Protein AF-A0A7V2V0T3-F1 (afdb_monomer_lite)

Secondary structure (DSSP, 8-state):
--HHHHHHHHHHHHTT---HHHHHHHHHHHHT-HHHHHHHHHHHHHHHHHTT----HHHHHHHHHHHTTTSTTHHHHHHHHHHHHHHHTTSTT----PPP------------SSSSHHHHHHHHHHHHHTTS------------------------------------------------------------------------------------------PSPPP---EEEEEEEEES-EEEESSS-EEE--TTPEEETTPEEEE-TT-EEEEEETTS-EEEE-TT-EEEEEE--SSS-TTS--PEEEEEEEEEEEEEPPPPTT-PPEEEEESSEEEEESS-EEEEEE-SSEEEEEEEESEEEEEETTT--EEEEETTEEEEEETTPPPEEEESSTTSPPPPPPPPP------TTS--EEHHHHH----EEEEE-HHHHHHHHHTT-SSS---EEE-SEEEEESS-EE-B-TTS-B-S--EEEES-TTTEEEEEPTT-TT-S-TTS-EEEEE--BTTBSSSS--TTEEEES-EEE--SS-TTEEEEE---BSBEEEES-EEE-SSS--SEEEEE-SSS--S-EEEEEEEESSSEEEEE--SSS-EEEEEEEEES-SSEEEEEESSEEEEES-EEE-SS-SEEEESSS-EEEEES-EEES--TTSEEEEE-SSEEEEEEEEEESSSEEEEETTEEEPSS-EEEEEES-SS---TT---PPP-PPPPPPP--GGGPEE--SSBHHHHHHHHHT--SEEE--SSEEEESS-EEE-TT--EEEEEEEEEEE-GGGTTS-SEEE---SSEEEEEEEEESSEEEE--SSEEEEEEEES-EEEE-TT---EEEES-----EEE-S--EEEEEEEEEE-SSEEEEEESSEEEEEEEEEESS-EEEEEETT-EEEEEEEEEE-SSPPPTT-EEEEEESSEEEEEEEE--SSTT-S-SEEEEEEETTEEEEEEPP-PPP--------PPS-----PPPHHHHHHHHHHHHHHHHHHHHTT---EEEETTTTEEEEEEEE-TT--EEEEETTEEEEE-STTS-HHHHHHHHHHT--TT-HHHHHHHHHHHHHTT-HHHHHHHHHHHTTHHHHHHHTT-

Radius of gyration: 40.36 Å; chains: 1; bounding box: 108×117×148 Å

Structure (mmCIF, N/CA/C/O backbone):
data_AF-A0A7V2V0T3-F1
#
_entry.id   AF-A0A7V2V0T3-F1
#
loop_
_atom_site.group_PDB
_atom_site.id
_atom_site.type_symbol
_atom_site.label_atom_id
_atom_site.label_alt_id
_atom_site.label_comp_id
_atom_site.label_asym_id
_atom_site.label_entity_id
_atom_site.label_seq_id
_atom_site.pdbx_PDB_ins_code
_atom_site.Cartn_x
_atom_site.Cartn_y
_atom_site.Cartn_z
_atom_site.occupancy
_atom_site.B_iso_or_equiv
_atom_site.auth_seq_id
_atom_site.auth_comp_id
_atom_site.auth_asym_id
_atom_site.auth_atom_id
_atom_site.pdbx_PDB_model_num
ATOM 1 N N . MET A 1 1 ? 9.264 53.198 -11.396 1.00 73.56 1 MET A N 1
ATOM 2 C CA . MET A 1 1 ? 9.552 52.252 -12.493 1.00 73.56 1 MET A CA 1
ATOM 3 C C . MET A 1 1 ? 8.267 51.827 -13.187 1.00 73.56 1 MET A C 1
ATOM 5 O O . MET A 1 1 ? 7.401 51.203 -12.565 1.00 73.56 1 MET A O 1
ATOM 9 N N . THR A 1 2 ? 8.119 52.188 -14.457 1.00 82.31 2 THR A N 1
ATOM 10 C CA . THR A 1 2 ? 6.993 51.795 -15.311 1.00 82.31 2 THR A CA 1
ATOM 11 C C . THR A 1 2 ? 7.088 50.314 -15.704 1.00 82.31 2 THR A C 1
ATOM 13 O O . THR A 1 2 ? 8.134 49.681 -15.583 1.00 82.31 2 THR A O 1
ATOM 16 N N . ASN A 1 3 ? 5.992 49.715 -16.183 1.00 73.75 3 ASN A N 1
ATOM 17 C CA . ASN A 1 3 ? 6.016 48.312 -16.627 1.00 73.75 3 ASN A CA 1
ATOM 18 C C . ASN A 1 3 ? 6.838 48.094 -17.907 1.00 73.75 3 ASN A C 1
ATOM 20 O O . ASN A 1 3 ? 7.121 46.943 -18.232 1.00 73.75 3 ASN A O 1
ATOM 24 N N . ALA A 1 4 ? 7.128 49.150 -18.671 1.00 73.06 4 ALA A N 1
ATOM 25 C CA . ALA A 1 4 ? 8.005 49.079 -19.836 1.00 73.06 4 ALA A CA 1
ATOM 26 C C . ALA A 1 4 ? 9.470 49.055 -19.383 1.00 73.06 4 ALA A C 1
ATOM 28 O O . ALA A 1 4 ? 10.172 48.103 -19.705 1.00 73.06 4 ALA A O 1
ATOM 29 N N . GLU A 1 5 ? 9.858 50.000 -18.519 1.00 79.25 5 GLU A N 1
ATOM 30 C CA . GLU A 1 5 ? 11.187 50.048 -17.889 1.00 79.25 5 GLU A CA 1
ATOM 31 C C . GLU A 1 5 ? 11.526 48.736 -17.184 1.00 79.25 5 GLU A C 1
ATOM 33 O O . GLU A 1 5 ? 12.577 48.165 -17.435 1.00 79.25 5 GLU A O 1
ATOM 38 N N . PHE A 1 6 ? 10.601 48.201 -16.378 1.00 82.81 6 PHE A N 1
ATOM 39 C CA . PHE A 1 6 ? 10.793 46.927 -15.683 1.00 82.81 6 PHE A CA 1
ATOM 40 C C . PHE A 1 6 ? 11.118 45.773 -16.640 1.00 82.81 6 PHE A C 1
ATOM 42 O O . PHE A 1 6 ? 11.951 44.930 -16.336 1.00 82.81 6 PHE A O 1
ATOM 49 N N . ARG A 1 7 ? 10.477 45.721 -17.811 1.00 76.12 7 ARG A N 1
ATOM 50 C CA . ARG A 1 7 ? 10.681 44.630 -18.773 1.00 76.12 7 ARG A CA 1
ATOM 51 C C . ARG A 1 7 ? 11.961 44.777 -19.576 1.00 76.12 7 ARG A C 1
ATOM 53 O O . ARG A 1 7 ? 12.595 43.762 -19.841 1.00 76.12 7 ARG A O 1
ATOM 60 N N . ASP A 1 8 ? 12.336 46.001 -19.929 1.00 80.44 8 ASP A N 1
ATOM 61 C CA . ASP A 1 8 ? 13.618 46.265 -20.584 1.00 80.44 8 ASP A CA 1
ATOM 62 C C . ASP A 1 8 ? 14.787 45.985 -19.618 1.00 80.44 8 ASP A C 1
ATOM 64 O O . ASP A 1 8 ? 15.797 45.418 -20.024 1.00 80.44 8 ASP A O 1
ATOM 68 N N . LEU A 1 9 ? 14.615 46.268 -18.322 1.00 81.50 9 LEU A N 1
ATOM 69 C CA . LEU A 1 9 ? 15.551 45.873 -17.266 1.00 81.50 9 LEU A CA 1
ATOM 70 C C . LEU A 1 9 ? 15.653 44.347 -17.110 1.00 81.50 9 LEU A C 1
ATOM 72 O O . LEU A 1 9 ? 16.754 43.813 -17.101 1.00 81.50 9 LEU A O 1
ATOM 76 N N . VAL A 1 10 ? 14.525 43.627 -17.069 1.00 81.12 10 VAL A N 1
ATOM 77 C CA . VAL A 1 10 ? 14.527 42.150 -17.058 1.00 81.12 10 VAL A CA 1
ATOM 78 C C . VAL A 1 10 ? 15.237 41.582 -18.290 1.00 81.12 10 VAL A C 1
ATOM 80 O O . VAL A 1 10 ? 15.966 40.603 -18.177 1.00 81.12 10 VAL A O 1
ATOM 83 N N . GLU A 1 11 ? 15.052 42.190 -19.462 1.00 75.50 11 GLU A N 1
ATOM 84 C CA . GLU A 1 11 ? 15.729 41.788 -20.699 1.00 75.50 11 GLU A CA 1
ATOM 85 C C . GLU A 1 11 ? 17.251 41.973 -20.587 1.00 75.50 11 GLU A C 1
ATOM 87 O O . GLU A 1 11 ? 17.985 41.019 -20.848 1.00 75.50 11 GLU A O 1
ATOM 92 N N . LYS A 1 12 ? 17.718 43.124 -20.080 1.00 76.38 12 LYS A N 1
ATOM 93 C CA . LYS A 1 12 ? 19.141 43.351 -19.771 1.00 76.38 12 LYS A CA 1
ATOM 94 C C . LYS A 1 12 ? 19.703 42.331 -18.776 1.00 76.38 12 LYS A C 1
ATOM 96 O O . LYS A 1 12 ? 20.812 41.841 -18.982 1.00 76.38 12 LYS A O 1
ATOM 101 N N . CYS A 1 13 ? 18.952 41.996 -17.722 1.00 73.31 13 CYS A N 1
ATOM 102 C CA . CYS A 1 13 ? 19.370 41.000 -16.728 1.00 73.31 13 CYS A CA 1
ATOM 103 C C . CYS A 1 13 ? 19.555 39.630 -17.377 1.00 73.31 13 CYS A C 1
ATOM 105 O O . CYS A 1 13 ? 20.575 38.978 -17.179 1.00 73.31 13 CYS A O 1
ATOM 107 N N . LEU A 1 14 ? 18.603 39.209 -18.212 1.00 66.62 14 LEU A N 1
ATOM 108 C CA . LEU A 1 14 ? 18.731 37.946 -18.927 1.00 66.62 14 LEU A CA 1
ATOM 109 C C . LEU A 1 14 ? 19.917 37.988 -19.899 1.00 66.62 14 LEU A C 1
ATOM 111 O O . LEU A 1 14 ? 20.557 36.965 -20.095 1.00 66.62 14 LEU A O 1
ATOM 115 N N . GLU A 1 15 ? 20.177 39.122 -20.559 1.00 68.94 15 GLU A N 1
ATOM 116 C CA . GLU A 1 15 ? 21.306 39.310 -21.488 1.00 68.94 15 GLU A CA 1
ATOM 117 C C . GLU A 1 15 ? 22.666 39.387 -20.773 1.00 68.94 15 GLU A C 1
ATOM 119 O O . GLU A 1 15 ? 23.700 39.453 -21.436 1.00 68.94 15 GLU A O 1
ATOM 124 N N . GLY A 1 16 ? 22.675 39.378 -19.435 1.00 67.38 16 GLY A N 1
ATOM 125 C CA . GLY A 1 16 ? 23.881 39.518 -18.621 1.00 67.38 16 GLY A CA 1
ATOM 126 C C . GLY A 1 16 ? 24.535 40.897 -18.740 1.00 67.38 16 GLY A C 1
ATOM 127 O O . GLY A 1 16 ? 25.724 41.029 -18.466 1.00 67.38 16 GLY A O 1
ATOM 128 N N . SER A 1 17 ? 23.785 41.909 -19.194 1.00 76.44 17 SER A N 1
ATOM 129 C CA . SER A 1 17 ? 24.271 43.278 -19.418 1.00 76.44 17 SER A CA 1
ATOM 130 C C . SER A 1 17 ? 23.739 44.294 -18.400 1.00 76.44 17 SER A C 1
ATOM 132 O O . SER A 1 17 ? 24.101 45.469 -18.473 1.00 76.44 17 SER A O 1
ATOM 134 N N . ALA A 1 18 ? 22.889 43.862 -17.462 1.00 82.44 18 ALA A N 1
ATOM 135 C CA . ALA A 1 18 ? 22.404 44.700 -16.368 1.00 82.44 18 ALA A CA 1
ATOM 136 C C . ALA A 1 18 ? 23.490 44.930 -15.308 1.00 82.44 18 ALA A C 1
ATOM 138 O O . ALA A 1 18 ? 24.287 44.038 -15.015 1.00 82.44 18 ALA A O 1
ATOM 139 N N . THR A 1 19 ? 23.506 46.117 -14.699 1.00 86.81 19 THR A N 1
ATOM 140 C CA . THR A 1 19 ? 24.337 46.356 -13.509 1.00 86.81 19 THR A CA 1
ATOM 141 C C . THR A 1 19 ? 23.714 45.704 -12.263 1.00 86.81 19 THR A C 1
ATOM 143 O O . THR A 1 19 ? 22.505 45.470 -12.227 1.00 86.81 19 THR A O 1
ATOM 146 N N . PRO A 1 20 ? 24.485 45.457 -11.187 1.00 79.06 20 PRO A N 1
ATOM 147 C CA . PRO A 1 20 ? 23.932 44.919 -9.941 1.00 79.06 20 PRO A CA 1
ATOM 148 C C . PRO A 1 20 ? 22.819 45.786 -9.327 1.00 79.06 20 PRO A C 1
ATOM 150 O O . PRO A 1 20 ? 21.907 45.263 -8.690 1.00 79.06 20 PRO A O 1
ATOM 153 N N . GLU A 1 21 ? 22.862 47.109 -9.523 1.00 80.62 21 GLU A N 1
ATOM 154 C CA . GLU A 1 21 ? 21.798 48.023 -9.077 1.00 80.62 21 GLU A CA 1
ATOM 155 C C . GLU A 1 21 ? 20.527 47.877 -9.926 1.00 80.62 21 GLU A C 1
ATOM 157 O O . GLU A 1 21 ? 19.417 47.926 -9.397 1.00 80.62 21 GLU A O 1
ATOM 162 N N . GLU A 1 22 ? 20.681 47.652 -11.231 1.00 78.38 22 GLU A N 1
ATOM 163 C CA . GLU A 1 22 ? 19.586 47.360 -12.158 1.00 78.38 22 GLU A CA 1
ATOM 164 C C . GLU A 1 22 ? 18.934 45.995 -11.844 1.00 78.38 22 GLU A C 1
ATOM 166 O O . GLU A 1 22 ? 17.706 45.895 -11.792 1.00 78.38 22 GLU A O 1
ATOM 171 N N . GLU A 1 23 ? 19.726 44.963 -11.533 1.00 70.88 23 GLU A N 1
ATOM 172 C CA . GLU A 1 23 ? 19.229 43.654 -11.076 1.00 70.88 23 GLU A CA 1
ATOM 173 C C . GLU A 1 23 ? 18.472 43.758 -9.747 1.00 70.88 23 GLU A C 1
ATOM 175 O O . GLU A 1 23 ? 17.373 43.212 -9.606 1.00 70.88 23 GLU A O 1
ATOM 180 N N . ARG A 1 24 ? 19.017 44.517 -8.786 1.00 76.12 24 ARG A N 1
ATOM 181 C CA . ARG A 1 24 ? 18.350 44.796 -7.507 1.00 76.12 24 ARG A CA 1
ATOM 182 C C . ARG A 1 24 ? 17.015 45.500 -7.732 1.00 76.12 24 ARG A C 1
ATOM 184 O O . ARG A 1 24 ? 16.004 45.079 -7.180 1.00 76.12 24 ARG A O 1
ATOM 191 N N . ALA A 1 25 ? 16.981 46.500 -8.614 1.00 81.31 25 ALA A N 1
ATOM 192 C CA . ALA A 1 25 ? 15.760 47.224 -8.942 1.00 81.31 25 ALA A CA 1
ATOM 193 C C . ALA A 1 25 ? 14.683 46.304 -9.546 1.00 81.31 25 ALA A C 1
ATOM 195 O O . ALA A 1 25 ? 13.499 46.482 -9.257 1.00 81.31 25 ALA A O 1
ATOM 196 N N . VAL A 1 26 ? 15.063 45.303 -10.348 1.00 79.50 26 VAL A N 1
ATOM 197 C CA . VAL A 1 26 ? 14.134 44.281 -10.859 1.00 79.50 26 VAL A CA 1
ATOM 198 C C . VAL A 1 26 ? 13.575 43.419 -9.728 1.00 79.50 26 VAL A C 1
ATOM 200 O O . VAL A 1 26 ? 12.367 43.185 -9.681 1.00 79.50 26 VAL A O 1
ATOM 203 N N . VAL A 1 27 ? 14.414 42.959 -8.802 1.00 74.94 27 VAL A N 1
ATOM 204 C CA . VAL A 1 27 ? 13.953 42.153 -7.661 1.00 74.94 27 VAL A CA 1
ATOM 205 C C . VAL A 1 27 ? 13.015 42.970 -6.772 1.00 74.94 27 VAL A C 1
ATOM 207 O O . VAL A 1 27 ? 11.881 42.550 -6.541 1.00 74.94 27 VAL A O 1
ATOM 210 N N . ASP A 1 28 ? 13.408 44.185 -6.396 1.00 80.12 28 ASP A N 1
ATOM 211 C CA . ASP A 1 28 ? 12.614 45.066 -5.536 1.00 80.12 28 ASP A CA 1
ATOM 212 C C . ASP A 1 28 ? 11.269 45.430 -6.197 1.00 80.12 28 ASP A C 1
ATOM 214 O O . ASP A 1 28 ? 10.205 45.420 -5.570 1.00 80.12 28 ASP A O 1
ATOM 218 N N . ALA A 1 29 ? 11.272 45.694 -7.508 1.00 79.31 29 ALA A N 1
ATOM 219 C CA . ALA A 1 29 ? 10.051 45.968 -8.261 1.00 79.31 29 ALA A CA 1
ATOM 220 C C . ALA A 1 29 ? 9.149 44.737 -8.432 1.00 79.31 29 ALA A C 1
ATOM 222 O O . ALA A 1 29 ? 7.935 44.900 -8.608 1.00 79.31 29 ALA A O 1
ATOM 223 N N . ALA A 1 30 ? 9.717 43.530 -8.414 1.00 74.00 30 ALA A N 1
ATOM 224 C CA . ALA A 1 30 ? 8.974 42.279 -8.431 1.00 74.00 30 ALA A CA 1
ATOM 225 C C . ALA A 1 30 ? 8.350 41.986 -7.060 1.00 74.00 30 ALA A C 1
ATOM 227 O O . ALA A 1 30 ? 7.172 41.641 -7.002 1.00 74.00 30 ALA A O 1
ATOM 228 N N . GLU A 1 31 ? 9.081 42.188 -5.966 1.00 69.94 31 GLU A N 1
ATOM 229 C CA . GLU A 1 31 ? 8.572 42.013 -4.600 1.00 69.94 31 GLU A CA 1
ATOM 230 C C . GLU A 1 31 ? 7.449 43.002 -4.276 1.00 69.94 31 GLU A C 1
ATOM 232 O O . GLU A 1 31 ? 6.412 42.616 -3.735 1.00 69.94 31 GLU A O 1
ATOM 237 N N . ALA A 1 32 ? 7.588 44.254 -4.716 1.00 75.12 32 ALA A N 1
ATOM 238 C CA . ALA A 1 32 ? 6.568 45.284 -4.538 1.00 75.12 32 ALA A CA 1
ATOM 239 C C . ALA A 1 32 ? 5.305 45.074 -5.401 1.00 75.12 32 ALA A C 1
ATOM 241 O O . ALA A 1 32 ? 4.325 45.809 -5.258 1.00 75.12 32 ALA A O 1
ATOM 242 N N . SER A 1 33 ? 5.294 44.107 -6.329 1.00 77.12 33 SER A N 1
ATOM 243 C CA . SER A 1 33 ? 4.139 43.846 -7.188 1.00 77.12 33 SER A CA 1
ATOM 244 C C . SER A 1 33 ? 3.970 42.355 -7.499 1.00 77.12 33 SER A C 1
ATOM 246 O O . SER A 1 33 ? 4.678 41.819 -8.356 1.00 77.12 33 SER A O 1
ATOM 248 N N . PRO A 1 34 ? 2.934 41.691 -6.945 1.00 60.94 34 PRO A N 1
ATOM 249 C CA . PRO A 1 34 ? 2.652 40.274 -7.209 1.00 60.94 34 PRO A CA 1
ATOM 250 C C . PRO A 1 34 ? 2.544 39.939 -8.704 1.00 60.94 34 PRO A C 1
ATOM 252 O O . PRO A 1 34 ? 2.887 38.845 -9.153 1.00 60.94 34 PRO A O 1
ATOM 255 N N . ARG A 1 35 ? 2.096 40.918 -9.496 1.00 66.69 35 ARG A N 1
ATOM 256 C CA . ARG A 1 35 ? 1.989 40.836 -10.951 1.00 66.69 35 ARG A CA 1
ATOM 257 C C . ARG A 1 35 ? 3.365 40.768 -11.628 1.00 66.69 35 ARG A C 1
ATOM 259 O O . ARG A 1 35 ? 3.572 39.923 -12.496 1.00 66.69 35 ARG A O 1
ATOM 266 N N . ARG A 1 36 ? 4.323 41.588 -11.184 1.00 76.12 36 ARG A N 1
ATOM 267 C CA . ARG A 1 36 ? 5.714 41.588 -11.668 1.00 76.12 36 ARG A CA 1
ATOM 268 C C . ARG A 1 36 ? 6.504 40.376 -11.168 1.00 76.12 36 ARG A C 1
ATOM 270 O O . ARG A 1 36 ? 7.221 39.779 -11.963 1.00 76.12 36 ARG A O 1
ATOM 277 N N . ALA A 1 37 ? 6.293 39.931 -9.927 1.00 67.88 37 ALA A N 1
ATOM 278 C CA . ALA A 1 37 ? 6.856 38.672 -9.422 1.00 67.88 37 ALA A CA 1
ATOM 279 C C . ALA A 1 37 ? 6.399 37.454 -10.234 1.00 67.88 37 ALA A C 1
ATOM 281 O O . ALA A 1 37 ? 7.195 36.566 -10.542 1.00 67.88 37 ALA A O 1
ATOM 282 N N . ARG A 1 38 ? 5.116 37.407 -10.611 1.00 63.66 38 ARG A N 1
ATOM 283 C CA . ARG A 1 38 ? 4.587 36.343 -11.473 1.00 63.66 38 ARG A CA 1
ATOM 284 C C . ARG A 1 38 ? 5.174 36.407 -12.884 1.00 63.66 38 ARG A C 1
ATOM 286 O O . ARG A 1 38 ? 5.483 35.361 -13.451 1.00 63.66 38 ARG A O 1
ATOM 293 N N . PHE A 1 39 ? 5.339 37.610 -13.436 1.00 71.19 39 PHE A N 1
ATOM 294 C CA . PHE A 1 39 ? 6.006 37.819 -14.723 1.00 71.19 39 PHE A CA 1
ATOM 295 C C . PHE A 1 39 ? 7.453 37.306 -14.695 1.00 71.19 39 PHE A C 1
ATOM 297 O O . PHE A 1 39 ? 7.826 36.522 -15.563 1.00 71.19 39 PHE A O 1
ATOM 304 N N . LEU A 1 40 ? 8.231 37.672 -13.670 1.00 71.06 40 LEU A N 1
ATOM 305 C CA . LEU A 1 40 ? 9.632 37.270 -13.532 1.00 71.06 40 LEU A CA 1
ATOM 306 C C . LEU A 1 40 ? 9.787 35.742 -13.453 1.00 71.06 40 LEU A C 1
ATOM 308 O O . LEU A 1 40 ? 10.597 35.168 -14.174 1.00 71.06 40 LEU A O 1
ATOM 312 N N . ARG A 1 41 ? 8.948 35.071 -12.647 1.00 64.62 41 ARG A N 1
ATOM 313 C CA . ARG A 1 41 ? 8.951 33.600 -12.527 1.00 64.62 41 ARG A CA 1
ATOM 314 C C . ARG A 1 41 ? 8.666 32.905 -13.851 1.00 64.62 41 ARG A C 1
ATOM 316 O O . ARG A 1 41 ? 9.387 31.987 -14.219 1.00 64.62 41 ARG A O 1
ATOM 323 N N . LEU A 1 42 ? 7.654 33.369 -14.588 1.00 60.97 42 LEU A N 1
ATOM 324 C CA . LEU A 1 42 ? 7.329 32.808 -15.901 1.00 60.97 42 LEU A CA 1
ATOM 325 C C . LEU A 1 42 ? 8.497 32.955 -16.881 1.00 60.97 42 LEU A C 1
ATOM 327 O O . LEU A 1 42 ? 8.776 32.032 -17.637 1.00 60.97 42 LEU A O 1
ATOM 331 N N . VAL A 1 43 ? 9.170 34.106 -16.880 1.00 65.25 43 VAL A N 1
ATOM 332 C CA . VAL A 1 43 ? 10.306 34.365 -17.771 1.00 65.25 43 VAL A CA 1
ATOM 333 C C . VAL A 1 43 ? 11.499 33.462 -17.434 1.00 65.25 43 VAL A C 1
ATOM 335 O O . VAL A 1 43 ? 12.054 32.863 -18.350 1.00 65.25 43 VAL A O 1
ATOM 338 N N . VAL A 1 44 ? 11.821 33.270 -16.150 1.00 64.56 44 VAL A N 1
ATOM 339 C CA . VAL A 1 44 ? 12.884 32.351 -15.693 1.00 64.56 44 VAL A CA 1
ATOM 340 C C . VAL A 1 44 ? 12.553 30.885 -16.002 1.00 64.56 44 VAL A C 1
ATOM 342 O O . VAL A 1 44 ? 13.404 30.149 -16.493 1.00 64.56 44 VAL A O 1
ATOM 345 N N . GLU A 1 45 ? 11.307 30.452 -15.782 1.00 57.78 45 GLU A N 1
ATOM 346 C CA . GLU A 1 45 ? 10.852 29.098 -16.141 1.00 57.78 45 GLU A CA 1
ATOM 347 C C . GLU A 1 45 ? 10.995 28.826 -17.645 1.00 57.78 45 GLU A C 1
ATOM 349 O O . GLU A 1 45 ? 11.393 27.733 -18.062 1.00 57.78 45 GLU A O 1
ATOM 354 N N . PHE A 1 46 ? 10.665 29.815 -18.477 1.00 60.31 46 PHE A N 1
ATOM 355 C CA . PHE A 1 46 ? 10.776 29.696 -19.925 1.00 60.31 46 PHE A CA 1
ATOM 356 C C . PHE A 1 46 ? 12.229 29.721 -20.412 1.00 60.31 46 PHE A C 1
ATOM 358 O O . PHE A 1 46 ? 12.543 28.965 -21.330 1.00 60.31 46 PHE A O 1
ATOM 365 N N . ASP A 1 47 ? 13.099 30.515 -19.790 1.00 58.31 47 ASP A N 1
ATOM 366 C CA . ASP A 1 47 ? 14.539 30.547 -20.070 1.00 58.31 47 ASP A CA 1
ATOM 367 C C . ASP A 1 47 ? 15.210 29.197 -19.750 1.00 58.31 47 ASP A C 1
ATOM 369 O O . ASP A 1 47 ? 15.828 28.574 -20.612 1.00 58.31 47 ASP A O 1
ATOM 373 N N . ALA A 1 48 ? 14.929 28.631 -18.572 1.00 54.78 48 ALA A N 1
ATOM 374 C CA . ALA A 1 48 ? 15.399 27.298 -18.187 1.00 54.78 48 ALA A CA 1
ATOM 375 C C . ALA A 1 48 ? 14.884 26.178 -19.120 1.00 54.78 48 ALA A C 1
ATOM 377 O O . ALA A 1 48 ? 15.574 25.186 -19.377 1.00 54.78 48 ALA A O 1
ATOM 378 N N . SER A 1 49 ? 13.677 26.341 -19.674 1.00 50.62 49 SER A N 1
ATOM 379 C CA . SER A 1 49 ? 13.079 25.388 -20.621 1.00 50.62 49 SER A CA 1
ATOM 380 C C . SER A 1 49 ? 13.751 25.399 -22.002 1.00 50.62 49 SER A C 1
ATOM 382 O O . SER A 1 49 ? 13.699 24.397 -22.719 1.00 50.62 49 SER A O 1
ATOM 384 N N . LEU A 1 50 ? 14.388 26.505 -22.404 1.00 52.84 50 LEU A N 1
ATOM 385 C CA . LEU A 1 50 ? 15.076 26.601 -23.699 1.00 52.84 50 LEU A CA 1
ATOM 386 C C . LEU A 1 50 ? 16.305 25.690 -23.772 1.00 52.84 50 LEU A C 1
ATOM 388 O O . LEU A 1 50 ? 16.638 25.201 -24.850 1.00 52.84 50 LEU A O 1
ATOM 392 N N . HIS A 1 51 ? 16.923 25.378 -22.633 1.00 47.78 51 HIS A N 1
ATOM 393 C CA . HIS A 1 51 ? 18.073 24.476 -22.561 1.00 47.78 51 HIS A CA 1
ATOM 394 C C . HIS A 1 51 ? 17.711 22.979 -22.624 1.00 47.78 51 HIS A C 1
ATOM 396 O O . HIS A 1 51 ? 18.612 22.143 -22.676 1.00 47.78 51 HIS A O 1
ATOM 402 N N . THR A 1 52 ? 16.419 22.616 -22.640 1.00 43.59 52 THR A N 1
ATOM 403 C CA . THR A 1 52 ? 15.962 21.219 -22.471 1.00 43.59 52 THR A CA 1
ATOM 404 C C . THR A 1 52 ? 15.053 20.670 -23.588 1.00 43.59 52 THR A C 1
ATOM 406 O O . THR A 1 52 ? 14.677 19.499 -23.533 1.00 43.59 52 THR A O 1
ATOM 409 N N . LEU A 1 53 ? 14.722 21.432 -24.645 1.00 43.91 53 LEU A N 1
ATOM 410 C CA . LEU A 1 53 ? 13.735 21.027 -25.672 1.00 43.91 53 LEU A CA 1
ATOM 411 C C . LEU A 1 53 ? 14.299 20.873 -27.106 1.00 43.91 53 LEU A C 1
ATOM 413 O O . LEU A 1 53 ? 15.111 21.670 -27.567 1.00 43.91 53 LEU A O 1
ATOM 417 N N . ARG A 1 54 ? 13.785 19.886 -27.869 1.00 51.53 54 ARG A N 1
ATOM 418 C CA . ARG A 1 54 ? 13.879 19.828 -29.352 1.00 51.53 54 ARG A CA 1
ATOM 419 C C . ARG A 1 54 ? 12.904 20.870 -29.956 1.00 51.53 54 ARG A C 1
ATOM 421 O O . ARG A 1 54 ? 11.759 20.941 -29.521 1.00 51.53 54 ARG A O 1
ATOM 428 N N . TRP A 1 55 ? 13.352 21.696 -30.911 1.00 51.09 55 TRP A N 1
ATOM 429 C CA . TRP A 1 55 ? 12.955 23.122 -31.023 1.00 51.09 55 TRP A CA 1
ATOM 430 C C . TRP A 1 55 ? 11.932 23.509 -32.135 1.00 51.09 55 TRP A C 1
ATOM 432 O O . TRP A 1 55 ? 12.109 23.120 -33.287 1.00 51.09 55 TRP A O 1
ATOM 442 N N . ASP A 1 56 ? 10.923 24.344 -31.789 1.00 58.84 56 ASP A N 1
ATOM 443 C CA . ASP A 1 56 ? 10.088 25.203 -32.680 1.00 58.84 56 ASP A CA 1
ATOM 444 C C . ASP A 1 56 ? 9.924 26.628 -32.062 1.00 58.84 56 ASP A C 1
ATOM 446 O O . ASP A 1 56 ? 9.169 26.803 -31.092 1.00 58.84 56 ASP A O 1
ATOM 450 N N . PRO A 1 57 ? 10.611 27.661 -32.594 1.00 55.69 57 PRO A N 1
ATOM 451 C CA . PRO A 1 57 ? 10.612 29.020 -32.040 1.00 55.69 57 PRO A CA 1
ATOM 452 C C . PRO A 1 57 ? 9.263 29.751 -32.145 1.00 55.69 57 PRO A C 1
ATOM 454 O O . PRO A 1 57 ? 8.936 30.586 -31.295 1.00 55.69 57 PRO A O 1
ATOM 457 N N . ASP A 1 58 ? 8.455 29.438 -33.159 1.00 55.41 58 ASP A N 1
ATOM 458 C CA . ASP A 1 58 ? 7.185 30.121 -33.402 1.00 55.41 58 ASP A CA 1
ATOM 459 C C . ASP A 1 58 ? 6.104 29.645 -32.421 1.00 55.41 58 ASP A C 1
ATOM 461 O O . ASP A 1 58 ? 5.291 30.439 -31.931 1.00 55.41 58 ASP A O 1
ATOM 465 N N . ALA A 1 59 ? 6.107 28.353 -32.082 1.00 60.00 59 ALA A N 1
ATOM 466 C CA . ALA A 1 59 ? 5.221 27.794 -31.063 1.00 60.00 59 ALA A CA 1
ATOM 467 C C . ALA A 1 59 ? 5.538 28.323 -29.655 1.00 60.00 59 ALA A C 1
ATOM 469 O O . ALA A 1 59 ? 4.617 28.593 -28.877 1.00 60.00 59 ALA A O 1
ATOM 470 N N . PHE A 1 60 ? 6.821 28.519 -29.340 1.00 58.91 60 PHE A N 1
ATOM 471 C CA . PHE A 1 60 ? 7.266 29.084 -28.067 1.00 58.91 60 PHE A CA 1
ATOM 472 C C . PHE A 1 60 ? 6.838 30.550 -27.913 1.00 58.91 60 PHE A C 1
ATOM 474 O O . PHE A 1 60 ? 6.163 30.894 -26.940 1.00 58.91 60 PHE A O 1
ATOM 481 N N . ALA A 1 61 ? 7.107 31.394 -28.917 1.00 59.69 61 ALA A N 1
ATOM 482 C CA . ALA A 1 61 ? 6.723 32.807 -28.893 1.00 59.69 61 ALA A CA 1
ATOM 483 C C . ALA A 1 61 ? 5.200 32.998 -28.743 1.00 59.69 61 ALA A C 1
ATOM 485 O O . ALA A 1 61 ? 4.751 33.859 -27.981 1.00 59.69 61 ALA A O 1
ATOM 486 N N . ARG A 1 62 ? 4.387 32.152 -29.398 1.00 64.62 62 ARG A N 1
ATOM 487 C CA . ARG A 1 62 ? 2.921 32.144 -29.231 1.00 64.62 62 ARG A CA 1
ATOM 488 C C . ARG A 1 62 ? 2.482 31.730 -27.824 1.00 64.62 62 ARG A C 1
ATOM 490 O O . ARG A 1 62 ? 1.516 32.289 -27.309 1.00 64.62 62 ARG A O 1
ATOM 497 N N . ARG A 1 63 ? 3.173 30.778 -27.189 1.00 62.75 63 ARG A N 1
ATOM 498 C CA . ARG A 1 63 ? 2.857 30.287 -25.834 1.00 62.75 63 ARG A CA 1
ATOM 499 C C . ARG A 1 63 ? 3.174 31.335 -24.766 1.00 62.75 63 ARG A C 1
ATOM 501 O O . ARG A 1 63 ? 2.341 31.578 -23.892 1.00 62.75 63 ARG A O 1
ATOM 508 N N . VAL A 1 64 ? 4.323 32.001 -24.894 1.00 58.72 64 VAL A N 1
ATOM 509 C CA . VAL A 1 64 ? 4.737 33.115 -24.027 1.00 58.72 64 VAL A CA 1
ATOM 510 C C . VAL A 1 64 ? 3.779 34.298 -24.189 1.00 58.72 64 VAL A C 1
ATOM 512 O O . VAL A 1 64 ? 3.181 34.742 -23.211 1.00 58.72 64 VAL A O 1
ATOM 515 N N . ALA A 1 65 ? 3.514 34.745 -25.422 1.00 63.47 65 ALA A N 1
ATOM 516 C CA . ALA A 1 65 ? 2.550 35.819 -25.681 1.00 63.47 65 ALA A CA 1
ATOM 517 C C . ALA A 1 65 ? 1.125 35.460 -25.213 1.00 63.47 65 ALA A C 1
ATOM 519 O O . ALA A 1 65 ? 0.397 36.312 -24.705 1.00 63.47 65 ALA A O 1
ATOM 520 N N . GLY A 1 66 ? 0.737 34.188 -25.346 1.00 64.31 66 GLY A N 1
ATOM 521 C CA . GLY A 1 66 ? -0.569 33.677 -24.949 1.00 64.31 66 GLY A CA 1
ATOM 522 C C . GLY A 1 66 ? -0.811 33.697 -23.441 1.00 64.31 66 GLY A C 1
ATOM 523 O O . GLY A 1 66 ? -1.923 34.030 -23.036 1.00 64.31 66 GLY A O 1
ATOM 524 N N . ARG A 1 67 ? 0.207 33.385 -22.625 1.00 59.34 67 ARG A N 1
ATOM 525 C CA . ARG A 1 67 ? 0.133 33.456 -21.152 1.00 59.34 67 ARG A CA 1
ATOM 526 C C . ARG A 1 67 ? 0.214 34.883 -20.609 1.00 59.34 67 ARG A C 1
ATOM 528 O O . ARG A 1 67 ? -0.248 35.137 -19.504 1.00 59.34 67 ARG A O 1
ATOM 535 N N . LEU A 1 68 ? 0.756 35.811 -21.393 1.00 56.34 68 LEU A N 1
ATOM 536 C CA . LEU A 1 68 ? 0.942 37.214 -21.016 1.00 56.34 68 LEU A CA 1
ATOM 537 C C . LEU A 1 68 ? -0.190 38.143 -21.513 1.00 56.34 68 LEU A C 1
ATOM 539 O O . LEU A 1 68 ? -0.063 39.366 -21.461 1.00 56.34 68 LEU A O 1
ATOM 543 N N . ARG A 1 69 ? -1.314 37.580 -21.984 1.00 55.09 69 ARG A N 1
ATOM 544 C CA . ARG A 1 69 ? -2.394 38.286 -22.708 1.00 55.09 69 ARG A CA 1
ATOM 545 C C . ARG A 1 69 ? -3.109 39.421 -21.956 1.00 55.09 69 ARG A C 1
ATOM 547 O O . ARG A 1 69 ? -3.873 40.146 -22.581 1.00 55.09 69 ARG A O 1
ATOM 554 N N . HIS A 1 70 ? -2.846 39.620 -20.666 1.00 52.88 70 HIS A N 1
ATOM 555 C CA . HIS A 1 70 ? -3.480 40.669 -19.857 1.00 52.88 70 HIS A CA 1
ATOM 556 C C . HIS A 1 70 ? -2.603 41.903 -19.589 1.00 52.88 70 HIS A C 1
ATOM 558 O O . HIS A 1 70 ? -3.047 42.819 -18.896 1.00 52.88 70 HIS A O 1
ATOM 564 N N . GLU A 1 71 ? -1.379 41.983 -20.122 1.00 51.84 71 GLU A N 1
ATOM 565 C CA . GLU A 1 71 ? -0.487 43.132 -19.900 1.00 51.84 71 GLU A CA 1
ATOM 566 C C . GLU A 1 71 ? -0.074 43.730 -21.243 1.00 51.84 71 GLU A C 1
ATOM 568 O O . GLU A 1 71 ? 0.637 43.100 -22.024 1.00 51.84 71 GLU A O 1
ATOM 573 N N . GLY A 1 72 ? -0.558 44.940 -21.531 1.00 49.06 72 GLY A N 1
ATOM 574 C CA . GLY A 1 72 ? -0.728 45.508 -22.873 1.00 49.06 72 GLY A CA 1
ATOM 575 C C . GLY A 1 72 ? 0.488 45.634 -23.799 1.00 49.06 72 GLY A C 1
ATOM 576 O O . GLY A 1 72 ? 0.345 46.248 -24.846 1.00 49.06 72 GLY A O 1
ATOM 577 N N . HIS A 1 73 ? 1.665 45.088 -23.487 1.00 52.66 73 HIS A N 1
ATOM 578 C CA . HIS A 1 73 ? 2.870 45.112 -24.334 1.00 52.66 73 HIS A CA 1
ATOM 579 C C . HIS A 1 73 ? 3.593 43.737 -24.408 1.00 52.66 73 HIS A C 1
ATOM 581 O O . HIS A 1 73 ? 4.743 43.663 -24.843 1.00 52.66 73 HIS A O 1
ATOM 587 N N . ALA A 1 74 ? 2.950 42.635 -23.999 1.00 58.50 74 ALA A N 1
ATOM 588 C CA . ALA A 1 74 ? 3.529 41.282 -23.983 1.00 58.50 74 ALA A CA 1
ATOM 589 C C . ALA A 1 74 ? 4.042 40.775 -25.346 1.00 58.50 74 ALA A C 1
ATOM 591 O O . ALA A 1 74 ? 5.041 40.060 -25.424 1.00 58.50 74 ALA A O 1
ATOM 592 N N . GLY A 1 75 ? 3.379 41.175 -26.435 1.00 57.59 75 GLY A N 1
ATOM 593 C CA . GLY A 1 75 ? 3.759 40.770 -27.788 1.00 57.59 75 GLY A CA 1
ATOM 594 C C . GLY A 1 75 ? 5.092 41.360 -28.256 1.00 57.59 75 GLY A C 1
ATOM 595 O O . GLY A 1 75 ? 5.780 40.729 -29.052 1.00 57.59 75 GLY A O 1
ATOM 596 N N . ALA A 1 76 ? 5.481 42.543 -27.771 1.00 63.84 76 ALA A N 1
ATOM 597 C CA . ALA A 1 76 ? 6.764 43.151 -28.126 1.00 63.84 76 ALA A CA 1
ATOM 598 C C . ALA A 1 76 ? 7.929 42.416 -27.448 1.00 63.84 76 ALA A C 1
ATOM 600 O O . ALA A 1 76 ? 8.858 42.000 -28.134 1.00 63.84 76 ALA A O 1
ATOM 601 N N . PHE A 1 77 ? 7.816 42.163 -26.143 1.00 65.25 77 PHE A N 1
ATOM 602 C CA . PHE A 1 77 ? 8.803 41.412 -25.364 1.00 65.25 77 PHE A CA 1
ATOM 603 C C . PHE A 1 77 ? 8.980 39.975 -25.885 1.00 65.25 77 PHE A C 1
ATOM 605 O O . PHE A 1 77 ? 10.095 39.560 -26.181 1.00 65.25 77 PHE A O 1
ATOM 612 N N . ALA A 1 78 ? 7.884 39.246 -26.137 1.00 63.28 78 ALA A N 1
ATOM 613 C CA . ALA A 1 78 ? 7.954 37.888 -26.692 1.00 63.28 78 ALA A CA 1
ATOM 614 C C . ALA A 1 78 ? 8.635 37.840 -28.077 1.00 63.28 78 ALA A C 1
ATOM 616 O O . ALA A 1 78 ? 9.333 36.878 -28.399 1.00 63.28 78 ALA A O 1
ATOM 617 N N . ARG A 1 79 ? 8.466 38.889 -28.900 1.00 65.50 79 ARG A N 1
ATOM 618 C CA . ARG A 1 79 ? 9.154 39.014 -30.196 1.00 65.50 79 ARG A CA 1
ATOM 619 C C . ARG A 1 79 ? 10.642 39.332 -30.055 1.00 65.50 79 ARG A C 1
ATOM 621 O O . ARG A 1 79 ? 11.403 38.895 -30.914 1.00 65.50 79 ARG A O 1
ATOM 628 N N . ARG A 1 80 ? 11.063 40.088 -29.037 1.00 68.00 80 ARG A N 1
ATOM 629 C CA . ARG A 1 80 ? 12.487 40.382 -28.803 1.00 68.00 80 ARG A CA 1
ATOM 630 C C . ARG A 1 80 ? 13.222 39.190 -28.189 1.00 68.00 80 ARG A C 1
ATOM 632 O O . ARG A 1 80 ? 14.241 38.788 -28.742 1.00 68.00 80 ARG A O 1
ATOM 639 N N . LEU A 1 81 ? 12.609 38.517 -27.212 1.00 63.72 81 LEU A N 1
ATOM 640 C CA . LEU A 1 81 ? 13.110 37.263 -26.638 1.00 63.72 81 LEU A CA 1
ATOM 641 C C . LEU A 1 81 ? 13.319 36.188 -27.719 1.00 63.72 81 LEU A C 1
ATOM 643 O O . LEU A 1 81 ? 14.370 35.563 -27.780 1.00 63.72 81 LEU A O 1
ATOM 647 N N . ARG A 1 82 ? 12.377 36.049 -28.665 1.00 65.69 82 ARG A N 1
ATOM 648 C CA . ARG A 1 82 ? 12.555 35.192 -29.851 1.00 65.69 82 ARG A CA 1
ATOM 649 C C . ARG A 1 82 ? 13.822 35.537 -30.648 1.00 65.69 82 ARG A C 1
ATOM 651 O O . ARG A 1 82 ? 14.584 34.636 -30.978 1.00 65.69 82 ARG A O 1
ATOM 658 N N . ARG A 1 83 ? 14.044 36.817 -30.977 1.00 65.94 83 ARG A N 1
ATOM 659 C CA . ARG A 1 83 ? 15.210 37.247 -31.778 1.00 65.94 83 ARG A CA 1
ATOM 660 C C . ARG A 1 83 ? 16.528 36.983 -31.063 1.00 65.94 83 ARG A C 1
ATOM 662 O O . ARG A 1 83 ? 17.535 36.756 -31.723 1.00 65.94 83 ARG A O 1
ATOM 669 N N . ARG A 1 84 ? 16.533 37.047 -29.734 1.00 65.31 84 ARG A N 1
ATOM 670 C CA . ARG A 1 84 ? 17.699 36.709 -28.925 1.00 65.31 84 ARG A CA 1
ATOM 671 C C . ARG A 1 84 ? 18.015 35.214 -28.993 1.00 65.31 84 ARG A C 1
ATOM 673 O O . ARG A 1 84 ? 19.144 34.851 -29.302 1.00 65.31 84 ARG A O 1
ATOM 680 N N . ILE A 1 85 ? 17.000 34.368 -28.839 1.00 58.91 85 ILE A N 1
ATOM 681 C CA . ILE A 1 85 ? 17.129 32.907 -28.960 1.00 58.91 85 ILE A CA 1
ATOM 682 C C . ILE A 1 85 ? 17.629 32.514 -30.363 1.00 58.91 85 ILE A C 1
ATOM 684 O O . ILE A 1 85 ? 18.485 31.644 -30.501 1.00 58.91 85 ILE A O 1
ATOM 688 N N . GLU A 1 86 ? 17.148 33.190 -31.413 1.00 59.38 86 GLU A N 1
ATOM 689 C CA . GLU A 1 86 ? 17.627 33.000 -32.792 1.00 59.38 86 GLU A CA 1
ATOM 690 C C . GLU A 1 86 ? 19.105 33.404 -32.981 1.00 59.38 86 GLU A C 1
ATOM 692 O O . GLU A 1 86 ? 19.789 32.799 -33.804 1.00 59.38 86 GLU A O 1
ATOM 697 N N . ARG A 1 87 ? 19.626 34.383 -32.221 1.00 59.94 87 ARG A N 1
ATOM 698 C CA . ARG A 1 87 ? 21.050 34.778 -32.253 1.00 59.94 87 ARG A CA 1
ATOM 699 C C . ARG A 1 87 ? 21.943 33.820 -31.463 1.00 59.94 87 ARG A C 1
ATOM 701 O O . ARG A 1 87 ? 23.014 33.469 -31.948 1.00 59.94 87 ARG A O 1
ATOM 708 N N . GLU A 1 88 ? 21.514 33.384 -30.281 1.00 55.19 88 GLU A N 1
ATOM 709 C CA . GLU A 1 88 ? 22.293 32.490 -29.409 1.00 55.19 88 GLU A CA 1
ATOM 710 C C . GLU A 1 88 ? 22.313 31.038 -29.928 1.00 55.19 88 GLU A C 1
ATOM 712 O O . GLU A 1 88 ? 23.345 30.371 -29.872 1.00 55.19 88 GLU A O 1
ATOM 717 N N . GLY A 1 89 ? 21.222 30.568 -30.546 1.00 50.78 89 GLY A N 1
ATOM 718 C CA . GLY A 1 89 ? 21.156 29.258 -31.211 1.00 50.78 89 GLY A CA 1
ATOM 719 C C . GLY A 1 89 ? 21.938 29.160 -32.532 1.00 50.78 89 GLY A C 1
ATOM 720 O O . GLY A 1 89 ? 22.101 28.061 -33.063 1.00 50.78 89 GLY A O 1
ATOM 721 N N . ALA A 1 90 ? 22.432 30.283 -33.068 1.00 43.03 90 ALA A N 1
ATOM 722 C CA . ALA A 1 90 ? 23.189 30.359 -34.322 1.00 43.03 90 ALA A CA 1
ATOM 723 C C . ALA A 1 90 ? 24.723 30.390 -34.133 1.00 43.03 90 ALA A C 1
ATOM 725 O O . ALA A 1 90 ? 25.458 30.553 -35.110 1.00 43.03 90 ALA A O 1
ATOM 726 N N . GLY A 1 91 ? 25.223 30.227 -32.900 1.00 35.16 91 GLY A N 1
ATOM 727 C CA . GLY A 1 91 ? 26.658 30.227 -32.594 1.00 35.16 91 GLY A CA 1
ATOM 728 C C . GLY A 1 91 ? 27.452 29.108 -33.300 1.00 35.16 91 GLY A C 1
ATOM 729 O O . GLY A 1 91 ? 26.904 28.039 -33.602 1.00 35.16 91 GLY A O 1
ATOM 730 N N . PRO A 1 92 ? 28.755 29.317 -33.583 1.00 40.34 92 PRO A N 1
ATOM 731 C CA . PRO A 1 92 ? 29.565 28.409 -34.391 1.00 40.34 92 PRO A CA 1
ATOM 732 C C . PRO A 1 92 ? 29.812 27.087 -33.649 1.00 40.34 92 PRO A C 1
ATOM 734 O O . PRO A 1 92 ? 30.716 26.959 -32.831 1.00 40.34 92 PRO A O 1
ATOM 737 N N . GLY A 1 93 ? 28.977 26.093 -33.947 1.00 40.44 93 GLY A N 1
ATOM 738 C CA . GLY A 1 93 ? 29.029 24.750 -33.363 1.00 40.44 93 GLY A CA 1
ATOM 739 C C . GLY A 1 93 ? 27.792 23.901 -33.665 1.00 40.44 93 GLY A C 1
ATOM 740 O O . GLY A 1 93 ? 27.867 22.673 -33.667 1.00 40.44 93 GLY A O 1
ATOM 741 N N . PHE A 1 94 ? 26.665 24.525 -34.019 1.00 33.53 94 PHE A N 1
ATOM 742 C CA . PHE A 1 94 ? 25.468 23.800 -34.437 1.00 33.53 94 PHE A CA 1
ATOM 743 C C . PHE A 1 94 ? 25.549 23.398 -35.923 1.00 33.53 94 PHE A C 1
ATOM 745 O O . PHE A 1 94 ? 25.350 24.217 -36.820 1.00 33.53 94 PHE A O 1
ATOM 752 N N . ARG A 1 95 ? 25.837 22.120 -36.216 1.00 31.14 95 ARG A N 1
ATOM 753 C CA . ARG A 1 95 ? 25.660 21.533 -37.560 1.00 31.14 95 ARG A CA 1
ATOM 754 C C . ARG A 1 95 ? 24.554 20.472 -37.547 1.00 31.14 95 ARG A C 1
ATOM 756 O O . ARG A 1 95 ? 24.743 19.425 -36.927 1.00 31.14 95 ARG A O 1
ATOM 763 N N . PRO A 1 96 ? 23.450 20.647 -38.297 1.00 34.47 96 PRO A N 1
ATOM 764 C CA . PRO A 1 96 ? 22.553 19.539 -38.587 1.00 34.47 96 PRO A CA 1
ATOM 765 C C . PRO A 1 96 ? 23.265 18.566 -39.538 1.00 34.47 96 PRO A C 1
ATOM 767 O O . PRO A 1 96 ? 23.775 18.959 -40.591 1.00 34.47 96 PRO A O 1
ATOM 770 N N . ARG A 1 97 ? 23.325 17.281 -39.169 1.00 26.55 97 ARG A N 1
ATOM 771 C CA . ARG A 1 97 ? 23.864 16.209 -40.020 1.00 26.55 97 ARG A CA 1
ATOM 772 C C . ARG A 1 97 ? 23.064 16.141 -41.331 1.00 26.55 97 ARG A C 1
ATOM 774 O O . ARG A 1 97 ? 21.953 15.621 -41.360 1.00 26.55 97 ARG A O 1
ATOM 781 N N . ARG A 1 98 ? 23.640 16.651 -42.426 1.00 29.09 98 ARG A N 1
ATOM 782 C CA . ARG A 1 98 ? 23.179 16.396 -43.800 1.00 29.09 98 ARG A CA 1
ATOM 783 C C . ARG A 1 98 ? 23.547 14.963 -44.187 1.00 29.09 98 ARG A C 1
ATOM 785 O O . ARG A 1 98 ? 24.727 14.629 -44.255 1.00 29.09 98 ARG A O 1
ATOM 792 N N . ALA A 1 99 ? 22.543 14.133 -44.462 1.00 28.98 99 ALA A N 1
ATOM 793 C CA . ALA A 1 99 ? 22.732 12.866 -45.156 1.00 28.98 99 ALA A CA 1
ATOM 794 C C . ALA A 1 99 ? 23.214 13.146 -46.589 1.00 28.98 99 ALA A C 1
ATOM 796 O O . ALA A 1 99 ? 22.587 13.907 -47.328 1.00 28.98 99 ALA A O 1
ATOM 797 N N . ALA A 1 100 ? 24.351 12.563 -46.966 1.00 29.59 100 ALA A N 1
ATOM 798 C CA . ALA A 1 100 ? 24.890 12.676 -48.311 1.00 29.59 100 ALA A CA 1
ATOM 799 C C . ALA A 1 100 ? 24.011 11.898 -49.301 1.00 29.59 100 ALA A C 1
ATOM 801 O O . ALA A 1 100 ? 23.793 10.694 -49.172 1.00 29.59 100 ALA A O 1
ATOM 802 N N . SER A 1 101 ? 23.517 12.606 -50.310 1.00 27.84 101 SER A N 1
ATOM 803 C CA . SER A 1 101 ? 22.763 12.069 -51.433 1.00 27.84 101 SER A CA 1
ATOM 804 C C . SER A 1 101 ? 23.658 11.215 -52.340 1.00 27.84 101 SER A C 1
ATOM 806 O O . SER A 1 101 ? 24.460 11.756 -53.105 1.00 27.84 101 SER A O 1
ATOM 808 N N . ARG A 1 102 ? 23.474 9.890 -52.332 1.00 27.77 102 ARG A N 1
ATOM 809 C CA . ARG A 1 102 ? 23.784 9.052 -53.501 1.00 27.77 102 ARG A CA 1
ATOM 810 C C . ARG A 1 102 ? 22.527 8.971 -54.365 1.00 27.77 102 ARG A C 1
ATOM 812 O O . ARG A 1 102 ? 21.465 8.568 -53.903 1.00 27.77 102 ARG A O 1
ATOM 819 N N . ARG A 1 103 ? 22.657 9.427 -55.612 1.00 28.17 103 ARG A N 1
ATOM 820 C CA . ARG A 1 103 ? 21.599 9.450 -56.628 1.00 28.17 103 ARG A CA 1
ATOM 821 C C . ARG A 1 103 ? 21.156 8.023 -56.957 1.00 28.17 103 ARG A C 1
ATOM 823 O O . ARG A 1 103 ? 21.949 7.266 -57.505 1.00 28.17 103 ARG A O 1
ATOM 830 N N . LEU A 1 104 ? 19.885 7.710 -56.729 1.00 26.02 104 LEU A N 1
ATOM 831 C CA . LEU A 1 104 ? 19.164 6.655 -57.442 1.00 26.02 104 LEU A CA 1
ATOM 832 C C . LEU A 1 104 ? 17.828 7.238 -57.921 1.00 26.02 104 LEU A C 1
ATOM 834 O O . LEU A 1 104 ? 17.104 7.883 -57.166 1.00 26.02 104 LEU A O 1
ATOM 838 N N . ARG A 1 105 ? 17.575 7.090 -59.225 1.00 25.59 105 ARG A N 1
ATOM 839 C CA . ARG A 1 105 ? 16.381 7.564 -59.940 1.00 25.59 105 ARG A CA 1
ATOM 840 C C . ARG A 1 105 ? 15.115 6.801 -59.500 1.00 25.59 105 ARG A C 1
ATOM 842 O O . ARG A 1 105 ? 15.228 5.675 -59.021 1.00 25.59 105 ARG A O 1
ATOM 849 N N . PRO A 1 106 ? 13.920 7.393 -59.687 1.00 26.58 106 PRO A N 1
ATOM 850 C CA . PRO A 1 106 ? 12.679 6.931 -59.075 1.00 26.58 106 PRO A CA 1
ATOM 851 C C . PRO A 1 106 ? 11.991 5.825 -59.891 1.00 26.58 106 PRO A C 1
ATOM 853 O O . PRO A 1 106 ? 11.999 5.851 -61.123 1.00 26.58 106 PRO A O 1
ATOM 856 N N . ARG A 1 107 ? 11.306 4.910 -59.196 1.00 24.11 107 ARG A N 1
ATOM 857 C CA . ARG A 1 107 ? 10.170 4.148 -59.737 1.00 24.11 107 ARG A CA 1
ATOM 858 C C . ARG A 1 107 ? 8.923 4.435 -58.897 1.00 24.11 107 ARG A C 1
ATOM 860 O O . ARG A 1 107 ? 9.013 4.709 -57.706 1.00 24.11 107 ARG A O 1
ATOM 867 N N . ALA A 1 108 ? 7.805 4.499 -59.606 1.00 26.06 108 ALA A N 1
ATOM 868 C CA . ALA A 1 108 ? 6.616 5.291 -59.330 1.00 26.06 108 ALA A CA 1
ATOM 869 C C . ALA A 1 108 ? 5.575 4.647 -58.392 1.00 26.06 108 ALA A C 1
ATOM 871 O O . ALA A 1 108 ? 5.491 3.427 -58.299 1.00 26.06 108 ALA A O 1
ATOM 872 N N . GLY A 1 109 ? 4.717 5.513 -57.828 1.00 26.77 109 GLY A N 1
ATOM 873 C CA . GLY A 1 109 ? 3.396 5.213 -57.245 1.00 26.77 109 GLY A CA 1
ATOM 874 C C . GLY A 1 109 ? 3.324 5.505 -55.740 1.00 26.77 109 GLY A C 1
ATOM 875 O O . GLY A 1 109 ? 4.085 4.939 -54.977 1.00 26.77 109 GLY A O 1
ATOM 876 N N . GLY A 1 110 ? 2.470 6.369 -55.190 1.00 27.06 110 GLY A N 1
ATOM 877 C CA . GLY A 1 110 ? 1.455 7.276 -55.716 1.00 27.06 110 GLY A CA 1
ATOM 878 C C . GLY A 1 110 ? 0.855 8.033 -54.517 1.00 27.06 110 GLY A C 1
ATOM 879 O O . GLY A 1 110 ? 0.316 7.418 -53.604 1.00 27.06 110 GLY A O 1
ATOM 880 N N . LEU A 1 111 ? 0.992 9.364 -54.497 1.00 26.08 111 LEU A N 1
ATOM 881 C CA . LEU A 1 111 ? 0.372 10.273 -53.526 1.00 26.08 111 LEU A CA 1
ATOM 882 C C . LEU A 1 111 ? -1.092 10.524 -53.904 1.00 26.08 111 LEU A C 1
ATOM 884 O O . LEU A 1 111 ? -1.327 11.139 -54.942 1.00 26.08 111 LEU A O 1
ATOM 888 N N . ARG A 1 112 ? -2.047 10.209 -53.019 1.00 31.08 112 ARG A N 1
ATOM 889 C CA . ARG A 1 112 ? -3.338 10.921 -52.908 1.00 31.08 112 ARG A CA 1
ATOM 890 C C . ARG A 1 112 ? -3.932 10.791 -51.496 1.00 31.08 112 ARG A C 1
ATOM 892 O O . ARG A 1 112 ? -4.789 9.944 -51.300 1.00 31.08 112 ARG A O 1
ATOM 899 N N . SER A 1 113 ? -3.526 11.649 -50.546 1.00 30.59 113 SER A N 1
ATOM 900 C CA . SER A 1 113 ? -4.329 11.965 -49.330 1.00 30.59 113 SER A CA 1
ATOM 901 C C . SER A 1 113 ? -3.709 13.014 -48.375 1.00 30.59 113 SER A C 1
ATOM 903 O O . SER A 1 113 ? -3.883 12.928 -47.167 1.00 30.59 113 SER A O 1
ATOM 905 N N . ALA A 1 114 ? -3.034 14.062 -48.873 1.00 32.22 114 ALA A N 1
ATOM 906 C CA . ALA A 1 114 ? -2.494 15.138 -48.011 1.00 32.22 114 ALA A CA 1
ATOM 907 C C . ALA A 1 114 ? -3.109 16.536 -48.247 1.00 32.22 114 ALA A C 1
ATOM 909 O O . ALA A 1 114 ? -2.600 17.527 -47.734 1.00 32.22 114 ALA A O 1
ATOM 910 N N . ARG A 1 115 ? -4.209 16.649 -49.010 1.00 30.53 115 ARG A N 1
ATOM 911 C CA . ARG A 1 115 ? -4.851 17.951 -49.309 1.00 30.53 115 ARG A CA 1
ATOM 912 C C . ARG A 1 115 ? -6.111 18.265 -48.486 1.00 30.53 115 ARG A C 1
ATOM 914 O O . ARG A 1 115 ? -6.558 19.402 -48.528 1.00 30.53 115 ARG A O 1
ATOM 921 N N . TRP A 1 116 ? -6.627 17.334 -47.678 1.00 34.12 116 TRP A N 1
ATOM 922 C CA . TRP A 1 116 ? -7.808 17.578 -46.825 1.00 34.12 116 TRP A CA 1
ATOM 923 C C . TRP A 1 116 ? -7.469 18.111 -45.424 1.00 34.12 116 TRP A C 1
ATOM 925 O O . TRP A 1 116 ? -8.246 18.867 -44.847 1.00 34.12 116 TRP A O 1
ATOM 935 N N . VAL A 1 117 ? -6.272 17.814 -44.908 1.00 35.94 117 VAL A N 1
ATOM 936 C CA . VAL A 1 117 ? -5.849 18.247 -43.561 1.00 35.94 117 VAL A CA 1
ATOM 937 C C . VAL A 1 117 ? -5.556 19.754 -43.506 1.00 35.94 117 VAL A C 1
ATOM 939 O O . VAL A 1 117 ? -5.823 20.397 -42.495 1.00 35.94 117 VAL A O 1
ATOM 942 N N . LEU A 1 118 ? -5.096 20.356 -44.610 1.00 30.66 118 LEU A N 1
ATOM 943 C CA . LEU A 1 118 ? -4.835 21.801 -44.662 1.00 30.66 118 LEU A CA 1
ATOM 944 C C . LEU A 1 118 ? -6.106 22.655 -44.825 1.00 30.66 118 LEU A C 1
ATOM 946 O O . LEU A 1 118 ? -6.126 23.796 -44.374 1.00 30.66 118 LEU A O 1
ATOM 950 N N . ALA A 1 119 ? -7.173 22.116 -45.425 1.00 28.52 119 ALA A N 1
ATOM 951 C CA . ALA A 1 119 ? -8.431 22.846 -45.605 1.00 28.52 119 ALA A CA 1
ATOM 952 C C . ALA A 1 119 ? -9.265 22.909 -44.307 1.00 28.52 119 ALA A C 1
ATOM 954 O O . ALA A 1 119 ? -9.912 23.920 -44.038 1.00 28.52 119 ALA A O 1
ATOM 955 N N . ALA A 1 120 ? -9.187 21.879 -43.454 1.00 32.59 120 ALA A N 1
ATOM 956 C CA . ALA A 1 120 ? -9.886 21.846 -42.165 1.00 32.59 120 ALA A CA 1
ATOM 957 C C . ALA A 1 120 ? -9.250 22.776 -41.113 1.00 32.59 120 ALA A C 1
ATOM 959 O O . ALA A 1 120 ? -9.958 23.404 -40.327 1.00 32.59 120 ALA A O 1
ATOM 960 N N . ALA A 1 121 ? -7.921 22.931 -41.133 1.00 33.31 121 ALA A N 1
ATOM 961 C CA . ALA A 1 121 ? -7.214 23.821 -40.209 1.00 33.31 121 ALA A CA 1
ATOM 962 C C . ALA A 1 121 ? -7.483 25.316 -40.488 1.00 33.31 121 ALA A C 1
ATOM 964 O O . ALA A 1 121 ? -7.478 26.126 -39.560 1.00 33.31 121 ALA A O 1
ATOM 965 N N . LEU A 1 122 ? -7.764 25.683 -41.746 1.00 29.23 122 LEU A N 1
ATOM 966 C CA . LEU A 1 122 ? -8.015 27.073 -42.140 1.00 29.23 122 LEU A CA 1
ATOM 967 C C . LEU A 1 122 ? -9.444 27.545 -41.793 1.00 29.23 122 LEU A C 1
ATOM 969 O O . LEU A 1 122 ? -9.633 28.712 -41.465 1.00 29.23 122 LEU A O 1
ATOM 973 N N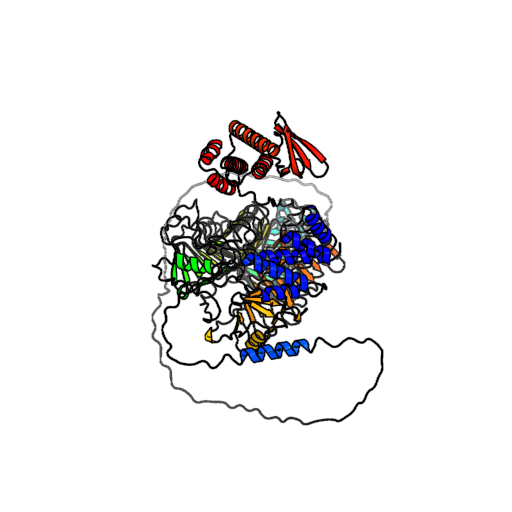 . LEU A 1 123 ? -10.439 26.648 -41.788 1.00 31.33 123 LEU A N 1
ATOM 974 C CA . LEU A 1 123 ? -11.834 26.979 -41.445 1.00 31.33 123 LEU A CA 1
ATOM 975 C C . LEU A 1 123 ? -12.061 27.172 -39.933 1.00 31.33 123 LEU A C 1
ATOM 977 O O . LEU A 1 123 ? -12.842 28.034 -39.534 1.00 31.33 123 LEU A O 1
ATOM 981 N N . VAL A 1 124 ? -11.326 26.448 -39.081 1.00 35.00 124 VAL A N 1
ATOM 982 C CA . VAL A 1 124 ? -11.403 26.606 -37.612 1.00 35.00 124 VAL A CA 1
ATOM 983 C C . VAL A 1 124 ? -10.760 27.922 -37.151 1.00 35.00 124 VAL A C 1
ATOM 985 O O . VAL A 1 124 ? -11.245 28.561 -36.216 1.00 35.00 124 VAL A O 1
ATOM 988 N N . ALA A 1 125 ? -9.714 28.381 -37.847 1.00 33.03 125 ALA A N 1
ATOM 989 C CA . ALA A 1 125 ? -9.039 29.641 -37.538 1.00 33.03 125 ALA A CA 1
ATOM 990 C C . ALA A 1 125 ? -9.891 30.883 -37.874 1.00 33.03 125 ALA A C 1
ATOM 992 O O . ALA A 1 125 ? -9.806 31.887 -37.168 1.00 33.03 125 ALA A O 1
ATOM 993 N N . VAL A 1 126 ? -10.746 30.810 -38.903 1.00 34.72 126 VAL A N 1
ATOM 994 C CA . VAL A 1 126 ? -11.646 31.911 -39.301 1.00 34.72 126 VAL A CA 1
ATOM 995 C C . VAL A 1 126 ? -12.915 31.953 -38.432 1.00 34.72 126 VAL A C 1
ATOM 997 O O . VAL A 1 126 ? -13.384 33.037 -38.093 1.00 34.72 126 VAL A O 1
ATOM 1000 N N . GLY A 1 127 ? -13.420 30.801 -37.969 1.00 36.94 127 GLY A N 1
ATOM 1001 C CA . GLY A 1 127 ? -14.589 30.735 -37.077 1.00 36.94 127 GLY A CA 1
ATOM 1002 C C . GLY A 1 127 ? -14.339 31.270 -35.660 1.00 36.94 127 GLY A C 1
ATOM 1003 O O . GLY A 1 127 ? -15.211 31.909 -35.075 1.00 36.94 127 GLY A O 1
ATOM 1004 N N . ALA A 1 128 ? -13.131 31.082 -35.118 1.00 35.44 128 ALA A N 1
ATOM 1005 C CA . ALA A 1 128 ? -12.787 31.558 -33.775 1.00 35.44 128 ALA A CA 1
ATOM 1006 C C . ALA A 1 128 ? -12.543 33.081 -33.703 1.00 35.44 128 ALA A C 1
ATOM 1008 O O . ALA A 1 128 ? -12.655 33.673 -32.630 1.00 35.44 128 ALA A O 1
ATOM 1009 N N . ALA A 1 129 ? -12.240 33.730 -34.834 1.00 32.22 129 ALA A N 1
ATOM 1010 C CA . ALA A 1 129 ? -12.007 35.174 -34.902 1.00 32.22 129 ALA A CA 1
ATOM 1011 C C . ALA A 1 129 ? -13.307 35.996 -35.022 1.00 32.22 129 ALA A C 1
ATOM 1013 O O . ALA A 1 129 ? -13.338 37.148 -34.596 1.00 32.22 129 ALA A O 1
ATOM 1014 N N . ALA A 1 130 ? -14.395 35.408 -35.533 1.00 34.72 130 ALA A N 1
ATOM 1015 C CA . ALA A 1 130 ? -15.676 36.097 -35.726 1.00 34.72 130 ALA A CA 1
ATOM 1016 C C . ALA A 1 130 ? -16.550 36.188 -34.455 1.00 34.72 130 ALA A C 1
ATOM 1018 O O . ALA A 1 130 ? -17.501 36.962 -34.423 1.00 34.72 130 ALA A O 1
ATOM 1019 N N . LEU A 1 131 ? -16.226 35.441 -33.392 1.00 37.09 131 LEU A N 1
ATOM 1020 C CA . LEU A 1 131 ? -17.014 35.396 -32.147 1.00 37.09 131 LEU A CA 1
ATOM 1021 C C . LEU A 1 131 ? -16.458 36.264 -31.006 1.00 37.09 131 LEU A C 1
ATOM 1023 O O . LEU A 1 131 ? -17.074 36.349 -29.949 1.00 37.09 131 LEU A O 1
ATOM 1027 N N . LEU A 1 132 ? -15.323 36.942 -31.214 1.00 38.25 132 LEU A N 1
ATOM 1028 C CA . LEU A 1 132 ? -14.694 37.821 -30.213 1.00 38.25 132 LEU A CA 1
ATOM 1029 C C . LEU A 1 132 ? -14.872 39.322 -30.496 1.00 38.25 132 LEU A C 1
ATOM 1031 O O . LEU A 1 132 ? -14.271 40.151 -29.819 1.00 38.25 132 LEU A O 1
ATOM 1035 N N . LEU A 1 133 ? -15.731 39.682 -31.452 1.00 35.19 133 LEU A N 1
ATOM 1036 C CA . LEU A 1 133 ? -16.137 41.063 -31.709 1.00 35.19 133 LEU A CA 1
ATOM 1037 C C . LEU A 1 133 ? -17.665 41.180 -31.673 1.00 35.19 133 LEU A C 1
ATOM 1039 O O . LEU A 1 133 ? -18.305 41.267 -32.718 1.00 35.19 133 LEU A O 1
ATOM 1043 N N . ARG A 1 134 ? -18.254 41.215 -30.471 1.00 30.95 134 ARG A N 1
ATOM 1044 C CA . ARG A 1 134 ? -19.377 42.124 -30.185 1.00 30.95 134 ARG A CA 1
ATOM 1045 C C . ARG A 1 134 ? -19.627 42.300 -28.690 1.00 30.95 134 ARG A C 1
ATOM 1047 O O . ARG A 1 134 ? -19.505 41.377 -27.893 1.00 30.95 134 ARG A O 1
ATOM 1054 N N . ASP A 1 135 ? -19.900 43.555 -28.381 1.00 32.12 135 ASP A N 1
ATOM 1055 C CA . ASP A 1 135 ? -19.715 44.259 -27.122 1.00 32.12 135 ASP A CA 1
ATOM 1056 C C . ASP A 1 135 ? -20.908 44.119 -26.159 1.00 32.12 135 ASP A C 1
ATOM 1058 O O . ASP A 1 135 ? -22.018 43.774 -26.572 1.00 32.12 135 ASP A O 1
ATOM 1062 N N . ARG A 1 136 ? -20.681 44.410 -24.872 1.00 40.84 136 ARG A N 1
ATOM 1063 C CA . ARG A 1 136 ? -21.716 44.463 -23.825 1.00 40.84 136 ARG A CA 1
ATOM 1064 C C . ARG A 1 136 ? -22.427 45.820 -23.833 1.00 40.84 136 ARG A C 1
ATOM 1066 O O . ARG A 1 136 ? -21.774 46.855 -23.837 1.00 40.84 136 ARG A O 1
ATOM 1073 N N . GLY A 1 137 ? -23.753 45.808 -23.689 1.00 27.97 137 GLY A N 1
ATOM 1074 C CA . GLY A 1 137 ? -24.556 46.959 -23.258 1.00 27.97 137 GLY A CA 1
ATOM 1075 C C . GLY A 1 137 ? -25.324 46.641 -21.961 1.00 27.97 137 GLY A C 1
ATOM 1076 O O . GLY A 1 137 ? -25.722 45.486 -21.792 1.00 27.97 137 GLY A O 1
ATOM 1077 N N . PRO A 1 138 ? -25.517 47.602 -21.033 1.00 43.31 138 PRO A N 1
ATOM 1078 C CA . PRO A 1 138 ? -26.149 47.369 -19.732 1.00 43.31 138 PRO A CA 1
ATOM 1079 C C . PRO A 1 138 ? -27.631 47.801 -19.677 1.00 43.31 138 PRO A C 1
ATOM 1081 O O . PRO A 1 138 ? -28.025 48.756 -20.338 1.00 43.31 138 PRO A O 1
ATOM 1084 N N . GLY A 1 139 ? -28.406 47.184 -18.774 1.00 28.28 139 GLY A N 1
ATOM 1085 C CA . GLY A 1 139 ? -29.491 47.863 -18.047 1.00 28.28 139 GLY A CA 1
ATOM 1086 C C . GLY A 1 139 ? -30.949 47.428 -18.281 1.00 28.28 139 GLY A C 1
ATOM 1087 O O . GLY A 1 139 ? -31.404 47.251 -19.406 1.00 28.28 139 GLY A O 1
ATOM 1088 N N . SER A 1 140 ? -31.688 47.456 -17.162 1.00 26.38 140 SER A N 1
ATOM 1089 C CA . SER A 1 140 ? -33.138 47.688 -16.992 1.00 26.38 140 SER A CA 1
ATOM 1090 C C . SER A 1 140 ? -34.111 46.498 -16.873 1.00 26.38 140 SER A C 1
ATOM 1092 O O . SER A 1 140 ? -33.807 45.343 -17.140 1.00 26.38 140 SER A O 1
ATOM 1094 N N . SER A 1 141 ? -35.267 46.844 -16.313 1.00 27.94 141 SER A N 1
ATOM 1095 C CA . SER A 1 141 ? -36.122 46.154 -15.348 1.00 27.94 141 SER A CA 1
ATOM 1096 C C . SER A 1 141 ? -37.546 45.899 -15.873 1.00 27.94 141 SER A C 1
ATOM 1098 O O . SER A 1 141 ? -38.160 46.860 -16.318 1.00 27.94 141 SER A O 1
ATOM 1100 N N . GLY A 1 142 ? -38.084 44.677 -15.681 1.00 24.56 142 GLY A N 1
ATOM 1101 C CA . GLY A 1 142 ? -39.521 44.265 -15.671 1.00 24.56 142 GLY A CA 1
ATOM 1102 C C . GLY A 1 142 ? -40.429 44.650 -16.868 1.00 24.56 142 GLY A C 1
ATOM 1103 O O . GLY A 1 142 ? -39.975 45.340 -17.771 1.00 24.56 142 GLY A O 1
ATOM 1104 N N . PRO A 1 143 ? -41.744 44.310 -16.892 1.00 40.31 143 PRO A N 1
ATOM 1105 C CA . PRO A 1 143 ? -42.506 43.192 -16.306 1.00 40.31 143 PRO A CA 1
ATOM 1106 C C . PRO A 1 143 ? -43.333 42.385 -17.366 1.00 40.31 143 PRO A C 1
ATOM 1108 O O . PRO A 1 143 ? -43.354 42.723 -18.541 1.00 40.31 143 PRO A O 1
ATOM 1111 N N . HIS A 1 144 ? -44.022 41.319 -16.921 1.00 28.97 144 HIS A N 1
ATOM 1112 C CA . HIS A 1 144 ? -45.205 40.625 -17.498 1.00 28.97 144 HIS A CA 1
ATOM 1113 C C . HIS A 1 144 ? -45.520 40.656 -19.018 1.00 28.97 144 HIS A C 1
ATOM 1115 O O . HIS A 1 144 ? -45.897 41.695 -19.549 1.00 28.97 144 HIS A O 1
ATOM 1121 N N . ARG A 1 145 ? -45.722 39.468 -19.624 1.00 24.98 145 ARG A N 1
ATOM 1122 C CA . ARG A 1 145 ? -47.055 39.038 -20.121 1.00 24.98 145 ARG A CA 1
ATOM 1123 C C . ARG A 1 145 ? -47.107 37.567 -20.552 1.00 24.98 145 ARG A C 1
ATOM 1125 O O . ARG A 1 145 ? -46.223 37.054 -21.224 1.00 24.98 145 ARG A O 1
ATOM 1132 N N . SER A 1 146 ? -48.197 36.946 -20.129 1.00 30.11 146 SER A N 1
ATOM 1133 C CA . SER A 1 146 ? -48.759 35.653 -20.501 1.00 30.11 146 SER A CA 1
ATOM 1134 C C . SER A 1 146 ? -49.309 35.628 -21.932 1.00 30.11 146 SER A C 1
ATOM 1136 O O . SER A 1 146 ? -49.791 36.652 -22.412 1.00 30.11 146 SER A O 1
ATOM 1138 N N . GLN A 1 147 ? -49.310 34.438 -22.550 1.00 28.25 147 GLN A N 1
ATOM 1139 C CA . GLN A 1 147 ? -50.388 33.908 -23.409 1.00 28.25 147 GLN A CA 1
ATOM 1140 C C . GLN A 1 147 ? -50.158 32.406 -23.697 1.00 28.25 147 GLN A C 1
ATOM 1142 O O . GLN A 1 147 ? -49.459 32.021 -24.623 1.00 28.25 147 GLN A O 1
ATOM 1147 N N . ASP A 1 148 ? -50.513 31.577 -22.721 1.00 30.03 148 ASP A N 1
ATOM 1148 C CA . ASP A 1 148 ? -51.702 30.714 -22.672 1.00 30.03 148 ASP A CA 1
ATOM 1149 C C . ASP A 1 148 ? -52.318 30.020 -23.918 1.00 30.03 148 ASP A C 1
ATOM 1151 O O . ASP A 1 148 ? -52.531 30.630 -24.963 1.00 30.03 148 ASP A O 1
ATOM 1155 N N . VAL A 1 149 ? -52.779 28.786 -23.614 1.00 31.03 149 VAL A N 1
ATOM 1156 C CA . VAL A 1 149 ? -53.811 27.897 -24.221 1.00 31.03 149 VAL A CA 1
ATOM 1157 C C . VAL A 1 149 ? -53.475 27.247 -25.587 1.00 31.03 149 VAL A C 1
ATOM 1159 O O . VAL A 1 149 ? -52.931 27.890 -26.469 1.00 31.03 149 VAL A O 1
ATOM 1162 N N . ALA A 1 150 ? -53.773 25.970 -25.888 1.00 27.97 150 ALA A N 1
ATOM 1163 C CA . ALA A 1 150 ? -54.803 25.058 -25.379 1.00 27.97 150 ALA A CA 1
ATOM 1164 C C . ALA A 1 150 ? -54.611 23.591 -25.846 1.00 27.97 150 ALA A C 1
ATOM 1166 O O . ALA A 1 150 ? -54.066 23.387 -26.926 1.00 27.97 150 ALA A O 1
ATOM 1167 N N . GLY A 1 151 ? -55.218 22.599 -25.159 1.00 27.55 151 GLY A N 1
ATOM 1168 C CA . GLY A 1 151 ? -55.926 21.537 -25.909 1.00 27.55 151 GLY A CA 1
ATOM 1169 C C . GLY A 1 151 ? -55.746 20.040 -25.591 1.00 27.55 151 GLY A C 1
ATOM 1170 O O . GLY A 1 151 ? -55.493 19.280 -26.510 1.00 27.55 151 GLY A O 1
ATOM 1171 N N . VAL A 1 152 ? -55.966 19.619 -24.339 1.00 27.66 152 VAL A N 1
ATOM 1172 C CA . VAL A 1 152 ? -56.998 18.613 -23.952 1.00 27.66 152 VAL A CA 1
ATOM 1173 C C . VAL A 1 152 ? -56.945 17.157 -24.514 1.00 27.66 152 VAL A C 1
ATOM 1175 O O . VAL A 1 152 ? -57.433 16.871 -25.597 1.00 27.66 152 VAL A O 1
ATOM 1178 N N . ALA A 1 153 ? -56.515 16.248 -23.616 1.00 28.95 153 ALA A N 1
ATOM 1179 C CA . ALA A 1 153 ? -57.216 15.059 -23.056 1.00 28.95 153 ALA A CA 1
ATOM 1180 C C . ALA A 1 153 ? -57.237 13.640 -23.729 1.00 28.95 153 ALA A C 1
ATOM 1182 O O . ALA A 1 153 ? -57.105 13.521 -24.941 1.00 28.95 153 ALA A O 1
ATOM 1183 N N . PRO A 1 154 ? -57.382 12.562 -22.898 1.00 54.88 154 PRO A N 1
ATOM 1184 C CA . PRO A 1 154 ? -57.164 11.115 -23.171 1.00 54.88 154 PRO A CA 1
ATOM 1185 C C . PRO A 1 154 ? -58.537 10.375 -23.342 1.00 54.88 154 PRO A C 1
ATOM 1187 O O . PRO A 1 154 ? -59.478 11.108 -23.652 1.00 54.88 154 PRO A O 1
ATOM 1190 N N . PRO A 1 155 ? -58.789 9.039 -23.143 1.00 48.59 155 PRO A N 1
ATOM 1191 C CA . PRO A 1 155 ? -58.024 7.900 -22.565 1.00 48.59 155 PRO A CA 1
ATOM 1192 C C . PRO A 1 155 ? -58.168 6.540 -23.318 1.00 48.59 155 PRO A C 1
ATOM 1194 O O . PRO A 1 155 ? -58.761 6.484 -24.390 1.00 48.59 155 PRO A O 1
ATOM 1197 N N . GLY A 1 156 ? -57.657 5.424 -22.759 1.00 27.80 156 GLY A N 1
ATOM 1198 C CA . GLY A 1 156 ? -58.077 4.078 -23.200 1.00 27.80 156 GLY A CA 1
ATOM 1199 C C . GLY A 1 156 ? -57.237 2.874 -22.745 1.00 27.80 156 GLY A C 1
ATOM 1200 O O . GLY A 1 156 ? -56.217 2.567 -23.344 1.00 27.80 156 GLY A O 1
ATOM 1201 N N . GLU A 1 157 ? -57.734 2.235 -21.686 1.00 29.50 157 GLU A N 1
ATOM 1202 C CA . GLU A 1 157 ? -57.631 0.860 -21.149 1.00 29.50 157 GLU A CA 1
ATOM 1203 C C . GLU A 1 157 ? -56.953 -0.321 -21.893 1.00 29.50 157 GLU A C 1
ATOM 1205 O O . GLU A 1 157 ? -56.837 -0.398 -23.111 1.00 29.50 157 GLU A O 1
ATOM 1210 N N . ALA A 1 158 ? -56.582 -1.301 -21.052 1.00 33.62 158 ALA A N 1
ATOM 1211 C CA . ALA A 1 158 ? -56.048 -2.641 -21.321 1.00 33.62 158 ALA A CA 1
ATOM 1212 C C . ALA A 1 158 ? -57.000 -3.585 -22.095 1.00 33.62 158 ALA A C 1
ATOM 1214 O O . ALA A 1 158 ? -58.178 -3.282 -22.277 1.00 33.62 158 ALA A O 1
ATOM 1215 N N . PRO A 1 159 ? -56.533 -4.806 -22.433 1.00 43.41 159 PRO A N 1
ATOM 1216 C CA . PRO A 1 159 ? -57.154 -5.955 -21.764 1.00 43.41 159 PRO A CA 1
ATOM 1217 C C . PRO A 1 159 ? -56.209 -7.109 -21.371 1.00 43.41 159 PRO A C 1
ATOM 1219 O O . PRO A 1 159 ? -55.044 -7.197 -21.751 1.00 43.41 159 PRO A O 1
ATOM 1222 N N . GLN A 1 160 ? -56.798 -7.979 -20.550 1.00 33.00 160 GLN A N 1
ATOM 1223 C CA . GLN A 1 160 ? -56.298 -9.171 -19.867 1.00 33.00 160 GLN A CA 1
ATOM 1224 C C . GLN A 1 160 ? -56.217 -10.432 -20.756 1.00 33.00 160 GLN A C 1
ATOM 1226 O O . GLN A 1 160 ? -56.890 -10.529 -21.779 1.00 33.00 160 GLN A O 1
ATOM 1231 N N . GLY A 1 161 ? -55.514 -11.455 -20.249 1.00 27.88 161 GLY A N 1
ATOM 1232 C CA . GLY A 1 161 ? -55.680 -12.884 -20.578 1.00 27.88 161 GLY A CA 1
ATOM 1233 C C . GLY A 1 161 ? -54.341 -13.630 -20.490 1.00 27.88 161 GLY A C 1
ATOM 1234 O O . GLY A 1 161 ? -53.356 -13.155 -21.033 1.00 27.88 161 GLY A O 1
ATOM 1235 N N . GLY A 1 162 ? -54.153 -14.769 -19.825 1.00 26.89 162 GLY A N 1
ATOM 1236 C CA . GLY A 1 162 ? -55.012 -15.686 -19.083 1.00 26.89 162 GLY A CA 1
ATOM 1237 C C . GLY A 1 162 ? -54.127 -16.829 -18.542 1.00 26.89 162 GLY A C 1
ATOM 1238 O O . GLY A 1 162 ? -53.035 -17.079 -19.050 1.00 26.89 162 GLY A O 1
ATOM 1239 N N . VAL A 1 163 ? -54.579 -17.485 -17.477 1.00 31.38 163 VAL A N 1
ATOM 1240 C CA . VAL A 1 163 ? -53.921 -18.606 -16.780 1.00 31.38 163 VAL A CA 1
ATOM 1241 C C . VAL A 1 163 ? -54.371 -19.939 -17.398 1.00 31.38 163 VAL A C 1
ATOM 1243 O O . VAL A 1 163 ? -55.563 -20.079 -17.638 1.00 31.38 163 VAL A O 1
ATOM 1246 N N . SER A 1 164 ? -53.483 -20.932 -17.571 1.00 27.03 164 SER A N 1
ATOM 1247 C CA . SER A 1 164 ? -53.761 -22.345 -17.212 1.00 27.03 164 SER A CA 1
ATOM 1248 C C . SER A 1 164 ? -52.535 -23.259 -17.351 1.00 27.03 164 SER A C 1
ATOM 1250 O O . SER A 1 164 ? -51.777 -23.183 -18.313 1.00 27.03 164 SER A O 1
ATOM 1252 N N . ALA A 1 165 ? -52.401 -24.159 -16.378 1.00 34.44 165 ALA A N 1
ATOM 1253 C CA . ALA A 1 165 ? -51.453 -25.264 -16.293 1.00 34.44 165 ALA A CA 1
ATOM 1254 C C . ALA A 1 165 ? -51.986 -26.542 -16.975 1.00 34.44 165 ALA A C 1
ATOM 1256 O O . ALA A 1 165 ? -53.200 -26.709 -17.079 1.00 34.44 165 ALA A O 1
ATOM 1257 N N . SER A 1 166 ? -51.101 -27.493 -17.313 1.00 28.61 166 SER A N 1
ATOM 1258 C CA . SER A 1 166 ? -51.412 -28.936 -17.264 1.00 28.61 166 SER A CA 1
ATOM 1259 C C . SER A 1 166 ? -50.160 -29.826 -17.308 1.00 28.61 166 SER A C 1
ATOM 1261 O O . SER A 1 166 ? -49.201 -29.558 -18.027 1.00 28.61 166 SER A O 1
ATOM 1263 N N . ASN A 1 167 ? -50.235 -30.900 -16.523 1.00 28.75 167 ASN A N 1
ATOM 1264 C CA . ASN A 1 167 ? -49.240 -31.924 -16.206 1.00 28.75 167 ASN A CA 1
ATOM 1265 C C . ASN A 1 167 ? -48.975 -32.963 -17.324 1.00 28.75 167 ASN A C 1
ATOM 1267 O O . ASN A 1 167 ? -49.896 -33.333 -18.038 1.00 28.75 167 ASN A O 1
ATOM 1271 N N . GLY A 1 168 ? -47.774 -33.569 -17.304 1.00 25.77 168 GLY A N 1
ATOM 1272 C CA . GLY A 1 168 ? -47.619 -35.032 -17.136 1.00 25.77 168 GLY A CA 1
ATOM 1273 C C . GLY A 1 168 ? -47.366 -35.967 -18.344 1.00 25.77 168 GLY A C 1
ATOM 1274 O O . GLY A 1 168 ? -48.323 -36.448 -18.926 1.00 25.77 168 GLY A O 1
ATOM 1275 N N . LEU A 1 169 ? -46.083 -36.355 -18.528 1.00 33.28 169 LEU A N 1
ATOM 1276 C CA . LEU A 1 169 ? -45.497 -37.732 -18.646 1.00 33.28 169 LEU A CA 1
ATOM 1277 C C . LEU A 1 169 ? -45.915 -38.704 -19.795 1.00 33.28 169 LEU A C 1
ATOM 1279 O O . LEU A 1 169 ? -47.085 -38.755 -20.151 1.00 33.28 169 LEU A O 1
ATOM 1283 N N . PRO A 1 170 ? -44.983 -39.550 -20.333 1.00 35.97 170 PRO A N 1
ATOM 1284 C CA . PRO A 1 170 ? -44.542 -40.783 -19.639 1.00 35.97 170 PRO A CA 1
ATOM 1285 C C . PRO A 1 170 ? -43.065 -41.263 -19.795 1.00 35.97 170 PRO A C 1
ATOM 1287 O O . PRO A 1 170 ? -42.481 -41.269 -20.869 1.00 35.97 170 PRO A O 1
ATOM 1290 N N . ARG A 1 171 ? -42.524 -41.717 -18.647 1.00 30.03 171 ARG A N 1
ATOM 1291 C CA . ARG A 1 171 ? -41.766 -42.954 -18.287 1.00 30.03 171 ARG A CA 1
ATOM 1292 C C . ARG A 1 171 ? -40.736 -43.644 -19.230 1.00 30.03 171 ARG A C 1
ATOM 1294 O O . ARG A 1 171 ? -41.107 -44.289 -20.197 1.00 30.03 171 ARG A O 1
ATOM 1301 N N . THR A 1 172 ? -39.471 -43.604 -18.769 1.00 33.22 172 THR A N 1
ATOM 1302 C CA . THR A 1 172 ? -38.468 -44.671 -18.432 1.00 33.22 172 THR A CA 1
ATOM 1303 C C . THR A 1 172 ? -38.331 -45.993 -19.222 1.00 33.22 172 THR A C 1
ATOM 1305 O O . THR A 1 172 ? -39.325 -46.624 -19.563 1.00 33.22 172 THR A O 1
ATOM 1308 N N . PRO A 1 173 ? -37.084 -46.521 -19.325 1.00 39.00 173 PRO A N 1
ATOM 1309 C CA . PRO A 1 173 ? -36.667 -47.654 -18.464 1.00 39.00 173 PRO A CA 1
ATOM 1310 C C . PRO A 1 173 ? -35.235 -47.500 -17.875 1.00 39.00 173 PRO A C 1
ATOM 1312 O O . PRO A 1 173 ? -34.355 -46.942 -18.514 1.00 39.00 173 PRO A O 1
ATOM 1315 N N . VAL A 1 174 ? -35.043 -47.722 -16.567 1.00 27.67 174 VAL A N 1
ATOM 1316 C CA . VAL A 1 174 ? -34.528 -48.928 -15.859 1.00 27.67 174 VAL A CA 1
ATOM 1317 C C . VAL A 1 174 ? -33.028 -48.851 -15.523 1.00 27.67 174 VAL A C 1
ATOM 1319 O O . VAL A 1 174 ? -32.182 -48.487 -16.328 1.00 27.67 174 VAL A O 1
ATOM 1322 N N . LEU A 1 175 ? -32.769 -49.187 -14.260 1.00 32.31 175 LEU A N 1
ATOM 1323 C CA . LEU A 1 175 ? -31.554 -49.118 -13.458 1.00 32.31 175 LEU A CA 1
ATOM 1324 C C . LEU A 1 175 ? -31.007 -50.546 -13.275 1.00 32.31 175 LEU A C 1
ATOM 1326 O O . LEU A 1 175 ? -31.807 -51.416 -12.938 1.00 32.31 175 LEU A O 1
ATOM 1330 N N . VAL A 1 176 ? -29.692 -50.779 -13.398 1.00 30.58 176 VAL A N 1
ATOM 1331 C CA . VAL A 1 176 ? -29.006 -51.950 -12.802 1.00 30.58 176 VAL A CA 1
ATOM 1332 C C . VAL A 1 176 ? -27.593 -51.570 -12.318 1.00 30.58 176 VAL A C 1
ATOM 1334 O O . VAL A 1 176 ? -26.704 -51.282 -13.107 1.00 30.58 176 VAL A O 1
ATOM 1337 N N . GLU A 1 177 ? -27.486 -51.547 -10.989 1.00 29.69 177 GLU A N 1
ATOM 1338 C CA . GLU A 1 177 ? -26.439 -51.993 -10.048 1.00 29.69 177 GLU A CA 1
ATOM 1339 C C . GLU A 1 177 ? -24.923 -51.691 -10.121 1.00 29.69 177 GLU A C 1
ATOM 1341 O O . GLU A 1 177 ? -24.289 -51.421 -11.132 1.00 29.69 177 GLU A O 1
ATOM 1346 N N . ARG A 1 178 ? -24.388 -51.739 -8.889 1.00 32.31 178 ARG A N 1
ATOM 1347 C CA . ARG A 1 178 ? -23.103 -51.309 -8.326 1.00 32.31 178 ARG A CA 1
ATOM 1348 C C . ARG A 1 178 ? -22.043 -52.420 -8.344 1.00 32.31 178 ARG A C 1
ATOM 1350 O O . ARG A 1 178 ? -22.369 -53.585 -8.157 1.00 32.31 178 ARG A O 1
ATOM 1357 N N . GLY A 1 179 ? -20.769 -52.017 -8.319 1.00 27.89 179 GLY A N 1
ATOM 1358 C CA . GLY A 1 179 ? -19.628 -52.834 -7.881 1.00 27.89 179 GLY A CA 1
ATOM 1359 C C . GLY A 1 179 ? -18.679 -52.031 -6.980 1.00 27.89 179 GLY A C 1
ATOM 1360 O O . GLY A 1 179 ? -18.252 -50.942 -7.345 1.00 27.89 179 GLY A O 1
ATOM 1361 N N . ARG A 1 180 ? -18.422 -52.554 -5.773 1.00 30.75 180 ARG A N 1
ATOM 1362 C CA . ARG A 1 180 ? -17.658 -51.991 -4.634 1.00 30.75 180 ARG A CA 1
ATOM 1363 C C . ARG A 1 180 ? -16.158 -52.318 -4.689 1.00 30.75 180 ARG A C 1
ATOM 1365 O O . ARG A 1 180 ? -15.786 -53.301 -5.317 1.00 30.75 180 ARG A O 1
ATOM 1372 N N . SER A 1 181 ? -15.357 -51.625 -3.863 1.00 28.14 181 SER A N 1
ATOM 1373 C CA . SER A 1 181 ? -14.204 -52.158 -3.088 1.00 28.14 181 SER A CA 1
ATOM 1374 C C . SER A 1 181 ? -13.755 -51.127 -2.007 1.00 28.14 181 SER A C 1
ATOM 1376 O O . SER A 1 181 ? -14.194 -49.983 -2.096 1.00 28.14 181 SER A O 1
ATOM 1378 N N . PRO A 1 182 ? -12.986 -51.477 -0.947 1.00 40.53 182 PRO A N 1
ATOM 1379 C CA . PRO A 1 182 ? -13.469 -52.122 0.286 1.00 40.53 182 PRO A CA 1
ATOM 1380 C C . PRO A 1 182 ? -13.047 -51.396 1.598 1.00 40.53 182 PRO A C 1
ATOM 1382 O O . PRO A 1 182 ? -12.213 -50.496 1.602 1.00 40.53 182 PRO A O 1
ATOM 1385 N N . ARG A 1 183 ? -13.634 -51.819 2.731 1.00 32.06 183 ARG A N 1
ATOM 1386 C CA . ARG A 1 183 ? -13.297 -51.426 4.123 1.00 32.06 183 ARG A CA 1
ATOM 1387 C C . ARG A 1 183 ? -12.250 -52.368 4.751 1.00 32.06 183 ARG A C 1
ATOM 1389 O O . ARG A 1 183 ? -12.199 -53.525 4.336 1.00 32.06 183 ARG A O 1
ATOM 1396 N N . PRO A 1 184 ? -11.601 -51.968 5.863 1.00 33.81 184 PRO A N 1
ATOM 1397 C CA . PRO A 1 184 ? -11.227 -52.866 6.959 1.00 33.81 184 PRO A CA 1
ATOM 1398 C C . PRO A 1 184 ? -12.100 -52.651 8.227 1.00 33.81 184 PRO A C 1
ATOM 1400 O O . PRO A 1 184 ? -12.859 -51.679 8.281 1.00 33.81 184 PRO A O 1
ATOM 1403 N N . PRO A 1 185 ? -12.063 -53.584 9.204 1.00 42.12 185 PRO A N 1
ATOM 1404 C CA . PRO A 1 185 ? -13.236 -54.011 9.977 1.00 42.12 185 PRO A CA 1
ATOM 1405 C C . PRO A 1 185 ? -13.280 -53.524 11.438 1.00 42.12 185 PRO A C 1
ATOM 1407 O O . PRO A 1 185 ? -12.283 -53.057 11.983 1.00 42.12 185 PRO A O 1
ATOM 1410 N N . THR A 1 186 ? -14.438 -53.728 12.073 1.00 33.88 186 THR A N 1
ATOM 1411 C CA . THR A 1 186 ? -14.653 -53.690 13.528 1.00 33.88 186 THR A CA 1
ATOM 1412 C C . THR A 1 186 ? -15.278 -54.998 14.035 1.00 33.88 186 THR A C 1
ATOM 1414 O O . THR A 1 186 ? -16.047 -55.634 13.315 1.00 33.88 186 THR A O 1
ATOM 1417 N N . ASP A 1 187 ? -14.951 -55.280 15.303 1.00 35.09 187 ASP A N 1
ATOM 1418 C CA . ASP A 1 187 ? -15.630 -56.085 16.337 1.00 35.09 187 ASP A CA 1
ATOM 1419 C C . ASP A 1 187 ? -15.410 -57.608 16.409 1.00 35.09 187 ASP A C 1
ATOM 1421 O O . ASP A 1 187 ? -15.762 -58.345 15.493 1.00 35.09 187 ASP A O 1
ATOM 1425 N N . ALA A 1 188 ? -14.891 -58.073 17.564 1.00 29.98 188 ALA A N 1
ATOM 1426 C CA . ALA A 1 188 ? -15.611 -58.942 18.520 1.00 29.98 188 ALA A CA 1
ATOM 1427 C C . ALA A 1 188 ? -14.690 -59.524 19.633 1.00 29.98 188 ALA A C 1
ATOM 1429 O O . ALA A 1 188 ? -13.775 -60.289 19.356 1.00 29.98 188 ALA A O 1
ATOM 1430 N N . ASP A 1 189 ? -14.989 -59.144 20.882 1.00 29.73 189 ASP A N 1
ATOM 1431 C CA . ASP A 1 189 ? -15.321 -59.990 22.048 1.00 29.73 189 ASP A CA 1
ATOM 1432 C C . ASP A 1 189 ? -14.393 -61.072 22.684 1.00 29.73 189 ASP A C 1
ATOM 1434 O O . ASP A 1 189 ? -13.860 -61.960 22.029 1.00 29.73 189 ASP A O 1
ATOM 1438 N N . GLN A 1 190 ? -14.436 -61.055 24.037 1.00 29.16 190 GLN A N 1
ATOM 1439 C CA . GLN A 1 190 ? -14.262 -62.128 25.053 1.00 29.16 190 GLN A CA 1
ATOM 1440 C C . GLN A 1 190 ? -12.939 -62.323 25.852 1.00 29.16 190 GLN A C 1
ATOM 1442 O O . GLN A 1 190 ? -12.037 -63.051 25.467 1.00 29.16 190 GLN A O 1
ATOM 1447 N N . ALA A 1 191 ? -12.961 -61.762 27.076 1.00 29.84 191 ALA A N 1
ATOM 1448 C CA . ALA A 1 191 ? -13.041 -62.447 28.387 1.00 29.84 191 ALA A CA 1
ATOM 1449 C C . ALA A 1 191 ? -11.849 -63.216 29.041 1.00 29.84 191 ALA A C 1
ATOM 1451 O O . ALA A 1 191 ? -11.329 -64.183 28.500 1.00 29.84 191 ALA A O 1
ATOM 1452 N N . ARG A 1 192 ? -11.679 -62.884 30.344 1.00 29.11 192 ARG A N 1
ATOM 1453 C CA . ARG A 1 192 ? -11.241 -63.665 31.539 1.00 29.11 192 ARG A CA 1
ATOM 1454 C C . ARG A 1 192 ? -9.788 -63.572 32.064 1.00 29.11 192 ARG A C 1
ATOM 1456 O O . ARG A 1 192 ? -8.854 -64.115 31.492 1.00 29.11 192 ARG A O 1
ATOM 1463 N N . ASP A 1 193 ? -9.713 -62.967 33.257 1.00 35.91 193 ASP A N 1
ATOM 1464 C CA . ASP A 1 193 ? -8.907 -63.278 34.464 1.00 35.91 193 ASP A CA 1
ATOM 1465 C C . ASP A 1 193 ? -8.581 -64.781 34.677 1.00 35.91 193 ASP A C 1
ATOM 1467 O O . ASP A 1 193 ? -9.371 -65.611 34.206 1.00 35.91 193 ASP A O 1
ATOM 1471 N N . PRO A 1 194 ? -7.517 -65.174 35.438 1.00 47.34 194 PRO A N 1
ATOM 1472 C CA . PRO A 1 194 ? -7.461 -64.904 36.893 1.00 47.34 194 PRO A CA 1
ATOM 1473 C C . PRO A 1 194 ? -6.089 -64.767 37.618 1.00 47.34 194 PRO A C 1
ATOM 1475 O O . PRO A 1 194 ? -5.081 -65.347 37.233 1.00 47.34 194 PRO A O 1
ATOM 1478 N N . ALA A 1 195 ? -6.171 -64.068 38.762 1.00 33.19 195 ALA A N 1
ATOM 1479 C CA . ALA A 1 195 ? -5.618 -64.320 40.112 1.00 33.19 195 ALA A CA 1
ATOM 1480 C C . ALA A 1 195 ? -4.109 -64.549 40.380 1.00 33.19 195 ALA A C 1
ATOM 1482 O O . ALA A 1 195 ? -3.479 -65.458 39.850 1.00 33.19 195 ALA A O 1
ATOM 1483 N N . GLY A 1 196 ? -3.611 -63.835 41.405 1.00 26.47 196 GLY A N 1
ATOM 1484 C CA . GLY A 1 196 ? -2.405 -64.188 42.166 1.00 26.47 196 GLY A CA 1
ATOM 1485 C C . GLY A 1 196 ? -1.906 -63.099 43.129 1.00 26.47 196 GLY A C 1
ATOM 1486 O O . GLY A 1 196 ? -0.975 -62.377 42.796 1.00 26.47 196 GLY A O 1
ATOM 1487 N N . ASP A 1 197 ? -2.507 -63.012 44.320 1.00 34.09 197 ASP A N 1
ATOM 1488 C CA . ASP A 1 197 ? -1.906 -62.441 45.551 1.00 34.09 197 ASP A CA 1
ATOM 1489 C C . ASP A 1 197 ? -0.706 -63.317 46.018 1.00 34.09 197 ASP A C 1
ATOM 1491 O O . ASP A 1 197 ? -0.661 -64.477 45.589 1.00 34.09 197 ASP A O 1
ATOM 1495 N N . PRO A 1 198 ? 0.242 -62.878 46.898 1.00 44.09 198 PRO A N 1
ATOM 1496 C CA . PRO A 1 198 ? -0.043 -62.176 48.164 1.00 44.09 198 PRO A CA 1
ATOM 1497 C C . PRO A 1 198 ? 0.963 -61.099 48.662 1.00 44.09 198 PRO A C 1
ATOM 1499 O O . PRO A 1 198 ? 2.153 -61.093 48.356 1.00 44.09 198 PRO A O 1
ATOM 1502 N N . MET A 1 199 ? 0.459 -60.227 49.544 1.00 37.12 199 MET A N 1
ATOM 1503 C CA . MET A 1 199 ? 1.190 -59.340 50.479 1.00 37.12 199 MET A CA 1
ATOM 1504 C C . MET A 1 199 ? 1.703 -60.116 51.720 1.00 37.12 199 MET A C 1
ATOM 1506 O O . MET A 1 199 ? 1.191 -61.207 51.980 1.00 37.12 199 MET A O 1
ATOM 1510 N N . PRO A 1 200 ? 2.652 -59.594 52.541 1.00 46.84 200 PRO A N 1
ATOM 1511 C CA . PRO A 1 200 ? 2.241 -58.852 53.760 1.00 46.84 200 PRO A CA 1
ATOM 1512 C C . PRO A 1 200 ? 3.236 -57.765 54.274 1.00 46.84 200 PRO A C 1
ATOM 1514 O O . PRO A 1 200 ? 4.444 -57.923 54.177 1.00 46.84 200 PRO A O 1
ATOM 1517 N N . SER A 1 201 ? 2.715 -56.644 54.816 1.00 31.75 201 SER A N 1
ATOM 1518 C CA . SER A 1 201 ? 2.794 -56.213 56.248 1.00 31.75 201 SER A CA 1
ATOM 1519 C C . SER A 1 201 ? 4.129 -55.534 56.656 1.00 31.75 201 SER A C 1
ATOM 1521 O O . SER A 1 201 ? 5.166 -55.853 56.104 1.00 31.75 201 SER A O 1
ATOM 1523 N N . SER A 1 202 ? 4.249 -54.557 57.568 1.00 31.91 202 SER A N 1
ATOM 1524 C CA . SER A 1 202 ? 3.484 -54.190 58.775 1.00 31.91 202 SER A CA 1
ATOM 1525 C C . SER A 1 202 ? 3.899 -52.765 59.238 1.00 31.91 202 SER A C 1
ATOM 1527 O O . SER A 1 202 ? 5.068 -52.428 59.076 1.00 31.91 202 SER A O 1
ATOM 1529 N N . ALA A 1 203 ? 2.988 -51.901 59.724 1.00 30.69 203 ALA A N 1
ATOM 1530 C CA . ALA A 1 203 ? 2.726 -51.590 61.158 1.00 30.69 203 ALA A CA 1
ATOM 1531 C C . ALA A 1 203 ? 3.662 -50.523 61.796 1.00 30.69 203 ALA A C 1
ATOM 1533 O O . ALA A 1 203 ? 4.829 -50.460 61.448 1.00 30.69 203 ALA A O 1
ATOM 1534 N N . SER A 1 204 ? 3.299 -49.699 62.793 1.00 31.27 204 SER A N 1
ATOM 1535 C CA . SER A 1 204 ? 2.042 -49.279 63.453 1.00 31.27 204 SER A CA 1
ATOM 1536 C C . SER A 1 204 ? 2.400 -48.371 64.662 1.00 31.27 204 SER A C 1
ATOM 1538 O O . SER A 1 204 ? 3.468 -48.559 65.239 1.00 31.27 204 SER A O 1
ATOM 1540 N N . ALA A 1 205 ? 1.442 -47.526 65.095 1.00 33.25 205 ALA A N 1
ATOM 1541 C CA . ALA A 1 205 ? 1.127 -47.120 66.491 1.00 33.25 205 ALA A CA 1
ATOM 1542 C C . ALA A 1 205 ? 2.082 -46.178 67.275 1.00 33.25 205 ALA A C 1
ATOM 1544 O O . ALA A 1 205 ? 3.289 -46.225 67.107 1.00 33.25 205 ALA A O 1
ATOM 1545 N N . ALA A 1 206 ? 1.662 -45.338 68.240 1.00 30.41 206 ALA A N 1
ATOM 1546 C CA . ALA A 1 206 ? 0.382 -44.941 68.877 1.00 30.41 206 ALA A CA 1
ATOM 1547 C C . ALA A 1 206 ? 0.685 -43.713 69.804 1.00 30.41 206 ALA A C 1
ATOM 1549 O O . ALA A 1 206 ? 1.854 -43.472 70.094 1.00 30.41 206 ALA A O 1
ATOM 1550 N N . LYS A 1 207 ? -0.249 -42.874 70.296 1.00 27.22 207 LYS A N 1
ATOM 1551 C CA . LYS A 1 207 ? -1.157 -43.090 71.456 1.00 27.22 207 LYS A CA 1
ATOM 1552 C C . LYS A 1 207 ? -2.048 -41.846 71.732 1.00 27.22 207 LYS A C 1
ATOM 1554 O O . LYS A 1 207 ? -1.591 -40.719 71.584 1.00 27.22 207 LYS A O 1
ATOM 1559 N N . THR A 1 208 ? -3.273 -42.086 72.215 1.00 32.41 208 THR A N 1
ATOM 1560 C CA . THR A 1 208 ? -4.263 -41.179 72.879 1.00 32.41 208 THR A CA 1
ATOM 1561 C C . THR A 1 208 ? -3.998 -41.105 74.412 1.00 32.41 208 THR A C 1
ATOM 1563 O O . THR A 1 208 ? -3.209 -41.950 74.852 1.00 32.41 208 THR A O 1
ATOM 1566 N N . PRO A 1 209 ? -4.600 -40.216 75.269 1.00 40.84 209 PRO A N 1
ATOM 1567 C CA . PRO A 1 209 ? -5.990 -40.413 75.787 1.00 40.84 209 PRO A CA 1
ATOM 1568 C C . PRO A 1 209 ? -6.785 -39.198 76.410 1.00 40.84 209 PRO A C 1
ATOM 1570 O O . PRO A 1 209 ? -6.209 -38.221 76.869 1.00 40.84 209 PRO A O 1
ATOM 1573 N N . ALA A 1 210 ? -8.118 -39.388 76.525 1.00 26.53 210 ALA A N 1
ATOM 1574 C CA . ALA A 1 210 ? -9.069 -39.076 77.635 1.00 26.53 210 ALA A CA 1
ATOM 1575 C C . ALA A 1 210 ? -9.492 -37.639 78.097 1.00 26.53 210 ALA A C 1
ATOM 1577 O O . ALA A 1 210 ? -8.710 -36.700 78.148 1.00 26.53 210 ALA A O 1
ATOM 1578 N N . ALA A 1 211 ? -10.771 -37.544 78.528 1.00 35.56 211 ALA A N 1
ATOM 1579 C CA . ALA A 1 211 ? -11.488 -36.430 79.204 1.00 35.56 211 ALA A CA 1
ATOM 1580 C C . ALA A 1 211 ? -11.559 -36.610 80.751 1.00 35.56 211 ALA A C 1
ATOM 1582 O O . ALA A 1 211 ? -11.312 -37.737 81.191 1.00 35.56 211 ALA A O 1
ATOM 1583 N N . PRO A 1 212 ? -11.903 -35.580 81.586 1.00 37.72 212 PRO A N 1
ATOM 1584 C CA . PRO A 1 212 ? -13.211 -35.597 82.310 1.00 37.72 212 PRO A CA 1
ATOM 1585 C C . PRO A 1 212 ? -13.834 -34.246 82.844 1.00 37.72 212 PRO A C 1
ATOM 1587 O O . PRO A 1 212 ? -13.130 -33.288 83.143 1.00 37.72 212 PRO A O 1
ATOM 1590 N N . SER A 1 213 ? -15.164 -34.281 83.108 1.00 26.88 213 SER A N 1
ATOM 1591 C CA . SER A 1 213 ? -15.997 -33.697 84.224 1.00 26.88 213 SER A CA 1
ATOM 1592 C C . SER A 1 213 ? -16.422 -32.196 84.385 1.00 26.88 213 SER A C 1
ATOM 1594 O O . SER A 1 213 ? -15.667 -31.271 84.127 1.00 26.88 213 SER A O 1
ATOM 1596 N N . ILE A 1 214 ? -17.672 -32.019 84.885 1.00 36.06 214 ILE A N 1
ATOM 1597 C CA . ILE A 1 214 ? -18.608 -30.849 85.043 1.00 36.06 214 ILE A CA 1
ATOM 1598 C C . ILE A 1 214 ? -18.538 -30.228 86.484 1.00 36.06 214 ILE A C 1
ATOM 1600 O O . ILE A 1 214 ? -18.126 -30.991 87.361 1.00 36.06 214 ILE A O 1
ATOM 1604 N N . PRO A 1 215 ? -18.943 -28.955 86.820 1.00 32.50 215 PRO A N 1
ATOM 1605 C CA . PRO A 1 215 ? -20.346 -28.624 87.220 1.00 32.50 215 PRO A CA 1
ATOM 1606 C C . PRO A 1 215 ? -20.889 -27.162 87.012 1.00 32.50 215 PRO A C 1
ATOM 1608 O O . PRO A 1 215 ? -20.174 -26.169 87.047 1.00 32.50 215 PRO A O 1
ATOM 1611 N N . GLN A 1 216 ? -22.221 -27.108 86.856 1.00 30.53 216 GLN A N 1
ATOM 1612 C CA . GLN A 1 216 ? -23.274 -26.060 86.947 1.00 30.53 216 GLN A CA 1
ATOM 1613 C C . GLN A 1 216 ? -23.029 -24.641 87.536 1.00 30.53 216 GLN A C 1
ATOM 1615 O O . GLN A 1 216 ? -22.492 -24.509 88.630 1.00 30.53 216 GLN A O 1
ATOM 1620 N N . ALA A 1 217 ? -23.684 -23.627 86.923 1.00 25.86 217 ALA A N 1
ATOM 1621 C CA . ALA A 1 217 ? -24.529 -22.605 87.591 1.00 25.86 217 ALA A CA 1
ATOM 1622 C C . ALA A 1 217 ? -25.451 -21.839 86.590 1.00 25.86 217 ALA A C 1
ATOM 1624 O O . ALA A 1 217 ? -24.981 -21.298 85.593 1.00 25.86 217 ALA A O 1
ATOM 1625 N N . MET A 1 218 ? -26.766 -21.794 86.859 1.00 30.55 218 MET A N 1
ATOM 1626 C CA . MET A 1 218 ? -27.775 -20.862 86.286 1.00 30.55 218 MET A CA 1
ATOM 1627 C C . MET A 1 218 ? -27.755 -19.504 87.042 1.00 30.55 218 MET A C 1
ATOM 1629 O O . MET A 1 218 ? -27.089 -19.470 88.078 1.00 30.55 218 MET A O 1
ATOM 1633 N N . PRO A 1 219 ? -28.524 -18.430 86.698 1.00 40.25 219 PRO A N 1
ATOM 1634 C CA . PRO A 1 219 ? -29.441 -18.165 85.565 1.00 40.25 219 PRO A CA 1
ATOM 1635 C C . PRO A 1 219 ? -29.202 -16.800 84.852 1.00 40.25 219 PRO A C 1
ATOM 1637 O O . PRO A 1 219 ? -28.667 -15.865 85.441 1.00 40.25 219 PRO A O 1
ATOM 1640 N N . GLY A 1 220 ? -29.707 -16.611 83.623 1.00 29.17 220 GLY A N 1
ATOM 1641 C CA . GLY A 1 220 ? -29.795 -15.261 83.039 1.00 29.17 220 GLY A CA 1
ATOM 1642 C C . GLY A 1 220 ? -30.318 -15.174 81.604 1.00 29.17 220 GLY A C 1
ATOM 1643 O O . GLY A 1 220 ? -29.550 -15.299 80.662 1.00 29.17 220 GLY A O 1
ATOM 1644 N N . THR A 1 221 ? -31.621 -14.896 81.472 1.00 29.95 221 THR A N 1
ATOM 1645 C CA . THR A 1 221 ? -32.305 -14.260 80.320 1.00 29.95 221 THR A CA 1
ATOM 1646 C C . THR A 1 221 ? -32.141 -14.895 78.930 1.00 29.95 221 THR A C 1
ATOM 1648 O O . THR A 1 221 ? -31.198 -14.609 78.196 1.00 29.95 221 THR A O 1
ATOM 1651 N N . ALA A 1 222 ? -33.141 -15.684 78.518 1.00 29.19 222 ALA A N 1
ATOM 1652 C CA . ALA A 1 222 ? -33.293 -16.134 77.137 1.00 29.19 222 ALA A CA 1
ATOM 1653 C C . ALA A 1 222 ? -33.639 -14.951 76.212 1.00 29.19 222 ALA A C 1
ATOM 1655 O O . ALA A 1 222 ? -34.727 -14.380 76.285 1.00 29.19 222 ALA A O 1
ATOM 1656 N N . SER A 1 223 ? -32.677 -14.609 75.355 1.00 30.50 223 SER A N 1
ATOM 1657 C CA . SER A 1 223 ? -32.838 -13.801 74.146 1.00 30.50 223 SER A CA 1
ATOM 1658 C C . SER A 1 223 ? -33.291 -14.688 72.973 1.00 30.50 223 SER A C 1
ATOM 1660 O O . SER A 1 223 ? -33.091 -15.902 72.987 1.00 30.50 223 SER A O 1
ATOM 1662 N N . ALA A 1 224 ? -33.921 -14.058 71.983 1.00 32.28 224 ALA A N 1
ATOM 1663 C CA . ALA A 1 224 ? -34.498 -14.609 70.754 1.00 32.28 224 ALA A CA 1
ATOM 1664 C C . ALA A 1 224 ? -33.552 -15.548 69.951 1.00 32.28 224 ALA A C 1
ATOM 1666 O O . ALA A 1 224 ? -32.332 -15.462 70.101 1.00 32.28 224 ALA A O 1
ATOM 1667 N N . PRO A 1 225 ? -34.082 -16.447 69.090 1.00 32.38 225 PRO A N 1
ATOM 1668 C CA . PRO A 1 225 ? -33.298 -17.508 68.451 1.00 32.38 225 PRO A CA 1
ATOM 1669 C C . PRO A 1 225 ? -32.167 -16.971 67.559 1.00 32.38 225 PRO A C 1
ATOM 1671 O O . PRO A 1 225 ? -32.370 -16.086 66.731 1.00 32.38 225 PRO A O 1
ATOM 1674 N N . ALA A 1 226 ? -30.971 -17.548 67.715 1.00 28.44 226 ALA A N 1
ATOM 1675 C CA . ALA A 1 226 ? -29.796 -17.243 66.907 1.00 28.44 226 ALA A CA 1
ATOM 1676 C C . ALA A 1 226 ? -29.955 -17.787 65.476 1.00 28.44 226 ALA A C 1
ATOM 1678 O O . ALA A 1 226 ? -30.107 -18.991 65.269 1.00 28.44 226 ALA A O 1
ATOM 1679 N N . HIS A 1 227 ? -29.884 -16.897 64.485 1.00 34.28 227 HIS A N 1
ATOM 1680 C CA . HIS A 1 227 ? -29.777 -17.264 63.076 1.00 34.28 227 HIS A CA 1
ATOM 1681 C C . HIS A 1 227 ? -28.443 -17.980 62.821 1.00 34.28 227 HIS A C 1
ATOM 1683 O O . HIS A 1 227 ? -27.374 -17.458 63.132 1.00 34.28 227 HIS A O 1
ATOM 1689 N N . THR A 1 228 ? -28.496 -19.183 62.254 1.00 33.97 228 THR A N 1
ATOM 1690 C CA . THR A 1 228 ? -27.311 -19.941 61.842 1.00 33.97 228 THR A CA 1
ATOM 1691 C C . THR A 1 228 ? -26.697 -19.271 60.609 1.00 33.97 228 THR A C 1
ATOM 1693 O O . THR A 1 228 ? -27.260 -19.306 59.518 1.00 33.97 228 THR A O 1
ATOM 1696 N N . THR A 1 229 ? -25.559 -18.601 60.778 1.00 50.00 229 THR A N 1
ATOM 1697 C CA . THR A 1 229 ? -24.877 -17.867 59.704 1.00 50.00 229 THR A CA 1
ATOM 1698 C C . THR A 1 229 ? -24.043 -18.824 58.846 1.00 50.00 229 THR A C 1
ATOM 1700 O O . THR A 1 229 ? -22.903 -19.138 59.182 1.00 50.00 229 THR A O 1
ATOM 1703 N N . THR A 1 230 ? -24.591 -19.310 57.732 1.00 61.12 230 THR A N 1
ATOM 1704 C CA . THR A 1 230 ? -23.868 -20.212 56.818 1.00 61.12 230 THR A CA 1
ATOM 1705 C C . THR A 1 230 ? -22.797 -19.453 56.024 1.00 61.12 230 THR A C 1
ATOM 1707 O O . THR A 1 230 ? -23.108 -18.600 55.186 1.00 61.12 230 THR A O 1
ATOM 1710 N N . VAL A 1 231 ? -21.523 -19.768 56.279 1.00 73.06 231 VAL A N 1
ATOM 1711 C CA . VAL A 1 231 ? -20.377 -19.321 55.467 1.00 73.06 231 VAL A CA 1
ATOM 1712 C C . VAL A 1 231 ? -20.370 -20.096 54.151 1.00 73.06 231 VAL A C 1
ATOM 1714 O O . VAL A 1 231 ? -20.520 -21.312 54.159 1.00 73.06 231 VAL A O 1
ATOM 1717 N N . ILE A 1 232 ? -20.177 -19.408 53.026 1.00 75.69 232 ILE A N 1
ATOM 1718 C CA . ILE A 1 232 ? -20.294 -19.999 51.680 1.00 75.69 232 ILE A CA 1
ATOM 1719 C C . ILE A 1 232 ? -19.040 -19.833 50.810 1.00 75.69 232 ILE A C 1
ATOM 1721 O O . ILE A 1 232 ? -18.820 -20.612 49.883 1.00 75.69 232 ILE A O 1
ATOM 1725 N N . ALA A 1 233 ? -18.197 -18.843 51.107 1.00 83.19 233 ALA A N 1
ATOM 1726 C CA . ALA A 1 233 ? -16.958 -18.585 50.384 1.00 83.19 233 ALA A CA 1
ATOM 1727 C C . ALA A 1 233 ? -15.944 -17.870 51.280 1.00 83.19 233 ALA A C 1
ATOM 1729 O O . ALA A 1 233 ? -16.299 -17.286 52.303 1.00 83.19 233 ALA A O 1
ATOM 1730 N N . ARG A 1 234 ? -14.674 -17.901 50.888 1.00 87.94 234 ARG A N 1
ATOM 1731 C CA . ARG A 1 234 ? -13.605 -17.095 51.477 1.00 87.94 234 ARG A CA 1
ATOM 1732 C C . ARG A 1 234 ? -12.951 -16.250 50.402 1.00 87.94 234 ARG A C 1
ATOM 1734 O O . ARG A 1 234 ? -12.776 -16.703 49.272 1.00 87.94 234 ARG A O 1
ATOM 1741 N N . VAL A 1 235 ? -12.574 -15.034 50.762 1.00 88.94 235 VAL A N 1
ATOM 1742 C CA . VAL A 1 235 ? -11.796 -14.160 49.886 1.00 88.94 235 VAL A CA 1
ATOM 1743 C C . VAL A 1 235 ? -10.362 -14.682 49.840 1.00 88.94 235 VAL A C 1
ATOM 1745 O O . VAL A 1 235 ? -9.701 -14.776 50.868 1.00 88.94 235 VAL A O 1
ATOM 1748 N N . GLU A 1 236 ? -9.886 -15.061 48.660 1.00 89.19 236 GLU A N 1
ATOM 1749 C CA . GLU A 1 236 ? -8.534 -15.588 48.448 1.00 89.19 236 GLU A CA 1
ATOM 1750 C C . GLU A 1 236 ? -7.529 -14.457 48.215 1.00 89.19 236 GLU A C 1
ATOM 1752 O O . GLU A 1 236 ? -6.440 -14.469 48.780 1.00 89.19 236 GLU A O 1
ATOM 1757 N N . SER A 1 237 ? -7.902 -13.454 47.417 1.00 89.19 237 SER A N 1
ATOM 1758 C CA . SER A 1 237 ? -7.055 -12.289 47.158 1.00 89.19 237 SER A CA 1
ATOM 1759 C C . SER A 1 237 ? -7.873 -11.071 46.747 1.00 89.19 237 SER A C 1
ATOM 1761 O O . SER A 1 237 ? -8.892 -11.205 46.062 1.00 89.19 237 SER A O 1
ATOM 1763 N N . VAL A 1 238 ? -7.366 -9.889 47.088 1.00 87.44 238 VAL A N 1
ATOM 1764 C CA . VAL A 1 238 ? -7.934 -8.584 46.738 1.00 87.44 238 VAL A CA 1
ATOM 1765 C C . VAL A 1 238 ? -6.847 -7.730 46.093 1.00 87.44 238 VAL A C 1
ATOM 1767 O O . VAL A 1 238 ? -5.698 -7.751 46.525 1.00 87.44 238 VAL A O 1
ATOM 1770 N N . SER A 1 239 ? -7.203 -7.002 45.039 1.00 85.00 239 SER A N 1
ATOM 1771 C CA . SER A 1 239 ? -6.355 -5.998 44.399 1.00 85.00 239 SER A CA 1
ATOM 1772 C C . SER A 1 239 ? -7.211 -4.780 44.060 1.00 85.00 239 SER A C 1
ATOM 1774 O O . SER A 1 239 ? -8.243 -4.927 43.406 1.00 85.00 239 SER A O 1
ATOM 1776 N N . GLY A 1 240 ? -6.802 -3.594 44.511 1.00 85.31 240 GLY A N 1
ATOM 1777 C CA . GLY A 1 240 ? -7.600 -2.371 44.394 1.00 85.31 240 GLY A CA 1
ATOM 1778 C C . GLY A 1 240 ? -8.759 -2.305 45.394 1.00 85.31 240 GLY A C 1
ATOM 1779 O O . GLY A 1 240 ? -8.782 -3.030 46.389 1.00 85.31 240 GLY A O 1
ATOM 1780 N N . ASP A 1 241 ? -9.730 -1.439 45.115 1.00 86.50 241 ASP A N 1
ATOM 1781 C CA . ASP A 1 241 ? -10.846 -1.155 46.012 1.00 86.50 241 ASP A CA 1
ATOM 1782 C C . ASP A 1 241 ? -11.957 -2.200 45.851 1.00 86.50 241 ASP A C 1
ATOM 1784 O O . ASP A 1 241 ? -12.685 -2.253 44.848 1.00 86.50 241 ASP A O 1
ATOM 1788 N N . VAL A 1 242 ? -12.109 -3.039 46.876 1.00 89.19 242 VAL A N 1
ATOM 1789 C CA . VAL A 1 242 ? -13.154 -4.061 46.961 1.00 89.19 242 VAL A CA 1
ATOM 1790 C C . VAL A 1 242 ? -13.950 -3.853 48.239 1.00 89.19 242 VAL A C 1
ATOM 1792 O O . VAL A 1 242 ? -13.389 -3.713 49.322 1.00 89.19 242 VAL A O 1
ATOM 1795 N N . SER A 1 243 ? -15.274 -3.828 48.101 1.00 89.38 243 SER A N 1
ATOM 1796 C CA . SER A 1 243 ? -16.200 -3.566 49.202 1.00 89.38 243 SER A CA 1
ATOM 1797 C C . SER A 1 243 ? -17.302 -4.620 49.296 1.00 89.38 243 SER A C 1
ATOM 1799 O O . SER A 1 243 ? -17.747 -5.144 48.275 1.00 89.38 243 SER A O 1
ATOM 1801 N N . LEU A 1 244 ? -17.744 -4.924 50.514 1.00 89.69 244 LEU A N 1
ATOM 1802 C CA . LEU A 1 244 ? -18.819 -5.856 50.844 1.00 89.69 244 LEU A CA 1
ATOM 1803 C C . LEU A 1 244 ? -20.002 -5.091 51.438 1.00 89.69 244 LEU A C 1
ATOM 1805 O O . LEU A 1 244 ? -19.816 -4.236 52.297 1.00 89.69 244 LEU A O 1
ATOM 1809 N N . ASP A 1 245 ? -21.215 -5.421 51.011 1.00 83.06 245 ASP A N 1
ATOM 1810 C CA . ASP A 1 245 ? -22.446 -4.862 51.568 1.00 83.06 245 ASP A CA 1
ATOM 1811 C C . ASP A 1 245 ? -22.834 -5.546 52.894 1.00 83.06 245 ASP A C 1
ATOM 1813 O O . ASP A 1 245 ? -23.318 -6.687 52.932 1.00 83.06 245 ASP A O 1
ATOM 1817 N N . VAL A 1 246 ? -22.673 -4.811 53.992 1.00 78.94 246 VAL A N 1
ATOM 1818 C CA . VAL A 1 246 ? -23.083 -5.178 55.345 1.00 78.94 246 VAL A CA 1
ATOM 1819 C C . VAL A 1 246 ? -24.350 -4.405 55.743 1.00 78.94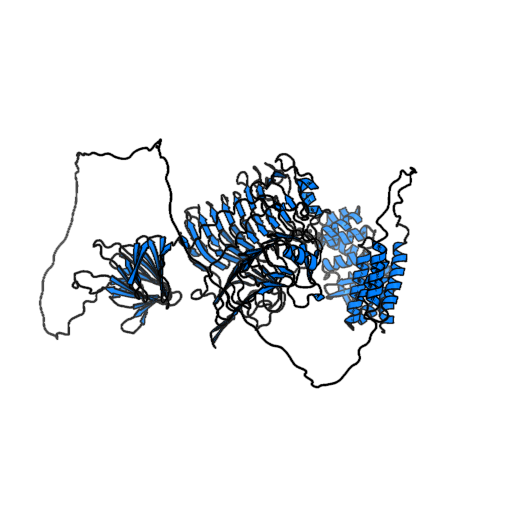 246 VAL A C 1
ATOM 1821 O O . VAL A 1 246 ? -24.343 -3.548 56.616 1.00 78.94 246 VAL A O 1
ATOM 1824 N N . GLY A 1 247 ? -25.483 -4.716 55.103 1.00 67.56 247 GLY A N 1
ATOM 1825 C CA . GLY A 1 247 ? -26.792 -4.179 55.511 1.00 67.56 247 GLY A CA 1
ATOM 1826 C C . GLY A 1 247 ? -27.045 -2.751 55.023 1.00 67.56 247 GLY A C 1
ATOM 1827 O O . GLY A 1 247 ? -27.624 -1.945 55.745 1.00 67.56 247 GLY A O 1
ATOM 1828 N N . GLY A 1 248 ? -26.597 -2.440 53.807 1.00 69.75 248 GLY A N 1
ATOM 1829 C CA . GLY A 1 248 ? -26.660 -1.120 53.181 1.00 69.75 248 GLY A CA 1
ATOM 1830 C C . GLY A 1 248 ? -25.383 -0.293 53.352 1.00 69.75 248 GLY A C 1
ATOM 1831 O O . GLY A 1 248 ? -25.266 0.771 52.744 1.00 69.75 248 GLY A O 1
ATOM 1832 N N . VAL A 1 249 ? -24.417 -0.775 54.142 1.00 73.56 249 VAL A N 1
ATOM 1833 C CA . VAL A 1 249 ? -23.118 -0.127 54.372 1.00 73.56 249 VAL A CA 1
ATOM 1834 C C . VAL A 1 249 ? -22.024 -0.924 53.670 1.00 73.56 249 VAL A C 1
ATOM 1836 O O . VAL A 1 249 ? -21.934 -2.136 53.835 1.00 73.56 249 VAL A O 1
ATOM 1839 N N . PHE A 1 250 ? -21.195 -0.250 52.874 1.00 81.12 250 PHE A N 1
ATOM 1840 C CA . PHE A 1 250 ? -20.087 -0.883 52.160 1.00 81.12 250 PHE A CA 1
ATOM 1841 C C . PHE A 1 250 ? -18.812 -0.846 53.005 1.00 81.12 250 PHE A C 1
ATOM 1843 O O . PHE A 1 250 ? -18.262 0.228 53.239 1.00 81.12 250 PHE A O 1
ATOM 1850 N N . GLU A 1 251 ? -18.328 -2.014 53.413 1.00 86.50 251 GLU A N 1
ATOM 1851 C CA . GLU A 1 251 ? -17.082 -2.183 54.168 1.00 86.50 251 GLU A CA 1
ATOM 1852 C C . GLU A 1 251 ? -15.962 -2.701 53.259 1.00 86.50 251 GLU A C 1
ATOM 1854 O O . GLU A 1 251 ? -16.232 -3.436 52.310 1.00 86.50 251 GLU A O 1
ATOM 1859 N N . ALA A 1 252 ? -14.707 -2.323 53.517 1.00 87.00 252 ALA A N 1
ATOM 1860 C CA . ALA A 1 252 ? -13.559 -2.808 52.748 1.00 87.00 252 ALA A CA 1
ATOM 1861 C C . ALA A 1 252 ? -13.328 -4.313 52.967 1.00 87.00 252 ALA A C 1
ATOM 1863 O O . ALA A 1 252 ? -13.547 -4.838 54.059 1.00 87.00 252 ALA A O 1
ATOM 1864 N N . VAL A 1 253 ? -12.887 -5.010 51.921 1.00 87.88 253 VAL A N 1
ATOM 1865 C CA . VAL A 1 253 ? -12.669 -6.461 51.944 1.00 87.88 253 VAL A CA 1
ATOM 1866 C C . VAL A 1 253 ? -11.183 -6.779 51.995 1.00 87.88 253 VAL A C 1
ATOM 1868 O O . VAL A 1 253 ? -10.435 -6.375 51.112 1.00 87.88 253 VAL A O 1
ATOM 1871 N N . GLU A 1 254 ? -10.789 -7.595 52.970 1.00 83.06 254 GLU A N 1
ATOM 1872 C CA . GLU A 1 254 ? -9.427 -8.116 53.110 1.00 83.06 254 GLU A CA 1
ATOM 1873 C C . GLU A 1 254 ? -9.345 -9.606 52.720 1.00 83.06 254 GLU A C 1
ATOM 1875 O O . GLU A 1 254 ? -10.327 -10.350 52.872 1.00 83.06 254 GLU A O 1
ATOM 1880 N N . PRO A 1 255 ? -8.182 -10.092 52.242 1.00 87.94 255 PRO A N 1
ATOM 1881 C CA . PRO A 1 255 ? -7.943 -11.520 52.050 1.00 87.94 255 PRO A CA 1
ATOM 1882 C C . PRO A 1 255 ? -8.203 -12.330 53.331 1.00 87.94 255 PRO A C 1
ATOM 1884 O O . PRO A 1 255 ? -7.870 -11.918 54.438 1.00 87.94 255 PRO A O 1
ATOM 1887 N N . GLY A 1 256 ? -8.797 -13.513 53.184 1.00 81.06 256 GLY A N 1
ATOM 1888 C CA . GLY A 1 256 ? -9.162 -14.406 54.287 1.00 81.06 256 GLY A CA 1
ATOM 1889 C C . GLY A 1 256 ? -10.567 -14.190 54.860 1.00 81.06 256 GLY A C 1
ATOM 1890 O O . GLY A 1 256 ? -11.060 -15.076 55.570 1.00 81.06 256 GLY A O 1
ATOM 1891 N N . LEU A 1 257 ? -11.242 -13.083 54.517 1.00 85.56 257 LEU A N 1
ATOM 1892 C CA . LEU A 1 257 ? -12.607 -12.792 54.964 1.00 85.56 257 LEU A CA 1
ATOM 1893 C C . LEU A 1 257 ? -13.575 -13.923 54.580 1.00 85.56 257 LEU A C 1
ATOM 1895 O O . LEU A 1 257 ? -13.633 -14.354 53.425 1.00 85.56 257 LEU A O 1
ATOM 1899 N N . ALA A 1 258 ? -14.349 -14.396 55.558 1.00 81.31 258 ALA A N 1
ATOM 1900 C CA . ALA A 1 258 ? -15.410 -15.375 55.352 1.00 81.31 258 ALA A CA 1
ATOM 1901 C C . ALA A 1 258 ? -16.699 -14.673 54.906 1.00 81.31 258 ALA A C 1
ATOM 1903 O O . ALA A 1 258 ? -17.183 -13.758 55.568 1.00 81.31 258 ALA A O 1
ATOM 1904 N N . LEU A 1 259 ? -17.263 -15.119 53.788 1.00 78.62 259 LEU A N 1
ATOM 1905 C CA . LEU A 1 259 ? -18.465 -14.551 53.192 1.00 78.62 259 LEU A CA 1
ATOM 1906 C C . LEU A 1 259 ? -19.692 -15.371 53.573 1.00 78.62 259 LEU A C 1
ATOM 1908 O O . LEU A 1 259 ? -19.714 -16.597 53.434 1.00 78.62 259 LEU A O 1
ATOM 1912 N N . VAL A 1 260 ? -20.721 -14.662 54.025 1.00 78.06 260 VAL A N 1
ATOM 1913 C CA . VAL A 1 260 ? -22.034 -15.204 54.384 1.00 78.06 260 VAL A CA 1
ATOM 1914 C C . VAL A 1 260 ? -22.968 -15.139 53.174 1.00 78.06 260 VAL A C 1
ATOM 1916 O O . VAL A 1 260 ? -22.870 -14.215 52.365 1.00 78.06 260 VAL A O 1
ATOM 1919 N N . SER A 1 261 ? -23.880 -16.110 53.065 1.00 76.50 261 SER A N 1
ATOM 1920 C CA . SER A 1 261 ? -24.892 -16.182 51.999 1.00 76.50 261 SER A CA 1
ATOM 1921 C C . SER A 1 261 ? -25.643 -14.858 51.789 1.00 76.50 261 SER A C 1
ATOM 1923 O O . SER A 1 261 ? -26.083 -14.224 52.747 1.00 76.50 261 SER A O 1
ATOM 1925 N N . GLY A 1 262 ? -25.793 -14.445 50.527 1.00 69.50 262 GLY A N 1
ATOM 1926 C CA . GLY A 1 262 ? -26.600 -13.300 50.092 1.00 69.50 262 GLY A CA 1
ATOM 1927 C C . GLY A 1 262 ? -25.894 -11.940 50.086 1.00 69.50 262 GLY A C 1
ATOM 1928 O O . GLY A 1 262 ? -26.477 -10.965 49.617 1.00 69.50 262 GLY A O 1
ATOM 1929 N N . ARG A 1 263 ? -24.647 -11.843 50.564 1.00 81.69 263 ARG A N 1
ATOM 1930 C CA . ARG A 1 263 ? -23.901 -10.573 50.615 1.00 81.69 263 ARG A CA 1
ATOM 1931 C C . ARG A 1 263 ? -23.382 -10.159 49.233 1.00 81.69 263 ARG A C 1
ATOM 1933 O O . ARG A 1 263 ? -22.916 -11.002 48.468 1.00 81.69 263 ARG A O 1
ATOM 1940 N N . VAL A 1 264 ? -23.444 -8.860 48.926 1.00 83.88 264 VAL A N 1
ATOM 1941 C CA . VAL A 1 264 ? -22.987 -8.293 47.644 1.00 83.88 264 VAL A CA 1
ATOM 1942 C C . VAL A 1 264 ? -21.548 -7.802 47.768 1.00 83.88 264 VAL A C 1
ATOM 1944 O O . VAL A 1 264 ? -21.240 -6.987 48.631 1.00 83.88 264 VAL A O 1
ATOM 1947 N N . ILE A 1 265 ? -20.683 -8.251 46.865 1.00 88.44 265 ILE A N 1
ATOM 1948 C CA . ILE A 1 265 ? -19.319 -7.758 46.679 1.00 88.44 265 ILE A CA 1
ATOM 1949 C C . ILE A 1 265 ? -19.295 -6.809 45.492 1.00 88.44 265 ILE A C 1
ATOM 1951 O O . ILE A 1 265 ? -19.844 -7.109 44.428 1.00 88.44 265 ILE A O 1
ATOM 1955 N N . ARG A 1 266 ? -18.622 -5.675 45.674 1.00 89.81 266 ARG A N 1
ATOM 1956 C CA . ARG A 1 266 ? -18.398 -4.657 44.657 1.00 89.81 266 ARG A CA 1
ATOM 1957 C C . ARG A 1 266 ? -16.908 -4.399 44.478 1.00 89.81 266 ARG A C 1
ATOM 1959 O O . ARG A 1 266 ? -16.241 -3.999 45.429 1.00 89.81 266 ARG A O 1
ATOM 1966 N N . THR A 1 267 ? -16.419 -4.550 43.255 1.00 87.62 267 THR A N 1
ATOM 1967 C CA . THR A 1 267 ? -15.077 -4.115 42.842 1.00 87.62 267 THR A CA 1
ATOM 1968 C C . THR A 1 267 ? -15.171 -2.763 42.124 1.00 87.62 267 THR A C 1
ATOM 1970 O O . THR A 1 267 ? -16.106 -2.527 41.352 1.00 87.62 267 THR A O 1
ATOM 1973 N N . ALA A 1 268 ? -14.235 -1.849 42.388 1.00 79.50 268 ALA A N 1
ATOM 1974 C CA . ALA A 1 268 ? -14.134 -0.573 41.676 1.00 79.50 268 ALA A CA 1
ATOM 1975 C C . ALA A 1 268 ? -13.488 -0.732 40.282 1.00 79.50 268 ALA A C 1
ATOM 1977 O O . ALA A 1 268 ? -13.212 -1.845 39.813 1.00 79.50 268 ALA A O 1
ATOM 1978 N N . GLU A 1 269 ? -13.257 0.385 39.589 1.00 72.31 269 GLU A N 1
ATOM 1979 C CA . GLU A 1 269 ? -12.448 0.397 38.365 1.00 72.31 269 GLU A CA 1
ATOM 1980 C C . GLU A 1 269 ? -11.014 -0.074 38.675 1.00 72.31 269 GLU A C 1
ATOM 1982 O O . GLU A 1 269 ? -10.497 0.154 39.766 1.00 72.31 269 GLU A O 1
ATOM 1987 N N . ALA A 1 270 ? -10.398 -0.819 37.749 1.00 72.81 270 ALA A N 1
ATOM 1988 C CA . ALA A 1 270 ? -9.072 -1.438 37.912 1.00 72.81 270 ALA A CA 1
ATOM 1989 C C . ALA A 1 270 ? -8.887 -2.353 39.151 1.00 72.81 270 ALA A C 1
ATOM 1991 O O . ALA A 1 270 ? -7.757 -2.662 39.519 1.00 72.81 270 ALA A O 1
ATOM 1992 N N . SER A 1 271 ? -9.976 -2.822 39.770 1.00 75.56 271 SER A N 1
ATOM 1993 C CA . SER A 1 271 ? -9.938 -3.677 40.966 1.00 75.56 271 SER A CA 1
ATOM 1994 C C . SER A 1 271 ? -10.331 -5.127 40.654 1.00 75.56 271 SER A C 1
ATOM 1996 O O . SER A 1 271 ? -11.067 -5.395 39.701 1.00 75.56 271 SER A O 1
ATOM 1998 N N . ARG A 1 272 ? -9.848 -6.080 41.456 1.00 86.19 272 ARG A N 1
ATOM 1999 C CA . ARG A 1 272 ? -10.051 -7.526 41.284 1.00 86.19 272 ARG A CA 1
ATOM 2000 C C . ARG A 1 272 ? -10.252 -8.206 42.635 1.00 86.19 272 ARG A C 1
ATOM 2002 O O . ARG A 1 272 ? -9.541 -7.917 43.594 1.00 86.19 272 ARG A O 1
ATOM 2009 N N . CYS A 1 273 ? -11.176 -9.159 42.696 1.00 89.06 273 CYS A N 1
ATOM 2010 C CA . CYS A 1 273 ? -11.401 -9.990 43.877 1.00 89.06 273 CYS A CA 1
ATOM 2011 C C . CYS A 1 273 ? -11.501 -11.462 43.478 1.00 89.06 273 CYS A C 1
ATOM 2013 O O . CYS A 1 273 ? -12.244 -11.808 42.560 1.00 89.06 273 CYS A O 1
ATOM 2015 N N . VAL A 1 274 ? -10.766 -12.328 44.170 1.00 89.44 274 VAL A N 1
ATOM 2016 C CA . VAL A 1 274 ? -10.830 -13.782 43.988 1.00 89.44 274 VAL A CA 1
ATOM 2017 C C . VAL A 1 274 ? -11.523 -14.393 45.192 1.00 89.44 274 VAL A C 1
ATOM 2019 O O . VAL A 1 274 ? -11.125 -14.157 46.331 1.00 89.44 274 VAL A O 1
ATOM 2022 N N . LEU A 1 275 ? -12.533 -15.211 44.931 1.00 88.31 275 LEU A N 1
ATOM 2023 C CA . LEU A 1 275 ? -13.303 -15.951 45.916 1.00 88.31 275 LEU A CA 1
ATOM 2024 C C . LEU A 1 275 ? -13.064 -17.443 45.731 1.00 88.31 275 LEU A C 1
ATOM 2026 O O . LEU A 1 275 ? -13.151 -17.969 44.619 1.00 88.31 275 LEU A O 1
ATOM 2030 N N . ARG A 1 276 ? -12.840 -18.133 46.843 1.00 87.88 276 ARG A N 1
ATOM 2031 C CA . ARG A 1 276 ? -12.778 -19.587 46.906 1.00 87.88 276 ARG A CA 1
ATOM 2032 C C . ARG A 1 276 ? -13.971 -20.111 47.685 1.00 87.88 276 ARG A C 1
ATOM 2034 O O . ARG A 1 276 ? -14.153 -19.768 48.853 1.00 87.88 276 ARG A O 1
ATOM 2041 N N . LEU A 1 277 ? -14.799 -20.914 47.032 1.00 82.44 277 LEU A N 1
ATOM 2042 C CA . LEU A 1 277 ? -15.979 -21.512 47.648 1.00 82.44 277 LEU A CA 1
ATOM 2043 C C . LEU A 1 277 ? -15.610 -22.792 48.392 1.00 82.44 277 LEU A C 1
ATOM 2045 O O . LEU A 1 277 ? -14.550 -23.380 48.168 1.00 82.44 277 LEU A O 1
ATOM 2049 N N . LEU A 1 278 ? -16.484 -23.210 49.308 1.00 78.50 278 LEU A N 1
ATOM 2050 C CA . LEU A 1 278 ? -16.244 -24.385 50.151 1.00 78.50 278 LEU A CA 1
ATOM 2051 C C . LEU A 1 278 ? -16.156 -25.697 49.357 1.00 78.50 278 LEU A C 1
ATOM 2053 O O . LEU A 1 278 ? -15.520 -26.638 49.819 1.00 78.50 278 LEU A O 1
ATOM 2057 N N . ASP A 1 279 ? -16.745 -25.753 48.161 1.00 74.31 279 ASP A N 1
ATOM 2058 C CA . ASP A 1 279 ? -16.665 -26.909 47.261 1.00 74.31 279 ASP A CA 1
ATOM 2059 C C . ASP A 1 279 ? -15.396 -26.919 46.383 1.00 74.31 279 ASP A C 1
ATOM 2061 O O . ASP A 1 279 ? -15.239 -27.784 45.524 1.00 74.31 279 ASP A O 1
ATOM 2065 N N . GLY A 1 280 ? -14.490 -25.956 46.588 1.00 78.38 280 GLY A N 1
ATOM 2066 C CA . GLY A 1 280 ? -13.256 -25.803 45.821 1.00 78.38 280 GLY A CA 1
ATOM 2067 C C . GLY A 1 280 ? -13.401 -24.986 44.535 1.00 78.38 280 GLY A C 1
ATOM 2068 O O . GLY A 1 280 ? -12.382 -24.710 43.899 1.00 78.38 280 GLY A O 1
ATOM 2069 N N . SER A 1 281 ? -14.614 -24.555 44.165 1.00 85.38 281 SER A N 1
ATOM 2070 C CA . SER A 1 281 ? -14.824 -23.655 43.028 1.00 85.38 281 SER A CA 1
ATOM 2071 C C . SER A 1 281 ? -14.121 -22.313 43.253 1.00 85.38 281 SER A C 1
ATOM 2073 O O . SER A 1 281 ? -14.079 -21.790 44.371 1.00 85.38 281 SER A O 1
ATOM 2075 N N . ARG A 1 282 ? -13.582 -21.728 42.179 1.00 90.00 282 ARG A N 1
ATOM 2076 C CA . ARG A 1 282 ? -12.905 -20.425 42.202 1.00 90.00 282 ARG A CA 1
ATOM 2077 C C . ARG A 1 282 ? -13.674 -19.432 41.340 1.00 90.00 282 ARG A C 1
ATOM 2079 O O . ARG A 1 282 ? -13.871 -19.671 40.151 1.00 90.00 282 ARG A O 1
ATOM 2086 N N . LEU A 1 283 ? -14.075 -18.308 41.925 1.00 88.94 283 LEU A N 1
ATOM 2087 C CA . LEU A 1 283 ? -14.702 -17.193 41.216 1.00 88.94 283 LEU A CA 1
ATOM 2088 C C . LEU A 1 283 ? -13.791 -15.983 41.267 1.00 88.94 283 LEU A C 1
ATOM 2090 O O . LEU A 1 283 ? -13.197 -15.679 42.295 1.00 88.94 283 LEU A O 1
ATOM 2094 N N . GLU A 1 284 ? -13.722 -15.258 40.172 1.00 90.44 284 GLU A N 1
ATOM 2095 C CA . GLU A 1 284 ? -12.910 -14.068 40.072 1.00 90.44 284 GLU A CA 1
ATOM 2096 C C . GLU A 1 284 ? -13.732 -12.921 39.505 1.00 90.44 284 GLU A C 1
ATOM 2098 O O . GLU A 1 284 ? -14.143 -12.950 38.348 1.00 90.44 284 GLU A O 1
ATOM 2103 N N . ALA A 1 285 ? -13.965 -11.913 40.336 1.00 87.94 285 ALA A N 1
ATOM 2104 C CA . ALA A 1 285 ? -14.627 -10.677 39.964 1.00 87.94 285 ALA A CA 1
ATOM 2105 C C . ALA A 1 285 ? -13.590 -9.681 39.424 1.00 87.94 285 ALA A C 1
ATOM 2107 O O . ALA A 1 285 ? -12.656 -9.302 40.136 1.00 87.94 285 ALA A O 1
ATOM 2108 N N . GLY A 1 286 ? -13.759 -9.268 38.167 1.00 78.56 286 GLY A N 1
ATOM 2109 C CA . GLY A 1 286 ? -12.949 -8.234 37.518 1.00 78.56 286 GLY A CA 1
ATOM 2110 C C . GLY A 1 286 ? -13.420 -6.821 37.867 1.00 78.56 286 GLY A C 1
ATOM 2111 O O . GLY A 1 286 ? -14.230 -6.638 38.774 1.00 78.56 286 GLY A O 1
ATOM 2112 N N . ALA A 1 287 ? -12.957 -5.815 37.127 1.00 79.44 287 ALA A N 1
ATOM 2113 C CA . ALA A 1 287 ? -13.298 -4.413 37.380 1.00 79.44 287 ALA A CA 1
ATOM 2114 C C . ALA A 1 287 ? -14.812 -4.133 37.297 1.00 79.44 287 ALA A C 1
ATOM 2116 O O . ALA A 1 287 ? -15.523 -4.758 36.507 1.00 79.44 287 ALA A O 1
ATOM 2117 N N . ALA A 1 288 ? -15.285 -3.167 38.094 1.00 81.75 288 ALA A N 1
ATOM 2118 C CA . ALA A 1 288 ? -16.673 -2.689 38.112 1.00 81.75 288 ALA A CA 1
ATOM 2119 C C . ALA A 1 288 ? -17.733 -3.801 38.285 1.00 81.75 288 ALA A C 1
ATOM 2121 O O . ALA A 1 288 ? -18.838 -3.720 37.743 1.00 81.75 288 ALA A O 1
ATOM 2122 N N . THR A 1 289 ? -17.402 -4.848 39.042 1.00 86.06 289 THR A N 1
ATOM 2123 C CA . THR A 1 289 ? -18.243 -6.034 39.210 1.00 86.06 289 THR A CA 1
ATOM 2124 C C . THR A 1 289 ? -19.089 -5.938 40.466 1.00 86.06 289 THR A C 1
ATOM 2126 O O . THR A 1 289 ? -18.589 -5.580 41.529 1.00 86.06 289 THR A O 1
ATOM 2129 N N . ARG A 1 290 ? -20.377 -6.283 40.353 1.00 88.75 290 ARG A N 1
ATOM 2130 C CA . ARG A 1 290 ? -21.303 -6.454 41.482 1.00 88.75 290 ARG A CA 1
ATOM 2131 C C . ARG A 1 290 ? -21.855 -7.869 41.485 1.00 88.75 290 ARG A C 1
ATOM 2133 O O . ARG A 1 290 ? -22.629 -8.222 40.593 1.00 88.75 290 ARG A O 1
ATOM 2140 N N . VAL A 1 291 ? -21.473 -8.649 42.489 1.00 88.81 291 VAL A N 1
ATOM 2141 C CA . VAL A 1 291 ? -21.845 -10.060 42.601 1.00 88.81 291 VAL A CA 1
ATOM 2142 C C . VAL A 1 291 ? -22.294 -10.414 44.005 1.00 88.81 291 VAL A C 1
ATOM 2144 O O . VAL A 1 291 ? -21.661 -10.007 44.971 1.00 88.81 291 VAL A O 1
ATOM 2147 N N . SER A 1 292 ? -23.346 -11.214 44.124 1.00 86.19 292 SER A N 1
ATOM 2148 C CA . SER A 1 292 ? -23.662 -11.934 45.355 1.00 86.19 292 SER A CA 1
ATOM 2149 C C . SER A 1 292 ? -23.663 -13.436 45.113 1.00 86.19 292 SER A C 1
ATOM 2151 O O . SER A 1 292 ? -23.910 -13.919 44.007 1.00 86.19 292 SER A O 1
ATOM 2153 N N . VAL A 1 293 ? -23.369 -14.185 46.169 1.00 79.12 293 VAL A N 1
ATOM 2154 C CA . VAL A 1 293 ? -23.486 -15.640 46.176 1.00 79.12 293 VAL A CA 1
ATOM 2155 C C . VAL A 1 293 ? -24.490 -15.999 47.258 1.00 79.12 293 VAL A C 1
ATOM 2157 O O . VAL A 1 293 ? -24.354 -15.556 48.396 1.00 79.12 293 VAL A O 1
ATOM 2160 N N . ALA A 1 294 ? -25.512 -16.770 46.913 1.00 76.31 294 ALA A N 1
ATOM 2161 C CA . ALA A 1 294 ? -26.554 -17.196 47.831 1.00 76.31 294 ALA A CA 1
ATOM 2162 C C . ALA A 1 294 ? -26.822 -18.697 47.684 1.00 76.31 294 ALA A C 1
ATOM 2164 O O . ALA A 1 294 ? -26.833 -19.240 46.579 1.00 76.31 294 ALA A O 1
ATOM 2165 N N . ALA A 1 295 ? -27.076 -19.370 48.802 1.00 62.81 295 ALA A N 1
ATOM 2166 C CA . ALA A 1 295 ? -27.745 -20.665 48.788 1.00 62.81 295 ALA A CA 1
ATOM 2167 C C . ALA A 1 295 ? -29.255 -20.428 48.614 1.00 62.81 295 ALA A C 1
ATOM 2169 O O . ALA A 1 295 ? -29.831 -19.604 49.322 1.00 62.81 295 ALA A O 1
ATOM 2170 N N . SER A 1 296 ? -29.887 -21.090 47.644 1.00 53.03 296 SER A N 1
ATOM 2171 C CA . SER A 1 296 ? -31.335 -21.007 47.436 1.00 53.03 296 SER A CA 1
ATOM 2172 C C . SER A 1 296 ? -32.062 -22.103 48.223 1.00 53.03 296 SER A C 1
ATOM 2174 O O . SER A 1 296 ? -31.781 -23.282 48.018 1.00 53.03 296 SER A O 1
ATOM 2176 N N . ASP A 1 297 ? -33.062 -21.711 49.022 1.00 47.31 297 ASP A N 1
ATOM 2177 C CA . ASP A 1 297 ? -33.994 -22.587 49.767 1.00 47.31 297 ASP A CA 1
ATOM 2178 C C . ASP A 1 297 ? -35.054 -23.266 48.868 1.00 47.31 297 ASP A C 1
ATOM 2180 O O . ASP A 1 297 ? -36.196 -23.505 49.268 1.00 47.31 297 ASP A O 1
ATOM 2184 N N . ALA A 1 298 ? -34.725 -23.549 47.605 1.00 39.16 298 ALA A N 1
ATOM 2185 C CA . ALA A 1 298 ? -35.661 -24.189 46.690 1.00 39.16 298 ALA A CA 1
ATOM 2186 C C . ALA A 1 298 ? -35.804 -25.688 47.025 1.00 39.16 298 ALA A C 1
ATOM 2188 O O . ALA A 1 298 ? -35.063 -26.520 46.512 1.00 39.16 298 ALA A O 1
ATOM 2189 N N . ALA A 1 299 ? -36.798 -25.987 47.869 1.00 35.88 299 ALA A N 1
ATOM 2190 C CA . ALA A 1 299 ? -37.374 -27.303 48.162 1.00 35.88 299 ALA A CA 1
ATOM 2191 C C . ALA A 1 299 ? -36.388 -28.377 48.673 1.00 35.88 299 ALA A C 1
ATOM 2193 O O . ALA A 1 299 ? -36.108 -29.365 48.001 1.00 35.88 299 ALA A O 1
ATOM 2194 N N . GLY A 1 300 ? -35.920 -28.193 49.905 1.00 33.88 300 GLY A N 1
ATOM 2195 C CA . GLY A 1 300 ? -35.167 -29.166 50.706 1.00 33.88 300 GLY A CA 1
ATOM 2196 C C . GLY A 1 300 ? -34.583 -28.437 51.913 1.00 33.88 300 GLY A C 1
ATOM 2197 O O . GLY A 1 300 ? -34.126 -27.309 51.758 1.00 33.88 300 GLY A O 1
ATOM 2198 N N . GLY A 1 301 ? -34.693 -28.994 53.120 1.00 31.92 301 GLY A N 1
ATOM 2199 C CA . GLY A 1 301 ? -34.340 -28.294 54.363 1.00 31.92 301 GLY A CA 1
ATOM 2200 C C . GLY A 1 301 ? -32.853 -27.905 54.478 1.00 31.92 301 GLY A C 1
ATOM 2201 O O . GLY A 1 301 ? -32.047 -28.259 53.618 1.00 31.92 301 GLY A O 1
ATOM 2202 N N . PRO A 1 302 ? -32.452 -27.216 55.566 1.00 34.59 302 PRO A N 1
ATOM 2203 C CA . PRO A 1 302 ? -31.090 -26.692 55.762 1.00 34.59 302 PRO A CA 1
ATOM 2204 C C . PRO A 1 302 ? -29.967 -27.748 55.751 1.00 34.59 302 PRO A C 1
ATOM 2206 O O . PRO A 1 302 ? -28.794 -27.390 55.671 1.00 34.59 302 PRO A O 1
ATOM 2209 N N . GLU A 1 303 ? -30.308 -29.037 55.803 1.00 41.84 303 GLU A N 1
ATOM 2210 C CA . GLU A 1 303 ? -29.366 -30.161 55.752 1.00 41.84 303 GLU A CA 1
ATOM 2211 C C . GLU A 1 303 ? -29.132 -30.706 54.326 1.00 41.84 303 GLU A C 1
ATOM 2213 O O . GLU A 1 303 ? -28.219 -31.500 54.116 1.00 41.84 303 GLU A O 1
ATOM 2218 N N . ASP A 1 304 ? -29.873 -30.222 53.319 1.00 41.00 304 ASP A N 1
ATOM 2219 C CA . ASP A 1 304 ? -29.848 -30.762 51.951 1.00 41.00 304 ASP A CA 1
ATOM 2220 C C . ASP A 1 304 ? -29.002 -29.963 50.946 1.00 41.00 304 ASP A C 1
ATOM 2222 O O . ASP A 1 304 ? -28.992 -30.302 49.768 1.00 41.00 304 ASP A O 1
ATOM 2226 N N . GLY A 1 305 ? -28.231 -28.945 51.350 1.00 48.34 305 GLY A N 1
ATOM 2227 C CA . GLY A 1 305 ? -27.192 -28.323 50.502 1.00 48.34 305 GLY A CA 1
ATOM 2228 C C . GLY A 1 305 ? -27.673 -27.832 49.121 1.00 48.34 305 GLY A C 1
ATOM 2229 O O . GLY A 1 305 ? -27.145 -28.276 48.090 1.00 48.34 305 GLY A O 1
ATOM 2230 N N . GLY A 1 306 ? -28.679 -26.950 49.118 1.00 52.03 306 GLY A N 1
ATOM 2231 C CA . GLY A 1 306 ? -29.421 -26.455 47.949 1.00 52.03 306 GLY A CA 1
ATOM 2232 C C . GLY A 1 306 ? -28.602 -25.892 46.774 1.00 52.03 306 GLY A C 1
ATOM 2233 O O . GLY A 1 306 ? -27.370 -25.825 46.779 1.00 52.03 306 GLY A O 1
ATOM 2234 N N . VAL A 1 307 ? -29.313 -25.502 45.710 1.00 59.28 307 VAL A N 1
ATOM 2235 C CA . VAL A 1 307 ? -28.719 -24.898 44.505 1.00 59.28 307 VAL A CA 1
ATOM 2236 C C . VAL A 1 307 ? -27.993 -23.608 44.893 1.00 59.28 307 VAL A C 1
ATOM 2238 O O . VAL A 1 307 ? -28.598 -22.681 45.432 1.00 59.28 307 VAL A O 1
ATOM 2241 N N . LEU A 1 308 ? -26.693 -23.539 44.601 1.00 70.75 308 LEU A N 1
ATOM 2242 C CA . LEU A 1 308 ? -25.911 -22.319 44.779 1.00 70.75 308 LEU A CA 1
ATOM 2243 C C . LEU A 1 308 ? -26.171 -21.378 43.599 1.00 70.75 308 LEU A C 1
ATOM 2245 O O . LEU A 1 308 ? -25.921 -21.715 42.435 1.00 70.75 308 LEU A O 1
ATOM 2249 N N . ARG A 1 309 ? -26.708 -20.202 43.924 1.00 81.75 309 ARG A N 1
ATOM 2250 C CA . ARG A 1 309 ? -27.024 -19.130 42.986 1.00 81.75 309 ARG A CA 1
ATOM 2251 C C . ARG A 1 309 ? -25.974 -18.031 43.098 1.00 81.75 309 ARG A C 1
ATOM 2253 O O . ARG A 1 309 ? -25.662 -17.569 44.192 1.00 81.75 309 ARG A O 1
ATOM 2260 N N . ILE A 1 310 ? -25.438 -17.612 41.960 1.00 86.25 310 ILE A N 1
ATOM 2261 C CA . ILE A 1 310 ? -24.520 -16.478 41.850 1.00 86.25 310 ILE A CA 1
ATOM 2262 C C . ILE A 1 310 ? -25.245 -15.403 41.053 1.00 86.25 310 ILE A C 1
ATOM 2264 O O . ILE A 1 310 ? -25.491 -15.590 39.864 1.00 86.25 310 ILE A O 1
ATOM 2268 N N . ASP A 1 311 ? -25.602 -14.293 41.686 1.00 88.31 311 ASP A N 1
ATOM 2269 C CA . ASP A 1 311 ? -26.266 -13.184 41.008 1.00 88.31 311 ASP A CA 1
ATOM 2270 C C . ASP A 1 311 ? -25.228 -12.129 40.602 1.00 88.31 311 ASP A C 1
ATOM 2272 O O . ASP A 1 311 ? -24.543 -11.549 41.443 1.00 88.31 311 ASP A O 1
ATOM 2276 N N . LEU A 1 312 ? -25.102 -11.888 39.294 1.00 88.94 312 LEU A N 1
ATOM 2277 C CA . LEU A 1 312 ? -24.197 -10.910 38.692 1.00 88.94 312 LEU A CA 1
ATOM 2278 C C . LEU A 1 312 ? -25.014 -9.743 38.126 1.00 88.94 312 LEU A C 1
ATOM 2280 O O . LEU A 1 312 ? -25.670 -9.862 37.087 1.00 88.94 312 LEU A O 1
ATOM 2284 N N . ALA A 1 313 ? -24.969 -8.605 38.818 1.00 85.12 313 ALA A N 1
ATOM 2285 C CA . ALA A 1 313 ? -25.736 -7.413 38.457 1.00 85.12 313 ALA A CA 1
ATOM 2286 C C . ALA A 1 313 ? -25.029 -6.530 37.411 1.00 85.12 313 ALA A C 1
ATOM 2288 O O . ALA A 1 313 ? -25.685 -5.762 36.712 1.00 85.12 313 ALA A O 1
ATOM 2289 N N . GLY A 1 314 ? -23.704 -6.631 37.299 1.00 81.38 314 GLY A N 1
ATOM 2290 C CA . GLY A 1 314 ? -22.883 -5.873 36.354 1.00 81.38 314 GLY A CA 1
ATOM 2291 C C . GLY A 1 314 ? -21.403 -6.224 36.500 1.00 81.38 314 GLY A C 1
ATOM 2292 O O . GLY A 1 314 ? -21.000 -6.705 37.560 1.00 81.38 314 GLY A O 1
ATOM 2293 N N . GLY A 1 315 ? -20.616 -5.996 35.448 1.00 84.81 315 GLY A N 1
ATOM 2294 C CA . GLY A 1 315 ? -19.185 -6.310 35.384 1.00 84.81 315 GLY A CA 1
ATOM 2295 C C . GLY A 1 315 ? -18.902 -7.717 34.856 1.00 84.81 315 GLY A C 1
ATOM 2296 O O . GLY A 1 315 ? -19.723 -8.295 34.140 1.00 84.81 315 GLY A O 1
ATOM 2297 N N . ARG A 1 316 ? -17.726 -8.271 35.174 1.00 88.50 316 ARG A N 1
ATOM 2298 C CA . ARG A 1 316 ? -17.251 -9.551 34.625 1.00 88.50 316 ARG A CA 1
ATOM 2299 C C . ARG A 1 316 ? -16.806 -10.508 35.722 1.00 88.50 316 ARG A C 1
ATOM 2301 O O . ARG A 1 316 ? -16.025 -10.137 36.594 1.00 88.50 316 ARG A O 1
ATOM 2308 N N . ILE A 1 317 ? -17.240 -11.761 35.609 1.00 89.81 317 ILE A N 1
ATOM 2309 C CA . ILE A 1 317 ? -16.766 -12.878 36.425 1.00 89.81 317 ILE A CA 1
ATOM 2310 C C . ILE A 1 317 ? -16.127 -13.944 35.554 1.00 89.81 317 ILE A C 1
ATOM 2312 O O . ILE A 1 317 ? -16.723 -14.392 34.577 1.00 89.81 317 ILE A O 1
ATOM 2316 N N . GLU A 1 318 ? -14.948 -14.403 35.958 1.00 87.88 318 GLU A N 1
ATOM 2317 C CA . GLU A 1 318 ? -14.396 -15.680 35.514 1.00 87.88 318 GLU A CA 1
ATOM 2318 C C . GLU A 1 318 ? -14.635 -16.735 36.591 1.00 87.88 318 GLU A C 1
ATOM 2320 O O . GLU A 1 318 ? -14.388 -16.503 37.772 1.00 87.88 318 GLU A O 1
ATOM 2325 N N . ALA A 1 319 ? -15.150 -17.891 36.190 1.00 87.19 319 ALA A N 1
ATOM 2326 C CA . ALA A 1 319 ? -15.513 -18.960 37.101 1.00 87.19 319 ALA A CA 1
ATOM 2327 C C . ALA A 1 319 ? -14.868 -20.272 36.668 1.00 87.19 319 ALA A C 1
ATOM 2329 O O . ALA A 1 319 ? -15.018 -20.705 35.523 1.00 87.19 319 ALA A O 1
ATOM 2330 N N . ASP A 1 320 ? -14.186 -20.914 37.609 1.00 86.50 320 ASP A N 1
ATOM 2331 C CA . ASP A 1 320 ? -13.764 -22.305 37.527 1.00 86.50 320 ASP A CA 1
ATOM 2332 C C . ASP A 1 320 ? -14.608 -23.111 38.515 1.00 86.50 320 ASP A C 1
ATOM 2334 O O . ASP A 1 320 ? -14.367 -23.101 39.725 1.00 86.50 320 ASP A O 1
ATOM 2338 N N . VAL A 1 321 ? -15.682 -23.710 38.000 1.00 86.62 321 VAL A N 1
ATOM 2339 C CA . VAL A 1 321 ? -16.704 -24.374 38.812 1.00 86.62 321 VAL A CA 1
ATOM 2340 C C . VAL A 1 321 ? -16.358 -25.849 38.947 1.00 86.62 321 VAL A C 1
ATOM 2342 O O . VAL A 1 321 ? -16.320 -26.573 37.946 1.00 86.62 321 VAL A O 1
ATOM 2345 N N . ALA A 1 322 ? -16.152 -26.303 40.182 1.00 80.94 322 ALA A N 1
ATOM 2346 C CA . ALA A 1 322 ? -15.911 -27.703 40.486 1.00 80.94 322 ALA A CA 1
ATOM 2347 C C . ALA A 1 322 ? -17.155 -28.547 40.161 1.00 80.94 322 ALA A C 1
ATOM 2349 O O . ALA A 1 322 ? -18.300 -28.138 40.370 1.00 80.94 322 ALA A O 1
ATOM 2350 N N . ARG A 1 323 ? -16.938 -29.754 39.632 1.00 77.31 323 ARG A N 1
ATOM 2351 C CA . ARG A 1 323 ? -18.029 -30.706 39.404 1.00 77.31 323 ARG A CA 1
ATOM 2352 C C . ARG A 1 323 ? -18.473 -31.274 40.746 1.00 77.31 323 ARG A C 1
ATOM 2354 O O . ARG A 1 323 ? -17.673 -31.902 41.435 1.00 77.31 323 ARG A O 1
ATOM 2361 N N . ARG A 1 324 ? -19.745 -31.095 41.101 1.00 69.56 324 ARG A N 1
ATOM 2362 C CA . ARG A 1 324 ? -20.275 -31.637 42.356 1.00 69.56 324 ARG A CA 1
ATOM 2363 C C . ARG A 1 324 ? -20.527 -33.153 42.251 1.00 69.56 324 ARG A C 1
ATOM 2365 O O . ARG A 1 324 ? -21.103 -33.591 41.250 1.00 69.56 324 ARG A O 1
ATOM 2372 N N . PRO A 1 325 ? -20.145 -33.957 43.266 1.00 57.00 325 PRO A N 1
ATOM 2373 C CA . PRO A 1 325 ? -20.353 -35.412 43.270 1.00 57.00 325 PRO A CA 1
ATOM 2374 C C . PRO A 1 325 ? -21.826 -35.844 43.212 1.00 57.00 325 PRO A C 1
ATOM 2376 O O . PRO A 1 325 ? -22.133 -36.931 42.738 1.00 57.00 325 PRO A O 1
ATOM 2379 N N . ASP A 1 326 ? -22.736 -34.985 43.673 1.00 60.59 326 ASP A N 1
ATOM 2380 C CA . ASP A 1 326 ? -24.183 -35.224 43.762 1.00 60.59 326 ASP A CA 1
ATOM 2381 C C . ASP A 1 326 ? -24.964 -34.871 42.479 1.00 60.59 326 ASP A C 1
ATOM 2383 O O . ASP A 1 326 ? -26.189 -34.972 42.455 1.00 60.59 326 ASP A O 1
ATOM 2387 N N . GLY A 1 327 ? -24.281 -34.431 41.414 1.00 57.47 327 GLY A N 1
ATOM 2388 C CA . GLY A 1 327 ? -24.906 -34.062 40.139 1.00 57.47 327 GLY A CA 1
ATOM 2389 C C . GLY A 1 327 ? -25.700 -32.748 40.155 1.00 57.47 327 GLY A C 1
ATOM 2390 O O . GLY A 1 327 ? -26.369 -32.438 39.168 1.00 57.47 327 GLY A O 1
ATOM 2391 N N . ARG A 1 328 ? -25.637 -31.956 41.235 1.00 66.44 328 ARG A N 1
ATOM 2392 C CA . ARG A 1 328 ? -26.366 -30.680 41.350 1.00 66.44 328 ARG A CA 1
ATOM 2393 C C . ARG A 1 328 ? -25.690 -29.570 40.537 1.00 66.44 328 ARG A C 1
ATOM 2395 O O . ARG A 1 328 ? -24.466 -29.510 40.436 1.00 66.44 328 ARG A O 1
ATOM 2402 N N . SER A 1 329 ? -26.499 -28.681 39.952 1.00 70.50 329 SER A N 1
ATOM 2403 C CA . SER A 1 329 ? -26.025 -27.575 39.103 1.00 70.50 329 SER A CA 1
ATOM 2404 C C . SER A 1 329 ? -25.858 -26.266 39.875 1.00 70.50 329 SER A C 1
ATOM 2406 O O . SER A 1 329 ? -26.654 -25.950 40.754 1.00 70.50 329 SER A O 1
ATOM 2408 N N . TRP A 1 330 ? -24.872 -25.471 39.477 1.00 79.38 330 TRP A N 1
ATOM 2409 C CA . TRP A 1 330 ? -24.747 -24.051 39.791 1.00 79.38 330 TRP A CA 1
ATOM 2410 C C . TRP A 1 330 ? -25.637 -23.221 38.871 1.00 79.38 330 TRP A C 1
ATOM 2412 O O . TRP A 1 330 ? -25.796 -23.563 37.697 1.00 79.38 330 TRP A O 1
ATOM 2422 N N . VAL A 1 331 ? -26.181 -22.113 39.376 1.00 86.75 331 VAL A N 1
ATOM 2423 C CA . VAL A 1 331 ? -26.930 -21.152 38.555 1.00 86.75 331 VAL A CA 1
ATOM 2424 C C . VAL A 1 331 ? -26.301 -19.773 38.679 1.00 86.75 331 VAL A C 1
ATOM 2426 O O . VAL A 1 331 ? -26.377 -19.144 39.730 1.00 86.75 331 VAL A O 1
ATOM 2429 N N . PHE A 1 332 ? -25.724 -19.277 37.590 1.00 89.56 332 PHE A N 1
ATOM 2430 C CA . PHE A 1 332 ? -25.344 -17.875 37.465 1.00 89.56 332 PHE A CA 1
ATOM 2431 C C . PHE A 1 332 ? -26.520 -17.100 36.883 1.00 89.56 332 PHE A C 1
ATOM 2433 O O . PHE A 1 332 ? -27.011 -17.433 35.811 1.00 89.56 332 PHE A O 1
ATOM 2440 N N . SER A 1 333 ? -26.981 -16.070 37.567 1.00 91.25 333 SER A N 1
ATOM 2441 C CA . SER A 1 333 ? -28.160 -15.299 37.196 1.00 91.25 333 SER A CA 1
ATOM 2442 C C . SER A 1 333 ? -27.780 -13.849 36.952 1.00 91.25 333 SER A C 1
ATOM 2444 O O . SER A 1 333 ? -27.052 -13.241 37.730 1.00 91.25 333 SER A O 1
ATOM 2446 N N . THR A 1 334 ? -28.279 -13.285 35.858 1.00 91.62 334 THR A N 1
ATOM 2447 C CA . THR A 1 334 ? -28.050 -11.888 35.472 1.00 91.62 334 THR A CA 1
ATOM 2448 C C . THR A 1 334 ? -29.378 -11.182 35.213 1.00 91.62 334 THR A C 1
ATOM 2450 O O . THR A 1 334 ? -30.445 -11.798 35.272 1.00 91.62 334 THR A O 1
ATOM 2453 N N . ALA A 1 335 ? -29.352 -9.892 34.876 1.00 86.25 335 ALA A N 1
ATOM 2454 C CA . ALA A 1 335 ? -30.561 -9.177 34.457 1.00 86.25 335 ALA A CA 1
ATOM 2455 C C . ALA A 1 335 ? -31.225 -9.790 33.203 1.00 86.25 335 ALA A C 1
ATOM 2457 O O . ALA A 1 335 ? -32.434 -9.663 33.022 1.00 86.25 335 ALA A O 1
ATOM 2458 N N . HIS A 1 336 ? -30.460 -10.482 32.349 1.00 86.69 336 HIS A N 1
ATOM 2459 C CA . HIS A 1 336 ? -30.933 -10.918 31.033 1.00 86.69 336 HIS A CA 1
ATOM 2460 C C . HIS A 1 336 ? -31.071 -12.442 30.877 1.00 86.69 336 HIS A C 1
ATOM 2462 O O . HIS A 1 336 ? -31.873 -12.888 30.049 1.00 86.69 336 HIS A O 1
ATOM 2468 N N . ALA A 1 337 ? -30.331 -13.252 31.642 1.00 89.56 337 ALA A N 1
ATOM 2469 C CA . ALA A 1 337 ? -30.321 -14.708 31.487 1.00 89.56 337 ALA A CA 1
ATOM 2470 C C . ALA A 1 337 ? -29.909 -15.465 32.767 1.00 89.56 337 ALA A C 1
ATOM 2472 O O . ALA A 1 337 ? -29.320 -14.888 33.678 1.00 89.56 337 ALA A O 1
ATOM 2473 N N . ASP A 1 338 ? -30.207 -16.765 32.807 1.00 91.88 338 ASP A N 1
ATOM 2474 C CA . ASP A 1 338 ? -29.707 -17.732 33.787 1.00 91.88 338 ASP A CA 1
ATOM 2475 C C . ASP A 1 338 ? -28.774 -18.741 33.083 1.00 91.88 338 ASP A C 1
ATOM 2477 O O . ASP A 1 338 ? -29.143 -19.344 32.078 1.00 91.88 338 ASP A O 1
ATOM 2481 N N . ALA A 1 339 ? -27.564 -18.947 33.597 1.00 90.06 339 ALA A N 1
ATOM 2482 C CA . ALA A 1 339 ? -26.581 -19.922 33.131 1.00 90.06 339 ALA A CA 1
ATOM 2483 C C . ALA A 1 339 ? -26.461 -21.072 34.144 1.00 90.06 339 ALA A C 1
ATOM 2485 O O . ALA A 1 339 ? -25.969 -20.885 35.255 1.00 90.06 339 ALA A O 1
ATOM 2486 N N . VAL A 1 340 ? -26.906 -22.267 33.753 1.00 89.06 340 VAL A N 1
ATOM 2487 C CA . VAL A 1 340 ? -26.893 -23.489 34.569 1.00 89.06 340 VAL A CA 1
ATOM 2488 C C . VAL A 1 340 ? -25.660 -24.332 34.237 1.00 89.06 340 VAL A C 1
ATOM 2490 O O . VAL A 1 340 ? -25.429 -24.670 33.073 1.00 89.06 340 VAL A O 1
ATOM 2493 N N . VAL A 1 341 ? -24.872 -24.669 35.258 1.00 87.19 341 VAL A N 1
ATOM 2494 C CA . VAL A 1 341 ? -23.494 -25.163 35.128 1.00 87.19 341 VAL A CA 1
ATOM 2495 C C . VAL A 1 341 ? -23.267 -26.389 36.018 1.00 87.19 341 VAL A C 1
ATOM 2497 O O . VAL A 1 341 ? -23.632 -26.374 37.185 1.00 87.19 341 VAL A O 1
ATOM 2500 N N . LEU A 1 342 ? -22.638 -27.447 35.499 1.00 70.25 342 LEU A N 1
ATOM 2501 C CA . LEU A 1 342 ? -22.417 -28.716 36.227 1.00 70.25 342 LEU A CA 1
ATOM 2502 C C . LEU A 1 342 ? -20.939 -29.004 36.563 1.00 70.25 342 LEU A C 1
ATOM 2504 O O . LEU A 1 342 ? -20.638 -30.017 37.185 1.00 70.25 342 LEU A O 1
ATOM 2508 N N . GLY A 1 343 ? -20.019 -28.134 36.141 1.00 67.19 343 GLY A N 1
ATOM 2509 C CA . GLY A 1 343 ? -18.569 -28.298 36.285 1.00 67.19 343 GLY A CA 1
ATOM 2510 C C . GLY A 1 343 ? -17.873 -27.767 35.037 1.00 67.19 343 GLY A C 1
ATOM 2511 O O . GLY A 1 343 ? -17.768 -28.462 34.026 1.00 67.19 343 GLY A O 1
ATOM 2512 N N . THR A 1 344 ? -17.557 -26.477 35.017 1.00 82.25 344 THR A N 1
ATOM 2513 C CA . THR A 1 344 ? -17.233 -25.751 33.781 1.00 82.25 344 THR A CA 1
ATOM 2514 C C . THR A 1 344 ? -16.344 -24.565 34.099 1.00 82.25 344 THR A C 1
ATOM 2516 O O . THR A 1 344 ? -16.564 -23.871 35.090 1.00 82.25 344 THR A O 1
ATOM 2519 N N . ARG A 1 345 ? -15.387 -24.302 33.208 1.00 82.94 345 ARG A N 1
ATOM 2520 C CA . ARG A 1 345 ? -14.655 -23.040 33.188 1.00 82.94 345 ARG A CA 1
ATOM 2521 C C . ARG A 1 345 ? -15.332 -22.085 32.214 1.00 82.94 345 ARG A C 1
ATOM 2523 O O . ARG A 1 345 ? -15.433 -22.389 31.021 1.00 82.94 345 ARG A O 1
ATOM 2530 N N . LEU A 1 346 ? -15.799 -20.951 32.715 1.00 85.38 346 LEU A N 1
ATOM 2531 C CA . LEU A 1 346 ? -16.582 -19.979 31.956 1.00 85.38 346 LEU A CA 1
ATOM 2532 C C . LEU A 1 346 ? -16.229 -18.542 32.341 1.00 85.38 346 LEU A C 1
ATOM 2534 O O . LEU A 1 346 ? -15.656 -18.297 33.401 1.00 85.38 346 LEU A O 1
ATOM 2538 N N . ALA A 1 347 ? -16.611 -17.596 31.490 1.00 83.44 347 ALA A N 1
ATOM 2539 C CA . ALA A 1 347 ? -16.657 -16.182 31.827 1.00 83.44 347 ALA A CA 1
ATOM 2540 C C . ALA A 1 347 ? -18.055 -15.623 31.543 1.00 83.44 347 ALA A C 1
ATOM 2542 O O . ALA A 1 347 ? -18.667 -15.943 30.523 1.00 83.44 347 ALA A O 1
ATOM 2543 N N . LEU A 1 348 ? -18.555 -14.790 32.449 1.00 87.06 348 LEU A N 1
ATOM 2544 C CA . LEU A 1 348 ? -19.825 -14.084 32.334 1.00 87.06 348 LEU A CA 1
ATOM 2545 C C . LEU A 1 348 ? -19.573 -12.588 32.430 1.00 87.06 348 LEU A C 1
ATOM 2547 O O . LEU A 1 348 ? -18.929 -12.123 33.365 1.00 87.06 348 LEU A O 1
ATOM 2551 N N . GLU A 1 349 ? -20.101 -11.841 31.472 1.00 86.94 349 GLU A N 1
ATOM 2552 C CA . GLU A 1 349 ? -19.998 -10.387 31.417 1.00 86.94 349 GLU A CA 1
ATOM 2553 C C . GLU A 1 349 ? -21.395 -9.783 31.300 1.00 86.94 349 GLU A C 1
ATOM 2555 O O . GLU A 1 349 ? -22.214 -10.226 30.488 1.00 86.94 349 GLU A O 1
ATOM 2560 N N . VAL A 1 350 ? -21.678 -8.787 32.134 1.00 85.31 350 VAL A N 1
ATOM 2561 C CA . VAL A 1 350 ? -22.966 -8.100 32.199 1.00 85.31 350 VAL A CA 1
ATOM 2562 C C . VAL A 1 350 ? -22.734 -6.601 32.097 1.00 85.31 350 VAL A C 1
ATOM 2564 O O . VAL A 1 350 ? -22.059 -6.005 32.936 1.00 85.31 350 VAL A O 1
ATOM 2567 N N . ASP A 1 351 ? -23.352 -5.992 31.090 1.00 79.62 351 ASP A N 1
ATOM 2568 C CA . ASP A 1 351 ? -23.535 -4.546 31.009 1.00 79.62 351 ASP A CA 1
ATOM 2569 C C . ASP A 1 351 ? -25.032 -4.203 31.113 1.00 79.62 351 ASP A C 1
ATOM 2571 O O . ASP A 1 351 ? -25.881 -5.091 31.185 1.00 79.62 351 ASP A O 1
ATOM 2575 N N . GLY A 1 352 ? -25.380 -2.912 31.134 1.00 73.31 352 GLY A N 1
ATOM 2576 C CA . GLY A 1 352 ? -26.772 -2.464 31.297 1.00 73.31 352 GLY A CA 1
ATOM 2577 C C . GLY A 1 352 ? -27.736 -2.860 30.165 1.00 73.31 352 GLY A C 1
ATOM 2578 O O . GLY A 1 352 ? -28.923 -2.557 30.250 1.00 73.31 352 GLY A O 1
ATOM 2579 N N . SER A 1 353 ? -27.253 -3.495 29.096 1.00 75.81 353 SER A N 1
ATOM 2580 C CA . SER A 1 353 ? -28.034 -3.846 27.906 1.00 75.81 353 SER A CA 1
ATOM 2581 C C . SER A 1 353 ? -27.978 -5.329 27.518 1.00 75.81 353 SER A C 1
ATOM 2583 O O . SER A 1 353 ? -28.867 -5.796 26.791 1.00 75.81 353 SER A O 1
ATOM 2585 N N . ARG A 1 354 ? -26.957 -6.074 27.970 1.00 83.06 354 ARG A N 1
ATOM 2586 C CA . ARG A 1 354 ? -26.727 -7.477 27.595 1.00 83.06 354 ARG A CA 1
ATOM 2587 C C . ARG A 1 354 ? -25.956 -8.278 28.650 1.00 83.06 354 ARG A C 1
ATOM 2589 O O . ARG A 1 354 ? -25.203 -7.759 29.466 1.00 83.06 354 ARG A O 1
ATOM 2596 N N . THR A 1 355 ? -26.105 -9.594 28.561 1.00 84.88 355 THR A N 1
ATOM 2597 C CA . THR A 1 355 ? -25.278 -10.614 29.205 1.00 84.88 355 THR A CA 1
ATOM 2598 C C . THR A 1 355 ? -24.590 -11.449 28.141 1.00 84.88 355 THR A C 1
ATOM 2600 O O . THR A 1 355 ? -25.236 -11.940 27.211 1.00 84.88 355 THR A O 1
ATOM 2603 N N . ARG A 1 356 ? -23.287 -11.650 28.304 1.00 86.19 356 ARG A N 1
ATOM 2604 C CA . ARG A 1 356 ? -22.470 -12.539 27.488 1.00 86.19 356 ARG A CA 1
ATOM 2605 C C . ARG A 1 356 ? -21.921 -13.678 28.342 1.00 86.19 356 ARG A C 1
ATOM 2607 O O . ARG A 1 356 ? -21.426 -13.438 29.436 1.00 86.19 356 ARG A O 1
ATOM 2614 N N . LEU A 1 357 ? -21.991 -14.893 27.811 1.00 86.94 357 LEU A N 1
ATOM 2615 C CA . LEU A 1 357 ? -21.445 -16.109 28.407 1.00 86.94 357 LEU A CA 1
ATOM 2616 C C . LEU A 1 357 ? -20.417 -16.718 27.452 1.00 86.94 357 LEU A C 1
ATOM 2618 O O . LEU A 1 357 ? -20.795 -17.119 26.356 1.00 86.94 357 LEU A O 1
ATOM 2622 N N . ASP A 1 358 ? -19.167 -16.848 27.889 1.00 79.94 358 ASP A N 1
ATOM 2623 C CA . ASP A 1 358 ? -18.087 -17.546 27.184 1.00 79.94 358 ASP A CA 1
ATOM 2624 C C . ASP A 1 358 ? -17.782 -18.873 27.903 1.00 79.94 358 ASP A C 1
ATOM 2626 O O . ASP A 1 358 ? -17.461 -18.873 29.092 1.00 79.94 358 ASP A O 1
ATOM 2630 N N . VAL A 1 359 ? -17.829 -20.014 27.208 1.00 81.62 359 VAL A N 1
ATOM 2631 C CA . VAL A 1 359 ? -17.571 -21.341 27.799 1.00 81.62 359 VAL A CA 1
ATOM 2632 C C . VAL A 1 359 ? -16.225 -21.873 27.317 1.00 81.62 359 VAL A C 1
ATOM 2634 O O . VAL A 1 359 ? -16.056 -22.266 26.164 1.00 81.62 359 VAL A O 1
ATOM 2637 N N . ARG A 1 360 ? -15.236 -21.905 28.215 1.00 73.50 360 ARG A N 1
ATOM 2638 C CA . ARG A 1 360 ? -13.876 -22.373 27.908 1.00 73.50 360 ARG A CA 1
ATOM 2639 C C . ARG A 1 360 ? -13.777 -23.892 27.980 1.00 73.50 360 ARG A C 1
ATOM 2641 O O . ARG A 1 360 ? -13.214 -24.503 27.081 1.00 73.50 360 ARG A O 1
ATOM 2648 N N . HIS A 1 361 ? -14.370 -24.514 28.995 1.00 74.38 361 HIS A N 1
ATOM 2649 C CA . HIS A 1 361 ? -14.362 -25.969 29.166 1.00 74.38 361 HIS A CA 1
ATOM 2650 C C . HIS A 1 361 ? -15.660 -26.437 29.821 1.00 74.38 361 HIS A C 1
ATOM 2652 O O . HIS A 1 361 ? -16.031 -25.883 30.847 1.00 74.38 361 HIS A O 1
ATOM 2658 N N . GLY A 1 362 ? -16.322 -27.462 29.277 1.00 83.19 362 GLY A N 1
ATOM 2659 C CA . GLY A 1 362 ? -17.617 -27.961 29.760 1.00 83.19 362 GLY A CA 1
ATOM 2660 C C . GLY A 1 362 ? -18.792 -27.579 28.854 1.00 83.19 362 GLY A C 1
ATOM 2661 O O . GLY A 1 362 ? -18.612 -27.346 27.659 1.00 83.19 362 GLY A O 1
ATOM 2662 N N . ARG A 1 363 ? -20.010 -27.569 29.404 1.00 82.69 363 ARG A N 1
ATOM 2663 C CA . ARG A 1 363 ? -21.233 -27.126 28.716 1.00 82.69 363 ARG A CA 1
ATOM 2664 C C . ARG A 1 363 ? -22.112 -26.377 29.706 1.00 82.69 363 ARG A C 1
ATOM 2666 O O . ARG A 1 363 ? -22.259 -26.816 30.844 1.00 82.69 363 ARG A O 1
ATOM 2673 N N . VAL A 1 364 ? -22.712 -25.286 29.254 1.00 88.12 364 VAL A N 1
ATOM 2674 C CA . VAL A 1 364 ? -23.584 -24.433 30.061 1.00 88.12 364 VAL A CA 1
ATOM 2675 C C . VAL A 1 364 ? -24.931 -24.320 29.381 1.00 88.12 364 VAL A C 1
ATOM 2677 O O . VAL A 1 364 ? -25.009 -24.026 28.189 1.00 88.12 364 VAL A O 1
ATOM 2680 N N . ARG A 1 365 ? -26.004 -24.535 30.137 1.00 90.50 365 ARG A N 1
ATOM 2681 C CA . ARG A 1 365 ? -27.361 -24.275 29.656 1.00 90.50 365 ARG A CA 1
ATOM 2682 C C . ARG A 1 365 ? -27.716 -22.825 29.961 1.00 90.50 365 ARG A C 1
ATOM 2684 O O . ARG A 1 365 ? -27.811 -22.456 31.126 1.00 90.50 365 ARG A O 1
ATOM 2691 N N . PHE A 1 366 ? -27.881 -22.011 28.928 1.00 91.31 366 PHE A N 1
ATOM 2692 C CA . PHE A 1 366 ? -28.088 -20.571 29.013 1.00 91.31 366 PHE A CA 1
ATOM 2693 C C . PHE A 1 366 ? -29.525 -20.212 28.632 1.00 91.31 366 PHE A C 1
ATOM 2695 O O . PHE A 1 366 ? -29.953 -20.453 27.508 1.00 91.31 366 PHE A O 1
ATOM 2702 N N . VAL A 1 367 ? -30.282 -19.664 29.578 1.00 90.25 367 VAL A N 1
ATOM 2703 C CA . VAL A 1 367 ? -31.731 -19.458 29.482 1.00 90.25 367 VAL A CA 1
ATOM 2704 C C . VAL A 1 367 ? -32.040 -17.971 29.553 1.00 90.25 367 VAL A C 1
ATOM 2706 O O . VAL A 1 367 ? -31.768 -17.325 30.561 1.00 90.25 367 VAL A O 1
ATOM 2709 N N . ARG A 1 368 ? -32.632 -17.398 28.508 1.00 86.31 368 ARG A N 1
ATOM 2710 C CA . ARG A 1 368 ? -33.016 -15.979 28.493 1.00 86.31 368 ARG A CA 1
ATOM 2711 C C . ARG A 1 368 ? -34.246 -15.738 29.357 1.00 86.31 368 ARG A C 1
ATOM 2713 O O . ARG A 1 368 ? -35.223 -16.477 29.294 1.00 86.31 368 ARG A O 1
ATOM 2720 N N . LYS A 1 369 ? -34.235 -14.654 30.137 1.00 89.19 369 LYS A N 1
ATOM 2721 C CA . LYS A 1 369 ? -35.331 -14.350 31.072 1.00 89.19 369 LYS A CA 1
ATOM 2722 C C . LYS A 1 369 ? -36.604 -13.841 30.393 1.00 89.19 369 LYS A C 1
ATOM 2724 O O . LYS A 1 369 ? -37.684 -14.105 30.903 1.00 89.19 369 LYS A O 1
ATOM 2729 N N . THR A 1 370 ? -36.497 -13.149 29.257 1.00 84.19 370 THR A N 1
ATOM 2730 C CA . THR A 1 370 ? -37.647 -12.489 28.610 1.00 84.19 370 THR A CA 1
ATOM 2731 C C . THR A 1 370 ? -38.612 -13.444 27.912 1.00 84.19 370 THR A C 1
ATOM 2733 O O . THR A 1 370 ? -39.811 -13.201 27.940 1.00 84.19 370 THR A O 1
ATOM 2736 N N . ASP A 1 371 ? -38.109 -14.502 27.278 1.00 83.69 371 ASP A N 1
ATOM 2737 C CA . ASP A 1 371 ? -38.909 -15.450 26.481 1.00 83.69 371 ASP A CA 1
ATOM 2738 C C . ASP A 1 371 ? -38.670 -16.920 26.869 1.00 83.69 371 ASP A C 1
ATOM 2740 O O . ASP A 1 371 ? -39.258 -17.815 26.269 1.00 83.69 371 ASP A O 1
ATOM 2744 N N . ARG A 1 372 ? -37.813 -17.172 27.873 1.00 87.81 372 ARG A N 1
ATOM 2745 C CA . ARG A 1 372 ? -37.425 -18.513 28.342 1.00 87.81 372 ARG A CA 1
ATOM 2746 C C . ARG A 1 372 ? -36.773 -19.389 27.269 1.00 87.81 372 ARG A C 1
ATOM 2748 O O . ARG A 1 372 ? -36.664 -20.594 27.470 1.00 87.81 372 ARG A O 1
ATOM 2755 N N . SER A 1 373 ? -36.293 -18.803 26.170 1.00 81.00 373 SER A N 1
ATOM 2756 C CA . SER A 1 373 ? -35.488 -19.528 25.187 1.00 81.00 373 SER A CA 1
ATOM 2757 C C . SER A 1 373 ? -34.221 -20.081 25.840 1.00 81.00 373 SER A C 1
ATOM 2759 O O . SER A 1 373 ? -33.595 -19.422 26.675 1.00 81.00 373 SER A O 1
ATOM 2761 N N . GLU A 1 374 ? -33.867 -21.313 25.481 1.00 86.81 374 GLU A N 1
ATOM 2762 C CA . GLU A 1 374 ? -32.709 -22.018 26.025 1.00 86.81 374 GLU A CA 1
ATOM 2763 C C . GLU A 1 374 ? -31.666 -22.257 24.932 1.00 86.81 374 GLU A C 1
ATOM 2765 O O . GLU A 1 374 ? -31.998 -22.592 23.793 1.00 86.81 374 GLU A O 1
ATOM 2770 N N . LEU A 1 375 ? -30.394 -22.133 25.302 1.00 84.38 375 LEU A N 1
ATOM 2771 C CA . LEU A 1 375 ? -29.255 -22.422 24.448 1.00 84.38 375 LEU A CA 1
ATOM 2772 C C . LEU A 1 375 ? -28.214 -23.230 25.208 1.00 84.38 375 LEU A C 1
ATOM 2774 O O . LEU A 1 375 ? -27.779 -22.843 26.291 1.00 84.38 375 LEU A O 1
ATOM 2778 N N . LEU A 1 376 ? -27.776 -24.344 24.630 1.00 88.31 376 LEU A N 1
ATOM 2779 C CA . LEU A 1 376 ? -26.647 -25.092 25.164 1.00 88.31 376 LEU A CA 1
ATOM 2780 C C . LEU A 1 376 ? -25.349 -24.527 24.578 1.00 88.31 376 LEU A C 1
ATOM 2782 O O . LEU A 1 376 ? -25.107 -24.652 23.382 1.00 88.31 376 LEU A O 1
ATOM 2786 N N . VAL A 1 377 ? -24.520 -23.920 25.425 1.00 81.75 377 VAL A N 1
ATOM 2787 C CA . VAL A 1 377 ? -23.227 -23.334 25.053 1.00 81.75 377 VAL A CA 1
ATOM 2788 C C . VAL A 1 377 ? -22.120 -24.306 25.452 1.00 81.75 377 VAL A C 1
ATOM 2790 O O . VAL A 1 377 ? -21.907 -24.559 26.639 1.00 81.75 377 VAL A O 1
ATOM 2793 N N . ALA A 1 378 ? -21.450 -24.912 24.476 1.00 83.69 378 ALA A N 1
ATOM 2794 C CA . ALA A 1 378 ? -20.380 -25.879 24.709 1.00 83.69 378 ALA A CA 1
ATOM 2795 C C . ALA A 1 378 ? -18.999 -25.211 24.820 1.00 83.69 378 ALA A C 1
ATOM 2797 O O . ALA A 1 378 ? -18.828 -24.033 24.521 1.00 83.69 378 ALA A O 1
ATOM 2798 N N . SER A 1 379 ? -17.999 -25.980 25.255 1.00 76.88 379 SER A N 1
ATOM 2799 C CA . SER A 1 379 ? -16.589 -25.580 25.232 1.00 76.88 379 SER A CA 1
ATOM 2800 C C . SER A 1 379 ? -16.198 -25.047 23.857 1.00 76.88 379 SER A C 1
ATOM 2802 O O . SER A 1 379 ? -16.545 -25.637 22.835 1.00 76.88 379 SER A O 1
ATOM 2804 N N . GLY A 1 380 ? -15.498 -23.914 23.847 1.00 56.81 380 GLY A N 1
ATOM 2805 C CA . GLY A 1 380 ? -15.153 -23.246 22.602 1.00 56.81 380 GLY A CA 1
ATOM 2806 C C . GLY A 1 380 ? -16.319 -22.457 22.007 1.00 56.81 380 GLY A C 1
ATOM 2807 O O . GLY A 1 380 ? -16.247 -22.126 20.837 1.00 56.81 380 GLY A O 1
ATOM 2808 N N . GLN A 1 381 ? -17.381 -22.139 22.755 1.00 71.81 381 GLN A N 1
ATOM 2809 C CA . GLN A 1 381 ? -18.512 -21.332 22.278 1.00 71.81 381 GLN A CA 1
ATOM 2810 C C . GLN A 1 381 ? -18.849 -20.192 23.242 1.00 71.81 381 GLN A C 1
ATOM 2812 O O . GLN A 1 381 ? -18.479 -20.205 24.417 1.00 71.81 381 GLN A O 1
ATOM 2817 N N . TYR A 1 382 ? -19.567 -19.194 22.736 1.00 78.69 382 TYR A N 1
ATOM 2818 C CA . TYR A 1 382 ? -20.178 -18.143 23.526 1.00 78.69 382 TYR A CA 1
ATOM 2819 C C . TYR A 1 382 ? -21.598 -17.826 23.060 1.00 78.69 382 TYR A C 1
ATOM 2821 O O . TYR A 1 382 ? -22.014 -18.167 21.952 1.00 78.69 382 TYR A O 1
ATOM 2829 N N . ALA A 1 383 ? -22.347 -17.150 23.924 1.00 79.00 383 ALA A N 1
ATOM 2830 C CA . ALA A 1 383 ? -23.689 -16.674 23.638 1.00 79.00 383 ALA A CA 1
ATOM 2831 C C . ALA A 1 383 ? -23.907 -15.273 24.207 1.00 79.00 383 ALA A C 1
ATOM 2833 O O . ALA A 1 383 ? -23.342 -14.913 25.241 1.00 79.00 383 ALA A O 1
ATOM 2834 N N . VAL A 1 384 ? -24.745 -14.481 23.536 1.00 80.31 384 VAL A N 1
ATOM 2835 C CA . VAL A 1 384 ? -25.118 -13.127 23.972 1.00 80.31 384 VAL A CA 1
ATOM 2836 C C . VAL A 1 384 ? -26.636 -13.008 24.044 1.00 80.31 384 VAL A C 1
ATOM 2838 O O . VAL A 1 384 ? -27.358 -13.431 23.140 1.00 80.31 384 VAL A O 1
ATOM 2841 N N . VAL A 1 385 ? -27.129 -12.415 25.127 1.00 80.50 385 VAL A N 1
ATOM 2842 C CA . VAL A 1 385 ? -28.550 -12.178 25.387 1.00 80.50 385 VAL A CA 1
ATOM 2843 C C . VAL A 1 385 ? -28.735 -10.740 25.861 1.00 80.50 385 VAL A C 1
ATOM 2845 O O . VAL A 1 385 ? -28.033 -10.302 26.757 1.00 80.50 385 VAL A O 1
ATOM 2848 N N . GLY A 1 386 ? -29.679 -9.997 25.288 1.00 77.69 386 GLY A N 1
ATOM 2849 C CA . GLY A 1 386 ? -29.986 -8.620 25.687 1.00 77.69 386 GLY A CA 1
ATOM 2850 C C . GLY A 1 386 ? -31.350 -8.182 25.162 1.00 77.69 386 GLY A C 1
ATOM 2851 O O . GLY A 1 386 ? -31.967 -8.898 24.365 1.00 77.69 386 GLY A O 1
ATOM 2852 N N . HIS A 1 387 ? -31.837 -7.016 25.591 1.00 61.75 387 HIS A N 1
ATOM 2853 C CA . HIS A 1 387 ? -33.125 -6.496 25.121 1.00 61.75 387 HIS A CA 1
ATOM 2854 C C . HIS A 1 387 ? -33.069 -6.244 23.601 1.00 61.75 387 HIS A C 1
ATOM 2856 O O . HIS A 1 387 ? -32.305 -5.406 23.137 1.00 61.75 387 HIS A O 1
ATOM 2862 N N . ARG A 1 388 ? -33.896 -6.972 22.830 1.00 54.50 388 ARG A N 1
ATOM 2863 C CA . ARG A 1 388 ? -33.982 -6.965 21.348 1.00 54.50 388 ARG A CA 1
ATOM 2864 C C . ARG A 1 388 ? -32.841 -7.647 20.575 1.00 54.50 388 ARG A C 1
ATOM 2866 O O . ARG A 1 388 ? -32.829 -7.570 19.350 1.00 54.50 388 ARG A O 1
ATOM 2873 N N . LEU A 1 389 ? -31.925 -8.356 21.235 1.00 54.34 389 LEU A N 1
ATOM 2874 C CA . LEU A 1 389 ? -30.939 -9.189 20.532 1.00 54.34 389 LEU A CA 1
ATOM 2875 C C . LEU A 1 389 ? -31.531 -10.570 20.230 1.00 54.34 389 LEU A C 1
ATOM 2877 O O . LEU A 1 389 ? -32.157 -11.176 21.100 1.00 54.34 389 LEU A O 1
ATOM 2881 N N . ALA A 1 390 ? -31.315 -11.115 19.033 1.00 55.12 390 ALA A N 1
ATOM 2882 C CA . ALA A 1 390 ? -31.565 -12.537 18.788 1.00 55.12 390 ALA A CA 1
ATOM 2883 C C . ALA A 1 390 ? -30.600 -13.372 19.647 1.00 55.12 390 ALA A C 1
ATOM 2885 O O . ALA A 1 390 ? -29.440 -12.997 19.816 1.00 55.12 390 ALA A O 1
ATOM 2886 N N . MET A 1 391 ? -31.080 -14.464 20.246 1.00 58.59 391 MET A N 1
ATOM 2887 C CA . MET A 1 391 ? -30.198 -15.388 20.959 1.00 58.59 391 MET A CA 1
ATOM 2888 C C . MET A 1 391 ? -29.385 -16.151 19.916 1.00 58.59 391 MET A C 1
ATOM 2890 O O . MET A 1 391 ? -29.961 -16.826 19.068 1.00 58.59 391 MET A O 1
ATOM 2894 N N . GLY A 1 392 ? -28.062 -16.012 19.955 1.00 57.47 392 GLY A N 1
ATOM 2895 C CA . GLY A 1 392 ? -27.164 -16.657 19.001 1.00 57.47 392 GLY A CA 1
ATOM 2896 C C . GLY A 1 392 ? -26.076 -17.441 19.717 1.00 57.47 392 GLY A C 1
ATOM 2897 O O . GLY A 1 392 ? -25.440 -16.911 20.628 1.00 57.47 392 GLY A O 1
ATOM 2898 N N . LEU A 1 393 ? -25.869 -18.685 19.283 1.00 64.44 393 LEU A N 1
ATOM 2899 C CA . LEU A 1 393 ? -24.677 -19.463 19.597 1.00 64.44 393 LEU A CA 1
ATOM 2900 C C . LEU A 1 393 ? -23.582 -19.071 18.616 1.00 64.44 393 LEU A C 1
ATOM 2902 O O . LEU A 1 393 ? -23.813 -19.045 17.409 1.00 64.44 393 LEU A O 1
ATOM 2906 N N . MET A 1 394 ? -22.407 -18.760 19.134 1.00 55.72 394 MET A N 1
ATOM 2907 C CA . MET A 1 394 ? -21.248 -18.383 18.337 1.00 55.72 394 MET A CA 1
ATOM 2908 C C . MET A 1 394 ? -20.078 -19.232 18.812 1.00 55.72 394 MET A C 1
ATOM 2910 O O . MET A 1 394 ? -19.924 -19.435 20.015 1.00 55.72 394 MET A O 1
ATOM 2914 N N . SER A 1 395 ? -19.243 -19.753 17.919 1.00 50.34 395 SER A N 1
ATOM 2915 C CA . SER A 1 395 ? -17.993 -20.357 18.372 1.00 50.34 395 SER A CA 1
ATOM 2916 C C . SER A 1 395 ? -17.060 -19.266 18.922 1.00 50.34 395 SER A C 1
ATOM 2918 O O . SER A 1 395 ? -16.969 -18.165 18.377 1.00 50.34 395 SER A O 1
ATOM 2920 N N . LEU A 1 396 ? -16.326 -19.560 19.996 1.00 49.56 396 LEU A N 1
ATOM 2921 C CA . LEU A 1 396 ? -15.127 -18.811 20.383 1.00 49.56 396 LEU A CA 1
ATOM 2922 C C . LEU A 1 396 ? -14.098 -18.836 19.240 1.00 49.56 396 LEU A C 1
ATOM 2924 O O . LEU A 1 396 ? -13.333 -17.882 19.113 1.00 49.56 396 LEU A O 1
ATOM 2928 N N . ASP A 1 397 ? -14.151 -19.855 18.373 1.00 41.72 397 ASP A N 1
ATOM 2929 C CA . ASP A 1 397 ? -13.384 -19.914 17.127 1.00 41.72 397 ASP A CA 1
ATOM 2930 C C . ASP A 1 397 ? -14.008 -19.086 15.981 1.00 41.72 397 ASP A C 1
ATOM 2932 O O . ASP A 1 397 ? -13.277 -18.674 15.085 1.00 41.72 397 ASP A O 1
ATOM 2936 N N . ASP A 1 398 ? -15.310 -18.756 16.013 1.00 37.12 398 ASP A N 1
ATOM 2937 C CA . ASP A 1 398 ? -16.030 -18.047 14.925 1.00 37.12 398 ASP A CA 1
ATOM 2938 C C . ASP A 1 398 ? -15.763 -16.533 14.909 1.00 37.12 398 ASP A C 1
ATOM 2940 O O . ASP A 1 398 ? -16.137 -15.838 13.961 1.00 37.12 398 ASP A O 1
ATOM 2944 N N . ARG A 1 399 ? -15.076 -15.993 15.927 1.00 41.19 399 ARG A N 1
ATOM 2945 C CA . ARG A 1 399 ? -14.471 -14.651 15.823 1.00 41.19 399 ARG A CA 1
ATOM 2946 C C . ARG A 1 399 ? -13.237 -14.633 14.932 1.00 41.19 399 ARG A C 1
ATOM 2948 O O . ARG A 1 399 ? -12.808 -13.559 14.528 1.00 41.19 399 ARG A O 1
ATOM 2955 N N . VAL A 1 400 ? -12.704 -15.799 14.581 1.00 42.72 400 VAL A N 1
ATOM 2956 C CA . VAL A 1 400 ? -11.780 -15.937 13.468 1.00 42.72 400 VAL A CA 1
ATOM 2957 C C . VAL A 1 400 ? -12.596 -16.430 12.294 1.00 42.72 400 VAL A C 1
ATOM 2959 O O . VAL A 1 400 ? -12.836 -17.627 12.143 1.00 42.72 400 VAL A O 1
ATOM 2962 N N . ARG A 1 401 ? -12.999 -15.498 11.420 1.00 42.19 401 ARG A N 1
ATOM 2963 C CA . ARG A 1 401 ? -13.344 -15.896 10.051 1.00 42.19 401 ARG A CA 1
ATOM 2964 C C . ARG A 1 401 ? -12.215 -16.813 9.569 1.00 42.19 401 ARG A C 1
ATOM 2966 O O . ARG A 1 401 ? -11.054 -16.462 9.812 1.00 42.19 401 ARG A O 1
ATOM 2973 N N . PRO A 1 402 ? -12.502 -17.980 8.957 1.00 37.59 402 PRO A N 1
ATOM 2974 C CA . PRO A 1 402 ? -11.443 -18.780 8.359 1.00 37.59 402 PRO A CA 1
ATOM 2975 C C . PRO A 1 402 ? -10.588 -17.827 7.534 1.00 37.59 402 PRO A C 1
ATOM 2977 O O . PRO A 1 402 ? -11.144 -17.031 6.773 1.00 37.59 402 PRO A O 1
ATOM 2980 N N . VAL A 1 403 ? -9.270 -17.838 7.771 1.00 44.84 403 VAL A N 1
ATOM 2981 C CA . VAL A 1 403 ? -8.345 -17.023 6.979 1.00 44.84 403 VAL A CA 1
ATOM 2982 C C . VAL A 1 403 ? -8.708 -17.346 5.539 1.00 44.84 403 VAL A C 1
ATOM 2984 O O . VAL A 1 403 ? -8.677 -18.536 5.195 1.00 44.84 403 VAL A O 1
ATOM 2987 N N . PRO A 1 404 ? -9.138 -16.356 4.739 1.00 45.34 404 PRO A N 1
ATOM 2988 C CA . PRO A 1 404 ? -9.478 -16.618 3.359 1.00 45.34 404 PRO A CA 1
ATOM 2989 C C . PRO A 1 404 ? -8.302 -17.365 2.748 1.00 45.34 404 PRO A C 1
ATOM 2991 O O . PRO A 1 404 ? -7.150 -16.957 2.927 1.00 45.34 404 PRO A O 1
ATOM 2994 N N . ALA A 1 405 ? -8.573 -18.502 2.103 1.00 47.19 405 ALA A N 1
ATOM 2995 C CA . ALA A 1 405 ? -7.538 -19.155 1.317 1.00 47.19 405 ALA A CA 1
ATOM 2996 C C . ALA A 1 405 ? -6.901 -18.082 0.418 1.00 47.19 405 ALA A C 1
ATOM 2998 O O . ALA A 1 405 ? -7.634 -17.190 -0.035 1.00 47.19 405 ALA A O 1
ATOM 2999 N N . PRO A 1 406 ? -5.570 -18.111 0.194 1.00 53.66 406 PRO A N 1
ATOM 3000 C CA . PRO A 1 406 ? -4.957 -17.171 -0.732 1.00 53.66 406 PRO A CA 1
ATOM 3001 C C . PRO A 1 406 ? -5.795 -17.168 -2.015 1.00 53.66 406 PRO A C 1
ATOM 3003 O O . PRO A 1 406 ? -6.218 -18.249 -2.446 1.00 53.66 406 PRO A O 1
ATOM 3006 N N . PRO A 1 407 ? -6.122 -15.982 -2.562 1.00 62.38 407 PRO A N 1
ATOM 3007 C CA . PRO A 1 407 ? -7.007 -15.905 -3.712 1.00 62.38 407 PRO A CA 1
ATOM 3008 C C . PRO A 1 407 ? -6.467 -16.830 -4.804 1.00 62.38 407 PRO A C 1
ATOM 3010 O O . PRO A 1 407 ? -5.242 -16.943 -4.942 1.00 62.38 407 PRO A O 1
ATOM 3013 N N . PRO A 1 408 ? -7.351 -17.525 -5.541 1.00 68.31 408 PRO A N 1
ATOM 3014 C CA . PRO A 1 408 ? -6.917 -18.465 -6.563 1.00 68.31 408 PRO A CA 1
ATOM 3015 C C . PRO A 1 408 ? -5.952 -17.765 -7.519 1.00 68.31 408 PRO A C 1
ATOM 3017 O O . PRO A 1 408 ? -6.177 -16.603 -7.864 1.00 68.31 408 PRO A O 1
ATOM 3020 N N . ASP A 1 409 ? -4.894 -18.463 -7.937 1.00 80.62 409 ASP A N 1
ATOM 3021 C CA . ASP A 1 409 ? -3.924 -17.914 -8.882 1.00 80.62 409 ASP A CA 1
ATOM 3022 C C . ASP A 1 409 ? -4.649 -17.459 -10.156 1.00 80.62 409 ASP A C 1
ATOM 3024 O O . ASP A 1 409 ? -5.322 -18.246 -10.832 1.00 80.62 409 ASP A O 1
ATOM 3028 N N . ARG A 1 410 ? -4.575 -16.158 -10.451 1.00 83.19 410 ARG A N 1
ATOM 3029 C CA . ARG A 1 410 ? -5.283 -15.534 -11.571 1.00 83.19 410 ARG A CA 1
ATOM 3030 C C . ARG A 1 410 ? -4.282 -15.024 -12.586 1.00 83.19 410 ARG A C 1
ATOM 3032 O O . ARG A 1 410 ? -3.393 -14.230 -12.280 1.00 83.19 410 ARG A O 1
ATOM 3039 N N . ALA A 1 411 ? -4.493 -15.445 -13.829 1.00 89.69 411 ALA A N 1
ATOM 3040 C CA . ALA A 1 411 ? -3.771 -14.892 -14.955 1.00 89.69 411 ALA A CA 1
ATOM 3041 C C . ALA A 1 411 ? -4.245 -13.451 -15.219 1.00 89.69 411 ALA A C 1
ATOM 3043 O O . ALA A 1 411 ? -5.366 -13.241 -15.683 1.00 89.69 411 ALA A O 1
ATOM 3044 N N . LEU A 1 412 ? -3.394 -12.465 -14.945 1.00 90.44 412 LEU A N 1
ATOM 3045 C CA . LEU A 1 412 ? -3.565 -11.091 -15.398 1.00 90.44 412 LEU A CA 1
ATOM 3046 C C . LEU A 1 412 ? -3.164 -11.019 -16.867 1.00 90.44 412 LEU A C 1
ATOM 3048 O O . LEU A 1 412 ? -1.990 -11.148 -17.219 1.00 90.44 412 LEU A O 1
ATOM 3052 N N . LEU A 1 413 ? -4.162 -10.840 -17.724 1.00 92.00 413 LEU A N 1
ATOM 3053 C CA . LEU A 1 413 ? -3.996 -10.660 -19.157 1.00 92.00 413 LEU A CA 1
ATOM 3054 C C . LEU A 1 413 ? -4.465 -9.255 -19.529 1.00 92.00 413 LEU A C 1
ATOM 3056 O O . LEU A 1 413 ? -5.463 -8.767 -19.000 1.00 92.00 413 LEU A O 1
ATOM 3060 N N . PHE A 1 414 ? -3.759 -8.625 -20.461 1.00 92.88 414 PHE A N 1
ATOM 3061 C CA . PHE A 1 414 ? -4.084 -7.293 -20.954 1.00 92.88 414 PHE A CA 1
ATOM 3062 C C . PHE A 1 414 ? -4.244 -7.318 -22.475 1.00 92.88 414 PHE A C 1
ATOM 3064 O O . PHE A 1 414 ? -3.559 -8.099 -23.143 1.00 92.88 414 PHE A O 1
ATOM 3071 N N . PRO A 1 415 ? -5.080 -6.435 -23.050 1.00 95.06 415 PRO A N 1
ATOM 3072 C CA . PRO A 1 415 ? -5.067 -6.198 -24.486 1.00 95.06 415 PRO A CA 1
ATOM 3073 C C . PRO A 1 415 ? -3.647 -5.821 -24.963 1.00 95.06 415 PRO A C 1
ATOM 3075 O O . PRO A 1 415 ? -2.965 -5.049 -24.274 1.00 95.06 415 PRO A O 1
ATOM 3078 N N . PRO A 1 416 ? -3.170 -6.314 -26.126 1.00 92.19 416 PRO A N 1
ATOM 3079 C CA . PRO A 1 416 ? -1.814 -6.028 -26.619 1.00 92.19 416 PRO A CA 1
ATOM 3080 C C . PRO A 1 416 ? -1.504 -4.534 -26.808 1.00 92.19 416 PRO A C 1
ATOM 3082 O O . PRO A 1 416 ? -0.346 -4.123 -26.813 1.00 92.19 416 PRO A O 1
ATOM 3085 N N . ASP A 1 417 ? -2.539 -3.710 -26.965 1.00 94.12 417 ASP A N 1
ATOM 3086 C CA . ASP A 1 417 ? -2.467 -2.263 -27.162 1.00 94.12 417 ASP A CA 1
ATOM 3087 C C . ASP A 1 417 ? -2.720 -1.445 -25.879 1.00 94.12 417 ASP A C 1
ATOM 3089 O O . ASP A 1 417 ? -2.779 -0.217 -25.937 1.00 94.12 417 ASP A O 1
ATOM 3093 N N . ALA A 1 418 ? -2.819 -2.091 -24.711 1.00 95.00 418 ALA A N 1
ATOM 3094 C CA . ALA A 1 418 ? -3.093 -1.428 -23.433 1.00 95.00 418 ALA A CA 1
ATOM 3095 C C . ALA A 1 418 ? -1.924 -0.567 -22.908 1.00 95.00 418 ALA A C 1
ATOM 3097 O O . ALA A 1 418 ? -2.102 0.246 -22.002 1.00 95.00 418 ALA A O 1
ATOM 3098 N N . GLY A 1 419 ? -0.724 -0.714 -23.479 1.00 94.31 419 GLY A N 1
ATOM 3099 C CA . GLY A 1 419 ? 0.433 0.142 -23.185 1.00 94.31 419 GLY A CA 1
ATOM 3100 C C . GLY A 1 419 ? 1.352 -0.332 -22.051 1.00 94.31 419 GLY A C 1
ATOM 3101 O O . GLY A 1 419 ? 2.289 0.397 -21.708 1.00 94.31 419 GLY A O 1
ATOM 3102 N N . HIS A 1 420 ? 1.125 -1.542 -21.523 1.00 95.38 420 HIS A N 1
ATOM 3103 C CA . HIS A 1 420 ? 2.069 -2.252 -20.652 1.00 95.38 420 HIS A CA 1
ATOM 3104 C C . HIS A 1 420 ? 3.336 -2.675 -21.420 1.00 95.38 420 HIS A C 1
ATOM 3106 O O . HIS A 1 420 ? 3.354 -2.723 -22.653 1.00 95.38 420 HIS A O 1
ATOM 3112 N N . VAL A 1 421 ? 4.405 -2.983 -20.686 1.00 96.81 421 VAL A N 1
ATOM 3113 C CA . VAL A 1 421 ? 5.719 -3.322 -21.243 1.00 96.81 421 VAL A CA 1
ATOM 3114 C C . VAL A 1 421 ? 6.014 -4.797 -21.008 1.00 96.81 421 VAL A C 1
ATOM 3116 O O . VAL A 1 421 ? 6.364 -5.185 -19.902 1.00 96.81 421 VAL A O 1
ATOM 3119 N N . ASP A 1 422 ? 5.900 -5.619 -22.046 1.00 97.75 422 ASP A N 1
ATOM 3120 C CA . ASP A 1 422 ? 6.222 -7.048 -21.973 1.00 97.75 422 ASP A CA 1
ATOM 3121 C C . ASP A 1 422 ? 7.739 -7.293 -22.087 1.00 97.75 422 ASP A C 1
ATOM 3123 O O . ASP A 1 422 ? 8.359 -6.982 -23.112 1.00 97.75 422 ASP A O 1
ATOM 3127 N N . VAL A 1 423 ? 8.343 -7.877 -21.046 1.00 98.50 423 VAL A N 1
ATOM 3128 C CA . VAL A 1 423 ? 9.796 -8.130 -20.982 1.00 98.50 423 VAL A CA 1
ATOM 3129 C C . VAL A 1 423 ? 10.294 -9.166 -21.997 1.00 98.50 423 VAL A C 1
ATOM 3131 O O . VAL A 1 423 ? 11.436 -9.071 -22.456 1.00 98.50 423 VAL A O 1
ATOM 3134 N N . LYS A 1 424 ? 9.463 -10.137 -22.399 1.00 98.31 424 LYS A N 1
ATOM 3135 C CA . LYS A 1 424 ? 9.833 -11.138 -23.409 1.00 98.31 424 LYS A CA 1
ATOM 3136 C C . LYS A 1 424 ? 9.804 -10.512 -24.796 1.00 98.31 424 LYS A C 1
ATOM 3138 O O . LYS A 1 424 ? 10.786 -10.593 -25.533 1.00 98.31 424 LYS A O 1
ATOM 3143 N N . LEU A 1 425 ? 8.704 -9.836 -25.127 1.00 96.88 425 LEU A N 1
ATOM 3144 C CA . LEU A 1 425 ? 8.487 -9.264 -26.458 1.00 96.88 425 LEU A CA 1
ATOM 3145 C C . LEU A 1 425 ? 9.399 -8.065 -26.749 1.00 96.88 425 LEU A C 1
ATOM 3147 O O . LEU A 1 425 ? 9.849 -7.906 -27.882 1.00 96.88 425 LEU A O 1
ATOM 3151 N N . ARG A 1 426 ? 9.659 -7.205 -25.755 1.00 96.75 426 ARG A N 1
ATOM 3152 C CA . ARG A 1 426 ? 10.408 -5.948 -25.949 1.00 96.75 426 ARG A CA 1
ATOM 3153 C C . ARG A 1 426 ? 11.892 -6.064 -25.614 1.00 96.75 426 ARG A C 1
ATOM 3155 O O . ARG A 1 426 ? 12.701 -5.416 -26.270 1.00 96.75 426 ARG A O 1
ATOM 3162 N N . TYR A 1 427 ? 12.244 -6.869 -24.610 1.00 98.06 427 TYR A N 1
ATOM 3163 C CA . TYR A 1 427 ? 13.599 -6.903 -24.042 1.00 98.06 427 TYR A CA 1
ATOM 3164 C C . TYR A 1 427 ? 14.324 -8.236 -24.229 1.00 98.06 427 TYR A C 1
ATOM 3166 O O . TYR A 1 427 ? 15.517 -8.322 -23.921 1.00 98.06 427 TYR A O 1
ATOM 3174 N N . GLY A 1 428 ? 13.637 -9.245 -24.773 1.00 98.06 428 GLY A N 1
ATOM 3175 C CA . GLY A 1 428 ? 14.213 -10.544 -25.102 1.00 98.06 428 GLY A CA 1
ATOM 3176 C C . GLY A 1 428 ? 14.441 -11.459 -23.901 1.00 98.06 428 GLY A C 1
ATOM 3177 O O . GLY A 1 428 ? 15.177 -12.438 -24.052 1.00 98.06 428 GLY A O 1
ATOM 3178 N N . ALA A 1 429 ? 13.825 -11.163 -22.748 1.00 98.62 429 ALA A N 1
ATOM 3179 C CA . ALA A 1 429 ? 13.833 -12.069 -21.603 1.00 98.62 429 ALA A CA 1
ATOM 3180 C C . ALA A 1 429 ? 13.286 -13.443 -22.026 1.00 98.62 429 ALA A C 1
ATOM 3182 O O . ALA A 1 429 ? 12.313 -13.530 -22.782 1.00 98.62 429 ALA A O 1
ATOM 3183 N N . LYS A 1 430 ? 13.919 -14.523 -21.575 1.00 98.62 430 LYS A N 1
ATOM 3184 C CA . LYS A 1 430 ? 13.562 -15.893 -21.954 1.00 98.62 430 LYS A CA 1
ATOM 3185 C C . LYS A 1 430 ? 12.517 -16.468 -21.015 1.00 98.62 430 LYS A C 1
ATOM 3187 O O . LYS A 1 430 ? 11.523 -17.031 -21.479 1.00 98.62 430 LYS A O 1
ATOM 3192 N N . GLY A 1 431 ? 12.693 -16.282 -19.709 1.00 98.38 431 GLY A N 1
ATOM 3193 C CA . GLY A 1 431 ? 11.828 -16.865 -18.691 1.00 98.38 431 GLY A CA 1
ATOM 3194 C C . GLY A 1 431 ? 11.810 -18.398 -18.741 1.00 98.38 431 GLY A C 1
ATOM 3195 O O . GLY A 1 431 ? 10.759 -18.992 -18.499 1.00 98.38 431 GLY A O 1
ATOM 3196 N N . ASP A 1 432 ? 12.924 -19.027 -19.123 1.00 98.50 432 ASP A N 1
ATOM 3197 C CA . ASP A 1 432 ? 13.084 -20.482 -19.287 1.00 98.50 432 ASP A CA 1
ATOM 3198 C C . ASP A 1 432 ? 13.745 -21.170 -18.074 1.00 98.50 432 ASP A C 1
ATOM 3200 O O . ASP A 1 432 ? 13.872 -22.391 -18.038 1.00 98.50 432 ASP A O 1
ATOM 3204 N N . GLY A 1 433 ? 14.148 -20.394 -17.065 1.00 97.75 433 GLY A N 1
ATOM 3205 C CA . GLY A 1 433 ? 14.839 -20.842 -15.857 1.00 97.75 433 GLY A CA 1
ATOM 3206 C C . GLY A 1 433 ? 16.335 -21.096 -16.039 1.00 97.75 433 GLY A C 1
ATOM 3207 O O . GLY A 1 433 ? 17.008 -21.407 -15.055 1.00 97.75 433 GLY A O 1
ATOM 3208 N N . LEU A 1 434 ? 16.858 -20.953 -17.259 1.00 97.94 434 LEU A N 1
ATOM 3209 C CA . LEU A 1 434 ? 18.242 -21.251 -17.619 1.00 97.94 434 LEU A CA 1
ATOM 3210 C C . LEU A 1 434 ? 19.000 -19.980 -17.996 1.00 97.94 434 LEU A C 1
ATOM 3212 O O . LEU A 1 434 ? 20.073 -19.725 -17.446 1.00 97.94 434 LEU A O 1
ATOM 3216 N N . ALA A 1 435 ? 18.455 -19.175 -18.907 1.00 98.31 435 ALA A N 1
ATOM 3217 C CA . ALA A 1 435 ? 19.068 -17.927 -19.337 1.00 98.31 435 ALA A CA 1
ATOM 3218 C C . ALA A 1 435 ? 19.133 -16.917 -18.184 1.00 98.31 435 ALA A C 1
ATOM 3220 O O . ALA A 1 435 ? 18.247 -16.862 -17.334 1.00 98.31 435 ALA A O 1
ATOM 3221 N N . ASP A 1 436 ? 20.198 -16.115 -18.153 1.00 98.69 436 ASP A N 1
ATOM 3222 C CA . ASP A 1 436 ? 20.263 -14.976 -17.239 1.00 98.69 436 ASP A CA 1
ATOM 3223 C C . ASP A 1 436 ? 19.420 -13.828 -17.810 1.00 98.69 436 ASP A C 1
ATOM 3225 O O . ASP A 1 436 ? 19.805 -13.176 -18.782 1.00 98.69 436 ASP A O 1
ATOM 3229 N N . ASP A 1 437 ? 18.255 -13.598 -17.211 1.00 98.88 437 ASP A N 1
ATOM 3230 C CA . ASP A 1 437 ? 17.299 -12.573 -17.627 1.00 98.88 437 ASP A CA 1
ATOM 3231 C C . ASP A 1 437 ? 17.535 -11.220 -16.939 1.00 98.88 437 ASP A C 1
ATOM 3233 O O . ASP A 1 437 ? 16.780 -10.268 -17.167 1.00 98.88 437 ASP A O 1
ATOM 3237 N N . THR A 1 438 ? 18.585 -11.095 -16.118 1.00 98.81 438 THR A N 1
ATOM 3238 C CA . THR A 1 438 ? 18.790 -9.911 -15.276 1.00 98.81 438 THR A CA 1
ATOM 3239 C C . THR A 1 438 ? 18.888 -8.625 -16.087 1.00 98.81 438 THR A C 1
ATOM 3241 O O . THR A 1 438 ? 18.223 -7.640 -15.774 1.00 98.81 438 THR A O 1
ATOM 3244 N N . ASP A 1 439 ? 19.685 -8.619 -17.157 1.00 98.62 439 ASP A N 1
ATOM 3245 C CA . ASP A 1 439 ? 19.867 -7.427 -17.989 1.00 98.62 439 ASP A CA 1
ATOM 3246 C C . ASP A 1 439 ? 18.603 -7.073 -18.776 1.00 98.62 439 ASP A C 1
ATOM 3248 O O . ASP A 1 439 ? 18.297 -5.895 -18.951 1.00 98.62 439 ASP A O 1
ATOM 3252 N N . ALA A 1 440 ? 17.847 -8.071 -19.241 1.00 98.75 440 ALA A N 1
ATOM 3253 C CA . ALA A 1 440 ? 16.608 -7.834 -19.972 1.00 98.75 440 ALA A CA 1
ATOM 3254 C C . ALA A 1 440 ? 15.558 -7.167 -19.074 1.00 98.75 440 ALA A C 1
ATOM 3256 O O . ALA A 1 440 ? 14.974 -6.153 -19.460 1.00 98.75 440 ALA A O 1
ATOM 3257 N N . ILE A 1 441 ? 15.373 -7.686 -17.858 1.00 98.75 441 ILE A N 1
ATOM 3258 C CA . ILE A 1 441 ? 14.411 -7.136 -16.897 1.00 98.75 441 ILE A CA 1
ATOM 3259 C C . ILE A 1 441 ? 14.894 -5.784 -16.362 1.00 98.75 441 ILE A C 1
ATOM 3261 O O . ILE A 1 441 ? 14.107 -4.843 -16.296 1.00 98.75 441 ILE A O 1
ATOM 3265 N N . GLN A 1 442 ? 16.186 -5.641 -16.044 1.00 98.44 442 GLN A N 1
ATOM 3266 C CA . GLN A 1 442 ? 16.737 -4.365 -15.583 1.00 98.44 442 GLN A CA 1
ATOM 3267 C C . GLN A 1 442 ? 16.560 -3.261 -16.628 1.00 98.44 442 GLN A C 1
ATOM 3269 O O . GLN A 1 442 ? 16.178 -2.155 -16.261 1.00 98.44 442 GLN A O 1
ATOM 3274 N N . ARG A 1 443 ? 16.785 -3.542 -17.919 1.00 97.88 443 ARG A N 1
ATOM 3275 C CA . ARG A 1 443 ? 16.525 -2.563 -18.987 1.00 97.88 443 ARG A CA 1
ATOM 3276 C C . ARG A 1 443 ? 15.045 -2.198 -19.082 1.00 97.88 443 ARG A C 1
ATOM 3278 O O . ARG A 1 443 ? 14.738 -1.021 -19.219 1.00 97.88 443 ARG A O 1
ATOM 3285 N N . ALA A 1 444 ? 14.142 -3.173 -18.954 1.00 97.81 444 ALA A N 1
ATOM 3286 C CA . ALA A 1 444 ? 12.702 -2.909 -18.942 1.00 97.81 444 ALA A CA 1
ATOM 3287 C C . ALA A 1 444 ? 12.286 -1.991 -17.786 1.00 97.81 444 ALA A C 1
ATOM 3289 O O . ALA A 1 444 ? 11.442 -1.118 -17.972 1.00 97.81 444 ALA A O 1
ATOM 3290 N N . ILE A 1 445 ? 12.903 -2.159 -16.612 1.00 97.56 445 ILE A N 1
ATOM 3291 C CA . ILE A 1 445 ? 12.745 -1.233 -15.490 1.00 97.56 445 ILE A CA 1
ATOM 3292 C C . ILE A 1 445 ? 13.292 0.139 -15.870 1.00 97.56 445 ILE A C 1
ATOM 3294 O O . ILE A 1 445 ? 12.554 1.117 -15.836 1.00 97.56 445 ILE A O 1
ATOM 3298 N N . SER A 1 446 ? 14.560 0.211 -16.265 1.00 96.25 446 SER A N 1
ATOM 3299 C CA . SER A 1 446 ? 15.256 1.477 -16.473 1.00 96.25 446 SER A CA 1
ATOM 3300 C C . SER A 1 446 ? 14.627 2.351 -17.551 1.00 96.25 446 SER A C 1
ATOM 3302 O O . SER A 1 446 ? 14.443 3.541 -17.322 1.00 96.25 446 SER A O 1
ATOM 3304 N N . ASP A 1 447 ? 14.226 1.785 -18.685 1.00 95.38 447 ASP A N 1
ATOM 3305 C CA . ASP A 1 447 ? 13.637 2.543 -19.797 1.00 95.38 447 ASP A CA 1
ATOM 3306 C C . ASP A 1 447 ? 12.243 3.118 -19.485 1.00 95.38 447 ASP A C 1
ATOM 3308 O O . ASP A 1 447 ? 11.761 4.001 -20.200 1.00 95.38 447 ASP A O 1
ATOM 3312 N N . HIS A 1 448 ? 11.578 2.610 -18.442 1.00 92.88 448 HIS A N 1
ATOM 3313 C CA . HIS A 1 448 ? 10.193 2.944 -18.102 1.00 92.88 448 HIS A CA 1
ATOM 3314 C C . HIS A 1 448 ? 10.005 3.474 -16.678 1.00 92.88 448 HIS A C 1
ATOM 3316 O O . HIS A 1 448 ? 8.873 3.688 -16.236 1.00 92.88 448 HIS A O 1
ATOM 3322 N N . LEU A 1 449 ? 11.111 3.732 -15.984 1.00 87.38 449 LEU A N 1
ATOM 3323 C CA . LEU A 1 449 ? 11.142 4.387 -14.687 1.00 87.38 449 LEU A CA 1
ATOM 3324 C C . LEU A 1 449 ? 11.140 5.910 -14.885 1.00 87.38 449 LEU A C 1
ATOM 3326 O O . LEU A 1 449 ? 12.169 6.576 -14.797 1.00 87.38 449 LEU A O 1
ATOM 3330 N N . ASP A 1 450 ? 9.970 6.443 -15.230 1.00 78.81 450 ASP A N 1
ATOM 3331 C CA . ASP A 1 450 ? 9.719 7.874 -15.418 1.00 78.81 450 ASP A CA 1
ATOM 3332 C C . ASP A 1 450 ? 8.710 8.406 -14.381 1.00 78.81 450 ASP A C 1
ATOM 3334 O O . ASP A 1 450 ? 8.498 7.796 -13.344 1.00 78.81 450 ASP A O 1
ATOM 3338 N N . THR A 1 451 ? 8.109 9.582 -14.592 1.00 72.12 451 THR A N 1
ATOM 3339 C CA . THR A 1 451 ? 7.084 10.120 -13.666 1.00 72.12 451 THR A CA 1
ATOM 3340 C C . THR A 1 451 ? 5.704 9.469 -13.858 1.00 72.12 451 THR A C 1
ATOM 3342 O O . THR A 1 451 ? 4.812 9.634 -13.024 1.00 72.12 451 THR A O 1
ATOM 3345 N N . PHE A 1 452 ? 5.486 8.733 -14.942 1.00 75.06 452 PHE A N 1
ATOM 3346 C CA . PHE A 1 452 ? 4.199 8.149 -15.310 1.00 75.06 452 PHE A CA 1
ATOM 3347 C C . PHE A 1 452 ? 4.089 6.660 -14.927 1.00 75.06 452 PHE A C 1
ATOM 3349 O O . PHE A 1 452 ? 2.972 6.187 -14.737 1.00 75.06 452 PHE A O 1
ATOM 3356 N N . ASN A 1 453 ? 5.211 5.963 -14.703 1.00 83.88 453 ASN A N 1
ATOM 3357 C CA . ASN A 1 453 ? 5.306 4.624 -14.095 1.00 83.88 453 ASN A CA 1
ATOM 3358 C C . ASN A 1 453 ? 4.514 3.538 -14.853 1.00 83.88 453 ASN A C 1
ATOM 3360 O O . ASN A 1 453 ? 3.494 3.036 -14.367 1.00 83.88 453 ASN A O 1
ATOM 3364 N N . ARG A 1 454 ? 4.963 3.157 -16.055 1.00 92.31 454 ARG A N 1
ATOM 3365 C CA . ARG A 1 454 ? 4.322 2.074 -16.830 1.00 92.31 454 ARG A CA 1
ATOM 3366 C C . ARG A 1 454 ? 4.402 0.730 -16.108 1.00 92.31 454 ARG A C 1
ATOM 3368 O O . ARG A 1 454 ? 5.410 0.416 -15.488 1.00 92.31 454 ARG A O 1
ATOM 3375 N N . LEU A 1 455 ? 3.375 -0.102 -16.290 1.00 95.81 455 LEU A N 1
ATOM 3376 C CA . LEU A 1 455 ? 3.386 -1.494 -15.833 1.00 95.81 455 LEU A CA 1
ATOM 3377 C C . LEU A 1 455 ? 4.413 -2.313 -16.633 1.00 95.81 455 LEU A C 1
ATOM 3379 O O . LEU A 1 455 ? 4.283 -2.450 -17.854 1.00 95.81 455 LEU A O 1
ATOM 3383 N N . ILE A 1 456 ? 5.405 -2.874 -15.943 1.00 97.88 456 ILE A N 1
ATOM 3384 C CA . ILE A 1 456 ? 6.404 -3.794 -16.492 1.00 97.88 456 ILE A CA 1
ATOM 3385 C C . ILE A 1 456 ? 5.871 -5.209 -16.290 1.00 97.88 456 ILE A C 1
ATOM 3387 O O . ILE A 1 456 ? 5.794 -5.710 -15.168 1.00 97.88 456 ILE A O 1
ATOM 3391 N N . TYR A 1 457 ? 5.456 -5.829 -17.386 1.00 98.31 457 TYR A N 1
ATOM 3392 C CA . TYR A 1 457 ? 4.743 -7.094 -17.415 1.00 98.31 457 TYR A CA 1
ATOM 3393 C C . TYR A 1 457 ? 5.690 -8.271 -17.654 1.00 98.31 457 TYR A C 1
ATOM 3395 O O . TYR A 1 457 ? 6.449 -8.291 -18.628 1.00 98.31 457 TYR A O 1
ATOM 3403 N N . LEU A 1 458 ? 5.609 -9.271 -16.778 1.00 98.69 458 LEU A N 1
ATOM 3404 C CA . LEU A 1 458 ? 6.360 -10.518 -16.850 1.00 98.69 458 LEU A CA 1
ATOM 3405 C C . LEU A 1 458 ? 5.401 -11.681 -17.148 1.00 98.69 458 LEU A C 1
ATOM 3407 O O . LEU A 1 458 ? 4.746 -12.184 -16.225 1.00 98.69 458 LEU A O 1
ATOM 3411 N N . PRO A 1 459 ? 5.336 -12.155 -18.409 1.00 98.31 459 PRO A N 1
ATOM 3412 C CA . PRO A 1 459 ? 4.603 -13.368 -18.757 1.00 98.31 459 PRO A CA 1
ATOM 3413 C C . PRO A 1 459 ? 5.019 -14.568 -17.900 1.00 98.31 459 PRO A C 1
ATOM 3415 O O . PRO A 1 459 ? 6.101 -14.577 -17.308 1.00 98.31 459 PRO A O 1
ATOM 3418 N N . ASN A 1 460 ? 4.209 -15.621 -17.876 1.00 98.56 460 ASN A N 1
ATOM 3419 C CA . ASN A 1 460 ? 4.565 -16.858 -17.183 1.00 98.56 460 ASN A CA 1
ATOM 3420 C C . ASN A 1 460 ? 5.933 -17.386 -17.664 1.00 98.56 460 ASN A C 1
ATOM 3422 O O . ASN A 1 460 ? 6.256 -17.364 -18.861 1.00 98.56 460 ASN A O 1
ATOM 3426 N N . GLY A 1 461 ? 6.746 -17.842 -16.716 1.00 98.62 461 GLY A N 1
ATOM 3427 C CA . GLY A 1 461 ? 8.131 -18.247 -16.919 1.00 98.62 461 GLY A CA 1
ATOM 3428 C C . GLY A 1 461 ? 8.952 -18.152 -15.635 1.00 98.62 461 GLY A C 1
ATOM 3429 O O . GLY A 1 461 ? 8.543 -17.515 -14.663 1.00 98.62 461 GLY A O 1
ATOM 3430 N N . ILE A 1 462 ? 10.128 -18.775 -15.650 1.00 98.81 462 ILE A N 1
ATOM 3431 C CA . ILE A 1 462 ? 11.123 -18.667 -14.580 1.00 98.81 462 ILE A CA 1
ATOM 3432 C C . ILE A 1 462 ? 12.253 -17.775 -15.089 1.00 98.81 462 ILE A C 1
ATOM 3434 O O . ILE A 1 462 ? 12.987 -18.148 -15.994 1.00 98.81 462 ILE A O 1
ATOM 3438 N N . TYR A 1 463 ? 12.394 -16.592 -14.517 1.00 98.88 463 TYR A N 1
ATOM 3439 C CA . TYR A 1 463 ? 13.401 -15.607 -14.882 1.00 98.88 463 TYR A CA 1
ATOM 3440 C C . TYR A 1 463 ? 14.572 -15.730 -13.917 1.00 98.88 463 TYR A C 1
ATOM 3442 O O . TYR A 1 463 ? 14.490 -15.263 -12.777 1.00 98.88 463 TYR A O 1
ATOM 3450 N N . ARG A 1 464 ? 15.643 -16.407 -14.343 1.00 98.81 464 ARG A N 1
ATOM 3451 C CA . ARG A 1 464 ? 16.852 -16.528 -13.525 1.00 98.81 464 ARG A CA 1
ATOM 3452 C C . ARG A 1 464 ? 17.581 -15.184 -13.513 1.00 98.81 464 ARG A C 1
ATOM 3454 O O . ARG A 1 464 ? 17.852 -14.623 -14.571 1.00 98.81 464 ARG A O 1
ATOM 3461 N N . VAL A 1 465 ? 17.916 -14.697 -12.321 1.00 98.88 465 VAL A N 1
ATOM 3462 C CA . VAL A 1 465 ? 18.680 -13.464 -12.112 1.00 98.88 465 VAL A CA 1
ATOM 3463 C C . VAL A 1 465 ? 19.944 -13.710 -11.292 1.00 98.88 465 VAL A C 1
ATOM 3465 O O . VAL A 1 465 ? 19.998 -14.623 -10.468 1.00 98.88 465 VAL A O 1
ATOM 3468 N N . THR A 1 466 ? 20.971 -12.895 -11.513 1.00 98.62 466 THR A N 1
ATOM 3469 C CA . THR A 1 466 ? 22.318 -13.050 -10.925 1.00 98.62 466 THR A CA 1
ATOM 3470 C C . THR A 1 466 ? 22.790 -11.818 -10.152 1.00 98.62 466 THR A C 1
ATOM 3472 O O . THR A 1 466 ? 23.887 -11.792 -9.596 1.00 98.62 466 THR A O 1
ATOM 3475 N N . ARG A 1 467 ? 21.962 -10.771 -10.102 1.00 98.25 467 ARG A N 1
ATOM 3476 C CA . ARG A 1 467 ? 22.197 -9.534 -9.347 1.00 98.25 467 ARG A CA 1
ATOM 3477 C C . ARG A 1 467 ? 20.858 -8.839 -9.047 1.00 98.25 467 ARG A C 1
ATOM 3479 O O . ARG A 1 467 ? 19.854 -9.197 -9.666 1.00 98.25 467 ARG A O 1
ATOM 3486 N N . PRO A 1 468 ? 20.829 -7.836 -8.148 1.00 98.19 468 PRO A N 1
ATOM 3487 C CA . PRO A 1 468 ? 19.608 -7.112 -7.831 1.00 98.19 468 PRO A CA 1
ATOM 3488 C C . PRO A 1 468 ? 18.980 -6.464 -9.069 1.00 98.19 468 PRO A C 1
ATOM 3490 O O . PRO A 1 468 ? 19.689 -5.908 -9.916 1.00 98.19 468 PRO A O 1
ATOM 3493 N N . LEU A 1 469 ? 17.650 -6.498 -9.116 1.00 98.69 469 LEU A N 1
ATOM 3494 C CA . LEU A 1 469 ? 16.821 -5.653 -9.966 1.00 98.69 469 LEU A CA 1
ATOM 3495 C C . LEU A 1 469 ? 16.481 -4.381 -9.194 1.00 98.69 469 LEU A C 1
ATOM 3497 O O . LEU A 1 469 ? 15.862 -4.434 -8.129 1.00 98.69 469 LEU A O 1
ATOM 3501 N N . GLU A 1 470 ? 16.901 -3.237 -9.720 1.00 97.31 470 GLU A N 1
ATOM 3502 C CA . GLU A 1 470 ? 16.878 -1.970 -8.992 1.00 97.31 470 GLU A CA 1
ATOM 3503 C C . GLU A 1 470 ? 16.032 -0.926 -9.710 1.00 97.31 470 GLU A C 1
ATOM 3505 O O . GLU A 1 470 ? 16.048 -0.840 -10.940 1.00 97.31 470 GLU A O 1
ATOM 3510 N N . GLY A 1 471 ? 15.349 -0.082 -8.933 1.00 95.69 471 GLY A N 1
ATOM 3511 C CA . GLY A 1 471 ? 14.694 1.133 -9.423 1.00 95.69 471 GLY A CA 1
ATOM 3512 C C . GLY A 1 471 ? 15.710 2.189 -9.869 1.00 95.69 471 GLY A C 1
ATOM 3513 O O . GLY A 1 471 ? 15.879 3.205 -9.199 1.00 95.69 471 GLY A O 1
ATOM 3514 N N . LYS A 1 472 ? 16.414 1.928 -10.975 1.00 93.56 472 LYS A N 1
ATOM 3515 C CA . LYS A 1 472 ? 17.384 2.838 -11.591 1.00 93.56 472 LYS A CA 1
ATOM 3516 C C . LYS A 1 472 ? 16.961 3.246 -12.991 1.00 93.56 472 LYS A C 1
ATOM 3518 O O . LYS A 1 472 ? 16.626 2.373 -13.787 1.00 93.56 472 LYS A O 1
ATOM 3523 N N . SER A 1 473 ? 17.045 4.533 -13.304 1.00 90.19 473 SER A N 1
ATOM 3524 C CA . SER A 1 473 ? 16.897 5.079 -14.657 1.00 90.19 473 SER A CA 1
ATOM 3525 C C . SER A 1 473 ? 18.082 4.687 -15.562 1.00 90.19 473 SER A C 1
ATOM 3527 O O . SER A 1 473 ? 19.084 4.153 -15.072 1.00 90.19 473 SER A O 1
ATOM 3529 N N . PRO A 1 474 ? 18.017 4.931 -16.889 1.00 89.31 474 PRO A N 1
ATOM 3530 C CA . PRO A 1 474 ? 19.054 4.486 -17.828 1.00 89.31 474 PRO A CA 1
ATOM 3531 C C . PRO A 1 474 ? 20.428 5.133 -17.599 1.00 89.31 474 PRO A C 1
ATOM 3533 O O . PRO A 1 474 ? 21.447 4.576 -17.995 1.00 89.31 474 PRO A O 1
ATOM 3536 N N . ASP A 1 475 ? 20.471 6.295 -16.944 1.00 89.00 475 ASP A N 1
ATOM 3537 C CA . ASP A 1 475 ? 21.695 6.990 -16.529 1.00 89.00 475 ASP A CA 1
ATOM 3538 C C . ASP A 1 475 ? 22.248 6.499 -15.174 1.00 89.00 475 ASP A C 1
ATOM 3540 O O . ASP A 1 475 ? 23.237 7.033 -14.674 1.00 89.00 475 ASP A O 1
ATOM 3544 N N . GLY A 1 476 ? 21.631 5.471 -14.582 1.00 89.75 476 GLY A N 1
ATOM 3545 C CA . GLY A 1 476 ? 22.073 4.819 -13.351 1.00 89.75 476 GLY A CA 1
ATOM 3546 C C . GLY A 1 476 ? 21.613 5.493 -12.057 1.00 89.75 476 GLY A C 1
ATOM 3547 O O . GLY A 1 476 ? 21.971 5.010 -10.978 1.00 89.75 476 GLY A O 1
ATOM 3548 N N . ARG A 1 477 ? 20.824 6.573 -12.135 1.00 91.56 477 ARG A N 1
ATOM 3549 C CA . ARG A 1 477 ? 20.261 7.253 -10.959 1.00 91.56 477 ARG A CA 1
ATOM 3550 C C . ARG A 1 477 ? 19.085 6.479 -10.386 1.00 91.56 477 ARG A C 1
ATOM 3552 O O . ARG A 1 477 ? 18.363 5.802 -11.107 1.00 91.56 477 ARG A O 1
ATOM 3559 N N . TYR A 1 478 ? 18.892 6.579 -9.079 1.00 94.00 478 TYR A N 1
ATOM 3560 C CA . TYR A 1 478 ? 17.737 5.984 -8.418 1.00 94.00 478 TYR A CA 1
ATOM 3561 C C . TYR A 1 478 ? 16.471 6.800 -8.670 1.00 94.00 478 TYR A C 1
ATOM 3563 O O . TYR A 1 478 ? 16.510 8.030 -8.675 1.00 94.00 478 TYR A O 1
ATOM 3571 N N . HIS A 1 479 ? 15.350 6.109 -8.863 1.00 92.56 479 HIS A N 1
ATOM 3572 C CA . HIS A 1 479 ? 14.057 6.752 -9.050 1.00 92.56 479 HIS A CA 1
ATOM 3573 C C . HIS A 1 479 ? 12.922 5.881 -8.490 1.00 92.56 479 HIS A C 1
ATOM 3575 O O . HIS A 1 479 ? 13.002 4.652 -8.452 1.00 92.56 479 HIS A O 1
ATOM 3581 N N . PHE A 1 480 ? 11.847 6.526 -8.046 1.00 92.25 480 PHE A N 1
ATOM 3582 C CA . PHE A 1 480 ? 10.634 5.850 -7.589 1.00 92.25 480 PHE A CA 1
ATOM 3583 C C . PHE A 1 480 ? 9.797 5.335 -8.767 1.00 92.25 480 PHE A C 1
ATOM 3585 O O . PHE A 1 480 ? 10.059 5.660 -9.925 1.00 92.25 480 PHE A O 1
ATOM 3592 N N . GLY A 1 481 ? 8.735 4.590 -8.470 1.00 93.38 481 GLY A N 1
ATOM 3593 C CA . GLY A 1 481 ? 7.723 4.236 -9.459 1.00 93.38 481 GLY A CA 1
ATOM 3594 C C . GLY A 1 481 ? 7.940 2.906 -10.166 1.00 93.38 481 GLY A C 1
ATOM 3595 O O . GLY A 1 481 ? 7.371 2.684 -11.231 1.00 93.38 481 GLY A O 1
ATOM 3596 N N . MET A 1 482 ? 8.753 2.018 -9.595 1.00 96.19 482 MET A N 1
ATOM 3597 C CA . MET A 1 482 ? 8.975 0.680 -10.136 1.00 96.19 482 MET A CA 1
ATOM 3598 C C . MET A 1 482 ? 7.668 -0.127 -10.082 1.00 96.19 482 MET A C 1
ATOM 3600 O O . MET A 1 482 ? 7.101 -0.281 -9.007 1.00 96.19 482 MET A O 1
ATOM 3604 N N . GLN A 1 483 ? 7.189 -0.642 -11.218 1.00 95.69 483 GLN A N 1
ATOM 3605 C CA . GLN A 1 483 ? 5.887 -1.320 -11.342 1.00 95.69 483 GLN A CA 1
ATOM 3606 C C . GLN A 1 483 ? 6.048 -2.723 -11.945 1.00 95.69 483 GLN A C 1
ATOM 3608 O O . GLN A 1 483 ? 5.841 -2.911 -13.142 1.00 95.69 483 GLN A O 1
ATOM 3613 N N . LEU A 1 484 ? 6.434 -3.712 -11.137 1.00 98.25 484 LEU A N 1
ATOM 3614 C CA . LEU A 1 484 ? 6.582 -5.097 -11.600 1.00 98.25 484 LEU A CA 1
ATOM 3615 C C . LEU A 1 484 ? 5.257 -5.857 -11.480 1.00 98.25 484 LEU A C 1
ATOM 3617 O O . LEU A 1 484 ? 4.696 -5.947 -10.389 1.00 98.25 484 LEU A O 1
ATOM 3621 N N . VAL A 1 485 ? 4.781 -6.439 -12.582 1.00 97.94 485 VAL A N 1
ATOM 3622 C CA . VAL A 1 485 ? 3.516 -7.186 -12.640 1.00 97.94 485 VAL A CA 1
ATOM 3623 C C . VAL A 1 485 ? 3.729 -8.524 -13.330 1.00 97.94 485 VAL A C 1
ATOM 3625 O O . VAL A 1 485 ? 4.080 -8.570 -14.507 1.00 97.94 485 VAL A O 1
ATOM 3628 N N . GLY A 1 486 ? 3.494 -9.625 -12.624 1.00 98.25 486 GLY A N 1
ATOM 3629 C CA . GLY A 1 486 ? 3.475 -10.944 -13.238 1.00 98.25 486 GLY A CA 1
ATOM 3630 C C . GLY A 1 486 ? 2.134 -11.288 -13.869 1.00 98.25 486 GLY A C 1
ATOM 3631 O O . GLY A 1 486 ? 1.070 -10.825 -13.452 1.00 98.25 486 GLY A O 1
ATOM 3632 N N . GLN A 1 487 ? 2.190 -12.146 -14.882 1.00 97.31 487 GLN A N 1
ATOM 3633 C CA . GLN A 1 487 ? 1.000 -12.756 -15.452 1.00 97.31 487 GLN A CA 1
ATOM 3634 C C . GLN A 1 487 ? 0.277 -13.618 -14.422 1.00 97.31 487 GLN A C 1
ATOM 3636 O O . GLN A 1 487 ? -0.941 -13.568 -14.380 1.00 97.31 487 GLN A O 1
ATOM 3641 N N . SER A 1 488 ? 0.980 -14.395 -13.602 1.00 95.44 488 SER A N 1
ATOM 3642 C CA . SER A 1 488 ? 0.366 -15.173 -12.523 1.00 95.44 488 SER A CA 1
ATOM 3643 C C . SER A 1 488 ? 1.306 -15.283 -11.336 1.00 95.44 488 SER A C 1
ATOM 3645 O O . SER A 1 488 ? 2.528 -15.354 -11.504 1.00 95.44 488 SER A O 1
ATOM 3647 N N . ARG A 1 489 ? 0.732 -15.344 -10.136 1.00 94.56 489 ARG A N 1
ATOM 3648 C CA . ARG A 1 489 ? 1.489 -15.443 -8.894 1.00 94.56 489 ARG A CA 1
ATOM 3649 C C . ARG A 1 489 ? 2.365 -16.686 -8.882 1.00 94.56 489 ARG A C 1
ATOM 3651 O O . ARG A 1 489 ? 3.529 -16.592 -8.499 1.00 94.56 489 ARG A O 1
ATOM 3658 N N . GLU A 1 490 ? 1.835 -17.837 -9.290 1.00 93.62 490 GLU A N 1
ATOM 3659 C CA . GLU A 1 490 ? 2.552 -19.112 -9.168 1.00 93.62 490 GLU A CA 1
ATOM 3660 C C . GLU A 1 490 ? 3.507 -19.394 -10.331 1.00 93.62 490 GLU A C 1
ATOM 3662 O O . GLU A 1 490 ? 4.534 -20.048 -10.130 1.00 93.62 490 GLU A O 1
ATOM 3667 N N . ARG A 1 491 ? 3.194 -18.927 -11.550 1.00 97.00 491 ARG A N 1
ATOM 3668 C CA . ARG A 1 491 ? 3.948 -19.303 -12.762 1.00 97.00 491 ARG A CA 1
ATOM 3669 C C . ARG A 1 491 ? 4.848 -18.202 -13.308 1.00 97.00 491 ARG A C 1
ATOM 3671 O O . ARG A 1 491 ? 5.659 -18.499 -14.182 1.00 97.00 491 ARG A O 1
ATOM 3678 N N . THR A 1 492 ? 4.749 -16.968 -12.818 1.00 98.69 492 THR A N 1
ATOM 3679 C CA . THR A 1 492 ? 5.767 -15.934 -13.043 1.00 98.69 492 THR A CA 1
ATOM 3680 C C . THR A 1 492 ? 6.728 -15.933 -11.858 1.00 98.69 492 THR A C 1
ATOM 3682 O O . THR A 1 492 ? 6.394 -15.437 -10.785 1.00 98.69 492 THR A O 1
ATOM 3685 N N . VAL A 1 493 ? 7.931 -16.480 -12.039 1.00 98.81 493 VAL A N 1
ATOM 3686 C CA . VAL A 1 493 ? 8.924 -16.631 -10.965 1.00 98.81 493 VAL A CA 1
ATOM 3687 C C . VAL A 1 493 ? 10.188 -15.856 -11.312 1.00 98.81 493 VAL A C 1
ATOM 3689 O O . VAL A 1 493 ? 10.870 -16.209 -12.265 1.00 98.81 493 VAL A O 1
ATOM 3692 N N . ILE A 1 494 ? 10.549 -14.845 -10.525 1.00 98.88 494 ILE A N 1
ATOM 3693 C CA . ILE A 1 494 ? 11.897 -14.262 -10.545 1.00 98.88 494 ILE A CA 1
ATOM 3694 C C . ILE A 1 494 ? 12.742 -15.072 -9.564 1.00 98.88 494 ILE A C 1
ATOM 3696 O O . ILE A 1 494 ? 12.467 -15.071 -8.363 1.00 98.88 494 ILE A O 1
ATOM 3700 N N . ARG A 1 495 ? 13.746 -15.793 -10.068 1.00 98.81 495 ARG A N 1
ATOM 3701 C CA . ARG A 1 495 ? 14.585 -16.691 -9.269 1.00 98.81 495 ARG A CA 1
ATOM 3702 C C . ARG A 1 495 ? 16.025 -16.200 -9.226 1.00 98.81 495 ARG A C 1
ATOM 3704 O O . ARG A 1 495 ? 16.682 -16.149 -10.260 1.00 98.81 495 ARG A O 1
ATOM 3711 N N . LEU A 1 496 ? 16.540 -15.919 -8.036 1.00 98.81 496 LEU A N 1
ATOM 3712 C CA . LEU A 1 496 ? 17.972 -15.725 -7.838 1.00 98.81 496 LEU A CA 1
ATOM 3713 C C . LEU A 1 496 ? 18.708 -17.043 -8.108 1.00 98.81 496 LEU A C 1
ATOM 3715 O O . LEU A 1 496 ? 18.263 -18.108 -7.684 1.00 98.81 496 LEU A O 1
ATOM 3719 N N . GLN A 1 497 ? 19.831 -16.970 -8.815 1.00 98.56 497 GLN A N 1
ATOM 3720 C CA . GLN A 1 497 ? 20.710 -18.113 -9.038 1.00 98.56 497 GLN A CA 1
ATOM 3721 C C . GLN A 1 497 ? 21.107 -18.793 -7.710 1.00 98.56 497 GLN A C 1
ATOM 3723 O O . GLN A 1 497 ? 21.380 -18.129 -6.713 1.00 98.56 497 GLN A O 1
ATOM 3728 N N . ASP A 1 498 ? 21.191 -20.123 -7.705 1.00 98.38 498 ASP A N 1
ATOM 3729 C CA . ASP A 1 498 ? 21.724 -20.868 -6.561 1.00 98.38 498 ASP A CA 1
ATOM 3730 C C . ASP A 1 498 ? 23.199 -20.513 -6.315 1.00 98.38 498 ASP A C 1
ATOM 3732 O O . ASP A 1 498 ? 23.979 -20.383 -7.263 1.00 98.38 498 ASP A O 1
ATOM 3736 N N . ALA A 1 499 ? 23.577 -20.352 -5.045 1.00 98.00 499 ALA A N 1
ATOM 3737 C CA . ALA A 1 499 ? 24.896 -19.892 -4.616 1.00 98.00 499 ALA A CA 1
ATOM 3738 C C . ALA A 1 499 ? 25.365 -18.650 -5.407 1.00 98.00 499 ALA A C 1
ATOM 3740 O O . ALA A 1 499 ? 26.506 -18.569 -5.866 1.00 98.00 499 ALA A O 1
ATOM 3741 N N . CYS A 1 500 ? 24.464 -17.683 -5.606 1.00 98.19 500 CYS A N 1
ATOM 3742 C CA . CYS A 1 500 ? 24.717 -16.480 -6.387 1.00 98.19 500 CYS A CA 1
ATOM 3743 C C . CYS A 1 500 ? 25.796 -15.624 -5.713 1.00 98.19 500 CYS A C 1
ATOM 3745 O O . CYS A 1 500 ? 25.594 -15.196 -4.573 1.00 98.19 500 CYS A O 1
ATOM 3747 N N . PRO A 1 501 ? 26.920 -15.314 -6.381 1.00 97.81 501 PRO A N 1
ATOM 3748 C CA . PRO A 1 501 ? 27.988 -14.520 -5.782 1.00 97.81 501 PRO A CA 1
ATOM 3749 C C . PRO A 1 501 ? 27.495 -13.200 -5.164 1.00 97.81 501 PRO A C 1
ATOM 3751 O O . PRO A 1 501 ? 26.768 -12.428 -5.795 1.00 97.81 501 PRO A O 1
ATOM 3754 N N . GLY A 1 502 ? 27.905 -12.937 -3.922 1.00 96.50 502 GLY A N 1
ATOM 3755 C CA . GLY A 1 502 ? 27.529 -11.743 -3.157 1.00 96.50 502 GLY A CA 1
ATOM 3756 C C . GLY A 1 502 ? 26.256 -11.885 -2.316 1.00 96.50 502 GLY A C 1
ATOM 3757 O O . GLY A 1 502 ? 25.781 -10.879 -1.800 1.00 96.50 502 GLY A O 1
ATOM 3758 N N . TYR A 1 503 ? 25.710 -13.100 -2.187 1.00 98.19 503 TYR A N 1
ATOM 3759 C CA . TYR A 1 503 ? 24.553 -13.427 -1.338 1.00 98.19 503 TYR A CA 1
ATOM 3760 C C . TYR A 1 503 ? 24.884 -14.483 -0.262 1.00 98.19 503 TYR A C 1
ATOM 3762 O O . TYR A 1 503 ? 23.986 -15.030 0.375 1.00 98.19 503 TYR A O 1
ATOM 3770 N N . GLN A 1 504 ? 26.167 -14.798 -0.060 1.00 97.12 504 GLN A N 1
ATOM 3771 C CA . GLN A 1 504 ? 26.632 -15.820 0.891 1.00 97.12 504 GLN A CA 1
ATOM 3772 C C . GLN A 1 504 ? 26.744 -15.314 2.331 1.00 97.12 504 GLN A C 1
ATOM 3774 O O . GLN A 1 504 ? 26.788 -16.130 3.244 1.00 97.12 504 GLN A O 1
ATOM 3779 N N . ASP A 1 505 ? 26.840 -14.001 2.539 1.00 96.12 505 ASP A N 1
ATOM 3780 C CA . ASP A 1 505 ? 27.100 -13.425 3.858 1.00 96.12 505 ASP A CA 1
ATOM 3781 C C . ASP A 1 505 ? 25.810 -12.857 4.482 1.00 96.12 505 ASP A C 1
ATOM 3783 O O . ASP A 1 505 ? 25.332 -11.811 4.033 1.00 96.12 505 ASP A O 1
ATOM 3787 N N . PRO A 1 506 ? 25.234 -13.498 5.516 1.00 92.94 506 PRO A N 1
ATOM 3788 C CA . PRO A 1 506 ? 24.060 -12.979 6.218 1.00 92.94 506 PRO A CA 1
ATOM 3789 C C . PRO A 1 506 ? 24.333 -11.683 6.994 1.00 92.94 506 PRO A C 1
ATOM 3791 O O . PRO A 1 506 ? 23.389 -10.948 7.281 1.00 92.94 506 PRO A O 1
ATOM 3794 N N . ALA A 1 507 ? 25.595 -11.355 7.299 1.00 93.50 507 ALA A N 1
ATOM 3795 C CA . ALA A 1 507 ? 25.958 -10.078 7.915 1.00 93.50 507 ALA A CA 1
ATOM 3796 C C . ALA A 1 507 ? 25.981 -8.914 6.905 1.00 93.50 507 ALA A C 1
ATOM 3798 O O . ALA A 1 507 ? 25.959 -7.748 7.306 1.00 93.50 507 ALA A O 1
ATOM 3799 N N . SER A 1 508 ? 25.980 -9.212 5.602 1.00 94.81 508 SER A N 1
ATOM 3800 C CA . SER A 1 508 ? 25.897 -8.232 4.516 1.00 94.81 508 SER A CA 1
ATOM 3801 C C . SER A 1 508 ? 24.727 -8.565 3.579 1.00 94.81 508 SER A C 1
ATOM 3803 O O . SER A 1 508 ? 24.930 -8.958 2.425 1.00 94.81 508 SER A O 1
ATOM 3805 N N . PRO A 1 509 ? 23.477 -8.451 4.069 1.00 96.12 509 PRO A N 1
ATOM 3806 C CA . PRO A 1 509 ? 22.315 -8.908 3.329 1.00 96.12 509 PRO A CA 1
ATOM 3807 C C . PRO A 1 509 ? 22.102 -8.101 2.045 1.00 96.12 509 PRO A C 1
ATOM 3809 O O . PRO A 1 509 ? 22.287 -6.881 2.003 1.00 96.12 509 PRO A O 1
ATOM 3812 N N . ARG A 1 510 ? 21.655 -8.780 0.987 1.00 97.69 510 ARG A N 1
ATOM 3813 C CA . ARG A 1 510 ? 21.451 -8.192 -0.339 1.00 97.69 510 ARG A CA 1
ATOM 3814 C C . ARG A 1 510 ? 20.111 -8.602 -0.925 1.00 97.69 510 ARG A C 1
ATOM 3816 O O . ARG A 1 510 ? 19.733 -9.767 -0.879 1.00 97.69 510 ARG A O 1
ATOM 3823 N N . ALA A 1 511 ? 19.405 -7.645 -1.519 1.00 98.25 511 ALA A N 1
ATOM 3824 C CA . ALA A 1 511 ? 18.077 -7.875 -2.075 1.00 98.25 511 ALA A CA 1
ATOM 3825 C C . ALA A 1 511 ? 18.092 -8.459 -3.496 1.00 98.25 511 ALA A C 1
ATOM 3827 O O . ALA A 1 511 ? 18.996 -8.164 -4.280 1.00 98.25 511 ALA A O 1
ATOM 3828 N N . VAL A 1 512 ? 17.075 -9.249 -3.854 1.00 98.81 512 VAL A N 1
ATOM 3829 C CA . VAL A 1 512 ? 16.800 -9.633 -5.253 1.00 98.81 512 VAL A CA 1
ATOM 3830 C C . VAL A 1 512 ? 16.089 -8.495 -5.982 1.00 98.81 512 VAL A C 1
ATOM 3832 O O . VAL A 1 512 ? 16.481 -8.133 -7.089 1.00 98.81 512 VAL A O 1
ATOM 3835 N N . ILE A 1 513 ? 15.087 -7.883 -5.348 1.00 98.75 513 ILE A N 1
ATOM 3836 C CA . ILE A 1 513 ? 14.417 -6.671 -5.837 1.00 98.75 513 ILE A CA 1
ATOM 3837 C C . ILE A 1 513 ? 14.669 -5.538 -4.849 1.00 98.75 513 ILE A C 1
ATOM 3839 O O . ILE A 1 513 ? 14.438 -5.708 -3.654 1.00 98.75 513 ILE A O 1
ATOM 3843 N N . ARG A 1 514 ? 15.098 -4.375 -5.346 1.00 97.88 514 ARG A N 1
ATOM 3844 C CA . ARG A 1 514 ? 15.295 -3.169 -4.536 1.00 97.88 514 ARG A CA 1
ATOM 3845 C C . ARG A 1 514 ? 14.587 -1.972 -5.159 1.00 97.88 514 ARG A C 1
ATOM 3847 O O . ARG A 1 514 ? 15.049 -1.415 -6.158 1.00 97.88 514 ARG A O 1
ATOM 3854 N N . THR A 1 515 ? 13.472 -1.561 -4.557 1.00 97.25 515 THR A N 1
ATOM 3855 C CA . THR A 1 515 ? 12.775 -0.334 -4.974 1.00 97.25 515 THR A CA 1
ATOM 3856 C C . THR A 1 515 ? 13.544 0.896 -4.497 1.00 97.25 515 THR A C 1
ATOM 3858 O O . THR A 1 515 ? 14.381 0.796 -3.601 1.00 97.25 515 THR A O 1
ATOM 3861 N N . ALA A 1 516 ? 13.285 2.064 -5.076 1.00 94.44 516 ALA A N 1
ATOM 3862 C CA . ALA A 1 516 ? 14.019 3.286 -4.757 1.00 94.44 516 ALA A CA 1
ATOM 3863 C C . ALA A 1 516 ? 13.086 4.490 -4.572 1.00 94.44 516 ALA A C 1
ATOM 3865 O O . ALA A 1 516 ? 11.876 4.393 -4.789 1.00 94.44 516 ALA A O 1
ATOM 3866 N N . VAL A 1 517 ? 13.650 5.612 -4.137 1.00 92.44 517 VAL A N 1
ATOM 3867 C CA . VAL A 1 517 ? 12.960 6.903 -4.031 1.00 92.44 517 VAL A CA 1
ATOM 3868 C C . VAL A 1 517 ? 13.460 7.839 -5.127 1.00 92.44 517 VAL A C 1
ATOM 3870 O O . VAL A 1 517 ? 14.363 7.481 -5.888 1.00 92.44 517 VAL A O 1
ATOM 3873 N N . ARG A 1 518 ? 12.889 9.042 -5.235 1.00 89.44 518 ARG A N 1
ATOM 3874 C CA . ARG A 1 518 ? 13.479 10.080 -6.088 1.00 89.44 518 ARG A CA 1
ATOM 3875 C C . ARG A 1 518 ? 14.933 10.334 -5.674 1.00 89.44 518 ARG A C 1
ATOM 3877 O O . ARG A 1 518 ? 15.197 10.607 -4.510 1.00 89.44 518 ARG A O 1
ATOM 3884 N N . ASP A 1 519 ? 15.846 10.235 -6.637 1.00 88.56 519 ASP A N 1
ATOM 3885 C CA . ASP A 1 519 ? 17.265 10.581 -6.507 1.00 88.56 519 ASP A CA 1
ATOM 3886 C C . ASP A 1 519 ? 18.031 9.832 -5.391 1.00 88.56 519 ASP A C 1
ATOM 3888 O O . ASP A 1 519 ? 19.140 10.221 -5.031 1.00 88.56 519 ASP A O 1
ATOM 3892 N N . GLY A 1 520 ? 17.503 8.712 -4.871 1.00 91.56 520 GLY A N 1
ATOM 3893 C CA . GLY A 1 520 ? 18.151 7.976 -3.782 1.00 91.56 520 GLY A CA 1
ATOM 3894 C C . GLY A 1 520 ? 17.530 6.623 -3.424 1.00 91.56 520 GLY A C 1
ATOM 3895 O O . GLY A 1 520 ? 16.559 6.162 -4.022 1.00 91.56 520 GLY A O 1
ATOM 3896 N N . LEU A 1 521 ? 18.110 5.966 -2.417 1.00 90.44 521 LEU A N 1
ATOM 3897 C CA . LEU A 1 521 ? 17.592 4.714 -1.843 1.00 90.44 521 LEU A CA 1
ATOM 3898 C C . LEU A 1 521 ? 16.782 4.922 -0.563 1.00 90.44 521 LEU A C 1
ATOM 3900 O O . LEU A 1 521 ? 16.049 4.021 -0.176 1.00 90.44 521 LEU A O 1
ATOM 3904 N N . GLU A 1 522 ? 16.906 6.068 0.089 1.00 89.25 522 GLU A N 1
ATOM 3905 C CA . GLU A 1 522 ? 16.175 6.404 1.307 1.00 89.25 522 GLU A CA 1
ATOM 3906 C C . GLU A 1 522 ? 15.578 7.793 1.145 1.00 89.25 522 GLU A C 1
ATOM 3908 O O . GLU A 1 522 ? 16.195 8.653 0.519 1.00 89.25 522 GLU A O 1
ATOM 3913 N N . GLY A 1 523 ? 14.382 8.011 1.681 1.00 86.44 523 GLY A N 1
ATOM 3914 C CA . GLY A 1 523 ? 13.706 9.293 1.555 1.00 86.44 523 GLY A CA 1
ATOM 3915 C C . GLY A 1 523 ? 12.193 9.161 1.562 1.00 86.44 523 GLY A C 1
ATOM 3916 O O . GLY A 1 523 ? 11.625 8.072 1.577 1.00 86.44 523 GLY A O 1
ATOM 3917 N N . ASN A 1 524 ? 11.524 10.306 1.548 1.00 84.00 524 ASN A N 1
ATOM 3918 C CA . ASN A 1 524 ? 10.074 10.407 1.642 1.00 84.00 524 ASN A CA 1
ATOM 3919 C C . ASN A 1 524 ? 9.406 10.525 0.261 1.00 84.00 524 ASN A C 1
ATOM 3921 O O . ASN A 1 524 ? 8.262 10.942 0.186 1.00 84.00 524 ASN A O 1
ATOM 3925 N N . GLU A 1 525 ? 10.101 10.176 -0.825 1.00 88.38 525 GLU A N 1
ATOM 3926 C CA . GLU A 1 525 ? 9.589 10.282 -2.199 1.00 88.38 525 GLU A CA 1
ATOM 3927 C C . GLU A 1 525 ? 9.577 8.930 -2.931 1.00 88.38 525 GLU A C 1
ATOM 3929 O O . GLU A 1 525 ? 9.888 8.831 -4.117 1.00 88.38 525 GLU A O 1
ATOM 3934 N N . GLY A 1 526 ? 9.235 7.859 -2.211 1.00 89.75 526 GLY A N 1
ATOM 3935 C CA . GLY A 1 526 ? 9.101 6.491 -2.727 1.00 89.75 526 GLY A CA 1
ATOM 3936 C C . GLY A 1 526 ? 7.738 6.190 -3.344 1.00 89.75 526 GLY A C 1
ATOM 3937 O O . GLY A 1 526 ? 7.143 5.163 -3.037 1.00 89.75 526 GLY A O 1
ATOM 3938 N N . TYR A 1 527 ? 7.187 7.086 -4.156 1.00 90.31 527 TYR A N 1
ATOM 3939 C CA . TYR A 1 527 ? 5.806 6.953 -4.625 1.00 90.31 527 TYR A CA 1
ATOM 3940 C C . TYR A 1 527 ? 5.616 5.770 -5.585 1.00 90.31 527 TYR A C 1
ATOM 3942 O O . TYR A 1 527 ? 6.456 5.515 -6.446 1.00 90.31 527 TYR A O 1
ATOM 3950 N N . ARG A 1 528 ? 4.465 5.094 -5.511 1.00 91.06 528 ARG A N 1
ATOM 3951 C CA . ARG A 1 528 ? 3.998 4.110 -6.503 1.00 91.06 528 ARG A CA 1
ATOM 3952 C C . ARG A 1 528 ? 5.031 3.020 -6.821 1.00 91.06 528 ARG A C 1
ATOM 3954 O O . ARG A 1 528 ? 5.124 2.584 -7.963 1.00 91.06 528 ARG A O 1
ATOM 3961 N N . ASN A 1 529 ? 5.828 2.578 -5.857 1.00 95.88 529 ASN A N 1
ATOM 3962 C CA . ASN A 1 529 ? 6.577 1.335 -6.026 1.00 95.88 529 ASN A CA 1
ATOM 3963 C C . ASN A 1 529 ? 5.617 0.158 -5.815 1.00 95.88 529 ASN A C 1
ATOM 3965 O O . ASN A 1 529 ? 4.902 0.126 -4.813 1.00 95.88 529 ASN A O 1
ATOM 3969 N N . ALA A 1 530 ? 5.575 -0.787 -6.753 1.00 96.62 530 ALA A N 1
ATOM 3970 C CA . ALA A 1 530 ? 4.691 -1.939 -6.682 1.00 96.62 530 ALA A CA 1
ATOM 3971 C C . ALA A 1 530 ? 5.311 -3.228 -7.236 1.00 96.62 530 ALA A C 1
ATOM 3973 O O . ALA A 1 530 ? 6.002 -3.224 -8.258 1.00 96.62 530 ALA A O 1
ATOM 3974 N N . VAL A 1 531 ? 5.003 -4.339 -6.564 1.00 98.56 531 VAL A N 1
ATOM 3975 C CA . VAL A 1 531 ? 5.319 -5.706 -6.999 1.00 98.56 531 VAL A CA 1
ATOM 3976 C C . VAL A 1 531 ? 4.044 -6.533 -6.895 1.00 98.56 531 VAL A C 1
ATOM 3978 O O . VAL A 1 531 ? 3.483 -6.673 -5.808 1.00 98.56 531 VAL A O 1
ATOM 3981 N N . MET A 1 532 ? 3.553 -7.041 -8.022 1.00 97.56 532 MET A N 1
ATOM 3982 C CA . MET A 1 532 ? 2.216 -7.624 -8.107 1.00 97.56 532 MET A CA 1
ATOM 3983 C C . MET A 1 532 ? 2.205 -8.961 -8.843 1.00 97.56 532 MET A C 1
ATOM 3985 O O . MET A 1 532 ? 2.852 -9.105 -9.880 1.00 97.56 532 MET A O 1
ATOM 3989 N N . ASN A 1 533 ? 1.409 -9.907 -8.339 1.00 97.00 533 ASN A N 1
ATOM 3990 C CA . ASN A 1 533 ? 1.019 -11.137 -9.031 1.00 97.00 533 ASN A CA 1
ATOM 3991 C C . ASN A 1 533 ? 2.196 -11.974 -9.573 1.00 97.00 533 ASN A C 1
ATOM 3993 O O . ASN A 1 533 ? 2.191 -12.393 -10.729 1.00 97.00 533 ASN A O 1
ATOM 3997 N N . LEU A 1 534 ? 3.236 -12.181 -8.758 1.00 98.44 534 LEU A N 1
ATOM 3998 C CA . LEU A 1 534 ? 4.420 -12.979 -9.109 1.00 98.44 534 LEU A CA 1
ATOM 3999 C C . LEU A 1 534 ? 5.062 -13.643 -7.881 1.00 98.44 534 LEU A C 1
ATOM 4001 O O . LEU A 1 534 ? 4.735 -13.324 -6.735 1.00 98.44 534 LEU A O 1
ATOM 4005 N N . THR A 1 535 ? 6.007 -14.549 -8.121 1.00 98.75 535 THR A N 1
ATOM 4006 C CA . THR A 1 535 ? 6.842 -15.178 -7.091 1.00 98.75 535 THR A CA 1
ATOM 4007 C C . THR A 1 535 ? 8.286 -14.682 -7.166 1.00 98.75 535 THR A C 1
ATOM 4009 O O . THR A 1 535 ? 8.869 -14.607 -8.247 1.00 98.75 535 THR A O 1
ATOM 4012 N N . ILE A 1 536 ? 8.886 -14.411 -6.007 1.00 98.81 536 ILE A N 1
ATOM 4013 C CA . ILE A 1 536 ? 10.318 -14.178 -5.820 1.00 98.81 536 ILE A CA 1
ATOM 4014 C C . ILE A 1 536 ? 10.884 -15.402 -5.103 1.00 98.81 536 ILE A C 1
ATOM 4016 O O . ILE A 1 536 ? 10.428 -15.764 -4.019 1.00 98.81 536 ILE A O 1
ATOM 4020 N N . ASP A 1 537 ? 11.872 -16.043 -5.714 1.00 98.75 537 ASP A N 1
ATOM 4021 C CA . ASP A 1 537 ? 12.539 -17.238 -5.206 1.00 98.75 537 ASP A CA 1
ATOM 4022 C C . ASP A 1 537 ? 14.028 -16.926 -5.031 1.00 98.75 537 ASP A C 1
ATOM 4024 O O . ASP A 1 537 ? 14.715 -16.636 -6.009 1.00 98.75 537 ASP A O 1
ATOM 4028 N N . THR A 1 538 ? 14.549 -16.943 -3.805 1.00 98.62 538 THR A N 1
ATOM 4029 C CA . THR A 1 538 ? 15.965 -16.609 -3.571 1.00 98.62 538 THR A CA 1
ATOM 4030 C C . THR A 1 538 ? 16.919 -17.765 -3.869 1.00 98.62 538 THR A C 1
ATOM 4032 O O . THR A 1 538 ? 18.105 -17.647 -3.567 1.00 98.62 538 THR A O 1
ATOM 4035 N N . GLY A 1 539 ? 16.437 -18.873 -4.441 1.00 97.56 539 GLY A N 1
ATOM 4036 C CA . GLY A 1 539 ? 17.264 -20.042 -4.730 1.00 97.56 539 GLY A CA 1
ATOM 4037 C C . GLY A 1 539 ? 17.808 -20.695 -3.457 1.00 97.56 539 GLY A C 1
ATOM 4038 O O . GLY A 1 539 ? 17.283 -20.486 -2.359 1.00 97.56 539 GLY A O 1
ATOM 4039 N N . ARG A 1 540 ? 18.853 -21.505 -3.615 1.00 98.38 540 ARG A N 1
ATOM 4040 C CA . ARG A 1 540 ? 19.553 -22.237 -2.548 1.00 98.38 540 ARG A CA 1
ATOM 4041 C C . ARG A 1 540 ? 20.975 -21.716 -2.357 1.00 98.38 540 ARG A C 1
ATOM 4043 O O . ARG A 1 540 ? 21.582 -21.219 -3.299 1.00 98.38 540 ARG A O 1
ATOM 4050 N N . GLY A 1 541 ? 21.538 -21.865 -1.162 1.00 98.00 541 GLY A N 1
ATOM 4051 C CA . GLY A 1 541 ? 22.907 -21.457 -0.839 1.00 98.00 541 GLY A CA 1
ATOM 4052 C C . GLY A 1 541 ? 23.105 -19.939 -0.778 1.00 98.00 541 GLY A C 1
ATOM 4053 O O . GLY A 1 541 ? 24.220 -19.465 -0.992 1.00 98.00 541 GLY A O 1
ATOM 4054 N N . ASN A 1 542 ? 22.033 -19.185 -0.511 1.00 98.50 542 ASN A N 1
ATOM 4055 C CA . ASN A 1 542 ? 22.028 -17.719 -0.475 1.00 98.50 542 ASN A CA 1
ATOM 4056 C C . ASN A 1 542 ? 21.552 -17.184 0.895 1.00 98.50 542 ASN A C 1
ATOM 4058 O O . ASN A 1 542 ? 20.514 -16.520 0.962 1.00 98.50 542 ASN A O 1
ATOM 4062 N N . PRO A 1 543 ? 22.260 -17.472 2.005 1.00 97.94 543 PRO A N 1
ATOM 4063 C CA . PRO A 1 543 ? 21.825 -17.068 3.345 1.00 97.94 543 PRO A CA 1
ATOM 4064 C C . PRO A 1 543 ? 21.792 -15.541 3.556 1.00 97.94 543 PRO A C 1
ATOM 4066 O O . PRO A 1 543 ? 21.013 -15.036 4.355 1.00 97.94 543 PRO A O 1
ATOM 4069 N N . GLY A 1 544 ? 22.567 -14.771 2.788 1.00 98.00 544 GLY A N 1
ATOM 4070 C CA . GLY A 1 544 ? 22.505 -13.306 2.764 1.00 98.00 544 GLY A CA 1
ATOM 4071 C C . GLY A 1 544 ? 21.381 -12.726 1.905 1.00 98.00 544 GLY A C 1
ATOM 4072 O O . GLY A 1 544 ? 21.294 -11.509 1.758 1.00 98.00 544 GLY A O 1
ATOM 4073 N N . ALA A 1 545 ? 20.517 -13.546 1.299 1.00 98.69 545 ALA A N 1
ATOM 4074 C CA . ALA A 1 545 ? 19.467 -13.030 0.431 1.00 98.69 545 ALA A CA 1
ATOM 4075 C C . ALA A 1 545 ? 18.311 -12.386 1.193 1.00 98.69 545 ALA A C 1
ATOM 4077 O O . ALA A 1 545 ? 17.723 -12.967 2.104 1.00 98.69 545 ALA A O 1
ATOM 4078 N N . VAL A 1 546 ? 17.940 -11.200 0.722 1.00 98.88 546 VAL A N 1
ATOM 4079 C CA . VAL A 1 546 ? 16.658 -10.560 0.983 1.00 98.88 546 VAL A CA 1
ATOM 4080 C C . VAL A 1 546 ? 15.795 -10.719 -0.265 1.00 98.88 546 VAL A C 1
ATOM 4082 O O . VAL A 1 546 ? 16.248 -10.428 -1.372 1.00 98.88 546 VAL A O 1
ATOM 4085 N N . GLY A 1 547 ? 14.556 -11.187 -0.128 1.00 98.81 547 GLY A N 1
ATOM 4086 C CA . GLY A 1 547 ? 13.661 -11.327 -1.281 1.00 98.81 547 GLY A CA 1
ATOM 4087 C C . GLY A 1 547 ? 13.368 -9.968 -1.922 1.00 98.81 547 GLY A C 1
ATOM 4088 O O . GLY A 1 547 ? 13.732 -9.711 -3.072 1.00 98.81 547 GLY A O 1
ATOM 4089 N N . ILE A 1 548 ? 12.758 -9.070 -1.150 1.00 98.88 548 ILE A N 1
ATOM 4090 C CA . ILE A 1 548 ? 12.443 -7.705 -1.578 1.00 98.88 548 ILE A CA 1
ATOM 4091 C C . ILE A 1 548 ? 12.923 -6.722 -0.513 1.00 98.88 548 ILE A C 1
ATOM 4093 O O . ILE A 1 548 ? 12.482 -6.783 0.629 1.00 98.88 548 ILE A O 1
ATOM 4097 N N . ASP A 1 549 ? 13.786 -5.787 -0.895 1.00 98.38 549 ASP A N 1
ATOM 4098 C CA . ASP A 1 549 ? 14.015 -4.557 -0.144 1.00 98.38 549 ASP A CA 1
ATOM 4099 C C . ASP A 1 549 ? 13.041 -3.496 -0.673 1.00 98.38 549 ASP A C 1
ATOM 4101 O O . ASP A 1 549 ? 13.222 -2.918 -1.753 1.00 98.38 549 ASP A O 1
ATOM 4105 N N . PHE A 1 550 ? 11.959 -3.304 0.076 1.00 97.94 550 PHE A N 1
ATOM 4106 C CA . PHE A 1 550 ? 10.806 -2.510 -0.304 1.00 97.94 550 PHE A CA 1
ATOM 4107 C C . PHE A 1 550 ? 10.777 -1.186 0.454 1.00 97.94 550 PHE A C 1
ATOM 4109 O O . PHE A 1 550 ? 10.796 -1.123 1.678 1.00 97.94 550 PHE A O 1
ATOM 4116 N N . LEU A 1 551 ? 10.669 -0.109 -0.305 1.00 95.06 551 LEU A N 1
ATOM 4117 C CA . LEU A 1 551 ? 10.361 1.221 0.185 1.00 95.06 551 LEU A CA 1
ATOM 4118 C C . LEU A 1 551 ? 9.303 1.804 -0.745 1.00 95.06 551 LEU A C 1
ATOM 4120 O O . LEU A 1 551 ? 9.526 1.936 -1.953 1.00 95.06 551 LEU A O 1
ATOM 4124 N N . ALA A 1 552 ? 8.148 2.122 -0.174 1.00 93.31 552 ALA A N 1
ATOM 4125 C CA . ALA A 1 552 ? 7.081 2.863 -0.822 1.00 93.31 552 ALA A CA 1
ATOM 4126 C C . ALA A 1 552 ? 6.523 3.902 0.150 1.00 93.31 552 ALA A C 1
ATOM 4128 O O . ALA A 1 552 ? 6.486 3.642 1.349 1.00 93.31 552 ALA A O 1
ATOM 4129 N N . GLN A 1 553 ? 6.096 5.056 -0.356 1.00 86.94 553 GLN A N 1
ATOM 4130 C CA . GLN A 1 553 ? 5.555 6.134 0.465 1.00 86.94 553 GLN A CA 1
ATOM 4131 C C . GLN A 1 553 ? 4.373 6.803 -0.224 1.00 86.94 553 GLN A C 1
ATOM 4133 O O . GLN A 1 553 ? 4.399 7.040 -1.431 1.00 86.94 553 GLN A O 1
ATOM 4138 N N . GLY A 1 554 ? 3.318 7.097 0.537 1.00 81.62 554 GLY A N 1
ATOM 4139 C CA . GLY A 1 554 ? 2.105 7.769 0.063 1.00 81.62 554 GLY A CA 1
ATOM 4140 C C . GLY A 1 554 ? 1.218 6.895 -0.832 1.00 81.62 554 GLY A C 1
ATOM 4141 O O . GLY A 1 554 ? 0.001 6.975 -0.734 1.00 81.62 554 GLY A O 1
ATOM 4142 N N . SER A 1 555 ? 1.833 6.070 -1.677 1.00 85.50 555 SER A N 1
ATOM 4143 C CA . SER A 1 555 ? 1.264 5.104 -2.616 1.00 85.50 555 SER A CA 1
ATOM 4144 C C . SER A 1 555 ? 2.269 3.979 -2.836 1.00 85.50 555 SER A C 1
ATOM 4146 O O . SER A 1 555 ? 3.468 4.241 -2.963 1.00 85.50 555 SER A O 1
ATOM 4148 N N . GLY A 1 556 ? 1.789 2.751 -2.973 1.00 93.62 556 GLY A N 1
ATOM 4149 C CA . GLY A 1 556 ? 2.614 1.608 -3.344 1.00 93.62 556 GLY A CA 1
ATOM 4150 C C . GLY A 1 556 ? 2.241 0.348 -2.583 1.00 93.62 556 GLY A C 1
ATOM 4151 O O . GLY A 1 556 ? 1.798 0.393 -1.431 1.00 93.62 556 GLY A O 1
ATOM 4152 N N . ALA A 1 557 ? 2.421 -0.791 -3.246 1.00 96.75 557 ALA A N 1
ATOM 4153 C CA . ALA A 1 557 ? 1.907 -2.048 -2.741 1.00 96.75 557 ALA A CA 1
ATOM 4154 C C . ALA A 1 557 ? 2.720 -3.274 -3.160 1.00 96.75 557 ALA A C 1
ATOM 4156 O O . ALA A 1 557 ? 3.235 -3.354 -4.274 1.00 96.75 557 ALA A O 1
ATOM 4157 N N . ILE A 1 558 ? 2.741 -4.282 -2.292 1.00 98.50 558 ILE A N 1
ATOM 4158 C CA . ILE A 1 558 ? 3.048 -5.659 -2.684 1.00 98.50 558 ILE A CA 1
ATOM 4159 C C . ILE A 1 558 ? 1.732 -6.426 -2.638 1.00 98.50 558 ILE A C 1
ATOM 4161 O O . ILE A 1 558 ? 1.109 -6.519 -1.579 1.00 98.50 558 ILE A O 1
ATOM 4165 N N . ARG A 1 559 ? 1.284 -6.951 -3.780 1.00 96.19 559 ARG A N 1
ATOM 4166 C CA . ARG A 1 559 ? -0.051 -7.549 -3.891 1.00 96.19 559 ARG A CA 1
ATOM 4167 C C . ARG A 1 559 ? -0.029 -8.886 -4.611 1.00 96.19 559 ARG A C 1
ATOM 4169 O O . ARG A 1 559 ? 0.476 -8.971 -5.723 1.00 96.19 559 ARG A O 1
ATOM 4176 N N . ASP A 1 560 ? -0.631 -9.907 -4.007 1.00 95.69 560 ASP A N 1
ATOM 4177 C CA . ASP A 1 560 ? -0.751 -11.240 -4.610 1.00 95.69 560 ASP A CA 1
ATOM 4178 C C . ASP A 1 560 ? 0.636 -11.835 -4.946 1.00 95.69 560 ASP A C 1
ATOM 4180 O O . ASP A 1 560 ? 0.889 -12.314 -6.048 1.00 95.69 560 ASP A O 1
ATOM 4184 N N . VAL A 1 561 ? 1.570 -11.767 -3.990 1.00 98.19 561 VAL A N 1
ATOM 4185 C CA . VAL A 1 561 ? 2.980 -12.154 -4.178 1.00 98.19 561 VAL A CA 1
ATOM 4186 C C . VAL A 1 561 ? 3.375 -13.296 -3.248 1.00 98.19 561 VAL A C 1
ATOM 4188 O O . VAL A 1 561 ? 2.970 -13.355 -2.087 1.00 98.19 561 VAL A O 1
ATOM 4191 N N . THR A 1 562 ? 4.222 -14.192 -3.748 1.00 98.25 562 THR A N 1
ATOM 4192 C CA . THR A 1 562 ? 4.952 -15.154 -2.913 1.00 98.25 562 THR A CA 1
ATOM 4193 C C . THR A 1 562 ? 6.428 -14.780 -2.867 1.00 98.25 562 THR A C 1
ATOM 4195 O O . THR A 1 562 ? 7.051 -14.591 -3.904 1.00 98.25 562 THR A O 1
ATOM 4198 N N . VAL A 1 563 ? 7.010 -14.722 -1.675 1.00 98.81 563 VAL A N 1
ATOM 4199 C CA . VAL A 1 563 ? 8.455 -14.627 -1.466 1.00 98.81 563 VAL A CA 1
ATOM 4200 C C . VAL A 1 563 ? 8.907 -15.903 -0.771 1.00 98.81 563 VAL A C 1
ATOM 4202 O O . VAL A 1 563 ? 8.402 -16.243 0.297 1.00 98.81 563 VAL A O 1
ATOM 4205 N N . ARG A 1 564 ? 9.842 -16.641 -1.363 1.00 98.00 564 ARG A N 1
ATOM 4206 C CA . ARG A 1 564 ? 10.338 -17.885 -0.769 1.00 98.00 564 ARG A CA 1
ATOM 4207 C C . ARG A 1 564 ? 11.849 -18.002 -0.851 1.00 98.00 564 ARG A C 1
ATOM 4209 O O . ARG A 1 564 ? 12.457 -17.588 -1.835 1.00 98.00 564 ARG A O 1
ATOM 4216 N N . SER A 1 565 ? 12.420 -18.633 0.165 1.00 97.31 565 SER A N 1
ATOM 4217 C CA . SER A 1 565 ? 13.789 -19.133 0.132 1.00 97.31 565 SER A CA 1
ATOM 4218 C C . SER A 1 565 ? 13.778 -20.610 -0.270 1.00 97.31 565 SER A C 1
ATOM 4220 O O . SER A 1 565 ? 12.977 -21.392 0.249 1.00 97.31 565 SER A O 1
ATOM 4222 N N . GLY A 1 566 ? 14.620 -20.993 -1.234 1.00 88.75 566 GLY A N 1
ATOM 4223 C CA . GLY A 1 566 ? 14.628 -22.340 -1.814 1.00 88.75 566 GLY A CA 1
ATOM 4224 C C . GLY A 1 566 ? 15.127 -23.432 -0.862 1.00 88.75 566 GLY A C 1
ATOM 4225 O O . GLY A 1 566 ? 14.811 -24.607 -1.066 1.00 88.75 566 GLY A O 1
ATOM 4226 N N . ASP A 1 567 ? 15.884 -23.052 0.168 1.00 94.62 567 ASP A N 1
ATOM 4227 C CA . ASP A 1 567 ? 16.382 -23.901 1.260 1.00 94.62 567 ASP A CA 1
ATOM 4228 C C . ASP A 1 567 ? 15.996 -23.392 2.662 1.00 94.62 567 ASP A C 1
ATOM 4230 O O . ASP A 1 567 ? 16.180 -24.109 3.642 1.00 94.62 567 ASP A O 1
ATOM 4234 N N . GLY A 1 568 ? 15.417 -22.192 2.758 1.00 93.50 568 GLY A N 1
ATOM 4235 C CA . GLY A 1 568 ? 14.979 -21.578 4.007 1.00 93.50 568 GLY A CA 1
ATOM 4236 C C . GLY A 1 568 ? 16.007 -20.655 4.667 1.00 93.50 568 GLY A C 1
ATOM 4237 O O . GLY A 1 568 ? 15.645 -20.019 5.648 1.00 93.50 568 GLY A O 1
ATOM 4238 N N . LEU A 1 569 ? 17.231 -20.530 4.139 1.00 93.31 569 LEU A N 1
ATOM 4239 C CA . LEU A 1 569 ? 18.358 -19.883 4.832 1.00 93.31 569 LEU A CA 1
ATOM 4240 C C . LEU A 1 569 ? 18.444 -18.353 4.688 1.00 93.31 569 LEU A C 1
ATOM 4242 O O . LEU A 1 569 ? 19.321 -17.751 5.296 1.00 93.31 569 LEU A O 1
ATOM 4246 N N . GLY A 1 570 ? 17.620 -17.722 3.844 1.00 96.50 570 GLY A N 1
ATOM 4247 C CA . GLY A 1 570 ? 17.759 -16.289 3.537 1.00 96.50 570 GLY A CA 1
ATOM 4248 C C . GLY A 1 570 ? 17.590 -15.366 4.757 1.00 96.50 570 GLY A C 1
ATOM 4249 O O . GLY A 1 570 ? 16.918 -15.705 5.721 1.00 96.50 570 GLY A O 1
ATOM 4250 N N . SER A 1 571 ? 18.120 -14.146 4.696 1.00 97.94 571 SER A N 1
ATOM 4251 C CA . SER A 1 571 ? 18.077 -13.197 5.818 1.00 97.94 571 SER A CA 1
ATOM 4252 C C . SER A 1 571 ? 16.667 -12.649 6.084 1.00 97.94 571 SER A C 1
ATOM 4254 O O . SER A 1 571 ? 16.162 -12.723 7.205 1.00 97.94 571 SER A O 1
ATOM 4256 N N . ALA A 1 572 ? 15.996 -12.122 5.053 1.00 98.62 572 ALA A N 1
ATOM 4257 C CA . ALA A 1 572 ? 14.631 -11.619 5.190 1.00 98.62 572 ALA A CA 1
ATOM 4258 C C . ALA A 1 572 ? 13.794 -11.824 3.925 1.00 98.62 572 ALA A C 1
ATOM 4260 O O . ALA A 1 572 ? 14.275 -11.618 2.812 1.00 98.62 572 ALA A O 1
ATOM 4261 N N . GLY A 1 573 ? 12.516 -12.167 4.069 1.00 98.75 573 GLY A N 1
ATOM 4262 C CA . GLY A 1 573 ? 11.614 -12.224 2.919 1.00 98.75 573 GLY A CA 1
ATOM 4263 C C . GLY A 1 573 ? 11.374 -10.832 2.337 1.00 98.75 573 GLY A C 1
ATOM 4264 O O . GLY A 1 573 ? 11.721 -10.554 1.187 1.00 98.75 573 GLY A O 1
ATOM 4265 N N . ILE A 1 574 ? 10.814 -9.940 3.153 1.00 98.88 574 ILE A N 1
ATOM 4266 C CA . ILE A 1 574 ? 10.577 -8.538 2.795 1.00 98.88 574 ILE A CA 1
ATOM 4267 C C . ILE A 1 574 ? 11.222 -7.641 3.847 1.00 98.88 574 ILE A C 1
ATOM 4269 O O . ILE A 1 574 ? 10.855 -7.683 5.020 1.00 98.88 574 ILE A O 1
ATOM 4273 N N . SER A 1 575 ? 12.161 -6.805 3.419 1.00 98.44 575 SER A N 1
ATOM 4274 C CA . SER A 1 575 ? 12.789 -5.786 4.252 1.00 98.44 575 SER A CA 1
ATOM 4275 C C . SER A 1 575 ? 12.223 -4.410 3.917 1.00 98.44 575 SER A C 1
ATOM 4277 O O . SER A 1 575 ? 12.196 -4.007 2.761 1.00 98.44 575 SER A O 1
ATOM 4279 N N . MET A 1 576 ? 11.791 -3.690 4.942 1.00 97.62 576 MET A N 1
ATOM 4280 C CA . MET A 1 576 ? 11.379 -2.287 4.942 1.00 97.62 576 MET A CA 1
ATOM 4281 C C . MET A 1 576 ? 12.176 -1.556 6.031 1.00 97.62 576 MET A C 1
ATOM 4283 O O . MET A 1 576 ? 11.627 -0.833 6.858 1.00 97.62 576 MET A O 1
ATOM 4287 N N . ARG A 1 577 ? 13.486 -1.825 6.092 1.00 94.75 577 ARG A N 1
ATOM 4288 C CA . ARG A 1 577 ? 14.385 -1.252 7.105 1.00 94.75 577 ARG A CA 1
ATOM 4289 C C . ARG A 1 577 ? 15.038 0.062 6.692 1.00 94.75 577 ARG A C 1
ATOM 4291 O O . ARG A 1 577 ? 15.653 0.694 7.536 1.00 94.75 577 ARG A O 1
ATOM 4298 N N . ARG A 1 578 ? 14.981 0.434 5.412 1.00 93.31 578 ARG A N 1
ATOM 4299 C CA . ARG A 1 578 ? 15.500 1.722 4.933 1.00 93.31 578 ARG A CA 1
ATOM 4300 C C . ARG A 1 578 ? 14.654 2.867 5.466 1.00 93.31 578 ARG A C 1
ATOM 4302 O O . ARG A 1 578 ? 13.461 2.680 5.707 1.00 93.31 578 ARG A O 1
ATOM 4309 N N . ARG A 1 579 ? 15.252 4.051 5.622 1.00 91.00 579 ARG A N 1
ATOM 4310 C CA . ARG A 1 579 ? 14.560 5.194 6.232 1.00 91.00 579 ARG A CA 1
ATOM 4311 C C . ARG A 1 579 ? 13.247 5.550 5.538 1.00 91.00 579 ARG A C 1
ATOM 4313 O O . ARG A 1 579 ? 13.202 5.800 4.334 1.00 91.00 579 ARG A O 1
ATOM 4320 N N . TRP A 1 580 ? 12.231 5.638 6.399 1.00 88.38 580 TRP A N 1
ATOM 4321 C CA . TRP A 1 580 ? 10.873 6.130 6.168 1.00 88.38 580 TRP A CA 1
ATOM 4322 C C . TRP A 1 580 ? 9.989 5.267 5.259 1.00 88.38 580 TRP A C 1
ATOM 4324 O O . TRP A 1 580 ? 9.419 5.774 4.288 1.00 88.38 580 TRP A O 1
ATOM 4334 N N . PRO A 1 581 ? 9.831 3.970 5.578 1.00 90.88 581 PRO A N 1
ATOM 4335 C CA . PRO A 1 581 ? 8.922 3.114 4.843 1.00 90.88 581 PRO A CA 1
ATOM 4336 C C . PRO A 1 581 ? 7.466 3.494 5.141 1.00 90.88 581 PRO A C 1
ATOM 4338 O O . PRO A 1 581 ? 7.088 3.782 6.275 1.00 90.88 581 PRO A O 1
ATOM 4341 N N . GLY A 1 582 ? 6.629 3.421 4.114 1.00 88.12 582 GLY A N 1
ATOM 4342 C CA . GLY A 1 582 ? 5.192 3.620 4.213 1.00 88.12 582 GLY A CA 1
ATOM 4343 C C . GLY A 1 582 ? 4.739 5.084 4.106 1.00 88.12 582 GLY A C 1
ATOM 4344 O O . GLY A 1 582 ? 5.575 5.971 3.969 1.00 88.12 582 GLY A O 1
ATOM 4345 N N . PRO A 1 583 ? 3.420 5.370 4.123 1.00 90.44 583 PRO A N 1
ATOM 4346 C CA . PRO A 1 583 ? 2.351 4.378 4.102 1.00 90.44 583 PRO A CA 1
ATOM 4347 C C . PRO A 1 583 ? 2.388 3.574 2.803 1.00 90.44 583 PRO A C 1
ATOM 4349 O O . PRO A 1 583 ? 2.608 4.121 1.721 1.00 90.44 583 PRO A O 1
ATOM 4352 N N . CYS A 1 584 ? 2.228 2.262 2.939 1.00 94.62 584 CYS A N 1
ATOM 4353 C CA . CYS A 1 584 ? 2.144 1.308 1.838 1.00 94.62 584 CYS A CA 1
ATOM 4354 C C . CYS A 1 584 ? 1.279 0.106 2.246 1.00 94.62 584 CYS A C 1
ATOM 4356 O O . CYS A 1 584 ? 0.920 -0.035 3.424 1.00 94.62 584 CYS A O 1
ATOM 4358 N N . LEU A 1 585 ? 0.903 -0.727 1.272 1.00 97.50 585 LEU A N 1
ATOM 4359 C CA . LEU A 1 585 ? 0.015 -1.875 1.468 1.00 97.50 585 LEU A CA 1
ATOM 4360 C C . LEU A 1 585 ? 0.688 -3.188 1.055 1.00 97.50 585 LEU A C 1
ATOM 4362 O O . LEU A 1 585 ? 1.060 -3.363 -0.101 1.00 97.50 585 LEU A O 1
ATOM 4366 N N . LEU A 1 586 ? 0.772 -4.155 1.964 1.00 98.31 586 LEU A N 1
ATOM 4367 C CA . LEU A 1 586 ? 1.083 -5.541 1.619 1.00 98.31 586 LEU A CA 1
ATOM 4368 C C . LEU A 1 586 ? -0.199 -6.356 1.758 1.00 98.31 586 LEU A C 1
ATOM 4370 O O . LEU A 1 586 ? -0.751 -6.455 2.854 1.00 98.31 586 LEU A O 1
ATOM 4374 N N . ARG A 1 587 ? -0.683 -6.932 0.655 1.00 95.50 587 ARG A N 1
ATOM 4375 C CA . ARG A 1 587 ? -1.936 -7.691 0.648 1.00 95.50 587 ARG A CA 1
ATOM 4376 C C . ARG A 1 587 ? -1.824 -9.019 -0.090 1.00 95.50 587 ARG A C 1
ATOM 4378 O O . ARG A 1 587 ? -1.303 -9.062 -1.201 1.00 95.50 587 ARG A O 1
ATOM 4385 N N . ASN A 1 588 ? -2.362 -10.089 0.500 1.00 94.75 588 ASN A N 1
ATOM 4386 C CA . ASN A 1 588 ? -2.316 -11.449 -0.058 1.00 94.75 588 ASN A CA 1
ATOM 4387 C C . ASN A 1 588 ? -0.874 -11.936 -0.302 1.00 94.75 588 ASN A C 1
ATOM 4389 O O . ASN A 1 588 ? -0.552 -12.477 -1.364 1.00 94.75 588 ASN A O 1
ATOM 4393 N N . VAL A 1 589 ? 0.007 -11.718 0.676 1.00 97.44 589 VAL A N 1
ATOM 4394 C CA . VAL A 1 589 ? 1.439 -12.033 0.575 1.00 97.44 589 VAL A CA 1
ATOM 4395 C C . VAL A 1 589 ? 1.759 -13.311 1.345 1.00 97.44 589 VAL A C 1
ATOM 4397 O O . VAL A 1 589 ? 1.374 -13.449 2.502 1.00 97.44 589 VAL A O 1
ATOM 4400 N N . LEU A 1 590 ? 2.487 -14.237 0.720 1.00 96.94 590 LEU A N 1
ATOM 4401 C CA . LEU A 1 590 ? 3.097 -15.387 1.401 1.00 96.94 590 LEU A CA 1
ATOM 4402 C C . LEU A 1 590 ? 4.605 -15.176 1.496 1.00 96.94 590 LEU A C 1
ATOM 4404 O O . LEU A 1 590 ? 5.244 -14.978 0.466 1.00 96.94 590 LEU A O 1
ATOM 4408 N N . VAL A 1 591 ? 5.169 -15.295 2.696 1.00 98.62 591 VAL A N 1
ATOM 4409 C CA . VAL A 1 591 ? 6.613 -15.391 2.914 1.00 98.62 591 VAL A CA 1
ATOM 4410 C C . VAL A 1 591 ? 6.942 -16.733 3.559 1.00 98.62 591 VAL A C 1
ATOM 4412 O O . VAL A 1 591 ? 6.414 -17.061 4.621 1.00 98.62 591 VAL A O 1
ATOM 4415 N N . SER A 1 592 ? 7.807 -17.514 2.910 1.00 97.19 592 SER A N 1
ATOM 4416 C CA . SER A 1 592 ? 8.136 -18.877 3.337 1.00 97.19 592 SER A CA 1
ATOM 4417 C C . SER A 1 592 ? 9.651 -19.101 3.400 1.00 97.19 592 SER A C 1
ATOM 4419 O O . SER A 1 592 ? 10.355 -18.879 2.411 1.00 97.19 592 SER A O 1
ATOM 4421 N N . GLY A 1 593 ? 10.146 -19.564 4.550 1.00 95.69 593 GLY A N 1
ATOM 4422 C CA . GLY A 1 593 ? 11.580 -19.609 4.869 1.00 95.69 593 GLY A CA 1
ATOM 4423 C C . GLY A 1 593 ? 12.077 -18.302 5.500 1.00 95.69 593 GLY A C 1
ATOM 4424 O O . GLY A 1 593 ? 11.266 -17.491 5.952 1.00 95.69 593 GLY A O 1
ATOM 4425 N N . PHE A 1 594 ? 13.390 -18.075 5.423 1.00 98.56 594 PHE A N 1
ATOM 4426 C CA . PHE A 1 594 ? 14.122 -16.907 5.931 1.00 98.56 594 PHE A CA 1
ATOM 4427 C C . PHE A 1 594 ? 14.286 -16.857 7.455 1.00 98.56 594 PHE A C 1
ATOM 4429 O O . PHE A 1 594 ? 13.508 -17.451 8.190 1.00 98.56 594 PHE A O 1
ATOM 4436 N N . ASP A 1 595 ? 15.247 -16.089 7.962 1.00 98.12 595 ASP A N 1
ATOM 4437 C CA . ASP A 1 595 ? 15.320 -15.784 9.395 1.00 98.12 595 ASP A CA 1
ATOM 4438 C C . ASP A 1 595 ? 14.158 -14.884 9.824 1.00 98.12 595 ASP A C 1
ATOM 4440 O O . ASP A 1 595 ? 13.499 -15.154 10.831 1.00 98.12 595 ASP A O 1
ATOM 4444 N N . VAL A 1 596 ? 13.871 -13.840 9.041 1.00 98.69 596 VAL A N 1
ATOM 4445 C CA . VAL A 1 596 ? 12.755 -12.919 9.286 1.00 98.69 596 VAL A CA 1
ATOM 4446 C C . VAL A 1 596 ? 11.801 -12.898 8.095 1.00 98.69 596 VAL A C 1
ATOM 4448 O O . VAL A 1 596 ? 12.210 -12.733 6.949 1.00 98.69 596 VAL A O 1
ATOM 4451 N N . GLY A 1 597 ? 10.500 -13.036 8.341 1.00 98.69 597 GLY A N 1
ATOM 4452 C CA . GLY A 1 597 ? 9.502 -13.001 7.271 1.00 98.69 597 GLY A CA 1
ATOM 4453 C C . GLY A 1 597 ? 9.358 -11.592 6.690 1.00 98.69 597 GLY A C 1
ATOM 4454 O O . GLY A 1 597 ? 9.666 -11.346 5.522 1.00 98.69 597 GLY A O 1
ATOM 4455 N N . ILE A 1 598 ? 8.915 -10.656 7.529 1.00 98.88 598 ILE A N 1
ATOM 4456 C CA . ILE A 1 598 ? 8.796 -9.228 7.205 1.00 98.88 598 ILE A CA 1
ATOM 4457 C C . ILE A 1 598 ? 9.513 -8.420 8.281 1.00 98.88 598 ILE A C 1
ATOM 4459 O O . ILE A 1 598 ? 9.254 -8.621 9.465 1.00 98.88 598 ILE A O 1
ATOM 4463 N N . ASP A 1 599 ? 10.384 -7.501 7.873 1.00 98.44 599 ASP A N 1
ATOM 4464 C CA . ASP A 1 599 ? 11.209 -6.702 8.778 1.00 98.44 599 ASP A CA 1
ATOM 4465 C C . ASP A 1 599 ? 11.032 -5.203 8.522 1.00 98.44 599 ASP A C 1
ATOM 4467 O O . ASP A 1 599 ? 11.376 -4.712 7.449 1.00 98.44 599 ASP A O 1
ATOM 4471 N N . VAL A 1 600 ? 10.496 -4.475 9.496 1.00 97.88 600 VAL A N 1
ATOM 4472 C CA . VAL A 1 600 ? 10.152 -3.048 9.397 1.00 97.88 600 VAL A CA 1
ATOM 4473 C C . VAL A 1 600 ? 11.015 -2.238 10.360 1.00 97.88 600 VAL A C 1
ATOM 4475 O O . VAL A 1 600 ? 11.223 -2.648 11.497 1.00 97.88 600 VAL A O 1
ATOM 4478 N N . ALA A 1 601 ? 11.478 -1.058 9.953 1.00 93.75 601 ALA A N 1
ATOM 4479 C CA . ALA A 1 601 ? 12.142 -0.133 10.871 1.00 93.75 601 ALA A CA 1
ATOM 4480 C C . ALA A 1 601 ? 11.700 1.321 10.660 1.00 93.75 601 ALA A C 1
ATOM 4482 O O . ALA A 1 601 ? 10.998 1.639 9.699 1.00 93.75 601 ALA A O 1
ATOM 4483 N N . HIS A 1 602 ? 12.176 2.193 11.551 1.00 89.62 602 HIS A N 1
ATOM 4484 C CA . HIS A 1 602 ? 11.940 3.641 11.589 1.00 89.62 602 HIS A CA 1
ATOM 4485 C C . HIS A 1 602 ? 10.539 4.044 12.028 1.00 89.62 602 HIS A C 1
ATOM 4487 O O . HIS A 1 602 ? 9.593 3.279 11.929 1.00 89.62 602 HIS A O 1
ATOM 4493 N N . ARG A 1 603 ? 10.400 5.273 12.526 1.00 84.88 603 ARG A N 1
ATOM 4494 C CA . ARG A 1 603 ? 9.177 5.739 13.197 1.00 84.88 603 ARG A CA 1
ATOM 4495 C C . ARG A 1 603 ? 8.167 6.432 12.304 1.00 84.88 603 ARG A C 1
ATOM 4497 O O . ARG A 1 603 ? 7.069 6.775 12.758 1.00 84.88 603 ARG A O 1
ATOM 4504 N N . GLU A 1 604 ? 8.560 6.685 11.066 1.00 82.94 604 GLU A N 1
ATOM 4505 C CA . GLU A 1 604 ? 7.796 7.435 10.091 1.00 82.94 604 GLU A CA 1
ATOM 4506 C C . GLU A 1 604 ? 6.779 6.560 9.344 1.00 82.94 604 GLU A C 1
ATOM 4508 O O . GLU A 1 604 ? 7.043 5.421 8.974 1.00 82.94 604 GLU A O 1
ATOM 4513 N N . TYR A 1 605 ? 5.623 7.177 9.086 1.00 84.75 605 TYR A N 1
ATOM 4514 C CA . TYR A 1 605 ? 4.639 6.868 8.044 1.00 84.75 605 TYR A CA 1
ATOM 4515 C C . TYR A 1 605 ? 3.823 5.565 8.083 1.00 84.75 605 TYR A C 1
ATOM 4517 O O . TYR A 1 605 ? 2.730 5.566 7.514 1.00 84.75 605 TYR A O 1
ATOM 4525 N N . GLY A 1 606 ? 4.246 4.537 8.814 1.00 91.62 606 GLY A N 1
ATOM 4526 C CA . GLY A 1 606 ? 3.416 3.365 9.113 1.00 91.62 606 GLY A CA 1
ATOM 4527 C C . GLY A 1 606 ? 3.250 2.370 7.959 1.00 91.62 606 GLY A C 1
ATOM 4528 O O . GLY A 1 606 ? 3.322 2.727 6.789 1.00 91.62 606 GLY A O 1
ATOM 4529 N N . VAL A 1 607 ? 2.975 1.102 8.261 1.00 96.00 607 VAL A N 1
ATOM 4530 C CA . VAL A 1 607 ? 2.835 0.023 7.266 1.00 96.00 607 VAL A CA 1
ATOM 4531 C C . VAL A 1 607 ? 1.520 -0.727 7.453 1.00 96.00 607 VAL A C 1
ATOM 4533 O O . VAL A 1 607 ? 1.129 -1.017 8.582 1.00 96.00 607 VAL A O 1
ATOM 4536 N N . THR A 1 608 ? 0.839 -1.063 6.352 1.00 97.94 608 THR A N 1
ATOM 4537 C CA . THR A 1 608 ? -0.445 -1.786 6.376 1.00 97.94 608 THR A CA 1
ATOM 4538 C C . THR A 1 608 ? -0.298 -3.178 5.777 1.00 97.94 608 THR A C 1
ATOM 4540 O O . THR A 1 608 ? 0.132 -3.310 4.632 1.00 97.94 608 THR A O 1
ATOM 4543 N N . LEU A 1 609 ? -0.682 -4.211 6.526 1.00 98.25 609 LEU A N 1
ATOM 4544 C CA . LEU A 1 609 ? -0.600 -5.617 6.137 1.00 98.25 609 LEU A CA 1
ATOM 4545 C C . LEU A 1 609 ? -1.989 -6.268 6.216 1.00 98.25 609 LEU A C 1
ATOM 4547 O O . LEU A 1 609 ? -2.673 -6.162 7.235 1.00 98.25 609 LEU A O 1
ATOM 4551 N N . GLU A 1 610 ? -2.402 -6.990 5.177 1.00 95.50 610 GLU A N 1
ATOM 4552 C CA . GLU A 1 610 ? -3.667 -7.730 5.196 1.00 95.50 610 GLU A CA 1
ATOM 4553 C C . GLU A 1 610 ? -3.580 -9.055 4.432 1.00 95.50 610 GLU A C 1
ATOM 4555 O O . GLU A 1 610 ? -3.045 -9.105 3.327 1.00 95.50 610 GLU A O 1
ATOM 4560 N N . HIS A 1 611 ? -4.120 -10.141 4.994 1.00 94.56 611 HIS A N 1
ATOM 4561 C CA . HIS A 1 611 ? -4.026 -11.489 4.403 1.00 94.56 611 HIS A CA 1
ATOM 4562 C C . HIS A 1 611 ? -2.571 -11.895 4.127 1.00 94.56 611 HIS A C 1
ATOM 4564 O O . HIS A 1 611 ? -2.200 -12.293 3.020 1.00 94.56 611 HIS A O 1
ATOM 4570 N N . VAL A 1 612 ? -1.720 -11.744 5.141 1.00 97.00 612 VAL A N 1
ATOM 4571 C CA . VAL A 1 612 ? -0.300 -12.102 5.069 1.00 97.00 612 VAL A CA 1
ATOM 4572 C C . VAL A 1 612 ? -0.088 -13.454 5.737 1.00 97.00 612 VAL A C 1
ATOM 4574 O O . VAL A 1 612 ? -0.528 -13.666 6.862 1.00 97.00 612 VAL A O 1
ATOM 4577 N N . THR A 1 613 ? 0.602 -14.367 5.058 1.00 96.44 613 THR A N 1
ATOM 4578 C CA . THR A 1 613 ? 1.032 -15.655 5.615 1.00 96.44 613 THR A CA 1
ATOM 4579 C C . THR A 1 613 ? 2.548 -15.679 5.750 1.00 96.44 613 THR A C 1
ATOM 4581 O O . THR A 1 613 ? 3.253 -15.454 4.770 1.00 96.44 613 THR A O 1
ATOM 4584 N N . LEU A 1 614 ? 3.037 -15.963 6.952 1.00 98.19 614 LEU A N 1
ATOM 4585 C CA . LEU A 1 614 ? 4.450 -16.076 7.302 1.00 98.19 614 LEU A CA 1
ATOM 4586 C C . LEU A 1 614 ? 4.682 -17.481 7.857 1.00 98.19 614 LEU A C 1
ATOM 4588 O O . LEU A 1 614 ? 4.049 -17.882 8.836 1.00 98.19 614 LEU A O 1
ATOM 4592 N N . GLU A 1 615 ? 5.543 -18.255 7.212 1.00 95.94 615 GLU A N 1
ATOM 4593 C CA . GLU A 1 615 ? 5.813 -19.629 7.630 1.00 95.94 615 GLU A CA 1
ATOM 4594 C C . GLU A 1 615 ? 7.282 -20.024 7.495 1.00 95.94 615 GLU A C 1
ATOM 4596 O O . GLU A 1 615 ? 7.978 -19.602 6.569 1.00 95.94 615 GLU A O 1
ATOM 4601 N N . ARG A 1 616 ? 7.728 -20.922 8.376 1.00 95.38 616 ARG A N 1
ATOM 4602 C CA . ARG A 1 616 ? 9.089 -21.481 8.375 1.00 95.38 616 ARG A CA 1
ATOM 4603 C C . ARG A 1 616 ? 10.191 -20.420 8.546 1.00 95.38 616 ARG A C 1
ATOM 4605 O O . ARG A 1 616 ? 11.247 -20.549 7.936 1.00 95.38 616 ARG A O 1
ATOM 4612 N N . GLN A 1 617 ? 9.946 -19.395 9.362 1.00 97.94 617 GLN A N 1
ATOM 4613 C CA . GLN A 1 617 ? 10.956 -18.417 9.762 1.00 97.94 617 GLN A CA 1
ATOM 4614 C C . GLN A 1 617 ? 11.878 -18.951 10.868 1.00 97.94 617 GLN A C 1
ATOM 4616 O O . GLN A 1 617 ? 11.411 -19.606 11.804 1.00 97.94 617 GLN A O 1
ATOM 4621 N N . GLY A 1 618 ? 13.168 -18.614 10.804 1.00 96.38 618 GLY A N 1
ATOM 4622 C CA . GLY A 1 618 ? 14.172 -18.997 11.806 1.00 96.38 618 GLY A CA 1
ATOM 4623 C C . GLY A 1 618 ? 14.123 -18.175 13.101 1.00 96.38 618 GLY A C 1
ATOM 4624 O O . GLY A 1 618 ? 14.277 -18.729 14.187 1.00 96.38 618 GLY A O 1
ATOM 4625 N N . THR A 1 619 ? 13.857 -16.869 13.004 1.00 96.81 619 THR A N 1
ATOM 4626 C CA . THR A 1 619 ? 13.957 -15.910 14.122 1.00 96.81 619 THR A CA 1
ATOM 4627 C C . THR A 1 619 ? 12.622 -15.263 14.480 1.00 96.81 619 THR A C 1
ATOM 4629 O O . THR A 1 619 ? 12.264 -15.221 15.657 1.00 96.81 619 THR A O 1
ATOM 4632 N N . SER A 1 620 ? 11.874 -14.747 13.501 1.00 97.88 620 SER A N 1
ATOM 4633 C CA . SER A 1 620 ? 10.533 -14.199 13.739 1.00 97.88 620 SER A CA 1
ATOM 4634 C C . SER A 1 620 ? 9.714 -14.103 12.457 1.00 97.88 620 SER A C 1
ATOM 4636 O O . SER A 1 620 ? 10.253 -13.844 11.383 1.00 97.88 620 SER A O 1
ATOM 4638 N N . GLY A 1 621 ? 8.391 -14.242 12.567 1.00 98.50 621 GLY A N 1
ATOM 4639 C CA . GLY A 1 621 ? 7.479 -13.985 11.450 1.00 98.50 621 GLY A CA 1
ATOM 4640 C C . GLY A 1 621 ? 7.551 -12.522 11.000 1.00 98.50 621 GLY A C 1
ATOM 4641 O O . GLY A 1 621 ? 8.129 -12.197 9.963 1.00 98.50 621 GLY A O 1
ATOM 4642 N N . LEU A 1 622 ? 6.966 -11.632 11.795 1.00 98.75 622 LEU A N 1
ATOM 4643 C CA . LEU A 1 622 ? 6.982 -10.183 11.602 1.00 98.75 622 LEU A CA 1
ATOM 4644 C C . LEU A 1 622 ? 7.873 -9.539 12.665 1.00 98.75 622 LEU A C 1
ATOM 4646 O O . LEU A 1 622 ? 7.670 -9.760 13.856 1.00 98.75 622 LEU A O 1
ATOM 4650 N N . ARG A 1 623 ? 8.830 -8.714 12.246 1.00 98.25 623 ARG A N 1
ATOM 4651 C CA . ARG A 1 623 ? 9.624 -7.858 13.128 1.00 98.25 623 ARG A CA 1
ATOM 4652 C C . ARG A 1 623 ? 9.386 -6.395 12.787 1.00 98.25 623 ARG A C 1
ATOM 4654 O O . ARG A 1 623 ? 9.349 -6.042 11.610 1.00 98.25 623 ARG A O 1
ATOM 4661 N N . TYR A 1 624 ? 9.250 -5.546 13.800 1.00 96.88 624 TYR A N 1
ATOM 4662 C CA . TYR A 1 624 ? 9.256 -4.101 13.606 1.00 96.88 624 TYR A CA 1
ATOM 4663 C C . TYR A 1 624 ? 10.015 -3.364 14.711 1.00 96.88 624 TYR A C 1
ATOM 4665 O O . TYR A 1 624 ? 9.985 -3.775 15.870 1.00 96.88 624 TYR A O 1
ATOM 4673 N N . ASP A 1 625 ? 10.658 -2.255 14.346 1.00 94.06 625 ASP A N 1
ATOM 4674 C CA . ASP A 1 625 ? 11.382 -1.374 15.265 1.00 94.06 625 ASP A CA 1
ATOM 4675 C C . ASP A 1 625 ? 10.960 0.091 15.075 1.00 94.06 625 ASP A C 1
ATOM 4677 O O . ASP A 1 625 ? 11.036 0.634 13.973 1.00 94.06 625 ASP A O 1
ATOM 4681 N N . GLU A 1 626 ? 10.463 0.713 16.145 1.00 89.62 626 GLU A N 1
ATOM 4682 C CA . GLU A 1 626 ? 9.966 2.099 16.212 1.00 89.62 626 GLU A CA 1
ATOM 4683 C C . GLU A 1 626 ? 8.805 2.484 15.262 1.00 89.62 626 GLU A C 1
ATOM 4685 O O . GLU A 1 626 ? 8.372 3.629 15.305 1.00 89.62 626 GLU A O 1
ATOM 4690 N N . ASN A 1 627 ? 8.226 1.576 14.466 1.00 93.06 627 ASN A N 1
ATOM 4691 C CA . ASN A 1 627 ? 7.205 1.898 13.447 1.00 93.06 627 ASN A CA 1
ATOM 4692 C C . ASN A 1 627 ? 5.736 1.748 13.931 1.00 93.06 627 ASN A C 1
ATOM 4694 O O . ASN A 1 627 ? 5.453 1.217 15.008 1.00 93.06 627 ASN A O 1
ATOM 4698 N N . VAL A 1 628 ? 4.779 2.206 13.115 1.00 94.12 628 VAL A N 1
ATOM 4699 C CA . VAL A 1 628 ? 3.353 1.858 13.218 1.00 94.12 628 VAL A CA 1
ATOM 4700 C C . VAL A 1 628 ? 3.048 0.715 12.257 1.00 94.12 628 VAL A C 1
ATOM 4702 O O . VAL A 1 628 ? 3.140 0.881 11.047 1.00 94.12 628 VAL A O 1
ATOM 4705 N N . VAL A 1 629 ? 2.635 -0.440 12.764 1.00 97.12 629 VAL A N 1
ATOM 4706 C CA . VAL A 1 629 ? 2.338 -1.615 11.940 1.00 97.12 629 VAL A CA 1
ATOM 4707 C C . VAL A 1 629 ? 0.890 -2.036 12.154 1.00 97.12 629 VAL A C 1
ATOM 4709 O O . VAL A 1 629 ? 0.503 -2.470 13.238 1.00 97.12 629 VAL A O 1
ATOM 4712 N N . ALA A 1 630 ? 0.075 -1.874 11.112 1.00 97.56 630 ALA A N 1
ATOM 4713 C CA . ALA A 1 630 ? -1.350 -2.173 11.121 1.00 97.56 630 ALA A CA 1
ATOM 4714 C C . ALA A 1 630 ? -1.630 -3.457 10.341 1.00 97.56 630 ALA A C 1
ATOM 4716 O O . ALA A 1 630 ? -1.418 -3.511 9.133 1.00 97.56 630 ALA A O 1
ATOM 4717 N N . VAL A 1 631 ? -2.095 -4.497 11.030 1.00 97.75 631 VAL A N 1
ATOM 4718 C CA . VAL A 1 631 ? -2.178 -5.858 10.499 1.00 97.75 631 VAL A CA 1
ATOM 4719 C C . VAL A 1 631 ? -3.564 -6.441 10.717 1.00 97.75 631 VAL A C 1
ATOM 4721 O O . VAL A 1 631 ? -4.088 -6.418 11.831 1.00 97.75 631 VAL A O 1
ATOM 4724 N N . ARG A 1 632 ? -4.135 -7.038 9.669 1.00 95.56 632 ARG A N 1
ATOM 4725 C CA . ARG A 1 632 ? -5.338 -7.873 9.768 1.00 95.56 632 ARG A CA 1
ATOM 4726 C C . ARG A 1 632 ? -5.153 -9.204 9.049 1.00 95.56 632 ARG A C 1
ATOM 4728 O O . ARG A 1 632 ? -4.528 -9.255 7.994 1.00 95.56 632 ARG A O 1
ATOM 4735 N N . ALA A 1 633 ? -5.727 -10.273 9.597 1.00 93.38 633 ALA A N 1
ATOM 4736 C CA . ALA A 1 633 ? -5.655 -11.610 9.010 1.00 93.38 633 ALA A CA 1
ATOM 4737 C C . ALA A 1 633 ? -4.208 -12.085 8.771 1.00 93.38 633 ALA A C 1
ATOM 4739 O O . ALA A 1 633 ? -3.882 -12.625 7.713 1.00 93.38 633 ALA A O 1
ATOM 4740 N N . LEU A 1 634 ? -3.329 -11.876 9.760 1.00 96.56 634 LEU A N 1
ATOM 4741 C CA . LEU A 1 634 ? -1.996 -12.474 9.763 1.00 96.56 634 LEU A CA 1
ATOM 4742 C C . LEU A 1 634 ? -2.104 -13.962 10.080 1.00 96.56 634 LEU A C 1
ATOM 4744 O O . LEU A 1 634 ? -2.691 -14.345 11.092 1.00 96.56 634 LEU A O 1
ATOM 4748 N N . VAL A 1 635 ? -1.471 -14.792 9.262 1.00 95.19 635 VAL A N 1
ATOM 4749 C CA . VAL A 1 635 ? -1.230 -16.202 9.553 1.00 95.19 635 VAL A CA 1
ATOM 4750 C C . VAL A 1 635 ? 0.246 -16.410 9.805 1.00 95.19 635 VAL A C 1
ATOM 4752 O O . VAL A 1 635 ? 1.055 -16.210 8.909 1.00 95.19 635 VAL A O 1
ATOM 4755 N N . SER A 1 636 ? 0.590 -16.857 11.007 1.00 96.62 636 SER A N 1
ATOM 4756 C CA . SER A 1 636 ? 1.941 -17.297 11.343 1.00 96.62 636 SER A CA 1
ATOM 4757 C C . SER A 1 636 ? 1.948 -18.800 11.607 1.00 96.62 636 SER A C 1
ATOM 4759 O O . SER A 1 636 ? 1.147 -19.300 12.406 1.00 96.62 636 SER A O 1
ATOM 4761 N N . ARG A 1 637 ? 2.839 -19.524 10.926 1.00 94.62 637 ARG A N 1
ATOM 4762 C CA . ARG A 1 637 ? 3.097 -20.961 11.116 1.00 94.62 637 ARG A CA 1
ATOM 4763 C C . ARG A 1 637 ? 4.584 -21.157 11.380 1.00 94.62 637 ARG A C 1
ATOM 4765 O O . ARG A 1 637 ? 5.350 -21.476 10.471 1.00 94.62 637 ARG A O 1
ATOM 4772 N N . ASN A 1 638 ? 4.987 -20.899 12.618 1.00 94.25 638 ASN A N 1
ATOM 4773 C CA . ASN A 1 638 ? 6.385 -20.757 13.001 1.00 94.25 638 ASN A CA 1
ATOM 4774 C C . ASN A 1 638 ? 6.659 -21.366 14.371 1.00 94.25 638 ASN A C 1
ATOM 4776 O O . ASN A 1 638 ? 5.818 -21.285 15.258 1.00 94.25 638 ASN A O 1
ATOM 4780 N N . ALA A 1 639 ? 7.861 -21.917 14.549 1.00 93.19 639 ALA A N 1
ATOM 4781 C CA . ALA A 1 639 ? 8.368 -22.281 15.872 1.00 93.19 639 ALA A CA 1
ATOM 4782 C C . ALA A 1 639 ? 8.829 -21.037 16.658 1.00 93.19 639 ALA A C 1
ATOM 4784 O O . ALA A 1 639 ? 8.703 -20.978 17.880 1.00 93.19 639 ALA A O 1
ATOM 4785 N N . CYS A 1 640 ? 9.332 -20.022 15.952 1.00 96.88 640 CYS A N 1
ATOM 4786 C CA . CYS A 1 640 ? 9.736 -18.740 16.513 1.00 96.88 640 CYS A CA 1
ATOM 4787 C C . CYS A 1 640 ? 8.526 -17.814 16.799 1.00 96.88 640 CYS A C 1
ATOM 4789 O O . CYS A 1 640 ? 7.393 -18.124 16.394 1.00 96.88 640 CYS A O 1
ATOM 4791 N N . PRO A 1 641 ? 8.723 -16.681 17.506 1.00 98.25 641 PRO A N 1
ATOM 4792 C CA . PRO A 1 641 ? 7.666 -15.699 17.725 1.00 98.25 641 PRO A CA 1
ATOM 4793 C C . PRO A 1 641 ? 7.044 -15.218 16.411 1.00 98.25 641 PRO A C 1
ATOM 4795 O O . PRO A 1 641 ? 7.726 -14.952 15.418 1.00 98.25 641 PRO A O 1
ATOM 4798 N N . ALA A 1 642 ? 5.722 -15.086 16.402 1.00 98.19 642 ALA A N 1
ATOM 4799 C CA . ALA A 1 642 ? 4.996 -14.627 15.230 1.00 98.19 642 ALA A CA 1
ATOM 4800 C C . ALA A 1 642 ? 5.172 -13.124 14.989 1.00 98.19 642 ALA A C 1
ATOM 4802 O O . ALA A 1 642 ? 5.266 -12.708 13.835 1.00 98.19 642 ALA A O 1
ATOM 4803 N N . VAL A 1 643 ? 5.215 -12.325 16.059 1.00 98.50 643 VAL A N 1
ATOM 4804 C CA . VAL A 1 643 ? 5.431 -10.874 15.999 1.00 98.50 643 VAL A CA 1
ATOM 4805 C C . VAL A 1 643 ? 6.434 -10.459 17.072 1.00 98.50 643 VAL A C 1
ATOM 4807 O O . VAL A 1 643 ? 6.263 -10.809 18.238 1.00 98.50 643 VAL A O 1
ATOM 4810 N N . VAL A 1 644 ? 7.447 -9.689 16.681 1.00 97.81 644 VAL A N 1
ATOM 4811 C CA . VAL A 1 644 ? 8.424 -9.063 17.580 1.00 97.81 644 VAL A CA 1
ATOM 4812 C C . VAL A 1 644 ? 8.450 -7.561 17.314 1.00 97.81 644 VAL A C 1
ATOM 4814 O O . VAL A 1 644 ? 8.711 -7.132 16.191 1.00 97.81 644 VAL A O 1
ATOM 4817 N N . GLY A 1 645 ? 8.164 -6.767 18.339 1.00 96.25 645 GLY A N 1
ATOM 4818 C CA . GLY A 1 645 ? 8.112 -5.313 18.284 1.00 96.25 645 GLY A CA 1
ATOM 4819 C C . GLY A 1 645 ? 9.053 -4.668 19.291 1.00 96.25 645 GLY A C 1
ATOM 4820 O O . GLY A 1 645 ? 9.003 -4.983 20.481 1.00 96.25 645 GLY A O 1
ATOM 4821 N N . SER A 1 646 ? 9.872 -3.727 18.830 1.00 91.56 646 SER A N 1
ATOM 4822 C CA . SER A 1 646 ? 10.777 -2.944 19.674 1.00 91.56 646 SER A CA 1
ATOM 4823 C C . SER A 1 646 ? 10.669 -1.443 19.407 1.00 91.56 646 SER A C 1
ATOM 4825 O O . SER A 1 646 ? 9.982 -0.986 18.487 1.00 91.56 646 SER A O 1
ATOM 4827 N N . GLY A 1 647 ? 11.346 -0.665 20.253 1.00 82.00 647 GLY A N 1
ATOM 4828 C CA . GLY A 1 647 ? 11.446 0.780 20.104 1.00 82.00 647 GLY A CA 1
ATOM 4829 C C . GLY A 1 647 ? 10.193 1.544 20.547 1.00 82.00 647 GLY A C 1
ATOM 4830 O O . GLY A 1 647 ? 9.091 1.002 20.673 1.00 82.00 647 GLY A O 1
ATOM 4831 N N . SER A 1 648 ? 10.368 2.835 20.824 1.00 75.69 648 SER A N 1
ATOM 4832 C CA . SER A 1 648 ? 9.298 3.736 21.261 1.00 75.69 648 SER A CA 1
ATOM 4833 C C . SER A 1 648 ? 9.548 5.144 20.709 1.00 75.69 648 SER A C 1
ATOM 4835 O O . SER A 1 648 ? 10.667 5.639 20.835 1.00 75.69 648 SER A O 1
ATOM 4837 N N . PRO A 1 649 ? 8.540 5.824 20.129 1.00 76.56 649 PRO A N 1
ATOM 4838 C CA . PRO A 1 649 ? 7.126 5.442 20.087 1.00 76.56 649 PRO A CA 1
ATOM 4839 C C . PRO A 1 649 ? 6.773 4.524 18.902 1.00 76.56 649 PRO A C 1
ATOM 4841 O O . PRO A 1 649 ? 6.913 4.932 17.753 1.00 76.56 649 PRO A O 1
ATOM 4844 N N . SER A 1 650 ? 6.193 3.351 19.166 1.00 88.69 650 SER A N 1
ATOM 4845 C CA . SER A 1 650 ? 5.667 2.416 18.153 1.00 88.69 650 SER A CA 1
ATOM 4846 C C . SER A 1 650 ? 4.189 2.068 18.409 1.00 88.69 650 SER A C 1
ATOM 4848 O O . SER A 1 650 ? 3.677 2.301 19.509 1.00 88.69 650 SER A O 1
ATOM 4850 N N . LEU A 1 651 ? 3.478 1.556 17.397 1.00 92.25 651 LEU A N 1
ATOM 4851 C CA . LEU A 1 651 ? 2.080 1.105 17.513 1.00 92.25 651 LEU A CA 1
ATOM 4852 C C . LEU A 1 651 ? 1.860 -0.176 16.703 1.00 92.25 651 LEU A C 1
ATOM 4854 O O . LEU A 1 651 ? 2.021 -0.161 15.486 1.00 92.25 651 LEU A O 1
ATOM 4858 N N . LEU A 1 652 ? 1.415 -1.248 17.354 1.00 95.94 652 LEU A N 1
ATOM 4859 C CA . LEU A 1 652 ? 0.933 -2.463 16.698 1.00 95.94 652 LEU A CA 1
ATOM 4860 C C . LEU A 1 652 ? -0.594 -2.516 16.736 1.00 95.94 652 LEU A C 1
ATOM 4862 O O . LEU A 1 652 ? -1.193 -2.501 17.809 1.00 95.94 652 LEU A O 1
ATOM 4866 N N . VAL A 1 653 ? -1.222 -2.654 15.572 1.00 95.88 653 VAL A N 1
ATOM 4867 C CA . VAL A 1 653 ? -2.622 -3.078 15.456 1.00 95.88 653 VAL A CA 1
ATOM 4868 C C . VAL A 1 653 ? -2.633 -4.493 14.880 1.00 95.88 653 VAL A C 1
ATOM 4870 O O . VAL A 1 653 ? -2.106 -4.700 13.792 1.00 95.88 653 VAL A O 1
ATOM 4873 N N . LEU A 1 654 ? -3.216 -5.464 15.588 1.00 96.06 654 LEU A N 1
ATOM 4874 C CA . LEU A 1 654 ? -3.257 -6.876 15.193 1.00 96.06 654 LEU A CA 1
ATOM 4875 C C . LEU A 1 654 ? -4.685 -7.434 15.265 1.00 96.06 654 LEU A C 1
ATOM 4877 O O . LEU A 1 654 ? -5.203 -7.742 16.337 1.00 96.06 654 LEU A O 1
ATOM 4881 N N . LEU A 1 655 ? -5.322 -7.587 14.110 1.00 92.44 655 LEU A N 1
ATOM 4882 C CA . LEU A 1 655 ? -6.730 -7.966 14.000 1.00 92.44 655 LEU A CA 1
ATOM 4883 C C . LEU A 1 655 ? -6.905 -9.338 13.342 1.00 92.44 655 LEU A C 1
ATOM 4885 O O . LEU A 1 655 ? -6.169 -9.683 12.417 1.00 92.44 655 LEU A O 1
ATOM 4889 N N . ASP A 1 656 ? -7.907 -10.100 13.777 1.00 89.62 656 ASP A N 1
ATOM 4890 C CA . ASP A 1 656 ? -8.426 -11.301 13.102 1.00 89.62 656 ASP A CA 1
ATOM 4891 C C . ASP A 1 656 ? -7.332 -12.313 12.690 1.00 89.62 656 ASP A C 1
ATOM 4893 O O . ASP A 1 656 ? -7.349 -12.858 11.588 1.00 89.62 656 ASP A O 1
ATOM 4897 N N . SER A 1 657 ? -6.319 -12.510 13.539 1.00 92.06 657 SER A N 1
ATOM 4898 C CA . SER A 1 657 ? -5.063 -13.190 13.179 1.00 92.06 657 SER A CA 1
ATOM 4899 C C . SER A 1 657 ? -4.929 -14.583 13.804 1.00 92.06 657 SER A C 1
ATOM 4901 O O . SER A 1 657 ? -5.513 -14.876 14.845 1.00 92.06 657 SER A O 1
ATOM 4903 N N . ARG A 1 658 ? -4.136 -15.462 13.181 1.00 91.50 658 ARG A N 1
ATOM 4904 C CA . ARG A 1 658 ? -3.897 -16.846 13.613 1.00 91.50 658 ARG A CA 1
ATOM 4905 C C . ARG A 1 658 ? -2.403 -17.137 13.713 1.00 91.50 658 ARG A C 1
ATOM 4907 O O . ARG A 1 658 ? -1.704 -17.183 12.706 1.00 91.50 658 ARG A O 1
ATOM 4914 N N . LEU A 1 659 ? -1.928 -17.386 14.927 1.00 95.12 659 LEU A N 1
ATOM 4915 C CA . LEU A 1 659 ? -0.521 -17.600 15.251 1.00 95.12 659 LEU A CA 1
ATOM 4916 C C . LEU A 1 659 ? -0.349 -19.031 15.777 1.00 95.12 659 LEU A C 1
ATOM 4918 O O . LEU A 1 659 ? -0.942 -19.399 16.790 1.00 95.12 659 LEU A O 1
ATOM 4922 N N . THR A 1 660 ? 0.402 -19.869 15.063 1.00 90.31 660 THR A N 1
ATOM 4923 C CA . THR A 1 660 ? 0.474 -21.318 15.318 1.00 90.31 660 THR A CA 1
ATOM 4924 C C . THR A 1 660 ? 1.885 -21.882 15.175 1.00 90.31 660 THR A C 1
ATOM 4926 O O . THR A 1 660 ? 2.688 -21.343 14.419 1.00 90.31 660 THR A O 1
ATOM 4929 N N . GLY A 1 661 ? 2.150 -23.007 15.849 1.00 81.56 661 GLY A N 1
ATOM 4930 C CA . GLY A 1 661 ? 3.378 -23.804 15.712 1.00 81.56 661 GLY A CA 1
ATOM 4931 C C . GLY A 1 661 ? 4.454 -23.540 16.766 1.00 81.56 661 GLY A C 1
ATOM 4932 O O . GLY A 1 661 ? 5.395 -24.320 16.834 1.00 81.56 661 GLY A O 1
ATOM 4933 N N . GLY A 1 662 ? 4.294 -22.482 17.564 1.00 86.31 662 GLY A N 1
ATOM 4934 C CA . GLY A 1 662 ? 5.309 -21.906 18.444 1.00 86.31 662 GLY A CA 1
ATOM 4935 C C . GLY A 1 662 ? 6.067 -22.840 19.383 1.00 86.31 662 GLY A C 1
ATOM 4936 O O . GLY A 1 662 ? 5.691 -23.985 19.615 1.00 86.31 662 GLY A O 1
ATOM 4937 N N . ALA A 1 663 ? 7.138 -22.307 19.969 1.00 87.50 663 ALA A N 1
ATOM 4938 C CA . ALA A 1 663 ? 7.859 -22.968 21.046 1.00 87.50 663 ALA A CA 1
ATOM 4939 C C . ALA A 1 663 ? 7.015 -22.993 22.344 1.00 87.50 663 ALA A C 1
ATOM 4941 O O . ALA A 1 663 ? 6.523 -21.933 22.750 1.00 87.50 663 ALA A O 1
ATOM 4942 N N . PRO A 1 664 ? 6.908 -24.143 23.046 1.00 87.25 664 PRO A N 1
ATOM 4943 C CA . PRO A 1 664 ? 6.140 -24.267 24.291 1.00 87.25 664 PRO A CA 1
ATOM 4944 C C . PRO A 1 664 ? 6.556 -23.310 25.414 1.00 87.25 664 PRO A C 1
ATOM 4946 O O . PRO A 1 664 ? 5.730 -22.980 26.256 1.00 87.25 664 PRO A O 1
ATOM 4949 N N . ASP A 1 665 ? 7.801 -22.831 25.408 1.00 90.81 665 ASP A N 1
ATOM 4950 C CA . ASP A 1 665 ? 8.311 -21.866 26.393 1.00 90.81 665 ASP A CA 1
ATOM 4951 C C . ASP A 1 665 ? 8.300 -20.414 25.877 1.00 90.81 665 ASP A C 1
ATOM 4953 O O . ASP A 1 665 ? 8.507 -19.468 26.640 1.00 90.81 665 ASP A O 1
ATOM 4957 N N . GLY A 1 666 ? 8.046 -20.223 24.579 1.00 93.38 666 GLY A N 1
ATOM 4958 C CA . GLY A 1 666 ? 8.040 -18.923 23.913 1.00 93.38 666 GLY A CA 1
ATOM 4959 C C . GLY A 1 666 ? 6.678 -18.230 23.939 1.00 93.38 666 GLY A C 1
ATOM 4960 O O . GLY A 1 666 ? 5.647 -18.839 24.227 1.00 93.38 666 GLY A O 1
ATOM 4961 N N . ASP A 1 667 ? 6.668 -16.946 23.583 1.00 96.06 667 ASP A N 1
ATOM 4962 C CA . ASP A 1 667 ? 5.438 -16.173 23.393 1.00 96.06 667 ASP A CA 1
ATOM 4963 C C . ASP A 1 667 ? 5.189 -15.899 21.910 1.00 96.06 667 ASP A C 1
ATOM 4965 O O . ASP A 1 667 ? 6.129 -15.704 21.137 1.00 96.06 667 ASP A O 1
ATOM 4969 N N . ALA A 1 668 ? 3.917 -15.868 21.505 1.00 96.38 668 ALA A N 1
ATOM 4970 C CA . ALA A 1 668 ? 3.565 -15.631 20.105 1.00 96.38 668 ALA A CA 1
ATOM 4971 C C . ALA A 1 668 ? 3.814 -14.182 19.665 1.00 96.38 668 ALA A C 1
ATOM 4973 O O . ALA A 1 668 ? 4.254 -13.946 18.540 1.00 96.38 668 ALA A O 1
ATOM 4974 N N . VAL A 1 669 ? 3.530 -13.222 20.545 1.00 97.75 669 VAL A N 1
ATOM 4975 C CA . VAL A 1 669 ? 3.713 -11.785 20.308 1.00 97.75 669 VAL A CA 1
ATOM 4976 C C . VAL A 1 669 ? 4.597 -11.218 21.410 1.00 97.75 669 VAL A C 1
ATOM 4978 O O . VAL A 1 669 ? 4.251 -11.324 22.581 1.00 97.75 669 VAL A O 1
ATOM 4981 N N . VAL A 1 670 ? 5.718 -10.599 21.060 1.00 96.69 670 VAL A N 1
ATOM 4982 C CA . VAL A 1 670 ? 6.619 -9.947 22.020 1.00 96.69 670 VAL A CA 1
ATOM 4983 C C . VAL A 1 670 ? 6.745 -8.485 21.631 1.00 96.69 670 VAL A C 1
ATOM 4985 O O . VAL A 1 670 ? 7.210 -8.186 20.537 1.00 96.69 670 VAL A O 1
ATOM 4988 N N . VAL A 1 671 ? 6.293 -7.577 22.492 1.00 95.25 671 VAL A N 1
ATOM 4989 C CA . VAL A 1 671 ? 6.357 -6.131 22.258 1.00 95.25 671 VAL A CA 1
ATOM 4990 C C . VAL A 1 671 ? 6.888 -5.455 23.513 1.00 95.25 671 VAL A C 1
ATOM 4992 O O . VAL A 1 671 ? 6.166 -5.321 24.500 1.00 95.25 671 VAL A O 1
ATOM 4995 N N . ASP A 1 672 ? 8.143 -5.015 23.476 1.00 87.44 672 ASP A N 1
ATOM 4996 C CA . ASP A 1 672 ? 8.825 -4.462 24.654 1.00 87.44 672 ASP A CA 1
ATOM 4997 C C . ASP A 1 672 ? 8.556 -2.956 24.848 1.00 87.44 672 ASP A C 1
ATOM 4999 O O . ASP A 1 672 ? 8.673 -2.435 25.958 1.00 87.44 672 ASP A O 1
ATOM 5003 N N . GLY A 1 673 ? 8.126 -2.252 23.793 1.00 77.31 673 GLY A N 1
ATOM 5004 C CA . GLY A 1 673 ? 7.811 -0.820 23.802 1.00 77.31 673 GLY A CA 1
ATOM 5005 C C . GLY A 1 673 ? 6.644 -0.457 22.879 1.00 77.31 673 GLY A C 1
ATOM 5006 O O . GLY A 1 673 ? 6.301 -1.210 21.974 1.00 77.31 673 GLY A O 1
ATOM 5007 N N . GLY A 1 674 ? 6.023 0.703 23.119 1.00 85.00 674 GLY A N 1
ATOM 5008 C CA . GLY A 1 674 ? 4.921 1.220 22.299 1.00 85.00 674 GLY A CA 1
ATOM 5009 C C . GLY A 1 674 ? 3.515 0.816 22.750 1.00 85.00 674 GLY A C 1
ATOM 5010 O O . GLY A 1 674 ? 3.290 0.364 23.878 1.00 85.00 674 GLY A O 1
ATOM 5011 N N . ALA A 1 675 ? 2.555 1.072 21.867 1.00 88.69 675 ALA A N 1
ATOM 5012 C CA . ALA A 1 675 ? 1.141 0.784 22.046 1.00 88.69 675 ALA A CA 1
ATOM 5013 C C . ALA A 1 675 ? 0.723 -0.460 21.252 1.00 88.69 675 ALA A C 1
ATOM 5015 O O . ALA A 1 675 ? 1.247 -0.720 20.170 1.00 88.69 675 ALA A O 1
ATOM 5016 N N . VAL A 1 676 ? -0.247 -1.213 21.766 1.00 91.38 676 VAL A N 1
ATOM 5017 C CA . VAL A 1 676 ? -0.784 -2.411 21.112 1.00 91.38 676 VAL A CA 1
ATOM 5018 C C . VAL A 1 676 ? -2.302 -2.401 21.172 1.00 91.38 676 VAL A C 1
ATOM 5020 O O . VAL A 1 676 ? -2.882 -2.195 22.235 1.00 91.38 676 VAL A O 1
ATOM 5023 N N . VAL A 1 677 ? -2.934 -2.676 20.036 1.00 90.69 677 VAL A N 1
ATOM 5024 C CA . VAL A 1 677 ? -4.354 -3.015 19.920 1.00 90.69 677 VAL A CA 1
ATOM 5025 C C . VAL A 1 677 ? -4.427 -4.367 19.238 1.00 90.69 677 VAL A C 1
ATOM 5027 O O . VAL A 1 677 ? -4.075 -4.474 18.066 1.00 90.69 677 VAL A O 1
ATOM 5030 N N . ALA A 1 678 ? -4.874 -5.403 19.939 1.00 89.56 678 ALA A N 1
ATOM 5031 C CA . ALA A 1 678 ? -5.100 -6.703 19.322 1.00 89.56 678 ALA A CA 1
ATOM 5032 C C . ALA A 1 678 ? -6.521 -7.200 19.575 1.00 89.56 678 ALA A C 1
ATOM 5034 O O . ALA A 1 678 ? -7.020 -7.094 20.690 1.00 89.56 678 ALA A O 1
ATOM 5035 N N . ARG A 1 679 ? -7.180 -7.733 18.542 1.00 86.81 679 ARG A N 1
ATOM 5036 C CA . ARG A 1 679 ? -8.583 -8.177 18.591 1.00 86.81 679 ARG A CA 1
ATOM 5037 C C . ARG A 1 679 ? -8.781 -9.401 17.706 1.00 86.81 679 ARG A C 1
ATOM 5039 O O . ARG A 1 679 ? -8.351 -9.404 16.558 1.00 86.81 679 ARG A O 1
ATOM 5046 N N . GLY A 1 680 ? -9.438 -10.434 18.230 1.00 79.69 680 GLY A N 1
ATOM 5047 C CA . GLY A 1 680 ? -9.719 -11.661 17.476 1.00 79.69 680 GLY A CA 1
ATOM 5048 C C . GLY A 1 680 ? -8.460 -12.445 17.085 1.00 79.69 680 GLY A C 1
ATOM 5049 O O . GLY A 1 680 ? -8.358 -12.912 15.955 1.00 79.69 680 GLY A O 1
ATOM 5050 N N . VAL A 1 681 ? -7.487 -12.580 17.993 1.00 85.50 681 VAL A N 1
ATOM 5051 C CA . VAL A 1 681 ? -6.222 -13.283 17.719 1.00 85.50 681 VAL A CA 1
ATOM 5052 C C . VAL A 1 681 ? -6.256 -14.695 18.301 1.00 85.50 681 VAL A C 1
ATOM 5054 O O . VAL A 1 681 ? -6.337 -14.879 19.512 1.00 85.50 681 VAL A O 1
ATOM 5057 N N . CYS A 1 682 ? -6.161 -15.710 17.447 1.00 85.62 682 CYS A N 1
ATOM 5058 C CA . CYS A 1 682 ? -5.998 -17.103 17.857 1.00 85.62 682 CYS A CA 1
ATOM 5059 C C . CYS A 1 682 ? -4.521 -17.454 18.005 1.00 85.62 682 CYS A C 1
ATOM 5061 O O . CYS A 1 682 ? -3.752 -17.278 17.060 1.00 85.62 682 CYS A O 1
ATOM 5063 N N . VAL A 1 683 ? -4.148 -18.018 19.154 1.00 86.31 683 VAL A N 1
ATOM 5064 C CA . VAL A 1 683 ? -2.780 -18.466 19.433 1.00 86.31 683 VAL A CA 1
ATOM 5065 C C . VAL A 1 683 ? -2.784 -19.936 19.838 1.00 86.31 683 VAL A C 1
ATOM 5067 O O . VAL A 1 683 ? -3.545 -20.328 20.722 1.00 86.31 683 VAL A O 1
ATOM 5070 N N . ALA A 1 684 ? -1.933 -20.747 19.207 1.00 85.50 684 ALA A N 1
ATOM 5071 C CA . ALA A 1 684 ? -1.744 -22.155 19.558 1.00 85.50 684 ALA A CA 1
ATOM 5072 C C . ALA A 1 684 ? -0.276 -22.596 19.419 1.00 85.50 684 ALA A C 1
ATOM 5074 O O . ALA A 1 684 ? 0.424 -22.182 18.498 1.00 85.50 684 ALA A O 1
ATOM 5075 N N . GLY A 1 685 ? 0.183 -23.470 20.317 1.00 83.94 685 GLY A N 1
ATOM 5076 C CA . GLY A 1 685 ? 1.560 -23.990 20.344 1.00 83.94 685 GLY A CA 1
ATOM 5077 C C . GLY A 1 685 ? 2.556 -23.159 21.164 1.00 83.94 685 GLY A C 1
ATOM 5078 O O . GLY A 1 685 ? 3.609 -23.669 21.510 1.00 83.94 685 GLY A O 1
ATOM 5079 N N . TYR A 1 686 ? 2.214 -21.924 21.539 1.00 92.19 686 TYR A N 1
ATOM 5080 C CA . TYR A 1 686 ? 3.070 -21.048 22.349 1.00 92.19 686 TYR A CA 1
ATOM 5081 C C . TYR A 1 686 ? 2.775 -21.172 23.851 1.00 92.19 686 TYR A C 1
ATOM 5083 O O . TYR A 1 686 ? 1.626 -21.390 24.241 1.00 92.19 686 TYR A O 1
ATOM 5091 N N . GLY A 1 687 ? 3.794 -20.957 24.688 1.00 86.25 687 GLY A N 1
ATOM 5092 C CA . GLY A 1 687 ? 3.679 -20.902 26.151 1.00 86.25 687 GLY A CA 1
ATOM 5093 C C . GLY A 1 687 ? 2.965 -19.665 26.686 1.00 86.25 687 GLY A C 1
ATOM 5094 O O . GLY A 1 687 ? 2.389 -19.705 27.771 1.00 86.25 687 GLY A O 1
ATOM 5095 N N . GLY A 1 688 ? 2.960 -18.573 25.921 1.00 89.12 688 GLY A N 1
ATOM 5096 C CA . GLY A 1 688 ? 2.165 -17.380 26.202 1.00 89.12 688 GLY A CA 1
ATOM 5097 C C . GLY A 1 688 ? 1.628 -16.736 24.930 1.00 89.12 688 GLY A C 1
ATOM 5098 O O . GLY A 1 688 ? 2.210 -16.836 23.846 1.00 89.12 688 GLY A O 1
ATOM 5099 N N . SER A 1 689 ? 0.477 -16.077 25.051 1.00 89.50 689 SER A N 1
ATOM 5100 C CA . SER A 1 689 ? -0.180 -15.457 23.892 1.00 89.50 689 SER A CA 1
ATOM 5101 C C . SER A 1 689 ? 0.515 -14.176 23.467 1.00 89.50 689 SER A C 1
ATOM 5103 O O . SER A 1 689 ? 0.667 -13.911 22.277 1.00 89.50 689 SER A O 1
ATOM 5105 N N . ALA A 1 690 ? 0.949 -13.389 24.447 1.00 94.12 690 ALA A N 1
ATOM 5106 C CA . ALA A 1 690 ? 1.740 -12.197 24.220 1.00 94.12 690 ALA A CA 1
ATOM 5107 C C . ALA A 1 690 ? 2.567 -11.847 25.459 1.00 94.12 690 ALA A C 1
ATOM 5109 O O . ALA A 1 690 ? 2.187 -12.190 26.576 1.00 94.12 690 ALA A O 1
ATOM 5110 N N . ARG A 1 691 ? 3.647 -11.100 25.264 1.00 95.00 691 ARG A N 1
ATOM 5111 C CA . ARG A 1 691 ? 4.386 -10.375 26.293 1.00 95.00 691 ARG A CA 1
ATOM 5112 C C . ARG A 1 691 ? 4.433 -8.917 25.875 1.00 95.00 691 ARG A C 1
ATOM 5114 O O . ARG A 1 691 ? 5.069 -8.587 24.879 1.00 95.00 691 ARG A O 1
ATOM 5121 N N . LEU A 1 692 ? 3.701 -8.072 26.587 1.00 92.81 692 LEU A N 1
ATOM 5122 C CA . LEU A 1 692 ? 3.483 -6.675 26.238 1.00 92.81 692 LEU A CA 1
ATOM 5123 C C . LEU A 1 692 ? 4.052 -5.804 27.356 1.00 92.81 692 LEU A C 1
ATOM 5125 O O . LEU A 1 692 ? 3.514 -5.795 28.456 1.00 92.81 692 LEU A O 1
ATOM 5129 N N . ARG A 1 693 ? 5.137 -5.074 27.087 1.00 87.31 693 ARG A N 1
ATOM 5130 C CA . ARG A 1 693 ? 5.786 -4.157 28.046 1.00 87.31 693 ARG A CA 1
ATOM 5131 C C . ARG A 1 693 ? 6.146 -4.830 29.381 1.00 87.31 693 ARG A C 1
ATOM 5133 O O . ARG A 1 693 ? 6.033 -4.220 30.438 1.00 87.31 693 ARG A O 1
ATOM 5140 N N . GLY A 1 694 ? 6.566 -6.095 29.321 1.00 86.44 694 GLY A N 1
ATOM 5141 C CA . GLY A 1 694 ? 6.878 -6.928 30.488 1.00 86.44 694 GLY A CA 1
ATOM 5142 C C . GLY A 1 694 ? 5.712 -7.787 30.991 1.00 86.44 694 GLY A C 1
ATOM 5143 O O . GLY A 1 694 ? 5.961 -8.841 31.575 1.00 86.44 694 GLY A O 1
ATOM 5144 N N . ASP A 1 695 ? 4.464 -7.424 30.685 1.00 88.50 695 ASP A N 1
ATOM 5145 C CA . ASP A 1 695 ? 3.285 -8.170 31.125 1.00 88.50 695 ASP A CA 1
ATOM 5146 C C . ASP A 1 695 ? 3.002 -9.349 30.192 1.00 88.50 695 ASP A C 1
ATOM 5148 O O . ASP A 1 695 ? 2.723 -9.190 28.999 1.00 88.50 695 ASP A O 1
ATOM 5152 N N . ARG A 1 696 ? 3.070 -10.565 30.739 1.00 91.38 696 ARG A N 1
ATOM 5153 C CA . ARG A 1 696 ? 2.831 -11.800 29.988 1.00 91.38 696 ARG A CA 1
ATOM 5154 C C . ARG A 1 696 ? 1.364 -12.217 30.069 1.00 91.38 696 ARG A C 1
ATOM 5156 O O . ARG A 1 696 ?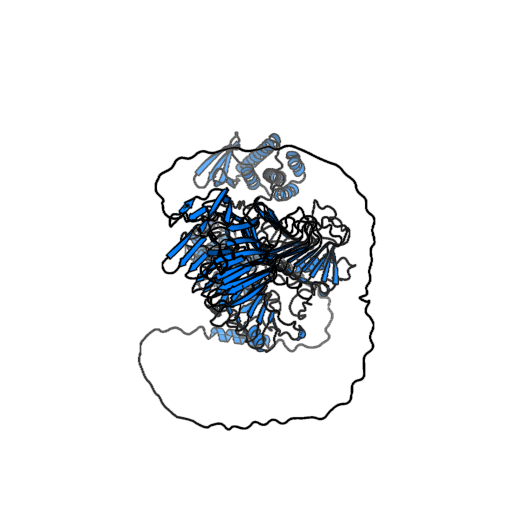 0.831 -12.447 31.151 1.00 91.38 696 ARG A O 1
ATOM 5163 N N . LEU A 1 697 ? 0.729 -12.385 28.913 1.00 85.75 697 LEU A N 1
ATOM 5164 C CA . LEU A 1 697 ? -0.602 -12.967 28.780 1.00 85.75 697 LEU A CA 1
ATOM 5165 C C . LEU A 1 697 ? -0.519 -14.502 28.738 1.00 85.75 697 LEU A C 1
ATOM 5167 O O . LEU A 1 697 ? 0.334 -15.049 28.027 1.00 85.75 697 LEU A O 1
ATOM 5171 N N . PRO A 1 698 ? -1.427 -15.213 29.435 1.00 81.19 698 PRO A N 1
ATOM 5172 C CA . PRO A 1 698 ? -1.462 -16.673 29.426 1.00 81.19 698 PRO A CA 1
ATOM 5173 C C . PRO A 1 698 ? -1.727 -17.218 28.012 1.00 81.19 698 PRO A C 1
ATOM 5175 O O . PRO A 1 698 ? -2.249 -16.487 27.164 1.00 81.19 698 PRO A O 1
ATOM 5178 N N . PRO A 1 699 ? -1.389 -18.487 27.730 1.00 77.69 699 PRO A N 1
ATOM 5179 C CA . PRO A 1 699 ? -1.608 -19.097 26.420 1.00 77.69 699 PRO A CA 1
ATOM 5180 C C . PRO A 1 699 ? -3.105 -19.211 26.077 1.00 77.69 699 PRO A C 1
ATOM 5182 O O . PRO A 1 699 ? -3.936 -19.483 26.944 1.00 77.69 699 PRO A O 1
ATOM 5185 N N . GLY A 1 700 ? -3.444 -19.028 24.798 1.00 74.25 700 GLY A N 1
ATOM 5186 C CA . GLY A 1 700 ? -4.800 -19.155 24.255 1.00 74.25 700 GLY A CA 1
ATOM 5187 C C . GLY A 1 700 ? -5.228 -17.974 23.377 1.00 74.25 700 GLY A C 1
ATOM 5188 O O . GLY A 1 700 ? -4.472 -17.050 23.103 1.00 74.25 700 GLY A O 1
ATOM 5189 N N . SER A 1 701 ? -6.467 -17.987 22.890 1.00 78.19 701 SER A N 1
ATOM 5190 C CA . SER A 1 701 ? -6.954 -16.903 22.028 1.00 78.19 701 SER A CA 1
ATOM 5191 C C . SER A 1 701 ? -7.172 -15.595 22.800 1.00 78.19 701 SER A C 1
ATOM 5193 O O . SER A 1 701 ? -7.822 -15.577 23.851 1.00 78.19 701 SER A O 1
ATOM 5195 N N . VAL A 1 702 ? -6.697 -14.491 22.222 1.00 77.12 702 VAL A N 1
ATOM 5196 C CA . VAL A 1 702 ? -6.873 -13.116 22.697 1.00 77.12 702 VAL A CA 1
ATOM 5197 C C . VAL A 1 702 ? -8.098 -1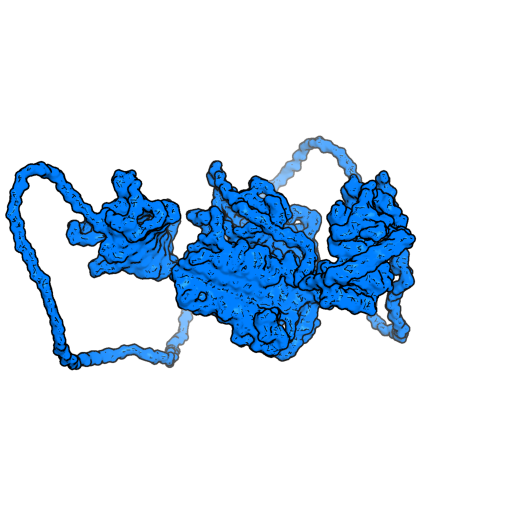2.512 22.013 1.00 77.12 702 VAL A C 1
ATOM 5199 O O . VAL A 1 702 ? -8.092 -12.229 20.814 1.00 77.12 702 VAL A O 1
ATOM 5202 N N . ALA A 1 703 ? -9.173 -12.321 22.780 1.00 72.88 703 ALA A N 1
ATOM 5203 C CA . ALA A 1 703 ? -10.401 -11.717 22.266 1.00 72.88 703 ALA A CA 1
ATOM 5204 C C . ALA A 1 703 ? -10.197 -10.232 21.943 1.00 72.88 703 ALA A C 1
ATOM 5206 O O . ALA A 1 703 ? -10.528 -9.799 20.841 1.00 72.88 703 ALA A O 1
ATOM 5207 N N . GLU A 1 704 ? -9.634 -9.488 22.892 1.00 80.56 704 GLU A N 1
ATOM 5208 C CA . GLU A 1 704 ? -9.266 -8.085 22.753 1.00 80.56 704 GLU A CA 1
ATOM 5209 C C . GLU A 1 704 ? -8.230 -7.716 23.821 1.00 80.56 704 GLU A C 1
ATOM 5211 O O . GLU A 1 704 ? -8.306 -8.198 24.952 1.00 80.56 704 GLU A O 1
ATOM 5216 N N . VAL A 1 705 ? -7.267 -6.873 23.464 1.00 83.38 705 VAL A N 1
ATOM 5217 C CA . VAL A 1 705 ? -6.326 -6.232 24.382 1.00 83.38 705 VAL A CA 1
ATOM 5218 C C . VAL A 1 705 ? -5.939 -4.869 23.819 1.00 83.38 705 VAL A C 1
ATOM 5220 O O . VAL A 1 705 ? -5.641 -4.736 22.632 1.00 83.38 705 VAL A O 1
ATOM 5223 N N . CYS A 1 706 ? -5.934 -3.861 24.685 1.00 84.50 706 CYS A N 1
ATOM 5224 C CA . CYS A 1 706 ? -5.394 -2.538 24.403 1.00 84.50 706 CYS A CA 1
ATOM 5225 C C . CYS A 1 706 ? -4.350 -2.220 25.474 1.00 84.50 706 CYS A C 1
ATOM 5227 O O . CYS A 1 706 ? -4.657 -2.256 26.663 1.00 84.50 706 CYS A O 1
ATOM 5229 N N . ALA A 1 707 ? -3.121 -1.925 25.061 1.00 83.56 707 ALA A N 1
ATOM 5230 C CA . ALA A 1 707 ? -2.011 -1.624 25.956 1.00 83.56 707 ALA A CA 1
ATOM 5231 C C . ALA A 1 707 ? -1.275 -0.367 25.482 1.00 83.56 707 ALA A C 1
ATOM 5233 O O . ALA A 1 707 ? -1.031 -0.193 24.291 1.00 83.56 707 ALA A O 1
ATOM 5234 N N . GLY A 1 708 ? -0.898 0.512 26.412 1.00 76.81 708 GLY A N 1
ATOM 5235 C CA . GLY A 1 708 ? -0.059 1.678 26.114 1.00 76.81 708 GLY A CA 1
ATOM 5236 C C . GLY A 1 708 ? -0.733 2.833 25.361 1.00 76.81 708 GLY A C 1
ATOM 5237 O O . GLY A 1 708 ? -0.022 3.745 24.947 1.00 76.81 708 GLY A O 1
ATOM 5238 N N . LEU A 1 709 ? -2.062 2.825 25.199 1.00 72.94 709 LEU A N 1
ATOM 5239 C CA . LEU A 1 709 ? -2.822 3.938 24.621 1.00 72.94 709 LEU A CA 1
ATOM 5240 C C . LEU A 1 709 ? -3.525 4.765 25.717 1.00 72.94 709 LEU A C 1
ATOM 5242 O O . LEU A 1 709 ? -4.319 4.203 26.471 1.00 72.94 709 LEU A O 1
ATOM 5246 N N . PRO A 1 710 ? -3.280 6.083 25.815 1.00 55.66 710 PRO A N 1
ATOM 5247 C CA . PRO A 1 710 ? -3.985 6.947 26.758 1.00 55.66 710 PRO A CA 1
ATOM 5248 C C . PRO A 1 710 ? -5.413 7.261 26.280 1.00 55.66 710 PRO A C 1
ATOM 5250 O O . PRO A 1 710 ? -5.629 7.580 25.114 1.00 55.66 710 PRO A O 1
ATOM 5253 N N . GLY A 1 711 ? -6.387 7.206 27.194 1.00 49.66 711 GLY A N 1
ATOM 5254 C CA . GLY A 1 711 ? -7.731 7.771 26.991 1.00 49.66 711 GLY A CA 1
ATOM 5255 C C . GLY A 1 711 ? -8.716 6.949 26.150 1.00 49.66 711 GLY A C 1
ATOM 5256 O O . GLY A 1 711 ? -9.845 7.389 25.953 1.00 49.66 711 GLY A O 1
ATOM 5257 N N . LEU A 1 712 ? -8.344 5.755 25.683 1.00 51.84 712 LEU A N 1
ATOM 5258 C CA . LEU A 1 712 ? -9.252 4.850 24.971 1.00 51.84 712 LEU A CA 1
ATOM 5259 C C . LEU A 1 712 ? -9.810 3.807 25.936 1.00 51.84 712 LEU A C 1
ATOM 5261 O O . LEU A 1 712 ? -9.316 2.684 26.010 1.00 51.84 712 LEU A O 1
ATOM 5265 N N . SER A 1 713 ? -10.844 4.178 26.689 1.00 38.47 713 SER A N 1
ATOM 5266 C CA . SER A 1 713 ? -11.637 3.185 27.414 1.00 38.47 713 SER A CA 1
ATOM 5267 C C . SER A 1 713 ? -12.581 2.476 26.424 1.00 38.47 713 SER A C 1
ATOM 5269 O O . SER A 1 713 ? -13.380 3.145 25.763 1.00 38.47 713 SER A O 1
ATOM 5271 N N . PRO A 1 714 ? -12.554 1.132 26.332 1.00 42.06 714 PRO A N 1
ATOM 5272 C CA . PRO A 1 714 ? -13.325 0.354 25.358 1.00 42.06 714 PRO A CA 1
ATOM 5273 C C . PRO A 1 714 ? -14.831 0.121 25.619 1.00 42.06 714 PRO A C 1
ATOM 5275 O O . PRO A 1 714 ? -15.458 -0.420 24.709 1.00 42.06 714 PRO A O 1
ATOM 5278 N N . PRO A 1 715 ? -15.506 0.491 26.737 1.00 41.44 715 PRO A N 1
ATOM 5279 C CA . PRO A 1 715 ? -16.852 -0.039 26.998 1.00 41.44 715 PRO A CA 1
ATOM 5280 C C . PRO A 1 715 ? -17.937 0.449 26.016 1.00 41.44 715 PRO A C 1
ATOM 5282 O O . PRO A 1 715 ? -19.083 0.012 26.112 1.00 41.44 715 PRO A O 1
ATOM 5285 N N . ARG A 1 716 ? -17.612 1.349 25.073 1.00 48.25 716 ARG A N 1
ATOM 5286 C CA . ARG A 1 716 ? -18.539 1.888 24.059 1.00 48.25 716 ARG A CA 1
ATOM 5287 C C . ARG A 1 716 ? -17.964 1.988 22.637 1.00 48.25 716 ARG A C 1
ATOM 5289 O O . ARG A 1 716 ? -18.633 2.545 21.765 1.00 48.25 716 ARG A O 1
ATOM 5296 N N . ALA A 1 717 ? -16.758 1.472 22.394 1.00 58.44 717 ALA A N 1
ATOM 5297 C CA . ALA A 1 717 ? -16.141 1.505 21.070 1.00 58.44 717 ALA A CA 1
ATOM 5298 C C . ALA A 1 717 ? -16.936 0.629 20.078 1.00 58.44 717 ALA A C 1
ATOM 5300 O O . ALA A 1 717 ? -17.344 -0.480 20.444 1.00 58.44 717 ALA A O 1
ATOM 5301 N N . PRO A 1 718 ? -17.191 1.088 18.837 1.00 65.75 718 PRO A N 1
ATOM 5302 C CA . PRO A 1 718 ? -17.782 0.221 17.830 1.00 65.75 718 PRO A CA 1
ATOM 5303 C C . PRO A 1 718 ? -16.839 -0.962 17.558 1.00 65.75 718 PRO A C 1
ATOM 5305 O O . PRO A 1 718 ? -15.624 -0.854 17.701 1.00 65.75 718 PRO A O 1
ATOM 5308 N N . THR A 1 719 ? -17.423 -2.111 17.216 1.00 77.56 719 THR A N 1
ATOM 5309 C CA . THR A 1 719 ? -16.715 -3.263 16.638 1.00 77.56 719 THR A CA 1
ATOM 5310 C C . THR A 1 719 ? -17.325 -3.508 15.266 1.00 77.56 719 THR A C 1
ATOM 5312 O O . THR A 1 719 ? -18.237 -4.324 15.116 1.00 77.56 719 THR A O 1
ATOM 5315 N N . LEU A 1 720 ? -16.900 -2.715 14.285 1.00 84.81 720 LEU A N 1
ATOM 5316 C CA . LEU A 1 720 ? -17.449 -2.756 12.938 1.00 84.81 720 LEU A CA 1
ATOM 5317 C C . LEU A 1 720 ? -17.095 -4.089 12.260 1.00 84.81 720 LEU A C 1
ATOM 5319 O O . LEU A 1 720 ? -15.933 -4.506 12.278 1.00 84.81 720 LEU A O 1
ATOM 5323 N N . PRO A 1 721 ? -18.065 -4.762 11.613 1.00 85.38 721 PRO A N 1
ATOM 5324 C CA . PRO A 1 721 ? -17.763 -5.890 10.750 1.00 85.38 721 PRO A CA 1
ATOM 5325 C C . PRO A 1 721 ? -16.867 -5.428 9.601 1.00 85.38 721 PRO A C 1
ATOM 5327 O O . PRO A 1 721 ? -17.184 -4.472 8.890 1.00 85.38 721 PRO A O 1
ATOM 5330 N N . VAL A 1 722 ? -15.765 -6.137 9.381 1.00 89.12 722 VAL A N 1
ATOM 5331 C CA . VAL A 1 722 ? -14.878 -5.858 8.251 1.00 89.12 722 VAL A CA 1
ATOM 5332 C C . VAL A 1 722 ? -15.302 -6.711 7.058 1.00 89.12 722 VAL A C 1
ATOM 5334 O O . VAL A 1 722 ? -15.448 -7.928 7.183 1.00 89.12 722 VAL A O 1
ATOM 5337 N N . GLU A 1 723 ? -15.533 -6.099 5.899 1.00 90.38 723 GLU A N 1
ATOM 5338 C CA . GLU A 1 723 ? -15.920 -6.798 4.667 1.00 90.38 723 GLU A CA 1
ATOM 5339 C C . GLU A 1 723 ? -14.764 -6.802 3.649 1.00 90.38 723 GLU A C 1
ATOM 5341 O O . GLU A 1 723 ? -13.945 -5.877 3.588 1.00 90.38 723 GLU A O 1
ATOM 5346 N N . GLU A 1 724 ? -14.679 -7.878 2.861 1.00 90.44 724 GLU A N 1
ATOM 5347 C CA . GLU A 1 724 ? -13.743 -7.976 1.736 1.00 90.44 724 GLU A CA 1
ATOM 5348 C C . GLU A 1 724 ? -14.329 -7.277 0.504 1.00 90.44 724 GLU A C 1
ATOM 5350 O O . GLU A 1 724 ? -15.545 -7.352 0.300 1.00 90.44 724 GLU A O 1
ATOM 5355 N N . PRO A 1 725 ? -13.501 -6.636 -0.344 1.00 92.38 725 PRO A N 1
ATOM 5356 C CA . PRO A 1 725 ? -13.982 -6.123 -1.620 1.00 92.38 725 PRO A CA 1
ATOM 5357 C C . PRO A 1 725 ? -14.583 -7.270 -2.452 1.00 92.38 725 PRO A C 1
ATOM 5359 O O . PRO A 1 725 ? -13.973 -8.341 -2.531 1.00 92.38 725 PRO A O 1
ATOM 5362 N N . PRO A 1 726 ? -15.743 -7.071 -3.103 1.00 91.75 726 PRO A N 1
ATOM 5363 C CA . PRO A 1 726 ? -16.351 -8.099 -3.935 1.00 91.75 726 PRO A CA 1
ATOM 5364 C C . PRO A 1 726 ? -15.402 -8.571 -5.036 1.00 91.75 726 PRO A C 1
ATOM 5366 O O . PRO A 1 726 ? -14.823 -7.766 -5.771 1.00 91.75 726 PRO A O 1
ATOM 5369 N N . GLU A 1 727 ? -15.279 -9.887 -5.195 1.00 84.56 727 GLU A N 1
ATOM 5370 C CA . GLU A 1 727 ? -14.575 -10.440 -6.341 1.00 84.56 727 GLU A CA 1
ATOM 5371 C C . GLU A 1 727 ? -15.424 -10.294 -7.601 1.00 84.56 727 GLU A C 1
ATOM 5373 O O . GLU A 1 727 ? -16.547 -10.790 -7.700 1.00 84.56 727 GLU A O 1
ATOM 5378 N N . LEU A 1 728 ? -14.858 -9.621 -8.595 1.00 86.00 728 LEU A N 1
ATOM 5379 C CA . LEU A 1 728 ? -15.443 -9.546 -9.922 1.00 86.00 728 LEU A CA 1
ATOM 5380 C C . LEU A 1 728 ? -15.004 -10.758 -10.761 1.00 86.00 728 LEU A C 1
ATOM 5382 O O . LEU A 1 728 ? -13.868 -11.221 -10.595 1.00 86.00 728 LEU A O 1
ATOM 5386 N N . PRO A 1 729 ? -15.852 -11.243 -11.689 1.00 81.75 729 PRO A N 1
ATOM 5387 C CA . PRO A 1 729 ? -15.478 -12.321 -12.596 1.00 81.75 729 PRO A CA 1
ATOM 5388 C C . PRO A 1 729 ? -14.205 -11.987 -13.393 1.00 81.75 729 PRO A C 1
ATOM 5390 O O . PRO A 1 729 ? -13.939 -10.807 -13.658 1.00 81.75 729 PRO A O 1
ATOM 5393 N N . PRO A 1 730 ? -13.408 -12.999 -13.778 1.00 79.19 730 PRO A N 1
ATOM 5394 C CA . PRO A 1 730 ? -12.378 -12.809 -14.787 1.00 79.19 730 PRO A CA 1
ATOM 5395 C C . PRO A 1 730 ? -13.038 -12.449 -16.125 1.00 79.19 730 PRO A C 1
ATOM 5397 O O . PRO A 1 730 ? -14.108 -12.964 -16.454 1.00 79.19 730 PRO A O 1
ATOM 5400 N N . ASP A 1 731 ? -12.398 -11.572 -16.893 1.00 83.81 731 ASP A N 1
ATOM 5401 C CA . ASP A 1 731 ? -12.883 -11.120 -18.197 1.00 83.81 731 ASP A CA 1
ATOM 5402 C C . ASP A 1 731 ? -11.801 -11.371 -19.249 1.00 83.81 731 ASP A C 1
ATOM 5404 O O . ASP A 1 731 ? -10.642 -11.018 -19.028 1.00 83.81 731 ASP A O 1
ATOM 5408 N N . ASP A 1 732 ? -12.174 -11.939 -20.395 1.00 88.31 732 ASP A N 1
ATOM 5409 C CA . ASP A 1 732 ? -11.270 -12.100 -21.538 1.00 88.31 732 ASP A CA 1
ATOM 5410 C C . ASP A 1 732 ? -10.873 -10.714 -22.081 1.00 88.31 732 ASP A C 1
ATOM 5412 O O . ASP A 1 732 ? -11.773 -9.957 -22.466 1.00 88.31 732 ASP A O 1
ATOM 5416 N N . PRO A 1 733 ? -9.576 -10.358 -22.153 1.00 89.75 733 PRO A N 1
ATOM 5417 C CA . PRO A 1 733 ? -9.121 -9.088 -22.719 1.00 89.75 733 PRO A CA 1
ATOM 5418 C C . PRO A 1 733 ? -9.653 -8.785 -24.121 1.00 89.75 733 PRO A C 1
ATOM 5420 O O . PRO A 1 733 ? -9.838 -7.617 -24.454 1.00 89.75 733 PRO A O 1
ATOM 5423 N N . ALA A 1 734 ? -9.945 -9.805 -24.937 1.00 90.12 734 ALA A N 1
ATOM 5424 C CA . ALA A 1 734 ? -10.534 -9.611 -26.265 1.00 90.12 734 ALA A CA 1
ATOM 5425 C C . ALA A 1 734 ? -11.950 -9.002 -26.210 1.00 90.12 734 ALA A C 1
ATOM 5427 O O . ALA A 1 734 ? -12.415 -8.384 -27.171 1.00 90.12 734 ALA A O 1
ATOM 5428 N N . SER A 1 735 ? -12.636 -9.152 -25.074 1.00 91.06 735 SER A N 1
ATOM 5429 C CA . SER A 1 735 ? -13.971 -8.604 -24.828 1.00 91.06 735 SER A CA 1
ATOM 5430 C C . SER A 1 735 ? -13.958 -7.198 -24.225 1.00 91.06 735 SER A C 1
ATOM 5432 O O . SER A 1 735 ? -15.020 -6.599 -24.066 1.00 91.06 735 SER A O 1
ATOM 5434 N N . TRP A 1 736 ? -12.793 -6.636 -23.897 1.00 96.06 736 TRP A N 1
ATOM 5435 C CA . TRP A 1 736 ? -12.718 -5.317 -23.268 1.00 96.06 736 TRP A CA 1
ATOM 5436 C C . TRP A 1 736 ? -13.000 -4.209 -24.287 1.00 96.06 736 TRP A C 1
ATOM 5438 O O . TRP A 1 736 ? -12.699 -4.345 -25.473 1.00 96.06 736 TRP A O 1
ATOM 5448 N N . GLU A 1 737 ? -13.604 -3.112 -23.838 1.00 98.12 737 GLU A N 1
ATOM 5449 C CA . GLU A 1 737 ? -13.817 -1.920 -24.655 1.00 98.12 737 GLU A CA 1
ATOM 5450 C C . GLU A 1 737 ? -12.650 -0.953 -24.486 1.00 98.12 737 GLU A C 1
ATOM 5452 O O . GLU A 1 737 ? -12.303 -0.552 -23.371 1.00 98.12 737 GLU A O 1
ATOM 5457 N N . ARG A 1 738 ? -12.058 -0.558 -25.609 1.00 98.00 738 ARG A N 1
ATOM 5458 C CA . ARG A 1 738 ? -10.945 0.383 -25.643 1.00 98.00 738 ARG A CA 1
ATOM 5459 C C . ARG A 1 738 ? -11.454 1.818 -25.659 1.00 98.00 738 ARG A C 1
ATOM 5461 O O . ARG A 1 738 ? -12.298 2.176 -26.473 1.00 98.00 738 ARG A O 1
ATOM 5468 N N . VAL A 1 739 ? -10.845 2.690 -24.859 1.00 98.44 739 VAL A N 1
ATOM 5469 C CA . VAL A 1 739 ? -11.016 4.137 -25.040 1.00 98.44 739 VAL A CA 1
ATOM 5470 C C . VAL A 1 739 ? -10.233 4.621 -26.269 1.00 98.44 739 VAL A C 1
ATOM 5472 O O . VAL A 1 739 ? -9.001 4.583 -26.307 1.00 98.44 739 VAL A O 1
ATOM 5475 N N . GLU A 1 740 ? -10.954 5.113 -27.280 1.00 97.06 740 GLU A N 1
ATOM 5476 C CA . GLU A 1 740 ? -10.387 5.688 -28.507 1.00 97.06 740 GLU A CA 1
ATOM 5477 C C . GLU A 1 740 ? -10.351 7.222 -28.460 1.00 97.06 740 GLU A C 1
ATOM 5479 O O . GLU A 1 740 ? -11.278 7.911 -28.887 1.00 97.06 740 GLU A O 1
ATOM 5484 N N . GLY A 1 741 ? -9.253 7.768 -27.936 1.00 96.44 741 GLY A N 1
ATOM 5485 C CA . GLY A 1 741 ? -9.028 9.209 -27.795 1.00 96.44 741 GLY A CA 1
ATOM 5486 C C . GLY A 1 741 ? -8.679 9.589 -26.359 1.00 96.44 741 GLY A C 1
ATOM 5487 O O . GLY A 1 741 ? -8.584 8.731 -25.492 1.00 96.44 741 GLY A O 1
ATOM 5488 N N . THR A 1 742 ? -8.466 10.879 -26.107 1.00 96.25 742 THR A N 1
ATOM 5489 C CA . THR A 1 742 ? -7.941 11.366 -24.818 1.00 96.25 742 THR A CA 1
ATOM 5490 C C . THR A 1 742 ? -8.879 12.322 -24.083 1.00 96.25 742 THR A C 1
ATOM 5492 O O . THR A 1 742 ? -8.522 12.838 -23.034 1.00 96.25 742 THR A O 1
ATOM 5495 N N . GLY A 1 743 ? -10.068 12.604 -24.618 1.00 96.25 743 GLY A N 1
ATOM 5496 C CA . GLY A 1 743 ? -11.034 13.523 -24.004 1.00 96.25 743 GLY A CA 1
ATOM 5497 C C . GLY A 1 743 ? -12.216 12.805 -23.356 1.00 96.25 743 GLY A C 1
ATOM 5498 O O . GLY A 1 743 ? -12.455 11.627 -23.630 1.00 96.25 743 GLY A O 1
ATOM 5499 N N . THR A 1 744 ? -13.026 13.537 -22.586 1.00 98.31 744 THR A N 1
ATOM 5500 C CA . THR A 1 744 ? -14.247 13.006 -21.950 1.00 98.31 744 THR A CA 1
ATOM 5501 C C . THR A 1 744 ? -15.151 12.242 -22.920 1.00 98.31 744 THR A C 1
ATOM 5503 O O . THR A 1 744 ? -15.652 11.173 -22.587 1.00 98.31 744 THR A O 1
ATOM 5506 N N . ILE A 1 745 ? -15.336 12.760 -24.142 1.00 98.19 745 ILE A N 1
ATOM 5507 C CA . ILE A 1 745 ? -16.207 12.152 -25.163 1.00 98.19 745 ILE A CA 1
ATOM 5508 C C . ILE A 1 745 ? -15.751 10.729 -25.509 1.00 98.19 745 ILE A C 1
ATOM 5510 O O . ILE A 1 745 ? -16.588 9.846 -25.672 1.00 98.19 745 ILE A O 1
ATOM 5514 N N . ALA A 1 746 ? -14.439 10.492 -25.591 1.00 98.44 746 ALA A N 1
ATOM 5515 C CA . ALA A 1 746 ? -13.892 9.176 -25.908 1.00 98.44 746 ALA A CA 1
ATOM 5516 C C . ALA A 1 746 ? -14.163 8.172 -24.782 1.00 98.44 746 ALA A C 1
ATOM 5518 O O . ALA A 1 746 ? -14.609 7.056 -25.043 1.00 98.44 746 ALA A O 1
ATOM 5519 N N . ILE A 1 747 ? -13.944 8.587 -23.530 1.00 98.50 747 ILE A N 1
ATOM 5520 C CA . ILE A 1 747 ? -14.189 7.733 -22.363 1.00 98.50 747 ILE A CA 1
ATOM 5521 C C . ILE A 1 747 ? -15.686 7.440 -22.234 1.00 98.50 747 ILE A C 1
ATOM 5523 O O . ILE A 1 747 ? -16.071 6.287 -22.061 1.00 98.50 747 ILE A O 1
ATOM 5527 N N . GLN A 1 748 ? -16.540 8.457 -22.383 1.00 98.69 748 GLN A N 1
ATOM 5528 C CA . GLN A 1 748 ? -17.987 8.275 -22.302 1.00 98.69 748 GLN A CA 1
ATOM 5529 C C . GLN A 1 748 ? -18.504 7.350 -23.409 1.00 98.69 748 GLN A C 1
ATOM 5531 O O . GLN A 1 748 ? -19.322 6.481 -23.131 1.00 98.69 748 GLN A O 1
ATOM 5536 N N . LYS A 1 749 ? -17.990 7.478 -24.640 1.00 98.62 749 LYS A N 1
ATOM 5537 C CA . LYS A 1 749 ? -18.339 6.578 -25.748 1.00 98.62 749 LYS A CA 1
ATOM 5538 C C . LYS A 1 749 ? -17.998 5.119 -25.423 1.00 98.62 749 LYS A C 1
ATOM 5540 O O . LYS A 1 749 ? -18.813 4.248 -25.702 1.00 98.62 749 LYS A O 1
ATOM 5545 N N . ALA A 1 750 ? -16.833 4.859 -24.827 1.00 98.44 750 ALA A N 1
ATOM 5546 C CA . ALA A 1 750 ? -16.439 3.509 -24.423 1.00 98.44 750 ALA A CA 1
ATOM 5547 C C . ALA A 1 750 ? -17.327 2.960 -23.292 1.00 98.44 750 ALA A C 1
ATOM 5549 O O . ALA A 1 750 ? -17.754 1.811 -23.337 1.00 98.44 750 ALA A O 1
ATOM 5550 N N . VAL A 1 751 ? -17.679 3.791 -22.306 1.00 98.44 751 VAL A N 1
ATOM 5551 C CA . VAL A 1 751 ? -18.651 3.413 -21.265 1.00 98.44 751 VAL A CA 1
ATOM 5552 C C . VAL A 1 751 ? -20.015 3.071 -21.872 1.00 98.44 751 VAL A C 1
ATOM 5554 O O . VAL A 1 751 ? -20.644 2.085 -21.490 1.00 98.44 751 VAL A O 1
ATOM 5557 N N . ASP A 1 752 ? -20.457 3.856 -22.851 1.00 98.25 752 ASP A N 1
ATOM 5558 C CA . ASP A 1 752 ? -21.760 3.703 -23.497 1.00 98.25 752 ASP A CA 1
ATOM 5559 C C . ASP A 1 752 ? -21.799 2.565 -24.537 1.00 98.25 752 ASP A C 1
ATOM 5561 O O . ASP A 1 752 ? -22.873 2.230 -25.031 1.00 98.25 752 ASP A O 1
ATOM 5565 N N . ALA A 1 753 ? -20.664 1.923 -24.839 1.00 97.50 753 ALA A N 1
ATOM 5566 C CA . ALA A 1 753 ? -20.583 0.804 -25.782 1.00 97.50 753 ALA A CA 1
ATOM 5567 C C . ALA A 1 753 ? -21.244 -0.490 -25.262 1.00 97.50 753 ALA A C 1
ATOM 5569 O O . ALA A 1 753 ? -21.426 -1.443 -26.018 1.00 97.50 753 ALA A O 1
ATOM 5570 N N . GLY A 1 754 ? -21.600 -0.544 -23.973 1.00 93.12 754 GLY A N 1
ATOM 5571 C CA . GLY A 1 754 ? -22.337 -1.664 -23.379 1.00 93.12 754 GLY A CA 1
ATOM 5572 C C . GLY A 1 754 ? -21.484 -2.881 -23.008 1.00 93.12 754 GLY A C 1
ATOM 5573 O O . GLY A 1 754 ? -22.040 -3.920 -22.652 1.00 93.12 754 GLY A O 1
ATOM 5574 N N . ARG A 1 755 ? -20.149 -2.777 -23.050 1.00 95.75 755 ARG A N 1
ATOM 5575 C CA . ARG A 1 755 ? -19.244 -3.842 -22.588 1.00 95.75 755 ARG A CA 1
ATOM 5576 C C . ARG A 1 755 ? -19.017 -3.780 -21.068 1.00 95.75 755 ARG A C 1
ATOM 5578 O O . ARG A 1 755 ? -19.062 -2.697 -20.486 1.00 95.75 755 ARG A O 1
ATOM 5585 N N . PRO A 1 756 ? -18.737 -4.918 -20.404 1.00 95.06 756 PRO A N 1
ATOM 5586 C CA . PRO A 1 756 ? -18.555 -4.956 -18.951 1.00 95.06 756 PRO A CA 1
ATOM 5587 C C . PRO A 1 756 ? -17.230 -4.353 -18.466 1.00 95.06 756 PRO A C 1
ATOM 5589 O O . PRO A 1 756 ? -17.153 -3.908 -17.316 1.00 95.06 756 PRO A O 1
ATOM 5592 N N . VAL A 1 757 ? -16.199 -4.338 -19.317 1.00 97.25 757 VAL A N 1
ATOM 5593 C CA . VAL A 1 757 ? -14.867 -3.813 -18.996 1.00 97.25 757 VAL A CA 1
ATOM 5594 C C . VAL A 1 757 ? -14.497 -2.720 -19.982 1.00 97.25 757 VAL A C 1
ATOM 5596 O O . VAL A 1 757 ? -14.538 -2.946 -21.189 1.00 97.25 757 VAL A O 1
ATOM 5599 N N . VAL A 1 758 ? -14.095 -1.565 -19.462 1.00 98.19 758 VAL A N 1
ATOM 5600 C CA . VAL A 1 758 ? -13.501 -0.466 -20.230 1.00 98.19 758 VAL A CA 1
ATOM 5601 C C . VAL A 1 758 ? -12.041 -0.336 -19.816 1.00 98.19 758 VAL A C 1
ATOM 5603 O O . VAL A 1 758 ? -11.736 -0.381 -18.626 1.00 98.19 758 VAL A O 1
ATOM 5606 N N . TYR A 1 759 ? -11.126 -0.151 -20.762 1.00 97.81 759 TYR A N 1
ATOM 5607 C CA . TYR A 1 759 ? -9.737 0.162 -20.434 1.00 97.81 759 TYR A CA 1
ATOM 5608 C C . TYR A 1 759 ? -9.261 1.433 -21.120 1.00 97.81 759 TYR A C 1
ATOM 5610 O O . TYR A 1 759 ? -9.590 1.720 -22.274 1.00 97.81 759 TYR A O 1
ATOM 5618 N N . LEU A 1 760 ? -8.464 2.192 -20.376 1.00 98.12 760 LEU A N 1
ATOM 5619 C CA . LEU A 1 760 ? -7.743 3.355 -20.858 1.00 98.12 760 LEU A CA 1
ATOM 5620 C C . LEU A 1 760 ? -6.321 2.880 -21.164 1.00 98.12 760 LEU A C 1
ATOM 5622 O O . LEU A 1 760 ? -5.586 2.569 -20.225 1.00 98.12 760 LEU A O 1
ATOM 5626 N N . PRO A 1 761 ? -5.908 2.794 -22.442 1.00 97.62 761 PRO A N 1
ATOM 5627 C CA . PRO A 1 761 ? -4.505 2.575 -22.765 1.00 97.62 761 PRO A CA 1
ATOM 5628 C C . PRO A 1 761 ? -3.620 3.585 -22.033 1.00 97.62 761 PRO A C 1
ATOM 5630 O O . PRO A 1 761 ? -3.999 4.755 -21.936 1.00 97.62 761 PRO A O 1
ATOM 5633 N N . PHE A 1 762 ? -2.450 3.150 -21.558 1.00 96.38 762 PHE A N 1
ATOM 5634 C CA . PHE A 1 762 ? -1.519 4.017 -20.831 1.00 96.38 762 PHE A CA 1
ATOM 5635 C C . PHE A 1 762 ? -1.329 5.360 -21.554 1.00 96.38 762 PHE A C 1
ATOM 5637 O O . PHE A 1 762 ? -0.856 5.411 -22.696 1.00 96.38 762 PHE A O 1
ATOM 5644 N N . GLY A 1 763 ? -1.697 6.450 -20.884 1.00 94.75 763 GLY A N 1
ATOM 5645 C CA . GLY A 1 763 ? -1.669 7.781 -21.472 1.00 94.75 763 GLY A CA 1
ATOM 5646 C C . GLY A 1 763 ? -2.188 8.872 -20.544 1.00 94.75 763 GLY A C 1
ATOM 5647 O O . GLY A 1 763 ? -2.343 8.681 -19.339 1.00 94.75 763 GLY A O 1
ATOM 5648 N N . GLN A 1 764 ? -2.440 10.038 -21.131 1.00 95.44 764 GLN A N 1
ATOM 5649 C CA . GLN A 1 764 ? -3.005 11.204 -20.454 1.00 95.44 764 GLN A CA 1
ATOM 5650 C C . GLN A 1 764 ? -4.388 11.505 -21.031 1.00 95.44 764 GLN A C 1
ATOM 5652 O O . GLN A 1 764 ? -4.573 11.442 -22.250 1.00 95.44 764 GLN A O 1
ATOM 5657 N N . TYR A 1 765 ? -5.340 11.840 -20.161 1.00 97.50 765 TYR A N 1
ATOM 5658 C CA . TYR A 1 765 ? -6.736 12.073 -20.518 1.00 97.50 765 TYR A CA 1
ATOM 5659 C C . TYR A 1 765 ? -7.242 13.378 -19.900 1.00 97.50 765 TYR A C 1
ATOM 5661 O O . TYR A 1 765 ? -7.004 13.643 -18.726 1.00 97.50 765 TYR A O 1
ATOM 5669 N N . TRP A 1 766 ? -7.955 14.193 -20.675 1.00 98.00 766 TRP A N 1
ATOM 5670 C CA . TRP A 1 766 ? -8.430 15.523 -20.292 1.00 98.00 766 TRP A CA 1
ATOM 5671 C C . TRP A 1 766 ? -9.951 15.532 -20.130 1.00 98.00 766 TRP A C 1
ATOM 5673 O O . TRP A 1 766 ? -10.685 15.243 -21.077 1.00 98.00 766 TRP A O 1
ATOM 5683 N N . ILE A 1 767 ? -10.416 15.880 -18.930 1.00 98.19 767 ILE A N 1
ATOM 5684 C CA . ILE A 1 767 ? -11.822 15.769 -18.528 1.00 98.19 767 ILE A CA 1
ATOM 5685 C C . ILE A 1 767 ? -12.425 17.159 -18.362 1.00 98.19 767 ILE A C 1
ATOM 5687 O O . ILE A 1 767 ? -12.063 17.901 -17.455 1.00 98.19 767 ILE A O 1
ATOM 5691 N N . ASP A 1 768 ? -13.334 17.516 -19.262 1.00 97.81 768 ASP A N 1
ATOM 5692 C CA . ASP A 1 768 ? -14.014 18.817 -19.323 1.00 97.81 768 ASP A CA 1
ATOM 5693 C C . ASP A 1 768 ? -15.462 18.789 -18.809 1.00 97.81 768 ASP A C 1
ATOM 5695 O O . ASP A 1 768 ? -16.094 19.836 -18.712 1.00 97.81 768 ASP A O 1
ATOM 5699 N N . ARG A 1 769 ? -15.985 17.598 -18.502 1.00 98.31 769 ARG A N 1
ATOM 5700 C CA . ARG A 1 769 ? -17.304 17.331 -17.909 1.00 98.31 769 ARG A CA 1
ATOM 5701 C C . ARG A 1 769 ? -17.293 15.933 -17.263 1.00 98.31 769 ARG A C 1
ATOM 5703 O O . ARG A 1 769 ? -16.414 15.145 -17.610 1.00 98.31 769 ARG A O 1
ATOM 5710 N N . PRO A 1 770 ? -18.240 15.584 -16.378 1.00 98.56 770 PRO A N 1
ATOM 5711 C CA . PRO A 1 770 ? -18.244 14.285 -15.711 1.00 98.56 770 PRO A CA 1
ATOM 5712 C C . PRO A 1 770 ? -18.314 13.109 -16.686 1.00 98.56 770 PRO A C 1
ATOM 5714 O O . PRO A 1 770 ? -19.176 13.080 -17.568 1.00 98.56 770 PRO A O 1
ATOM 5717 N N . VAL A 1 771 ? -17.459 12.106 -16.478 1.00 98.62 771 VAL A N 1
ATOM 5718 C CA . VAL A 1 771 ? -17.627 10.773 -17.070 1.00 98.62 771 VAL A CA 1
ATOM 5719 C C . VAL A 1 771 ? -18.639 10.007 -16.223 1.00 98.62 771 VAL A C 1
ATOM 5721 O O . VAL A 1 771 ? -18.403 9.732 -15.046 1.00 98.62 771 VAL A O 1
ATOM 5724 N N . ARG A 1 772 ? -19.774 9.650 -16.819 1.00 98.56 772 ARG A N 1
ATOM 5725 C CA . ARG A 1 772 ? -20.850 8.895 -16.172 1.00 98.56 772 ARG A CA 1
ATOM 5726 C C . ARG A 1 772 ? -20.652 7.407 -16.401 1.00 98.56 772 ARG A C 1
ATOM 5728 O O . ARG A 1 772 ? -20.919 6.923 -17.498 1.00 98.56 772 ARG A O 1
ATOM 5735 N N . VAL A 1 773 ? -20.198 6.691 -15.375 1.00 98.38 773 VAL A N 1
ATOM 5736 C CA . VAL A 1 773 ? -19.993 5.236 -15.405 1.00 98.38 773 VAL A CA 1
ATOM 5737 C C . VAL A 1 773 ? -21.330 4.543 -15.166 1.00 98.38 773 VAL A C 1
ATOM 5739 O O . VAL A 1 773 ? -21.860 4.590 -14.057 1.00 98.38 773 VAL A O 1
ATOM 5742 N N . ARG A 1 774 ? -21.890 3.919 -16.206 1.00 97.38 774 ARG A N 1
ATOM 5743 C CA . ARG A 1 774 ? -23.276 3.424 -16.221 1.00 97.38 774 ARG A CA 1
ATOM 5744 C C . ARG A 1 774 ? -23.439 2.118 -17.005 1.00 97.38 774 ARG A C 1
ATOM 5746 O O . ARG A 1 774 ? -22.511 1.643 -17.656 1.00 97.38 774 ARG A O 1
ATOM 5753 N N . GLY A 1 775 ? -24.649 1.560 -16.973 1.00 96.12 775 GLY A N 1
ATOM 5754 C CA . GLY A 1 775 ? -25.042 0.426 -17.814 1.00 96.12 775 GLY A CA 1
ATOM 5755 C C . GLY A 1 775 ? -24.379 -0.900 -17.424 1.00 96.12 775 GLY A C 1
ATOM 5756 O O . GLY A 1 775 ? -24.488 -1.359 -16.288 1.00 96.12 775 GLY A O 1
ATOM 5757 N N . ALA A 1 776 ? -23.740 -1.562 -18.390 1.00 95.56 776 ALA A N 1
ATOM 5758 C CA . ALA A 1 776 ? -23.118 -2.871 -18.183 1.00 95.56 776 ALA A CA 1
ATOM 5759 C C . ALA A 1 776 ? -21.734 -2.797 -17.511 1.00 95.56 776 ALA A C 1
ATOM 5761 O O . ALA A 1 776 ? -21.218 -3.827 -17.074 1.00 95.56 776 ALA A O 1
ATOM 5762 N N . VAL A 1 777 ? -21.132 -1.604 -17.426 1.00 97.06 777 VAL A N 1
ATOM 5763 C CA . VAL A 1 777 ? -19.757 -1.435 -16.942 1.00 97.06 777 VAL A CA 1
ATOM 5764 C C . VAL A 1 777 ? -19.650 -1.834 -15.472 1.00 97.06 777 VAL A C 1
ATOM 5766 O O . VAL A 1 777 ? -20.300 -1.250 -14.600 1.00 97.06 777 VAL A O 1
ATOM 5769 N N . ARG A 1 778 ? -18.779 -2.811 -15.206 1.00 95.88 778 ARG A N 1
ATOM 5770 C CA . ARG A 1 778 ? -18.390 -3.281 -13.867 1.00 95.88 778 ARG A CA 1
ATOM 5771 C C . ARG A 1 778 ? -16.893 -3.146 -13.589 1.00 95.88 778 ARG A C 1
ATOM 5773 O O . ARG A 1 778 ? -16.479 -3.341 -12.452 1.00 95.88 778 ARG A O 1
ATOM 5780 N N . ARG A 1 779 ? -16.063 -2.842 -14.592 1.00 96.75 779 ARG A N 1
ATOM 5781 C CA . ARG A 1 779 ? -14.623 -2.617 -14.406 1.00 96.75 779 ARG A CA 1
ATOM 5782 C C . ARG A 1 779 ? -14.097 -1.532 -15.344 1.00 96.75 779 ARG A C 1
ATOM 5784 O O . ARG A 1 779 ? -14.398 -1.549 -16.536 1.00 96.75 779 ARG A O 1
ATOM 5791 N N . ILE A 1 780 ? -13.286 -0.628 -14.804 1.00 97.69 780 ILE A N 1
ATOM 5792 C CA . ILE A 1 780 ? -12.480 0.338 -15.549 1.00 97.69 780 ILE A CA 1
ATOM 5793 C C . ILE A 1 780 ? -11.011 0.121 -15.182 1.00 97.69 780 ILE A C 1
ATOM 5795 O O . ILE A 1 780 ? -10.637 0.280 -14.020 1.00 97.69 780 ILE A O 1
ATOM 5799 N N . VAL A 1 781 ? -10.186 -0.220 -16.173 1.00 96.69 781 VAL A N 1
ATOM 5800 C CA . VAL A 1 781 ? -8.742 -0.446 -16.004 1.00 96.69 781 VAL A CA 1
ATOM 5801 C C . VAL A 1 781 ? -7.970 0.726 -16.603 1.00 96.69 781 VAL A C 1
ATOM 5803 O O . VAL A 1 781 ? -7.986 0.946 -17.812 1.00 96.69 781 VAL A O 1
ATOM 5806 N N . GLY A 1 782 ? -7.291 1.495 -15.759 1.00 95.81 782 GLY A N 1
ATOM 5807 C CA . GLY A 1 782 ? -6.602 2.718 -16.157 1.00 95.81 782 GLY A CA 1
ATOM 5808 C C . GLY A 1 782 ? -5.202 2.514 -16.739 1.00 95.81 782 GLY A C 1
ATOM 5809 O O . GLY A 1 782 ? -4.675 3.440 -17.342 1.00 95.81 782 GLY A O 1
ATOM 5810 N N . MET A 1 783 ? -4.578 1.342 -16.572 1.00 95.12 783 MET A N 1
ATOM 5811 C CA . MET A 1 783 ? -3.205 1.054 -17.032 1.00 95.12 783 MET A CA 1
ATOM 5812 C C . MET A 1 783 ? -2.148 2.067 -16.543 1.00 95.12 783 MET A C 1
ATOM 5814 O O . MET A 1 783 ? -1.196 2.346 -17.262 1.00 95.12 783 MET A O 1
ATOM 5818 N N . ASN A 1 784 ? -2.311 2.627 -15.340 1.00 93.88 784 ASN A N 1
ATOM 5819 C CA . ASN A 1 784 ? -1.548 3.753 -14.776 1.00 93.88 784 ASN A CA 1
ATOM 5820 C C . ASN A 1 784 ? -1.677 5.067 -15.578 1.00 93.88 784 ASN A C 1
ATOM 5822 O O . ASN A 1 784 ? -0.771 5.898 -15.579 1.00 93.88 784 ASN A O 1
ATOM 5826 N N . SER A 1 785 ? -2.811 5.287 -16.248 1.00 95.69 785 SER A N 1
ATOM 5827 C CA . SER A 1 785 ? -3.095 6.535 -16.968 1.00 95.69 785 SER A CA 1
ATOM 5828 C C . SER A 1 785 ? -3.366 7.716 -16.037 1.00 95.69 785 SER A C 1
ATOM 5830 O O . SER A 1 785 ? -3.914 7.556 -14.944 1.00 95.69 785 SER A O 1
ATOM 5832 N N . LEU A 1 786 ? -3.029 8.917 -16.519 1.00 95.69 786 LEU A N 1
ATOM 5833 C CA . LEU A 1 786 ? -3.193 10.183 -15.809 1.00 95.69 786 LEU A CA 1
ATOM 5834 C C . LEU A 1 786 ? -4.431 10.947 -16.294 1.00 95.69 786 LEU A C 1
ATOM 5836 O O . LEU A 1 786 ? -4.600 11.200 -17.487 1.00 95.69 786 LEU A O 1
ATOM 5840 N N . ILE A 1 787 ? -5.278 11.345 -15.351 1.00 96.38 787 ILE A N 1
ATOM 5841 C CA . ILE A 1 787 ? -6.484 12.134 -15.570 1.00 96.38 787 ILE A CA 1
ATOM 5842 C C . ILE A 1 787 ? -6.228 13.595 -15.205 1.00 96.38 787 ILE A C 1
ATOM 5844 O O . ILE A 1 787 ? -5.808 13.918 -14.094 1.00 96.38 787 ILE A O 1
ATOM 5848 N N . HIS A 1 788 ? -6.543 14.485 -16.140 1.00 96.25 788 HIS A N 1
ATOM 5849 C CA . HIS A 1 788 ? -6.413 15.927 -16.018 1.00 96.25 788 HIS A CA 1
ATOM 5850 C C . HIS A 1 788 ? -7.788 16.600 -16.081 1.00 96.25 788 HIS A C 1
ATOM 5852 O O . HIS A 1 788 ? -8.321 16.801 -17.179 1.00 96.25 788 HIS A O 1
ATOM 5858 N N . PRO A 1 789 ? -8.353 17.021 -14.940 1.00 96.00 789 PRO A N 1
ATOM 5859 C CA . PRO A 1 789 ? -9.489 17.932 -14.934 1.00 96.00 789 PRO A CA 1
ATOM 5860 C C . PRO A 1 789 ? -9.172 19.202 -15.733 1.00 96.00 789 PRO A C 1
ATOM 5862 O O . PRO A 1 789 ? -8.075 19.759 -15.644 1.00 96.00 789 PRO A O 1
ATOM 5865 N N . GLN A 1 790 ? -10.116 19.655 -16.549 1.00 96.56 790 GLN A N 1
ATOM 5866 C CA . GLN A 1 790 ? -10.029 20.907 -17.295 1.00 96.56 790 GLN A CA 1
ATOM 5867 C C . GLN A 1 790 ? -10.836 22.005 -16.604 1.00 96.56 790 GLN A C 1
ATOM 5869 O O . GLN A 1 790 ? -11.825 21.697 -15.947 1.00 96.56 790 GLN A O 1
ATOM 5874 N N . PRO A 1 791 ? -10.493 23.294 -16.800 1.00 94.94 791 PRO A N 1
ATOM 5875 C CA . PRO A 1 791 ? -11.245 24.402 -16.203 1.00 94.94 791 PRO A CA 1
ATOM 5876 C C . PRO A 1 791 ? -12.754 24.367 -16.492 1.00 94.94 791 PRO A C 1
ATOM 5878 O O . PRO A 1 791 ? -13.544 24.802 -15.665 1.00 94.94 791 PRO A O 1
ATOM 5881 N N . ALA A 1 792 ? -13.154 23.823 -17.647 1.00 95.88 792 ALA A N 1
ATOM 5882 C CA . ALA A 1 792 ? -14.557 23.671 -18.033 1.00 95.88 792 ALA A CA 1
ATOM 5883 C C . ALA A 1 792 ? -15.355 22.689 -17.150 1.00 95.88 792 ALA A C 1
ATOM 5885 O O . ALA A 1 792 ? -16.576 22.803 -17.103 1.00 95.88 792 ALA A O 1
ATOM 5886 N N . LEU A 1 793 ? -14.686 21.778 -16.428 1.00 96.94 793 LEU A N 1
ATOM 5887 C CA . LEU A 1 793 ? -15.332 20.862 -15.482 1.00 96.94 793 LEU A CA 1
ATOM 5888 C C . LEU A 1 793 ? -15.956 21.619 -14.294 1.00 96.94 793 LEU A C 1
ATOM 5890 O O . LEU A 1 793 ? -16.980 21.193 -13.761 1.00 96.94 793 LEU A O 1
ATOM 5894 N N . GLY A 1 794 ? -15.360 22.751 -13.897 1.00 95.38 794 GLY A N 1
ATOM 5895 C CA . GLY A 1 794 ? -15.772 23.506 -12.713 1.00 95.38 794 GLY A CA 1
ATOM 5896 C C . GLY A 1 794 ? -15.736 22.643 -11.448 1.00 95.38 794 GLY A C 1
ATOM 5897 O O . GLY A 1 794 ? -14.790 21.886 -11.240 1.00 95.38 794 GLY A O 1
ATOM 5898 N N . ASP A 1 795 ? -16.793 22.730 -10.640 1.00 94.94 795 ASP A N 1
ATOM 5899 C CA . ASP A 1 795 ? -16.932 21.986 -9.378 1.00 94.94 795 ASP A CA 1
ATOM 5900 C C . ASP A 1 795 ? -17.540 20.580 -9.554 1.00 94.94 795 ASP A C 1
ATOM 5902 O O . ASP A 1 795 ? -17.819 19.886 -8.575 1.00 94.94 795 ASP A O 1
ATOM 5906 N N . GLN A 1 796 ? -17.778 20.141 -10.793 1.00 98.19 796 GLN A N 1
ATOM 5907 C CA . GLN A 1 796 ? -18.389 18.841 -11.084 1.00 98.19 796 GLN A CA 1
ATOM 5908 C C . GLN A 1 796 ? -17.400 17.678 -10.852 1.00 98.19 796 GLN A C 1
ATOM 5910 O O . GLN A 1 796 ? -16.184 17.881 -10.924 1.00 98.19 796 GLN A O 1
ATOM 5915 N N . PRO A 1 797 ? -17.884 16.447 -10.589 1.00 98.19 797 PRO A N 1
ATOM 5916 C CA . PRO A 1 797 ? -16.998 15.305 -10.390 1.00 98.19 797 PRO A CA 1
ATOM 5917 C C . PRO A 1 797 ? -16.321 14.887 -11.695 1.00 98.19 797 PRO A C 1
ATOM 5919 O O . PRO A 1 797 ? -16.892 14.999 -12.778 1.00 98.19 797 PRO A O 1
ATOM 5922 N N . VAL A 1 798 ? -15.119 14.323 -11.591 1.00 98.38 798 VAL A N 1
ATOM 5923 C CA . VAL A 1 798 ? -14.408 13.730 -12.736 1.00 98.38 798 VAL A CA 1
ATOM 5924 C C . VAL A 1 798 ? -15.127 12.467 -13.201 1.00 98.38 798 VAL A C 1
ATOM 5926 O O . VAL A 1 798 ? -15.402 12.302 -14.390 1.00 98.38 798 VAL A O 1
ATOM 5929 N N . PHE A 1 799 ? -15.465 11.598 -12.248 1.00 98.50 799 PHE A N 1
ATOM 5930 C CA . PHE A 1 799 ? -16.258 10.396 -12.473 1.00 98.50 799 PHE A CA 1
ATOM 5931 C C . PHE A 1 799 ? -17.502 10.440 -11.599 1.00 98.50 799 PHE A C 1
ATOM 5933 O O . PHE A 1 799 ? -17.403 10.654 -10.392 1.00 98.50 799 PHE A O 1
ATOM 5940 N N . ARG A 1 800 ? -18.658 10.174 -12.204 1.00 98.56 800 ARG A N 1
ATOM 5941 C CA . ARG A 1 800 ? -19.893 9.862 -11.487 1.00 98.56 800 ARG A CA 1
ATOM 5942 C C . ARG A 1 800 ? -20.242 8.403 -11.744 1.00 98.56 800 ARG A C 1
ATOM 5944 O O . ARG A 1 800 ? -20.538 8.034 -12.880 1.00 98.56 800 ARG A O 1
ATOM 5951 N N . PHE A 1 801 ? -20.203 7.582 -10.705 1.00 98.50 801 PHE A N 1
ATOM 5952 C CA . PHE A 1 801 ? -20.570 6.173 -10.781 1.00 98.50 801 PHE A CA 1
ATOM 5953 C C . PHE A 1 801 ? -22.068 6.014 -10.543 1.00 98.50 801 PHE A C 1
ATOM 5955 O O . PHE A 1 801 ? -22.563 6.392 -9.494 1.00 98.50 801 PHE A O 1
ATOM 5962 N N . GLU A 1 802 ? -22.792 5.464 -11.511 1.00 97.19 802 GLU A N 1
ATOM 5963 C CA . GLU A 1 802 ? -24.246 5.251 -11.459 1.00 97.19 802 GLU A CA 1
ATOM 5964 C C . GLU A 1 802 ? -24.644 3.917 -12.113 1.00 97.19 802 GLU A C 1
ATOM 5966 O O . GLU A 1 802 ? -25.745 3.740 -12.637 1.00 97.19 802 GLU A O 1
ATOM 5971 N N . SER A 1 803 ? -23.710 2.967 -12.126 1.00 93.81 803 SER A N 1
ATOM 5972 C CA . SER A 1 803 ? -23.897 1.662 -12.749 1.00 93.81 803 SER A CA 1
ATOM 5973 C C . SER A 1 803 ? -24.789 0.771 -11.877 1.00 93.81 803 SER A C 1
ATOM 5975 O O . SER A 1 803 ? -24.527 0.645 -10.682 1.00 93.81 803 SER A O 1
ATOM 5977 N N . PRO A 1 804 ? -25.808 0.092 -12.441 1.00 95.25 804 PRO A N 1
ATOM 5978 C CA . PRO A 1 804 ? -26.695 -0.800 -11.689 1.00 95.25 804 PRO A CA 1
ATOM 5979 C C . PRO A 1 804 ? -26.044 -2.143 -11.308 1.00 95.25 804 PRO A C 1
ATOM 5981 O O . PRO A 1 804 ? -26.713 -3.023 -10.765 1.00 95.25 804 PRO A O 1
ATOM 5984 N N . GLN A 1 805 ? -24.765 -2.349 -11.636 1.00 95.94 805 GLN A N 1
ATOM 5985 C CA . GLN A 1 805 ? -24.048 -3.588 -11.343 1.00 95.94 805 GLN A CA 1
ATOM 5986 C C . GLN A 1 805 ? -23.903 -3.804 -9.833 1.00 95.94 805 GLN A C 1
ATOM 5988 O O . GLN A 1 805 ? -23.786 -2.856 -9.063 1.00 95.94 805 GLN A O 1
ATOM 5993 N N . LYS A 1 806 ? -23.842 -5.073 -9.406 1.00 96.00 806 LYS A N 1
ATOM 5994 C CA . LYS A 1 806 ? -23.632 -5.434 -7.989 1.00 96.00 806 LYS A CA 1
ATOM 5995 C C . LYS A 1 806 ? -22.325 -4.875 -7.420 1.00 96.00 806 LYS A C 1
ATOM 5997 O O . LYS A 1 806 ? -22.258 -4.605 -6.224 1.00 96.00 806 LYS A O 1
ATOM 6002 N N . ALA A 1 807 ? -21.304 -4.744 -8.262 1.00 97.25 807 ALA A N 1
ATOM 6003 C CA . ALA A 1 807 ? -20.042 -4.112 -7.923 1.00 97.25 807 ALA A CA 1
ATOM 6004 C C . ALA A 1 807 ? -19.396 -3.484 -9.168 1.00 97.25 807 ALA A C 1
ATOM 6006 O O . ALA A 1 807 ? -19.521 -4.030 -10.268 1.00 97.25 807 ALA A O 1
ATOM 6007 N N . VAL A 1 808 ? -18.687 -2.371 -8.978 1.00 97.50 808 VAL A N 1
ATOM 6008 C CA . VAL A 1 808 ? -17.880 -1.685 -9.992 1.00 97.50 808 VAL A CA 1
ATOM 6009 C C . VAL A 1 808 ? -16.464 -1.486 -9.459 1.00 97.50 808 VAL A C 1
ATOM 6011 O O . VAL A 1 808 ? -16.291 -0.985 -8.354 1.00 97.50 808 VAL A O 1
ATOM 6014 N N . LEU A 1 809 ? -15.451 -1.857 -10.240 1.00 97.75 809 LEU A N 1
ATOM 6015 C CA . LEU A 1 809 ? -14.036 -1.655 -9.920 1.00 97.75 809 LEU A CA 1
ATOM 6016 C C . LEU A 1 809 ? -13.429 -0.561 -10.799 1.00 97.75 809 LEU A C 1
ATOM 6018 O O . LEU A 1 809 ? -13.502 -0.649 -12.022 1.00 97.75 809 LEU A O 1
ATOM 6022 N N . LEU A 1 810 ? -12.778 0.420 -10.182 1.00 98.00 810 LEU A N 1
ATOM 6023 C CA . LEU A 1 810 ? -11.838 1.327 -10.833 1.00 98.00 810 LEU A CA 1
ATOM 6024 C C . LEU A 1 810 ? -10.424 0.991 -10.360 1.00 98.00 810 LEU A C 1
ATOM 6026 O O . LEU A 1 810 ? -10.169 1.002 -9.153 1.00 98.00 810 LEU A O 1
ATOM 6030 N N . GLU A 1 811 ? -9.508 0.723 -11.291 1.00 95.75 811 GLU A N 1
ATOM 6031 C CA . GLU A 1 811 ? -8.132 0.376 -10.933 1.00 95.75 811 GLU A CA 1
ATOM 6032 C C . GLU A 1 811 ? -7.045 0.987 -11.818 1.00 95.75 811 GLU A C 1
ATOM 6034 O O . GLU A 1 811 ? -7.276 1.280 -12.990 1.00 95.75 811 GLU A O 1
ATOM 6039 N N . HIS A 1 812 ? -5.844 1.152 -11.250 1.00 94.75 812 HIS A N 1
ATOM 6040 C CA . HIS A 1 812 ? -4.637 1.639 -11.934 1.00 94.75 812 HIS A CA 1
ATOM 6041 C C . HIS A 1 812 ? -4.820 3.001 -12.613 1.00 94.75 812 HIS A C 1
ATOM 6043 O O . HIS A 1 812 ? -4.590 3.148 -13.815 1.00 94.75 812 HIS A O 1
ATOM 6049 N N . LEU A 1 813 ? -5.236 4.012 -11.853 1.00 93.81 813 LEU A N 1
ATOM 6050 C CA . LEU A 1 813 ? -5.494 5.355 -12.375 1.00 93.81 813 LEU A CA 1
ATOM 6051 C C . LEU A 1 813 ? -4.915 6.422 -11.450 1.00 93.81 813 LEU A C 1
ATOM 6053 O O . LEU A 1 813 ? -4.921 6.265 -10.235 1.00 93.81 813 LEU A O 1
ATOM 6057 N N . MET A 1 814 ? -4.452 7.535 -12.004 1.00 92.81 814 MET A N 1
ATOM 6058 C CA . MET A 1 814 ? -3.974 8.677 -11.225 1.00 92.81 814 MET A CA 1
ATOM 6059 C C . MET A 1 814 ? -4.561 9.982 -11.751 1.00 92.81 814 MET A C 1
ATOM 6061 O O . MET A 1 814 ? -4.906 10.077 -12.925 1.00 92.81 814 MET A O 1
ATOM 6065 N N . GLY A 1 815 ? -4.660 11.002 -10.911 1.00 92.50 815 GLY A N 1
ATOM 6066 C CA . GLY A 1 815 ? -5.147 12.308 -11.334 1.00 92.50 815 GLY A CA 1
ATOM 6067 C C . GLY A 1 815 ? -5.440 13.236 -10.172 1.00 92.50 815 GLY A C 1
ATOM 6068 O O . GLY A 1 815 ? -4.859 13.124 -9.097 1.00 92.50 815 GLY A O 1
ATOM 6069 N N . SER A 1 816 ? -6.340 14.175 -10.420 1.00 92.69 816 SER A N 1
ATOM 6070 C CA . SER A 1 816 ? -6.903 15.070 -9.416 1.00 92.69 816 SER A CA 1
ATOM 6071 C C . SER A 1 816 ? -8.397 15.260 -9.667 1.00 92.69 816 SER A C 1
ATOM 6073 O O . SER A 1 816 ? -8.936 14.767 -10.659 1.00 92.69 816 SER A O 1
ATOM 6075 N N . GLY A 1 817 ? -9.075 15.975 -8.771 1.00 94.94 817 GLY A N 1
ATOM 6076 C CA . GLY A 1 817 ? -10.527 16.142 -8.790 1.00 94.94 817 GLY A CA 1
ATOM 6077 C C . GLY A 1 817 ? -11.207 15.160 -7.843 1.00 94.94 817 GLY A C 1
ATOM 6078 O O . GLY A 1 817 ? -10.581 14.662 -6.907 1.00 94.94 817 GLY A O 1
ATOM 6079 N N . TRP A 1 818 ? -12.494 14.898 -8.052 1.00 97.19 818 TRP A N 1
ATOM 6080 C CA . TRP A 1 818 ? -13.275 14.082 -7.128 1.00 97.19 818 TRP A CA 1
ATOM 6081 C C . TRP A 1 818 ? -14.192 13.089 -7.839 1.00 97.19 818 TRP A C 1
ATOM 6083 O O . TRP A 1 818 ? -14.599 13.301 -8.984 1.00 97.19 818 TRP A O 1
ATOM 6093 N N . ILE A 1 819 ? -14.468 11.985 -7.151 1.00 98.56 819 ILE A N 1
ATOM 6094 C CA . ILE A 1 819 ? -15.355 10.904 -7.572 1.00 98.56 819 ILE A CA 1
ATOM 6095 C C . ILE A 1 819 ? -16.672 11.040 -6.813 1.00 98.56 819 ILE A C 1
ATOM 6097 O O . ILE A 1 819 ? -16.673 11.182 -5.590 1.00 98.56 819 ILE A O 1
ATOM 6101 N N . GLU A 1 820 ? -17.777 10.960 -7.544 1.00 98.62 820 GLU A N 1
ATOM 6102 C CA . GLU A 1 820 ? -19.121 10.884 -6.986 1.00 98.62 820 GLU A CA 1
ATOM 6103 C C . GLU A 1 820 ? -19.670 9.464 -7.118 1.00 98.62 820 GLU A C 1
ATOM 6105 O O . GLU A 1 820 ? -19.744 8.916 -8.222 1.00 98.62 820 GLU A O 1
ATOM 6110 N N . ASP A 1 821 ? -20.091 8.880 -6.005 1.00 98.38 821 ASP A N 1
ATOM 6111 C CA . ASP A 1 821 ? -20.694 7.556 -5.978 1.00 98.38 821 ASP A CA 1
ATOM 6112 C C . ASP A 1 821 ? -22.210 7.625 -5.809 1.00 98.38 821 ASP A C 1
ATOM 6114 O O . ASP A 1 821 ? -22.741 7.987 -4.756 1.00 98.38 821 ASP A O 1
ATOM 6118 N N . ALA A 1 822 ? -22.896 7.255 -6.882 1.00 97.62 822 ALA A N 1
ATOM 6119 C CA . ALA A 1 822 ? -24.331 7.059 -6.970 1.00 97.62 822 ALA A CA 1
ATOM 6120 C C . ALA A 1 822 ? -24.701 5.624 -7.367 1.00 97.62 822 ALA A C 1
ATOM 6122 O O . ALA A 1 822 ? -25.838 5.376 -7.773 1.00 97.62 822 ALA A O 1
ATOM 6123 N N . SER A 1 823 ? -23.764 4.675 -7.272 1.00 95.06 823 SER A N 1
ATOM 6124 C CA . SER A 1 823 ? -24.029 3.286 -7.641 1.00 95.06 823 SER A CA 1
ATOM 6125 C C . SER A 1 823 ? -24.800 2.592 -6.523 1.00 95.06 823 SER A C 1
ATOM 6127 O O . SER A 1 823 ? -24.405 2.707 -5.368 1.00 95.06 823 SER A O 1
ATOM 6129 N N . PRO A 1 824 ? -25.874 1.842 -6.821 1.00 95.00 824 PRO A N 1
ATOM 6130 C CA . PRO A 1 824 ? -26.569 1.041 -5.812 1.00 95.00 824 PRO A CA 1
ATOM 6131 C C . PRO A 1 824 ? -25.754 -0.183 -5.357 1.00 95.00 824 PRO A C 1
ATOM 6133 O O . PRO A 1 824 ? -25.993 -0.719 -4.276 1.00 95.00 824 PRO A O 1
ATOM 6136 N N . GLY A 1 825 ? -24.816 -0.656 -6.186 1.00 96.81 825 GLY A N 1
ATOM 6137 C CA . GLY A 1 825 ? -23.870 -1.720 -5.847 1.00 96.81 825 GLY A CA 1
ATOM 6138 C C . GLY A 1 825 ? -22.577 -1.199 -5.223 1.00 96.81 825 GLY A C 1
ATOM 6139 O O . GLY A 1 825 ? -22.402 -0.001 -5.027 1.00 96.81 825 GLY A O 1
ATOM 6140 N N . ALA A 1 826 ? -21.660 -2.111 -4.912 1.00 98.25 826 ALA A N 1
ATOM 6141 C CA . ALA A 1 826 ? -20.385 -1.752 -4.306 1.00 98.25 826 ALA A CA 1
ATOM 6142 C C . ALA A 1 826 ? -19.464 -0.997 -5.280 1.00 98.25 826 ALA A C 1
ATOM 6144 O O . ALA A 1 826 ? -19.307 -1.413 -6.427 1.00 98.25 826 ALA A O 1
ATOM 6145 N N . LEU A 1 827 ? -18.780 0.045 -4.813 1.00 98.56 827 LEU A N 1
ATOM 6146 C CA . LEU A 1 827 ? -17.697 0.693 -5.550 1.00 98.56 827 LEU A CA 1
ATOM 6147 C C . LEU A 1 827 ? -16.350 0.284 -4.951 1.00 98.56 827 LEU A C 1
ATOM 6149 O O . LEU A 1 827 ? -16.122 0.429 -3.752 1.00 98.56 827 LEU A O 1
ATOM 6153 N N . VAL A 1 828 ? -15.450 -0.226 -5.789 1.00 98.31 828 VAL A N 1
ATOM 6154 C CA . VAL A 1 828 ? -14.091 -0.624 -5.411 1.00 98.31 828 VAL A CA 1
ATOM 6155 C C . VAL A 1 828 ? -13.089 0.286 -6.117 1.00 98.31 828 VAL A C 1
ATOM 6157 O O . VAL A 1 828 ? -13.069 0.353 -7.344 1.00 98.31 828 VAL A O 1
ATOM 6160 N N . LEU A 1 829 ? -12.242 0.965 -5.348 1.00 98.12 829 LEU A N 1
ATOM 6161 C CA . LEU A 1 829 ? -11.140 1.798 -5.826 1.00 98.12 829 LEU A CA 1
ATOM 6162 C C . LEU A 1 829 ? -9.817 1.119 -5.455 1.00 98.12 829 LEU A C 1
ATOM 6164 O O . LEU A 1 829 ? -9.532 0.937 -4.271 1.00 98.12 829 LEU A O 1
ATOM 6168 N N . ARG A 1 830 ? -9.010 0.724 -6.443 1.00 96.19 830 ARG A N 1
ATOM 6169 C CA . ARG A 1 830 ? -7.761 -0.019 -6.208 1.00 96.19 830 ARG A CA 1
ATOM 6170 C C . ARG A 1 830 ? -6.595 0.578 -6.985 1.00 96.19 830 ARG A C 1
ATOM 6172 O O . ARG A 1 830 ? -6.654 0.630 -8.206 1.00 96.19 830 ARG A O 1
ATOM 6179 N N . HIS A 1 831 ? -5.514 0.974 -6.314 1.00 94.50 831 HIS A N 1
ATOM 6180 C CA . HIS A 1 831 ? -4.396 1.661 -6.984 1.00 94.50 831 HIS A CA 1
ATOM 6181 C C . HIS A 1 831 ? -4.893 2.913 -7.740 1.00 94.50 831 HIS A C 1
ATOM 6183 O O . HIS A 1 831 ? -4.619 3.106 -8.929 1.00 94.50 831 HIS A O 1
ATOM 6189 N N . VAL A 1 832 ? -5.722 3.714 -7.056 1.00 94.69 832 VAL A N 1
ATOM 6190 C CA . VAL A 1 832 ? -6.362 4.928 -7.586 1.00 94.69 832 VAL A CA 1
ATOM 6191 C C . VAL A 1 832 ? -5.842 6.139 -6.821 1.00 94.69 832 VAL A C 1
ATOM 6193 O O . VAL A 1 832 ? -6.108 6.289 -5.633 1.00 94.69 832 VAL A O 1
ATOM 6196 N N . TYR A 1 833 ? -5.104 7.011 -7.503 1.00 91.62 833 TYR A N 1
ATOM 6197 C CA . TYR A 1 833 ? -4.274 8.036 -6.871 1.00 91.62 833 TYR A CA 1
ATOM 6198 C C . TYR A 1 833 ? -4.792 9.458 -7.133 1.00 91.62 833 TYR A C 1
ATOM 6200 O O . TYR A 1 833 ? -4.981 9.855 -8.281 1.00 91.62 833 TYR A O 1
ATOM 6208 N N . GLY A 1 834 ? -4.931 10.252 -6.070 1.00 91.88 834 GLY A N 1
ATOM 6209 C CA . GLY A 1 834 ? -5.105 11.709 -6.108 1.00 91.88 834 GLY A CA 1
ATOM 6210 C C . GLY A 1 834 ? -6.546 12.226 -6.176 1.00 91.88 834 GLY A C 1
ATOM 6211 O O . GLY A 1 834 ? -6.749 13.436 -6.262 1.00 91.88 834 GLY A O 1
ATOM 6212 N N . PHE A 1 835 ? -7.549 11.350 -6.094 1.00 95.56 835 PHE A N 1
ATOM 6213 C CA . PHE A 1 835 ? -8.960 11.746 -6.130 1.00 95.56 835 PHE A CA 1
ATOM 6214 C C . PHE A 1 835 ? -9.543 11.945 -4.727 1.00 95.56 835 PHE A C 1
ATOM 6216 O O . PHE A 1 835 ? -9.263 11.172 -3.812 1.00 95.56 835 PHE A O 1
ATOM 6223 N N . ALA A 1 836 ? -10.393 12.958 -4.572 1.00 97.25 836 ALA A N 1
ATOM 6224 C CA . ALA A 1 836 ? -11.330 13.052 -3.455 1.00 97.25 836 ALA A CA 1
ATOM 6225 C C . ALA A 1 836 ? -12.579 12.190 -3.716 1.00 97.25 836 ALA A C 1
ATOM 6227 O O . ALA A 1 836 ? -12.835 11.782 -4.852 1.00 97.25 836 ALA A O 1
ATOM 6228 N N . TYR A 1 837 ? -13.382 11.943 -2.683 1.00 98.25 837 TYR A N 1
ATOM 6229 C CA . TYR A 1 837 ? -14.572 11.097 -2.771 1.00 98.25 837 TYR A CA 1
ATOM 6230 C C . TYR A 1 837 ? -15.783 11.735 -2.094 1.00 98.25 837 TYR A C 1
ATOM 6232 O O . TYR A 1 837 ? -15.665 12.277 -0.992 1.00 98.25 837 TYR A O 1
ATOM 6240 N N . ARG A 1 838 ? -16.948 11.610 -2.736 1.00 98.38 838 ARG A N 1
ATOM 6241 C CA . ARG A 1 838 ? -18.267 11.937 -2.186 1.00 98.38 838 ARG A CA 1
ATOM 6242 C C . ARG A 1 838 ? -19.301 10.899 -2.588 1.00 98.38 838 ARG A C 1
ATOM 6244 O O . ARG A 1 838 ? -19.234 10.346 -3.683 1.00 98.38 838 ARG A O 1
ATOM 6251 N N . ASN A 1 839 ? -20.295 10.695 -1.736 1.00 98.31 839 ASN A N 1
ATOM 6252 C CA . ASN A 1 839 ? -21.414 9.808 -2.016 1.00 98.31 839 ASN A CA 1
ATOM 6253 C C . ASN A 1 839 ? -22.747 10.556 -2.117 1.00 98.31 839 ASN A C 1
ATOM 6255 O O . ASN A 1 839 ? -22.894 11.679 -1.638 1.00 98.31 839 ASN A O 1
ATOM 6259 N N . VAL A 1 840 ? -23.740 9.902 -2.715 1.00 97.56 840 VAL A N 1
ATOM 6260 C CA . VAL A 1 840 ? -25.133 10.364 -2.721 1.00 97.56 840 VAL A CA 1
ATOM 6261 C C . VAL A 1 840 ? -26.017 9.425 -1.899 1.00 97.56 840 VAL A C 1
ATOM 6263 O O . VAL A 1 840 ? -25.658 8.286 -1.599 1.00 97.56 840 VAL A O 1
ATOM 6266 N N . LYS A 1 841 ? -27.221 9.883 -1.550 1.00 97.12 841 LYS A N 1
ATOM 6267 C CA . LYS A 1 841 ? -28.201 9.066 -0.827 1.00 97.12 841 LYS A CA 1
ATOM 6268 C C . LYS A 1 841 ? -28.523 7.771 -1.587 1.00 97.12 841 LYS A C 1
ATOM 6270 O O . LYS A 1 841 ? -28.962 7.821 -2.732 1.00 97.12 841 LYS A O 1
ATOM 6275 N N . GLY A 1 842 ? -28.412 6.634 -0.898 1.00 94.88 842 GLY A N 1
ATOM 6276 C CA . GLY A 1 842 ? -28.776 5.319 -1.434 1.00 94.88 842 GLY A CA 1
ATOM 6277 C C . GLY A 1 842 ? -27.667 4.615 -2.219 1.00 94.88 842 GLY A C 1
ATOM 6278 O O . GLY A 1 842 ? -27.955 3.603 -2.855 1.00 94.88 842 GLY A O 1
ATOM 6279 N N . CYS A 1 843 ? -26.430 5.123 -2.181 1.00 97.38 843 CYS A N 1
ATOM 6280 C CA . CYS A 1 843 ? -25.284 4.409 -2.732 1.00 97.38 843 CYS A CA 1
ATOM 6281 C C . CYS A 1 843 ? -24.996 3.101 -1.969 1.00 97.38 843 CYS A C 1
ATOM 6283 O O . CYS A 1 843 ? -25.348 2.937 -0.795 1.00 97.38 843 CYS A O 1
ATOM 6285 N N . GLY A 1 844 ? -24.354 2.161 -2.656 1.00 98.06 844 GLY A N 1
ATOM 6286 C CA . GLY A 1 844 ? -23.882 0.906 -2.094 1.00 98.06 844 GLY A CA 1
ATOM 6287 C C . GLY A 1 844 ? -22.573 1.064 -1.311 1.00 98.06 844 GLY A C 1
ATOM 6288 O O . GLY A 1 844 ? -22.114 2.177 -1.054 1.00 98.06 844 GLY A O 1
ATOM 6289 N N . PRO A 1 845 ? -21.958 -0.048 -0.879 1.00 98.44 845 PRO A N 1
ATOM 6290 C CA . PRO A 1 845 ? -20.758 0.005 -0.049 1.00 98.44 845 PRO A CA 1
ATOM 6291 C C . PRO A 1 845 ? -19.494 0.449 -0.808 1.00 98.44 845 PRO A C 1
ATOM 6293 O O . PRO A 1 845 ? -19.325 0.121 -1.980 1.00 98.44 845 PRO A O 1
ATOM 6296 N N . LEU A 1 846 ? -18.572 1.128 -0.124 1.00 98.69 846 LEU A N 1
ATOM 6297 C CA . LEU A 1 846 ? -17.287 1.578 -0.672 1.00 98.69 846 LEU A CA 1
ATOM 6298 C C . LEU A 1 846 ? -16.125 0.712 -0.170 1.00 98.69 846 LEU A C 1
ATOM 6300 O O . LEU A 1 846 ? -15.983 0.473 1.028 1.00 98.69 846 LEU A O 1
ATOM 6304 N N . PHE A 1 847 ? -15.225 0.335 -1.073 1.00 98.50 847 PHE A N 1
ATOM 6305 C CA . PHE A 1 847 ? -13.951 -0.304 -0.755 1.00 98.50 847 PHE A CA 1
ATOM 6306 C C . PHE A 1 847 ? -12.811 0.478 -1.406 1.00 98.50 847 PHE A C 1
ATOM 6308 O O . PHE A 1 847 ? -12.824 0.673 -2.618 1.00 98.50 847 PHE A O 1
ATOM 6315 N N . ALA A 1 848 ? -11.808 0.894 -0.633 1.00 97.75 848 ALA A N 1
ATOM 6316 C CA . ALA A 1 848 ? -10.621 1.564 -1.164 1.00 97.75 848 ALA A CA 1
ATOM 6317 C C . ALA A 1 848 ? -9.337 0.861 -0.698 1.00 97.75 848 ALA A C 1
ATOM 6319 O O . ALA A 1 848 ? -9.179 0.576 0.491 1.00 97.75 848 ALA A O 1
ATOM 6320 N N . GLU A 1 849 ? -8.428 0.571 -1.630 1.00 95.81 849 GLU A N 1
ATOM 6321 C CA . GLU A 1 849 ? -7.167 -0.139 -1.379 1.00 95.81 849 GLU A CA 1
ATOM 6322 C C . GLU A 1 849 ? -6.005 0.559 -2.098 1.00 95.81 849 GLU A C 1
ATOM 6324 O O . GLU A 1 849 ? -6.029 0.656 -3.327 1.00 95.81 849 GLU A O 1
ATOM 6329 N N . ASP A 1 850 ? -4.984 1.014 -1.354 1.00 94.62 850 ASP A N 1
ATOM 6330 C CA . ASP A 1 850 ? -3.872 1.810 -1.917 1.00 94.62 850 ASP A CA 1
ATOM 6331 C C . ASP A 1 850 ? -4.417 2.977 -2.762 1.00 94.62 850 ASP A C 1
ATOM 6333 O O . ASP A 1 850 ? -4.159 3.113 -3.960 1.00 94.62 850 ASP A O 1
ATOM 6337 N N . ALA A 1 851 ? -5.274 3.772 -2.120 1.00 93.88 851 ALA A N 1
ATOM 6338 C CA . ALA A 1 851 ? -5.995 4.877 -2.735 1.00 93.88 851 ALA A CA 1
ATOM 6339 C C . ALA A 1 851 ? -5.710 6.181 -1.976 1.00 93.88 851 ALA A C 1
ATOM 6341 O O . ALA A 1 851 ? -6.540 6.641 -1.188 1.00 93.88 851 ALA A O 1
ATOM 6342 N N . PRO A 1 852 ? -4.511 6.768 -2.118 1.00 92.19 852 PRO A N 1
ATOM 6343 C CA . PRO A 1 852 ? -4.238 8.075 -1.550 1.00 92.19 852 PRO A CA 1
ATOM 6344 C C . PRO A 1 852 ? -4.949 9.162 -2.345 1.00 92.19 852 PRO A C 1
ATOM 6346 O O . PRO A 1 852 ? -5.104 9.083 -3.563 1.00 92.19 852 PRO A O 1
ATOM 6349 N N . GLY A 1 853 ? -5.347 10.208 -1.645 1.00 90.75 853 GLY A N 1
ATOM 6350 C CA . GLY A 1 853 ? -6.284 11.200 -2.142 1.00 90.75 853 GLY A CA 1
ATOM 6351 C C . GLY A 1 853 ? -7.284 11.541 -1.051 1.00 90.75 853 GLY A C 1
ATOM 6352 O O . GLY A 1 853 ? -7.343 10.890 -0.008 1.00 90.75 853 GLY A O 1
ATOM 6353 N N . GLY A 1 854 ? -8.034 12.607 -1.259 1.00 91.69 854 GLY A N 1
ATOM 6354 C CA . GLY A 1 854 ? -9.028 13.068 -0.310 1.00 91.69 854 GLY A CA 1
ATOM 6355 C C . GLY A 1 854 ? -9.418 14.520 -0.570 1.00 91.69 854 GLY A C 1
ATOM 6356 O O . GLY A 1 854 ? -8.848 15.160 -1.457 1.00 91.69 854 GLY A O 1
ATOM 6357 N N . PRO A 1 855 ? -10.389 15.045 0.188 1.00 96.50 855 PRO A N 1
ATOM 6358 C CA . PRO A 1 855 ? -11.024 14.401 1.341 1.00 96.50 855 PRO A CA 1
ATOM 6359 C C . PRO A 1 855 ? -11.969 13.245 0.968 1.00 96.50 855 PRO A C 1
ATOM 6361 O O . PRO A 1 855 ? -12.440 13.151 -0.166 1.00 96.50 855 PRO A O 1
ATOM 6364 N N . TRP A 1 856 ? -12.252 12.376 1.939 1.00 97.81 856 TRP A N 1
ATOM 6365 C CA . TRP A 1 856 ? -13.235 11.294 1.848 1.00 97.81 856 TRP A CA 1
ATOM 6366 C C . TRP A 1 856 ? -14.490 11.698 2.612 1.00 97.81 856 TRP A C 1
ATOM 6368 O O . TRP A 1 856 ? -14.506 11.704 3.843 1.00 97.81 856 TRP A O 1
ATOM 6378 N N . ILE A 1 857 ? -15.536 12.075 1.886 1.00 97.94 857 ILE A N 1
ATOM 6379 C CA . ILE A 1 857 ? -16.727 12.685 2.468 1.00 97.94 857 ILE A CA 1
ATOM 6380 C C . ILE A 1 857 ? -17.932 11.767 2.264 1.00 97.94 857 ILE A C 1
ATOM 6382 O O . ILE A 1 857 ? -18.438 11.626 1.154 1.00 97.94 857 ILE A O 1
ATOM 6386 N N . LEU A 1 858 ? -18.404 11.158 3.351 1.00 98.12 858 LEU A N 1
ATOM 6387 C CA . LEU A 1 858 ? -19.649 10.397 3.393 1.00 98.12 858 LEU A CA 1
ATOM 6388 C C . LEU A 1 858 ? -20.762 11.314 3.924 1.00 98.12 858 LEU A C 1
ATOM 6390 O O . LEU A 1 858 ? -21.058 11.318 5.121 1.00 98.12 858 LEU A O 1
ATOM 6394 N N . ASP A 1 859 ? -21.339 12.139 3.048 1.00 96.12 859 ASP A N 1
ATOM 6395 C CA . ASP A 1 859 ? -22.425 13.075 3.396 1.00 96.12 859 ASP A CA 1
ATOM 6396 C C . ASP A 1 859 ? -23.761 12.351 3.653 1.00 96.12 859 ASP A C 1
ATOM 6398 O O . ASP A 1 859 ? -24.670 12.889 4.300 1.00 96.12 859 ASP A O 1
ATOM 6402 N N . HIS A 1 860 ? -23.869 11.109 3.178 1.00 97.75 860 HIS A N 1
ATOM 6403 C CA . HIS A 1 860 ? -24.996 10.215 3.416 1.00 97.75 860 HIS A CA 1
ATOM 6404 C C . HIS A 1 860 ? -24.540 8.888 4.046 1.00 97.75 860 HIS A C 1
ATOM 6406 O O . HIS A 1 860 ? -23.403 8.471 3.810 1.00 97.75 860 HIS A O 1
ATOM 6412 N N . PRO A 1 861 ? -25.422 8.180 4.785 1.00 97.75 861 PRO A N 1
ATOM 6413 C CA . PRO A 1 861 ? -25.099 6.875 5.355 1.00 97.75 861 PRO A CA 1
ATOM 6414 C C . PRO A 1 861 ? -24.588 5.887 4.303 1.00 97.75 861 PRO A C 1
ATOM 6416 O O . PRO A 1 861 ? -25.296 5.564 3.351 1.00 97.75 861 PRO A O 1
ATOM 6419 N N . GLN A 1 862 ? -23.368 5.394 4.503 1.00 98.19 862 GLN A N 1
ATOM 6420 C CA . GLN A 1 862 ? -22.707 4.407 3.653 1.00 98.19 862 GLN A CA 1
ATOM 6421 C C . GLN A 1 862 ? -21.813 3.511 4.514 1.00 98.19 862 GLN A C 1
ATOM 6423 O O . GLN A 1 862 ? -21.280 3.955 5.531 1.00 98.19 862 GLN A O 1
ATOM 6428 N N . LYS A 1 863 ? -21.647 2.248 4.112 1.00 98.38 863 LYS A N 1
ATOM 6429 C CA . LYS A 1 863 ? -20.593 1.381 4.651 1.00 98.38 863 LYS A CA 1
ATOM 6430 C C . LYS A 1 863 ? -19.326 1.554 3.819 1.00 98.38 863 LYS A C 1
ATOM 6432 O O . LYS A 1 863 ? -19.395 1.401 2.601 1.00 98.38 863 LYS A O 1
ATOM 6437 N N . ALA A 1 864 ? -18.198 1.845 4.451 1.00 98.56 864 ALA A N 1
ATOM 6438 C CA . ALA A 1 864 ? -16.939 2.100 3.765 1.00 98.56 864 ALA A CA 1
ATOM 6439 C C . ALA A 1 864 ? -15.761 1.404 4.461 1.00 98.56 864 ALA A C 1
ATOM 6441 O O . ALA A 1 864 ? -15.603 1.531 5.675 1.00 98.56 864 ALA A O 1
ATOM 6442 N N . TRP A 1 865 ? -14.916 0.713 3.688 1.00 98.38 865 TRP A N 1
ATOM 6443 C CA . TRP A 1 865 ? -13.682 0.075 4.164 1.00 98.38 865 TRP A CA 1
ATOM 6444 C C . TRP A 1 865 ? -12.469 0.572 3.380 1.00 98.38 865 TRP A C 1
ATOM 6446 O O . TRP A 1 865 ? -12.319 0.282 2.190 1.00 98.38 865 TRP A O 1
ATOM 6456 N N . LEU A 1 866 ? -11.592 1.304 4.059 1.00 97.81 866 LEU A N 1
ATOM 6457 C CA . LEU A 1 866 ? -10.425 1.965 3.482 1.00 97.81 866 LEU A CA 1
ATOM 6458 C C . LEU A 1 866 ? -9.139 1.327 4.022 1.00 97.81 866 LEU A C 1
ATOM 6460 O O . LEU A 1 866 ? -9.019 1.066 5.220 1.00 97.81 866 LEU A O 1
ATOM 6464 N N . ARG A 1 867 ? -8.173 1.063 3.138 1.00 95.88 867 ARG A N 1
ATOM 6465 C CA . ARG A 1 867 ? -6.899 0.406 3.465 1.00 95.88 867 ARG A CA 1
ATOM 6466 C C . ARG A 1 867 ? -5.727 1.188 2.896 1.00 95.88 867 ARG A C 1
ATOM 6468 O O . ARG A 1 867 ? -5.663 1.383 1.681 1.00 95.88 867 ARG A O 1
ATOM 6475 N N . SER A 1 868 ? -4.773 1.539 3.758 1.00 93.56 868 SER A N 1
ATOM 6476 C CA . SER A 1 868 ? -3.560 2.280 3.394 1.00 93.56 868 SER A CA 1
ATOM 6477 C C . SER A 1 868 ? -3.884 3.578 2.638 1.00 93.56 868 SER A C 1
ATOM 6479 O O . SER A 1 868 ? -3.632 3.721 1.441 1.00 93.56 868 SER A O 1
ATOM 6481 N N . CYS A 1 869 ? -4.512 4.527 3.337 1.00 90.44 869 CYS A N 1
ATOM 6482 C CA . CYS A 1 869 ? -4.926 5.808 2.759 1.00 90.44 869 CYS A CA 1
ATOM 6483 C C . CYS A 1 869 ? -4.017 6.956 3.205 1.00 90.44 869 CYS A C 1
ATOM 6485 O O . CYS A 1 869 ? -3.803 7.172 4.398 1.00 90.44 869 CYS A O 1
ATOM 6487 N N . THR A 1 870 ? -3.552 7.756 2.245 1.00 91.19 870 THR A N 1
ATOM 6488 C CA . THR A 1 870 ? -2.834 9.008 2.520 1.00 91.19 870 THR A CA 1
ATOM 6489 C C . THR A 1 870 ? -3.698 10.201 2.158 1.00 91.19 870 THR A C 1
ATOM 6491 O O . THR A 1 870 ? -4.155 10.296 1.019 1.00 91.19 870 THR A O 1
ATOM 6494 N N . VAL A 1 871 ? -3.874 11.134 3.094 1.00 91.94 871 VAL A N 1
ATOM 6495 C CA . VAL A 1 871 ? -4.670 12.351 2.884 1.00 91.94 871 VAL A CA 1
ATOM 6496 C C . VAL A 1 871 ? -3.860 13.593 3.250 1.00 91.94 871 VAL A C 1
ATOM 6498 O O . VAL A 1 871 ? -3.177 13.632 4.271 1.00 91.94 871 VAL A O 1
ATOM 6501 N N . HIS A 1 872 ? -3.947 14.626 2.418 1.00 87.00 872 HIS A N 1
ATOM 6502 C CA . HIS A 1 872 ? -3.376 15.946 2.673 1.00 87.00 872 HIS A CA 1
ATOM 6503 C C . HIS A 1 872 ? -4.458 17.003 2.497 1.00 87.00 872 HIS A C 1
ATOM 6505 O O . HIS A 1 872 ? -5.254 16.911 1.566 1.00 87.00 872 HIS A O 1
ATOM 6511 N N . GLY A 1 873 ? -4.476 18.011 3.361 1.00 84.62 873 GLY A N 1
ATOM 6512 C CA . GLY A 1 873 ? -5.471 19.076 3.296 1.00 84.62 873 GLY A CA 1
ATOM 6513 C C . GLY A 1 873 ? -5.443 19.989 4.516 1.00 84.62 873 GLY A C 1
ATOM 6514 O O . GLY A 1 873 ? -4.567 19.879 5.373 1.00 84.62 873 GLY A O 1
ATOM 6515 N N . GLU A 1 874 ? -6.419 20.892 4.582 1.00 85.44 874 GLU A N 1
ATOM 6516 C CA . GLU A 1 874 ? -6.483 21.951 5.602 1.00 85.44 874 GLU A CA 1
ATOM 6517 C C . GLU A 1 874 ? -7.732 21.891 6.494 1.00 85.44 874 GLU A C 1
ATOM 6519 O O . GLU A 1 874 ? -7.775 22.587 7.507 1.00 85.44 874 GLU A O 1
ATOM 6524 N N . ASP A 1 875 ? -8.730 21.071 6.145 1.00 90.69 875 ASP A N 1
ATOM 6525 C CA . ASP A 1 875 ? -10.025 20.997 6.842 1.00 90.69 875 ASP A CA 1
ATOM 6526 C C . ASP A 1 875 ? -10.246 19.628 7.498 1.00 90.69 875 ASP A C 1
ATOM 6528 O O . ASP A 1 875 ? -9.934 19.456 8.674 1.00 90.69 875 ASP A O 1
ATOM 6532 N N . VAL A 1 876 ? -10.694 18.629 6.732 1.00 94.81 876 VAL A N 1
ATOM 6533 C CA . VAL A 1 876 ? -10.979 17.271 7.219 1.00 94.81 876 VAL A CA 1
ATOM 6534 C C . VAL A 1 876 ? -10.449 16.212 6.250 1.00 94.81 876 VAL A C 1
ATOM 6536 O O . VAL A 1 876 ? -10.494 16.415 5.038 1.00 94.81 876 VAL A O 1
ATOM 6539 N N . ALA A 1 877 ? -9.955 15.076 6.754 1.00 96.19 877 ALA A N 1
ATOM 6540 C CA . ALA A 1 877 ? -9.572 13.941 5.907 1.00 96.19 877 ALA A CA 1
ATOM 6541 C C . ALA A 1 877 ? -10.742 12.985 5.650 1.00 96.19 877 ALA A C 1
ATOM 6543 O O . ALA A 1 877 ? -10.997 12.637 4.496 1.00 96.19 877 ALA A O 1
ATOM 6544 N N . PHE A 1 878 ? -11.461 12.596 6.705 1.00 97.69 878 PHE A N 1
ATOM 6545 C CA . PHE A 1 878 ? -12.584 11.665 6.648 1.00 97.69 878 PHE A CA 1
ATOM 6546 C C . PHE A 1 878 ? -13.825 12.262 7.322 1.00 97.69 878 PHE A C 1
ATOM 6548 O O . PHE A 1 878 ? -13.800 12.582 8.508 1.00 97.69 878 PHE A O 1
ATOM 6555 N N . ARG A 1 879 ? -14.939 12.381 6.600 1.00 97.75 879 ARG A N 1
ATOM 6556 C CA . ARG A 1 879 ? -16.235 12.755 7.183 1.00 97.75 879 ARG A CA 1
ATOM 6557 C C . ARG A 1 879 ? -17.202 11.587 7.072 1.00 97.75 879 ARG A C 1
ATOM 6559 O O . ARG A 1 879 ? -17.380 11.042 5.989 1.00 97.75 879 ARG A O 1
ATOM 6566 N N . ASN A 1 880 ? -17.835 11.236 8.185 1.00 98.25 880 ASN A N 1
ATOM 6567 C CA . ASN A 1 880 ? -18.829 10.177 8.279 1.00 98.25 880 ASN A CA 1
ATOM 6568 C C . ASN A 1 880 ? -20.129 10.711 8.900 1.00 98.25 880 ASN A C 1
ATOM 6570 O O . ASN A 1 880 ? -20.229 10.873 10.119 1.00 98.25 880 ASN A O 1
ATOM 6574 N N . ALA A 1 881 ? -21.132 10.995 8.065 1.00 97.31 881 ALA A N 1
ATOM 6575 C CA . ALA A 1 881 ? -22.453 11.439 8.501 1.00 97.31 881 ALA A CA 1
ATOM 6576 C C . ALA A 1 881 ? -23.460 10.273 8.485 1.00 97.31 881 ALA A C 1
ATOM 6578 O O . ALA A 1 881 ? -24.143 10.023 7.490 1.00 97.31 881 ALA A O 1
ATOM 6579 N N . GLY A 1 882 ? -23.576 9.572 9.616 1.00 96.31 882 GLY A N 1
ATOM 6580 C CA . GLY A 1 882 ? -24.542 8.485 9.821 1.00 96.31 882 GLY A CA 1
ATOM 6581 C C . GLY A 1 882 ? -24.181 7.140 9.175 1.00 96.31 882 GLY A C 1
ATOM 6582 O O . GLY A 1 882 ? -25.024 6.248 9.144 1.00 96.31 882 GLY A O 1
ATOM 6583 N N . GLY A 1 883 ? -22.970 6.986 8.629 1.00 96.81 883 GLY A N 1
ATOM 6584 C CA . GLY A 1 883 ? -22.475 5.750 8.015 1.00 96.81 883 GLY A CA 1
ATOM 6585 C C . GLY A 1 883 ? -21.608 4.894 8.945 1.00 96.81 883 GLY A C 1
ATOM 6586 O O . GLY A 1 883 ? -21.404 5.217 10.115 1.00 96.81 883 GLY A O 1
ATOM 6587 N N . ALA A 1 884 ? -21.067 3.806 8.397 1.00 97.06 884 ALA A N 1
ATOM 6588 C CA . ALA A 1 884 ? -20.100 2.927 9.051 1.00 97.06 884 ALA A CA 1
ATOM 6589 C C . ALA A 1 884 ? -18.767 2.996 8.294 1.00 97.06 884 ALA A C 1
ATOM 6591 O O . ALA A 1 884 ? -18.663 2.487 7.178 1.00 97.06 884 ALA A O 1
ATOM 6592 N N . LEU A 1 885 ? -17.763 3.637 8.888 1.00 98.00 885 LEU A N 1
ATOM 6593 C CA . LEU A 1 885 ? -16.463 3.881 8.271 1.00 98.00 885 LEU A CA 1
ATOM 6594 C C . LEU A 1 885 ? -15.374 3.094 8.999 1.00 98.00 885 LEU A C 1
ATOM 6596 O O . LEU A 1 885 ? -15.097 3.341 10.167 1.00 98.00 885 LEU A O 1
ATOM 6600 N N . TRP A 1 886 ? -14.728 2.171 8.299 1.00 97.38 886 TRP A N 1
ATOM 6601 C CA . TRP A 1 886 ? -13.615 1.387 8.817 1.00 97.38 886 TRP A CA 1
ATOM 6602 C C . TRP A 1 886 ? -12.342 1.692 8.025 1.00 97.38 886 TRP A C 1
ATOM 6604 O O . TRP A 1 886 ? -12.335 1.611 6.796 1.00 97.38 886 TRP A O 1
ATOM 6614 N N . ILE A 1 887 ? -11.264 2.048 8.720 1.00 97.12 887 ILE A N 1
ATOM 6615 C CA . ILE A 1 887 ? -9.983 2.443 8.131 1.00 97.12 887 ILE A CA 1
ATOM 6616 C C . ILE A 1 887 ? -8.863 1.647 8.802 1.00 97.12 887 ILE A C 1
ATOM 6618 O O . ILE A 1 887 ? -8.697 1.716 10.022 1.00 97.12 887 ILE A O 1
ATOM 6622 N N . LEU A 1 888 ? -8.059 0.946 8.002 1.00 96.38 888 LEU A N 1
ATOM 6623 C CA . LEU A 1 888 ? -6.844 0.268 8.452 1.00 96.38 888 LEU A CA 1
ATOM 6624 C C . LEU A 1 888 ? -5.621 0.845 7.747 1.00 96.38 888 LEU A C 1
ATOM 6626 O O . LEU A 1 888 ? -5.478 0.714 6.531 1.00 96.38 888 LEU A O 1
ATOM 6630 N N . GLY A 1 889 ? -4.734 1.447 8.534 1.00 94.44 889 GLY A N 1
ATOM 6631 C CA . GLY A 1 889 ? -3.533 2.106 8.049 1.00 94.44 889 GLY A CA 1
ATOM 6632 C C . GLY A 1 889 ? -3.859 3.397 7.311 1.00 94.44 889 GLY A C 1
ATOM 6633 O O . GLY A 1 889 ? -4.427 3.399 6.217 1.00 94.44 889 GLY A O 1
ATOM 6634 N N . TYR A 1 890 ? -3.500 4.527 7.906 1.00 93.25 890 TYR A N 1
ATOM 6635 C CA . TYR A 1 890 ? -3.704 5.822 7.273 1.00 93.25 890 TYR A CA 1
ATOM 6636 C C . TYR A 1 890 ? -2.645 6.821 7.697 1.00 93.25 890 TYR A C 1
ATOM 6638 O O . TYR A 1 890 ? -2.032 6.712 8.759 1.00 93.25 890 TYR A O 1
ATOM 6646 N N . ARG A 1 891 ? -2.451 7.835 6.862 1.00 91.81 891 ARG A N 1
ATOM 6647 C CA . ARG A 1 891 ? -1.491 8.893 7.129 1.00 91.81 891 ARG A CA 1
ATOM 6648 C C . ARG A 1 891 ? -2.041 10.230 6.676 1.00 91.81 891 ARG A C 1
ATOM 6650 O O . ARG A 1 891 ? -2.465 10.378 5.531 1.00 91.81 891 ARG A O 1
ATOM 6657 N N . THR A 1 892 ? -2.019 11.212 7.569 1.00 90.25 892 THR A N 1
ATOM 6658 C CA . THR A 1 892 ? -2.546 12.552 7.282 1.00 90.25 892 THR A CA 1
ATOM 6659 C C . THR A 1 892 ? -1.475 13.618 7.427 1.00 90.25 892 THR A C 1
ATOM 6661 O O . THR A 1 892 ? -0.751 13.623 8.424 1.00 90.25 892 THR A O 1
ATOM 6664 N N . GLY A 1 893 ? -1.406 14.531 6.459 1.00 84.00 893 GLY A N 1
ATOM 6665 C CA . GLY A 1 893 ? -0.566 15.728 6.512 1.00 84.00 893 GLY A CA 1
ATOM 6666 C C . GLY A 1 893 ? -1.387 17.019 6.452 1.00 84.00 893 GLY A C 1
ATOM 6667 O O . GLY A 1 893 ? -2.494 17.035 5.915 1.00 84.00 893 GLY A O 1
ATOM 6668 N N . GLY A 1 894 ? -0.811 18.108 6.960 1.00 83.38 894 GLY A N 1
ATOM 6669 C CA . GLY A 1 894 ? -1.483 19.408 7.086 1.00 83.38 894 GLY A CA 1
ATOM 6670 C C . GLY A 1 894 ? -2.331 19.534 8.362 1.00 83.38 894 GLY A C 1
ATOM 6671 O O . GLY A 1 894 ? -2.436 18.573 9.127 1.00 83.38 894 GLY A O 1
ATOM 6672 N N . PRO A 1 895 ? -2.920 20.713 8.628 1.00 86.56 895 PRO A N 1
ATOM 6673 C CA . PRO A 1 895 ? -3.575 21.025 9.898 1.00 86.56 895 PRO A CA 1
ATOM 6674 C C . PRO A 1 895 ? -5.031 20.526 9.973 1.00 86.56 895 PRO A C 1
ATOM 6676 O O . PRO A 1 895 ? -5.855 21.137 10.651 1.00 86.56 895 PRO A O 1
ATOM 6679 N N . LEU A 1 896 ? -5.376 19.461 9.249 1.00 90.44 896 LEU A N 1
ATOM 6680 C CA . LEU A 1 896 ? -6.742 18.936 9.127 1.00 90.44 896 LEU A CA 1
ATOM 6681 C C . LEU A 1 896 ? -7.189 18.131 10.356 1.00 90.44 896 LEU A C 1
ATOM 6683 O O . LEU A 1 896 ? -6.360 17.542 11.046 1.00 90.44 896 LEU A O 1
ATOM 6687 N N . SER A 1 897 ? -8.495 18.044 10.606 1.00 93.12 897 SER A N 1
ATOM 6688 C CA . SER A 1 897 ? -9.095 17.017 11.466 1.00 93.12 897 SER A CA 1
ATOM 6689 C C . SER A 1 897 ? -9.098 15.675 10.737 1.00 93.12 897 SER A C 1
ATOM 6691 O O . SER A 1 897 ? -9.525 15.579 9.588 1.00 93.12 897 SER A O 1
ATOM 6693 N N . VAL A 1 898 ? -8.616 14.616 11.383 1.00 93.88 898 VAL A N 1
ATOM 6694 C CA . VAL A 1 898 ? -8.496 13.293 10.760 1.00 93.88 898 VAL A CA 1
ATOM 6695 C C . VAL A 1 898 ? -9.875 12.738 10.447 1.00 93.88 898 VAL A C 1
ATOM 6697 O O . VAL A 1 898 ? -10.154 12.458 9.286 1.00 93.88 898 VAL A O 1
ATOM 6700 N N . ALA A 1 899 ? -10.746 12.610 11.450 1.00 95.06 899 ALA A N 1
ATOM 6701 C CA . ALA A 1 899 ? -12.102 12.123 11.230 1.00 95.06 899 ALA A CA 1
ATOM 6702 C C . ALA A 1 899 ? -13.158 12.949 11.967 1.00 95.06 899 ALA A C 1
ATOM 6704 O O . ALA A 1 899 ? -12.980 13.313 13.129 1.00 95.06 899 ALA A O 1
ATOM 6705 N N . GLU A 1 900 ? -14.281 13.181 11.291 1.00 96.75 900 GLU A N 1
ATOM 6706 C CA . GLU A 1 900 ? -15.503 13.750 11.854 1.00 96.75 900 GLU A CA 1
ATOM 6707 C C . GLU A 1 900 ? -16.643 12.735 11.738 1.00 96.75 900 GLU A C 1
ATOM 6709 O O . GLU A 1 900 ? -17.078 12.412 10.631 1.00 96.75 900 GLU A O 1
ATOM 6714 N N . THR A 1 901 ? -17.156 12.253 12.871 1.00 96.62 901 THR A N 1
ATOM 6715 C CA . THR A 1 901 ? -18.275 11.301 12.917 1.00 96.62 901 THR A CA 1
ATOM 6716 C C . THR A 1 901 ? -19.507 11.967 13.518 1.00 96.62 901 THR A C 1
ATOM 6718 O O . THR A 1 901 ? -19.472 12.451 14.650 1.00 96.62 901 THR A O 1
ATOM 6721 N N . THR A 1 902 ? -20.600 12.020 12.758 1.00 96.38 902 THR A N 1
ATOM 6722 C CA . THR A 1 902 ? -21.832 12.731 13.137 1.00 96.38 902 THR A CA 1
ATOM 6723 C C . THR A 1 902 ? -23.086 11.927 12.789 1.00 96.38 902 THR A C 1
ATOM 6725 O O . THR A 1 902 ? -23.015 10.919 12.083 1.00 96.38 902 THR A O 1
ATOM 6728 N N . ARG A 1 903 ? -24.253 12.392 13.262 1.00 94.81 903 ARG A N 1
ATOM 6729 C CA . ARG A 1 903 ? -25.586 11.844 12.933 1.00 94.81 903 ARG A CA 1
ATOM 6730 C C . ARG A 1 903 ? -25.730 10.340 13.220 1.00 94.81 903 ARG A C 1
ATOM 6732 O O . ARG A 1 903 ? -26.322 9.617 12.423 1.00 94.81 903 ARG A O 1
ATOM 6739 N N . GLY A 1 904 ? -25.185 9.870 14.342 1.00 92.50 904 GLY A N 1
ATOM 6740 C CA . GLY A 1 904 ? -25.253 8.461 14.738 1.00 92.50 904 GLY A CA 1
ATOM 6741 C C . GLY A 1 904 ? -24.317 7.535 13.960 1.00 92.50 904 GLY A C 1
ATOM 6742 O O . GLY A 1 904 ? -24.499 6.322 14.022 1.00 92.50 904 GLY A O 1
ATOM 6743 N N . GLY A 1 905 ? -23.343 8.079 13.222 1.00 95.12 905 GLY A N 1
ATOM 6744 C CA . GLY A 1 905 ? -22.360 7.282 12.488 1.00 95.12 905 GLY A CA 1
ATOM 6745 C C . GLY A 1 905 ? -21.421 6.501 13.410 1.00 95.12 905 GLY A C 1
ATOM 6746 O O . GLY A 1 905 ? -21.282 6.808 14.595 1.00 95.12 905 GLY A O 1
ATOM 6747 N N . GLU A 1 906 ? -20.743 5.503 12.856 1.00 94.62 906 GLU A N 1
ATOM 6748 C CA . GLU A 1 906 ? -19.736 4.696 13.545 1.00 94.62 906 GLU A CA 1
ATOM 6749 C C . GLU A 1 906 ? -18.421 4.710 12.752 1.00 94.62 906 GLU A C 1
ATOM 6751 O O . GLU A 1 906 ? -18.420 4.389 11.563 1.00 94.62 906 GLU A O 1
ATOM 6756 N N . THR A 1 907 ? -17.302 5.069 13.390 1.00 95.00 907 THR A N 1
ATOM 6757 C CA . THR A 1 907 ? -15.978 5.116 12.742 1.00 95.00 907 THR A CA 1
ATOM 6758 C C . THR A 1 907 ? -14.933 4.302 13.512 1.00 95.00 907 THR A C 1
ATOM 6760 O O . THR A 1 907 ? -14.689 4.559 14.685 1.00 95.00 907 THR A O 1
ATOM 6763 N N . GLU A 1 908 ? -14.254 3.364 12.854 1.00 92.88 908 GLU A N 1
ATOM 6764 C CA . GLU A 1 908 ? -13.012 2.752 13.348 1.00 92.88 908 GLU A CA 1
ATOM 6765 C C . GLU A 1 908 ? -11.830 3.238 12.501 1.00 92.88 908 GLU A C 1
ATOM 6767 O O . GLU A 1 908 ? -11.765 2.933 11.313 1.00 92.88 908 GLU A O 1
ATOM 6772 N N . ALA A 1 909 ? -10.885 3.967 13.097 1.00 93.38 909 ALA A N 1
ATOM 6773 C CA . ALA A 1 909 ? -9.670 4.431 12.429 1.00 93.38 909 ALA A CA 1
ATOM 6774 C C . ALA A 1 909 ? -8.427 3.864 13.124 1.00 93.38 909 ALA A C 1
ATOM 6776 O O . ALA A 1 909 ? -8.034 4.325 14.195 1.00 93.38 909 ALA A O 1
ATOM 6777 N N . LEU A 1 910 ? -7.806 2.846 12.527 1.00 93.00 910 LEU A N 1
ATOM 6778 C CA . LEU A 1 910 ? -6.790 2.026 13.185 1.00 93.00 910 LEU A CA 1
ATOM 6779 C C . LEU A 1 910 ? -5.441 2.081 12.458 1.00 93.00 910 LEU A C 1
ATOM 6781 O O . LEU A 1 910 ? -5.377 1.922 11.241 1.00 93.00 910 LEU A O 1
ATOM 6785 N N . GLY A 1 911 ? -4.350 2.248 13.211 1.00 91.81 911 GLY A N 1
ATOM 6786 C CA . GLY A 1 911 ? -2.985 2.207 12.675 1.00 91.81 911 GLY A CA 1
ATOM 6787 C C . GLY A 1 911 ? -2.573 3.491 11.956 1.00 91.81 911 GLY A C 1
ATOM 6788 O O . GLY A 1 911 ? -1.961 3.438 10.891 1.00 91.81 911 GLY A O 1
ATOM 6789 N N . GLY A 1 912 ? -2.963 4.643 12.503 1.00 89.94 912 GLY A N 1
ATOM 6790 C CA . GLY A 1 912 ? -2.724 5.947 11.892 1.00 89.94 912 GLY A CA 1
ATOM 6791 C C . GLY A 1 912 ? -1.391 6.595 12.246 1.00 89.94 912 GLY A C 1
ATOM 6792 O O . GLY A 1 912 ? -0.976 6.547 13.402 1.00 89.94 912 GLY A O 1
ATOM 6793 N N . VAL A 1 913 ? -0.791 7.315 11.296 1.00 89.75 913 VAL A N 1
ATOM 6794 C CA . VAL A 1 913 ? 0.278 8.296 11.550 1.00 89.75 913 VAL A CA 1
ATOM 6795 C C . VAL A 1 913 ? -0.215 9.696 11.192 1.00 89.75 913 VAL A C 1
ATOM 6797 O O . VAL A 1 913 ? -0.499 9.997 10.032 1.00 89.75 913 VAL A O 1
ATOM 6800 N N . VAL A 1 914 ? -0.299 10.579 12.184 1.00 88.56 914 VAL A N 1
ATOM 6801 C CA . VAL A 1 914 ? -0.765 11.963 11.998 1.00 88.56 914 VAL A CA 1
ATOM 6802 C C . VAL A 1 914 ? 0.413 12.897 12.180 1.00 88.56 914 VAL A C 1
ATOM 6804 O O . VAL A 1 914 ? 1.015 12.907 13.250 1.00 88.56 914 VAL A O 1
ATOM 6807 N N . TYR A 1 915 ? 0.754 13.657 11.140 1.00 83.81 915 TYR A N 1
ATOM 6808 C CA . TYR A 1 915 ? 1.930 14.525 11.154 1.00 83.81 915 TYR A CA 1
ATOM 6809 C C . TYR A 1 915 ? 1.620 15.878 10.474 1.00 83.81 915 TYR A C 1
ATOM 6811 O O . TYR A 1 915 ? 1.850 16.088 9.280 1.00 83.81 915 TYR A O 1
ATOM 6819 N N . PRO A 1 916 ? 1.042 16.846 11.198 1.00 81.00 916 PRO A N 1
ATOM 6820 C CA . PRO A 1 916 ? 0.861 18.176 10.644 1.00 81.00 916 PRO A CA 1
ATOM 6821 C C . PRO A 1 916 ? 2.239 18.846 10.526 1.00 81.00 916 PRO A C 1
ATOM 6823 O O . PRO A 1 916 ? 2.983 18.989 11.494 1.00 81.00 916 PRO A O 1
ATOM 6826 N N . SER A 1 917 ? 2.616 19.229 9.307 1.00 73.81 917 SER A N 1
ATOM 6827 C CA . SER A 1 917 ? 3.871 19.940 9.019 1.00 73.81 917 SER A CA 1
ATOM 6828 C C . SER A 1 917 ? 3.749 21.457 9.207 1.00 73.81 917 SER A C 1
ATOM 6830 O O . SER A 1 917 ? 4.676 22.204 8.908 1.00 73.81 917 SER A O 1
ATOM 6832 N N . THR A 1 918 ? 2.588 21.920 9.666 1.00 77.50 918 THR A N 1
ATOM 6833 C CA . THR A 1 918 ? 2.245 23.319 9.925 1.00 77.50 918 THR A CA 1
ATOM 6834 C C . THR A 1 918 ? 1.544 23.425 11.277 1.00 77.50 918 THR A C 1
ATOM 6836 O O . THR A 1 918 ? 1.108 22.423 11.844 1.00 77.50 918 THR A O 1
ATOM 6839 N N . ARG A 1 919 ? 1.444 24.644 11.822 1.00 81.94 919 ARG A N 1
ATOM 6840 C CA . ARG A 1 919 ? 0.734 24.880 13.085 1.00 81.94 919 ARG A CA 1
ATOM 6841 C C . ARG A 1 919 ? -0.742 24.495 12.940 1.00 81.94 919 ARG A C 1
ATOM 6843 O O . ARG A 1 919 ? -1.416 24.974 12.029 1.00 81.94 919 ARG A O 1
ATOM 6850 N N . VAL A 1 920 ? -1.236 23.687 13.873 1.00 84.12 920 VAL A N 1
ATOM 6851 C CA . VAL A 1 920 ? -2.654 23.318 13.968 1.00 84.12 920 VAL A CA 1
ATOM 6852 C C . VAL A 1 920 ? -3.392 24.354 14.825 1.00 84.12 920 VAL A C 1
ATOM 6854 O O . VAL A 1 920 ? -2.853 24.765 15.858 1.00 84.12 920 VAL A O 1
ATOM 6857 N N . PRO A 1 921 ? -4.603 24.799 14.437 1.00 87.06 921 PRO A N 1
ATOM 6858 C CA . PRO A 1 921 ? -5.443 25.626 15.302 1.00 87.06 921 PRO A CA 1
ATOM 6859 C C . PRO A 1 921 ? -5.685 24.955 16.672 1.00 87.06 921 PRO A C 1
ATOM 6861 O O . PRO A 1 921 ? -5.988 23.761 16.702 1.00 87.06 921 PRO A O 1
ATOM 6864 N N . PRO A 1 922 ? -5.554 25.672 17.808 1.00 83.44 922 PRO A N 1
ATOM 6865 C CA . PRO A 1 922 ? -5.665 25.069 19.144 1.00 83.44 922 PRO A CA 1
ATOM 6866 C C . PRO A 1 922 ? -7.015 24.406 19.447 1.00 83.44 922 PRO A C 1
ATOM 6868 O O . PRO A 1 922 ? -7.076 23.496 20.267 1.00 83.44 922 PRO A O 1
ATOM 6871 N N . ASP A 1 923 ? -8.079 24.883 18.808 1.00 88.25 923 ASP A N 1
ATOM 6872 C CA . ASP A 1 923 ? -9.468 24.441 18.941 1.00 88.25 923 ASP A CA 1
ATOM 6873 C C . ASP A 1 923 ? -9.838 23.309 17.975 1.00 88.25 923 ASP A C 1
ATOM 6875 O O . ASP A 1 923 ? -10.944 22.776 18.035 1.00 88.25 923 ASP A O 1
ATOM 6879 N N . ARG A 1 924 ? -8.928 22.917 17.076 1.00 90.69 924 ARG A N 1
ATOM 6880 C CA . ARG A 1 924 ? -9.189 21.860 16.105 1.00 90.69 924 ARG A CA 1
ATOM 6881 C C . ARG A 1 924 ? -8.876 20.485 16.700 1.00 90.69 924 ARG A C 1
ATOM 6883 O O . ARG A 1 924 ? -7.700 20.182 16.922 1.00 90.69 924 ARG A O 1
ATOM 6890 N N . PRO A 1 925 ? -9.879 19.611 16.897 1.00 92.12 925 PRO A N 1
ATOM 6891 C CA . PRO A 1 925 ? -9.634 18.249 17.345 1.00 92.12 925 PRO A CA 1
ATOM 6892 C C . PRO A 1 925 ? -9.075 17.378 16.222 1.00 92.12 925 PRO A C 1
ATOM 6894 O O . PRO A 1 925 ? -9.438 17.531 15.052 1.00 92.12 925 PRO A O 1
ATOM 6897 N N . MET A 1 926 ? -8.217 16.423 16.580 1.00 92.12 926 MET A N 1
ATOM 6898 C CA . MET A 1 926 ? -7.763 15.389 15.650 1.00 92.12 926 MET A CA 1
ATOM 6899 C C . MET A 1 926 ? -8.928 14.479 15.252 1.00 92.12 926 MET A C 1
ATOM 6901 O O . MET A 1 926 ? -9.100 14.196 14.069 1.00 92.12 926 MET A O 1
ATOM 6905 N N . PHE A 1 927 ? -9.762 14.087 16.216 1.00 93.50 927 PHE A N 1
ATOM 6906 C CA . PHE A 1 927 ? -10.989 13.330 15.982 1.00 93.50 927 PHE A CA 1
ATOM 6907 C C . PHE A 1 927 ? -12.181 14.018 16.629 1.00 93.50 927 PHE A C 1
ATOM 6909 O O . PHE A 1 927 ? -12.172 14.308 17.827 1.00 93.50 927 PHE A O 1
ATOM 6916 N N . ARG A 1 928 ? -13.234 14.237 15.847 1.00 94.50 928 ARG A N 1
ATOM 6917 C CA . ARG A 1 928 ? -14.485 14.826 16.318 1.00 94.50 928 ARG A CA 1
ATOM 6918 C C . ARG A 1 928 ? -15.611 13.809 16.233 1.00 94.50 928 ARG A C 1
ATOM 6920 O O . ARG A 1 928 ? -15.828 13.210 15.182 1.00 94.50 928 ARG A O 1
ATOM 6927 N N . CYS A 1 929 ? -16.373 13.667 17.309 1.00 92.94 929 CYS A N 1
ATOM 6928 C CA . CYS A 1 929 ? -17.511 12.760 17.376 1.00 92.94 929 CYS A CA 1
ATOM 6929 C C . CYS A 1 929 ? -18.716 13.457 18.008 1.00 92.94 929 CYS A C 1
ATOM 6931 O O . CYS A 1 929 ? -18.644 13.885 19.150 1.00 92.94 929 CYS A O 1
ATOM 6933 N N . VAL A 1 930 ? -19.831 13.571 17.288 1.00 94.19 930 VAL A N 1
ATOM 6934 C CA . VAL A 1 930 ? -21.053 14.236 17.775 1.00 94.19 930 VAL A CA 1
ATOM 6935 C C . VAL A 1 930 ? -22.214 13.258 17.697 1.00 94.19 930 VAL A C 1
ATOM 6937 O O . VAL A 1 930 ? -22.572 12.817 16.602 1.00 94.19 930 VAL A O 1
ATOM 6940 N N . ASP A 1 931 ? -22.767 12.878 18.851 1.00 91.06 931 ASP A N 1
ATOM 6941 C CA . ASP A 1 931 ? -23.879 11.926 18.981 1.00 91.06 931 ASP A CA 1
ATOM 6942 C C . ASP A 1 931 ? -23.682 10.643 18.149 1.00 91.06 931 ASP A C 1
ATOM 6944 O O . ASP A 1 931 ? -24.607 10.105 17.549 1.00 91.06 931 ASP A O 1
ATOM 6948 N N . SER A 1 932 ? -22.435 10.168 18.079 1.00 92.44 932 SER A N 1
ATOM 6949 C CA . SER A 1 932 ? -21.967 9.102 17.172 1.00 92.44 932 SER A CA 1
ATOM 6950 C C . SER A 1 932 ? -20.978 8.170 17.874 1.00 92.44 932 SER A C 1
ATOM 6952 O O . SER A 1 932 ? -20.732 8.363 19.053 1.00 92.44 932 SER A O 1
ATOM 6954 N N . ARG A 1 933 ? -20.411 7.136 17.253 1.00 89.44 933 ARG A N 1
ATOM 6955 C CA . ARG A 1 933 ? -19.420 6.258 17.911 1.00 89.44 933 ARG A CA 1
ATOM 6956 C C . ARG A 1 933 ? -18.100 6.261 17.162 1.00 89.44 933 ARG A C 1
ATOM 6958 O O . ARG A 1 933 ? -18.092 6.279 15.935 1.00 89.44 933 ARG A O 1
ATOM 6965 N N . GLN A 1 934 ? -16.990 6.186 17.889 1.00 87.94 934 GLN A N 1
ATOM 6966 C CA . GLN A 1 934 ? -15.683 6.044 17.262 1.00 87.94 934 GLN A CA 1
ATOM 6967 C C . GLN A 1 934 ? -14.704 5.207 18.088 1.00 87.94 934 GLN A C 1
ATOM 6969 O O . GLN A 1 934 ? -14.795 5.167 19.313 1.00 87.94 934 GLN A O 1
ATOM 6974 N N . LEU A 1 935 ? -13.763 4.568 17.398 1.00 86.44 935 LEU A N 1
ATOM 6975 C CA . LEU A 1 935 ? -12.565 3.939 17.949 1.00 86.44 935 LEU A CA 1
ATOM 6976 C C . LEU A 1 935 ? -11.370 4.404 17.122 1.00 86.44 935 LEU A C 1
ATOM 6978 O O . LEU A 1 935 ? -11.398 4.318 15.894 1.00 86.44 935 LEU A O 1
ATOM 6982 N N . VAL A 1 936 ? -10.322 4.885 17.785 1.00 86.94 936 VAL A N 1
ATOM 6983 C CA . VAL A 1 936 ? -9.141 5.426 17.107 1.00 86.94 936 VAL A CA 1
ATOM 6984 C C . VAL A 1 936 ? -7.879 4.795 17.677 1.00 86.94 936 VAL A C 1
ATOM 6986 O O . VAL A 1 936 ? -7.756 4.661 18.884 1.00 86.94 936 VAL A O 1
ATOM 6989 N N . ALA A 1 937 ? -6.938 4.400 16.826 1.00 88.06 937 ALA A N 1
ATOM 6990 C CA . ALA A 1 937 ? -5.608 3.953 17.234 1.00 88.06 937 ALA A CA 1
ATOM 6991 C C . ALA A 1 937 ? -4.580 4.669 16.359 1.00 88.06 937 ALA A C 1
ATOM 6993 O O . ALA A 1 937 ? -4.419 4.355 15.177 1.00 88.06 937 ALA A O 1
ATOM 6994 N N . VAL A 1 938 ? -3.917 5.666 16.940 1.00 87.56 938 VAL A N 1
ATOM 6995 C CA . VAL A 1 938 ? -3.083 6.623 16.214 1.00 87.56 938 VAL A CA 1
ATOM 6996 C C . VAL A 1 938 ? -1.759 6.849 16.931 1.00 87.56 938 VAL A C 1
ATOM 6998 O O . VAL A 1 938 ? -1.696 6.888 18.158 1.00 87.56 938 VAL A O 1
ATOM 7001 N N . ALA A 1 939 ? -0.704 7.046 16.151 1.00 86.88 939 ALA A N 1
ATOM 7002 C CA . ALA A 1 939 ? 0.582 7.528 16.613 1.00 86.88 939 ALA A CA 1
ATOM 7003 C C . ALA A 1 939 ? 0.807 8.946 16.052 1.00 86.88 939 ALA A C 1
ATOM 7005 O O . ALA A 1 939 ? 1.231 9.099 14.900 1.00 86.88 939 ALA A O 1
ATOM 7006 N N . PRO A 1 940 ? 0.499 10.006 16.820 1.00 82.75 940 PRO A N 1
ATOM 7007 C CA . PRO A 1 940 ? 0.767 11.368 16.379 1.00 82.75 940 PRO A CA 1
ATOM 7008 C C . PRO A 1 940 ? 2.278 11.629 16.284 1.00 82.75 940 PRO A C 1
ATOM 7010 O O . PRO A 1 940 ? 3.084 10.943 16.922 1.00 82.75 940 PRO A O 1
ATOM 7013 N N . ARG A 1 941 ? 2.673 12.609 15.467 1.00 80.44 941 ARG A N 1
ATOM 7014 C CA . ARG A 1 941 ? 4.057 13.053 15.233 1.00 80.44 941 ARG A CA 1
ATOM 7015 C C . ARG A 1 941 ? 4.070 14.569 15.002 1.00 80.44 941 ARG A C 1
ATOM 7017 O O . ARG A 1 941 ? 3.232 15.079 14.269 1.00 80.44 941 ARG A O 1
ATOM 7024 N N . SER A 1 942 ? 5.019 15.288 15.606 1.00 72.12 942 SER A N 1
ATOM 7025 C CA . SER A 1 942 ? 5.220 16.727 15.369 1.00 72.12 942 SER A CA 1
ATOM 7026 C C . SER A 1 942 ? 6.664 16.987 15.013 1.00 72.12 942 SER A C 1
ATOM 7028 O O . SER A 1 942 ? 7.543 16.586 15.770 1.00 72.12 942 SER A O 1
ATOM 7030 N N . TYR A 1 943 ? 6.886 17.735 13.939 1.00 71.19 943 TYR A N 1
ATOM 7031 C CA . TYR A 1 943 ? 8.211 18.224 13.542 1.00 71.19 943 TYR A CA 1
ATOM 7032 C C . TYR A 1 943 ? 8.335 19.747 13.667 1.00 71.19 943 TYR A C 1
ATOM 7034 O O . TYR A 1 943 ? 9.366 20.325 13.341 1.00 71.19 943 TYR A O 1
ATOM 7042 N N . VAL A 1 944 ? 7.280 20.400 14.159 1.00 69.44 944 VAL A N 1
ATOM 7043 C CA . VAL A 1 944 ? 7.267 21.821 14.507 1.00 69.44 944 VAL A CA 1
ATOM 7044 C C . VAL A 1 944 ? 6.748 21.995 15.940 1.00 69.44 944 VAL A C 1
ATOM 7046 O O . VAL A 1 944 ? 5.935 21.181 16.399 1.00 69.44 944 VAL A O 1
ATOM 7049 N N . PRO A 1 945 ? 7.192 23.026 16.681 1.00 66.12 945 PRO A N 1
ATOM 7050 C CA . PRO A 1 945 ? 6.624 23.342 17.988 1.00 66.12 945 PRO A CA 1
ATOM 7051 C C . PRO A 1 945 ? 5.110 23.570 17.881 1.00 66.12 945 PRO A C 1
ATOM 7053 O O . PRO A 1 945 ? 4.662 24.330 17.020 1.00 66.12 945 PRO A O 1
ATOM 7056 N N . ASN A 1 946 ? 4.325 22.923 18.749 1.00 65.06 946 ASN A N 1
ATOM 7057 C CA . ASN A 1 946 ? 2.854 22.984 18.740 1.00 65.06 946 ASN A CA 1
ATOM 7058 C C . ASN A 1 946 ? 2.231 22.586 17.382 1.00 65.06 946 ASN A C 1
ATOM 7060 O O . ASN A 1 946 ? 1.238 23.165 16.941 1.00 65.06 946 ASN A O 1
ATOM 7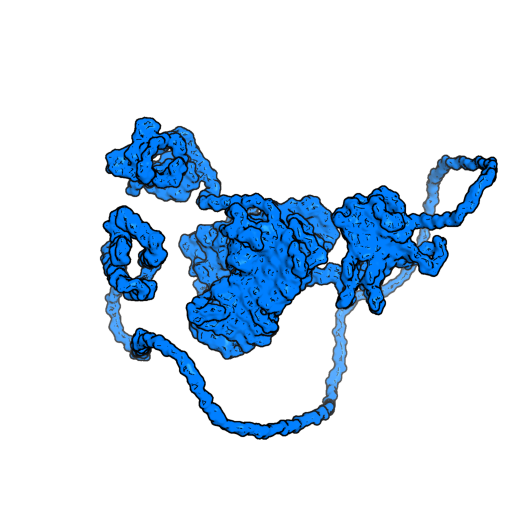064 N N . GLY A 1 947 ? 2.863 21.634 16.688 1.00 72.06 947 GLY A N 1
ATOM 7065 C CA . GLY A 1 947 ? 2.430 21.124 15.386 1.00 72.06 947 GLY A CA 1
ATOM 7066 C C . GLY A 1 947 ? 1.456 19.954 15.438 1.00 72.06 947 GLY A C 1
ATOM 7067 O O . GLY A 1 947 ? 0.949 19.573 14.400 1.00 72.06 947 GLY A O 1
ATOM 7068 N N . ILE A 1 948 ? 1.164 19.375 16.601 1.00 83.56 948 ILE A N 1
ATOM 7069 C CA . ILE A 1 948 ? 0.083 18.387 16.744 1.00 83.56 948 ILE A CA 1
ATOM 7070 C C . ILE A 1 948 ? -1.146 19.085 17.328 1.00 83.56 948 ILE A C 1
ATOM 7072 O O . ILE A 1 948 ? -1.023 20.042 18.091 1.00 83.56 948 ILE A O 1
ATOM 7076 N N . HIS A 1 949 ? -2.330 18.582 16.987 1.00 87.50 949 HIS A N 1
ATOM 7077 C CA . HIS A 1 949 ? -3.604 18.939 17.605 1.00 87.50 949 HIS A CA 1
ATOM 7078 C C . HIS A 1 949 ? -3.510 18.913 19.132 1.00 87.50 949 HIS A C 1
ATOM 7080 O O . HIS A 1 949 ? -3.160 17.887 19.717 1.00 87.50 949 HIS A O 1
ATOM 7086 N N . ARG A 1 950 ? -3.875 20.021 19.787 1.00 87.94 950 ARG A N 1
ATOM 7087 C CA . ARG A 1 950 ? -3.995 20.059 21.254 1.00 87.94 950 ARG A CA 1
ATOM 7088 C C . ARG A 1 950 ? -5.039 19.053 21.734 1.00 87.94 950 ARG A C 1
ATOM 7090 O O . ARG A 1 950 ? -4.815 18.344 22.706 1.00 87.94 950 ARG A O 1
ATOM 7097 N N . LEU A 1 951 ? -6.159 18.981 21.019 1.00 88.75 951 LEU A N 1
ATOM 7098 C CA . LEU A 1 951 ? -7.265 18.077 21.299 1.00 88.75 951 LEU A CA 1
ATOM 7099 C C . LEU A 1 951 ? -7.111 16.803 20.459 1.00 88.75 951 LEU A C 1
ATOM 7101 O O . LEU A 1 951 ? -7.196 16.846 19.230 1.00 88.75 951 LEU A O 1
ATOM 7105 N N . LEU A 1 952 ? -6.899 15.662 21.114 1.00 87.75 952 LEU A N 1
ATOM 7106 C CA . LEU A 1 952 ? -6.894 14.354 20.463 1.00 87.75 952 LEU A CA 1
ATOM 7107 C C . LEU A 1 952 ? -8.323 13.974 20.064 1.00 87.75 952 LEU A C 1
ATOM 7109 O O . LEU A 1 952 ? -8.586 13.661 18.905 1.00 87.75 952 LEU A O 1
ATOM 7113 N N . VAL A 1 953 ? -9.255 14.048 21.012 1.00 89.31 953 VAL A N 1
ATOM 7114 C CA . VAL A 1 953 ? -10.672 13.741 20.792 1.00 89.31 953 VAL A CA 1
ATOM 7115 C C . VAL A 1 953 ? -11.534 14.873 21.333 1.00 89.31 953 VAL A C 1
ATOM 7117 O O . VAL A 1 953 ? -11.324 15.319 22.455 1.00 89.31 953 VAL A O 1
ATOM 7120 N N . ALA A 1 954 ? -12.533 15.291 20.559 1.00 91.88 954 ALA A N 1
ATOM 7121 C CA . ALA A 1 954 ? -13.665 16.073 21.046 1.00 91.88 954 ALA A CA 1
ATOM 7122 C C . ALA A 1 954 ? -14.957 15.283 20.803 1.00 91.88 954 ALA A C 1
ATOM 7124 O O . ALA A 1 954 ? -15.317 15.002 19.654 1.00 91.88 954 ALA A O 1
ATOM 7125 N N . GLU A 1 955 ? -15.637 14.903 21.881 1.00 89.88 955 GLU A N 1
ATOM 7126 C CA . GLU A 1 955 ? -16.858 14.104 21.862 1.00 89.88 955 GLU A CA 1
ATOM 7127 C C . GLU A 1 955 ? -18.040 14.890 22.441 1.00 89.88 955 GLU A C 1
ATOM 7129 O O . GLU A 1 955 ? -18.010 15.321 23.588 1.00 89.88 955 GLU A O 1
ATOM 7134 N N . THR A 1 956 ? -19.102 15.060 21.657 1.00 90.81 956 THR A N 1
ATOM 7135 C CA . THR A 1 956 ? -20.346 15.719 22.073 1.00 90.81 956 THR A CA 1
ATOM 7136 C C . THR A 1 956 ? -21.474 14.695 22.194 1.00 90.81 956 THR A C 1
ATOM 7138 O O . THR A 1 956 ? -21.674 13.880 21.287 1.00 90.81 956 THR A O 1
ATOM 7141 N N . ARG A 1 957 ? -22.208 14.733 23.311 1.00 86.12 957 ARG A N 1
ATOM 7142 C CA . ARG A 1 957 ? -23.357 13.876 23.637 1.00 86.12 957 ARG A CA 1
ATOM 7143 C C . ARG A 1 957 ? -24.514 14.731 24.138 1.00 86.12 957 ARG A C 1
ATOM 7145 O O . ARG A 1 957 ? -24.497 15.160 25.292 1.00 86.12 957 ARG A O 1
ATOM 7152 N N . GLY A 1 958 ? -25.513 14.972 23.293 1.00 86.62 958 GLY A N 1
ATOM 7153 C CA . GLY A 1 958 ? -26.500 16.019 23.554 1.00 86.62 958 GLY A CA 1
ATOM 7154 C C . GLY A 1 958 ? -25.783 17.345 23.820 1.00 86.62 958 GLY A C 1
ATOM 7155 O O . GLY A 1 958 ? -24.980 17.782 23.001 1.00 86.62 958 GLY A O 1
ATOM 7156 N N . ASP A 1 959 ? -25.995 17.925 25.001 1.00 86.25 959 ASP A N 1
ATOM 7157 C CA . ASP A 1 959 ? -25.364 19.192 25.401 1.00 86.25 959 ASP A CA 1
ATOM 7158 C C . ASP A 1 959 ? -23.996 19.022 26.097 1.00 86.25 959 ASP A C 1
ATOM 7160 O O . ASP A 1 959 ? -23.322 20.008 26.392 1.00 86.25 959 ASP A O 1
ATOM 7164 N N . ALA A 1 960 ? -23.562 17.787 26.381 1.00 87.25 960 ALA A N 1
ATOM 7165 C CA . ALA A 1 960 ? -22.301 17.522 27.073 1.00 87.25 960 ALA A CA 1
ATOM 7166 C C . ALA A 1 960 ? -21.128 17.404 26.087 1.00 87.25 960 ALA A C 1
ATOM 7168 O O . ALA A 1 960 ? -21.182 16.610 25.148 1.00 87.25 960 ALA A O 1
ATOM 7169 N N . LEU A 1 961 ? -20.043 18.143 26.334 1.00 87.88 961 LEU A N 1
ATOM 7170 C CA . LEU A 1 961 ? -18.781 18.059 25.593 1.00 87.88 961 LEU A CA 1
ATOM 7171 C C . LEU A 1 961 ? -17.696 17.436 26.479 1.00 87.88 961 LEU A C 1
ATOM 7173 O O . LEU A 1 961 ? -17.443 17.909 27.585 1.00 87.88 961 LEU A O 1
ATOM 7177 N N . GLN A 1 962 ? -17.040 16.400 25.970 1.00 87.69 962 GLN A N 1
ATOM 7178 C CA . GLN A 1 962 ? -15.852 15.793 26.551 1.00 87.69 962 GLN A CA 1
ATOM 7179 C C . GLN A 1 962 ? -14.670 15.997 25.604 1.00 87.69 962 GLN A C 1
ATOM 7181 O O . GLN A 1 962 ? -14.723 15.622 24.434 1.00 87.69 962 GLN A O 1
ATOM 7186 N N . GLU A 1 963 ? -13.582 16.556 26.122 1.00 88.75 963 GLU A N 1
ATOM 7187 C CA . GLU A 1 963 ? -12.338 16.747 25.384 1.00 88.75 963 GLU A CA 1
ATOM 7188 C C . GLU A 1 963 ? -11.230 15.890 25.998 1.00 88.75 963 GLU A C 1
ATOM 7190 O O . GLU A 1 963 ? -11.066 15.836 27.217 1.00 88.75 963 GLU A O 1
ATOM 7195 N N . ILE A 1 964 ? -10.475 15.203 25.144 1.00 85.56 964 ILE A N 1
ATOM 7196 C CA . ILE A 1 964 ? -9.274 14.457 25.513 1.00 85.56 964 ILE A CA 1
ATOM 7197 C C . ILE A 1 964 ? -8.105 15.169 24.852 1.00 85.56 964 ILE A C 1
ATOM 7199 O O . ILE A 1 964 ? -8.035 15.251 23.623 1.00 85.56 964 ILE A O 1
ATOM 7203 N N . GLU A 1 965 ? -7.188 15.684 25.660 1.00 85.25 965 GLU A N 1
ATOM 7204 C CA . GLU A 1 965 ? -5.987 16.339 25.156 1.00 85.25 965 GLU A CA 1
ATOM 7205 C C . GLU A 1 965 ? -4.968 15.320 24.644 1.00 85.25 965 GLU A C 1
ATOM 7207 O O . GLU A 1 965 ? -4.845 14.201 25.152 1.00 85.25 965 GLU A O 1
ATOM 7212 N N . THR A 1 966 ? -4.211 15.718 23.627 1.00 79.62 966 THR A N 1
ATOM 7213 C CA . THR A 1 966 ? -3.042 14.958 23.197 1.00 79.62 966 THR A CA 1
ATOM 7214 C C . THR A 1 966 ? -1.982 15.057 24.296 1.00 79.62 966 THR A C 1
ATOM 7216 O O . THR A 1 966 ? -1.624 16.174 24.677 1.00 79.62 966 THR A O 1
ATOM 7219 N N . PRO A 1 967 ? -1.438 13.931 24.795 1.00 71.00 967 PRO A N 1
ATOM 7220 C CA . PRO A 1 967 ? -0.357 13.968 25.769 1.00 71.00 967 PRO A CA 1
ATOM 7221 C C . PRO A 1 967 ? 0.806 14.833 25.266 1.00 71.00 967 PRO A C 1
ATOM 7223 O O . PRO A 1 967 ? 1.107 14.793 24.066 1.00 71.00 967 PRO A O 1
ATOM 7226 N N . PRO A 1 968 ? 1.490 15.584 26.149 1.00 63.25 968 PRO A N 1
ATOM 7227 C CA . PRO A 1 968 ? 2.646 16.375 25.759 1.00 63.25 968 PRO A CA 1
ATOM 7228 C C . PRO A 1 968 ? 3.693 15.450 25.145 1.00 63.25 968 PRO A C 1
ATOM 7230 O O . PRO A 1 968 ? 4.255 14.578 25.808 1.00 63.25 968 PRO A O 1
ATOM 7233 N N . MET A 1 969 ? 3.925 15.622 23.849 1.00 60.88 969 MET A N 1
ATOM 7234 C CA . MET A 1 969 ? 4.936 14.866 23.134 1.00 60.88 969 MET A CA 1
ATOM 7235 C C . MET A 1 969 ? 6.216 15.694 23.072 1.00 60.88 969 MET A C 1
ATOM 7237 O O . MET A 1 969 ? 6.142 16.882 22.739 1.00 60.88 969 MET A O 1
ATOM 7241 N N . PRO A 1 970 ? 7.395 15.102 23.336 1.00 52.75 970 PRO A N 1
ATOM 7242 C CA . PRO A 1 970 ? 8.637 15.754 22.958 1.00 52.75 970 PRO A CA 1
ATOM 7243 C C . PRO A 1 970 ? 8.553 16.070 21.462 1.00 52.75 970 PRO A C 1
ATOM 7245 O O . PRO A 1 970 ? 8.097 15.230 20.678 1.00 52.75 970 PRO A O 1
ATOM 7248 N N . ILE A 1 971 ? 8.938 17.291 21.070 1.00 51.62 971 ILE A N 1
ATOM 7249 C CA . ILE A 1 971 ? 9.076 17.637 19.653 1.00 51.62 971 ILE A CA 1
ATOM 7250 C C . ILE A 1 971 ? 9.954 16.541 19.067 1.00 51.62 971 ILE A C 1
ATOM 7252 O O . ILE A 1 971 ? 11.077 16.341 19.538 1.00 51.62 971 ILE A O 1
ATOM 7256 N N . ALA A 1 972 ? 9.433 15.789 18.092 1.00 48.94 972 ALA A N 1
ATOM 7257 C CA . ALA A 1 972 ? 10.310 14.927 17.334 1.00 48.94 972 ALA A CA 1
ATOM 7258 C C . ALA A 1 972 ? 11.234 15.918 16.648 1.00 48.94 972 ALA A C 1
ATOM 7260 O O . ALA A 1 972 ? 10.791 16.675 15.783 1.00 48.94 972 ALA A O 1
ATOM 7261 N N . HIS A 1 973 ? 12.477 16.016 17.121 1.00 35.69 973 HIS A N 1
ATOM 7262 C CA . HIS A 1 973 ? 13.494 16.732 16.389 1.00 35.69 973 HIS A CA 1
ATOM 7263 C C . HIS A 1 973 ? 13.551 16.032 15.036 1.00 35.69 973 HIS A C 1
ATOM 7265 O O . HIS A 1 973 ? 14.202 15.008 14.863 1.00 35.69 973 HIS A O 1
ATOM 7271 N N . ALA A 1 974 ? 12.827 16.588 14.071 1.00 34.56 974 ALA A N 1
ATOM 7272 C CA . ALA A 1 974 ? 13.352 16.699 12.747 1.00 34.56 974 ALA A CA 1
ATOM 7273 C C . ALA A 1 974 ? 14.638 17.493 12.946 1.00 34.56 974 ALA A C 1
ATOM 7275 O O . ALA A 1 974 ? 14.664 18.715 12.835 1.00 34.56 974 ALA A O 1
ATOM 7276 N N . THR A 1 975 ? 15.741 16.792 13.161 1.00 29.14 975 THR A N 1
ATOM 7277 C CA . THR A 1 975 ? 16.831 17.038 12.240 1.00 29.14 975 THR A CA 1
ATOM 7278 C C . THR A 1 975 ? 16.273 16.786 10.831 1.00 29.14 975 THR A C 1
ATOM 7280 O O . THR A 1 975 ? 16.508 15.765 10.207 1.00 29.14 975 THR A O 1
ATOM 7283 N N . ILE A 1 976 ? 15.539 17.775 10.305 1.00 33.66 976 ILE A N 1
ATOM 7284 C CA . ILE A 1 976 ? 15.892 18.312 9.001 1.00 33.66 976 ILE A CA 1
ATOM 7285 C C . ILE A 1 976 ? 17.188 19.076 9.291 1.00 33.66 976 ILE A C 1
ATOM 7287 O O . ILE A 1 976 ? 17.238 20.300 9.341 1.00 33.66 976 ILE A O 1
ATOM 7291 N N . GLU A 1 977 ? 18.247 18.321 9.585 1.00 25.50 977 GLU A N 1
ATOM 7292 C CA . GLU A 1 977 ? 19.519 18.707 9.028 1.00 25.50 977 GLU A CA 1
ATOM 7293 C C . GLU A 1 977 ? 19.253 18.646 7.522 1.00 25.50 977 GLU A C 1
ATOM 7295 O O . GLU A 1 977 ? 18.772 17.611 7.050 1.00 25.50 977 GLU A O 1
ATOM 7300 N N . PRO A 1 978 ? 19.441 19.731 6.751 1.00 28.31 978 PRO A N 1
ATOM 7301 C CA . PRO A 1 978 ? 19.674 19.529 5.330 1.00 28.31 978 PRO A CA 1
ATOM 7302 C C . PRO A 1 978 ? 20.775 18.476 5.258 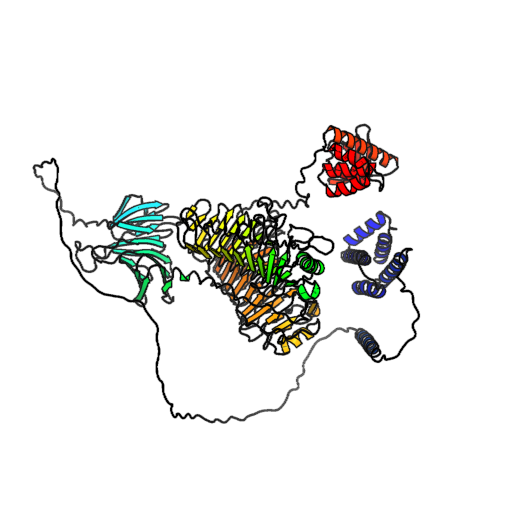1.00 28.31 978 PRO A C 1
ATOM 7304 O O . PRO A 1 978 ? 21.826 18.728 5.842 1.00 28.31 978 PRO A O 1
ATOM 7307 N N . ASP A 1 979 ? 20.483 17.304 4.680 1.00 29.17 979 ASP A N 1
ATOM 7308 C CA . ASP A 1 979 ? 21.354 16.127 4.689 1.00 29.17 979 ASP A CA 1
ATOM 7309 C C . ASP A 1 979 ? 22.827 16.544 4.635 1.00 29.17 979 ASP A C 1
ATOM 7311 O O . ASP A 1 979 ? 23.382 16.871 3.582 1.00 29.17 979 ASP A O 1
ATOM 7315 N N . ALA A 1 980 ? 23.471 16.525 5.801 1.00 28.16 980 ALA A N 1
ATOM 7316 C CA . ALA A 1 980 ? 24.864 16.178 5.843 1.00 28.16 980 ALA A CA 1
ATOM 7317 C C . ALA A 1 980 ? 24.871 14.689 5.465 1.00 28.16 980 ALA A C 1
ATOM 7319 O O . ALA A 1 980 ? 24.226 13.895 6.159 1.00 28.16 980 ALA A O 1
ATOM 7320 N N . PRO A 1 981 ? 25.514 14.288 4.352 1.00 28.89 981 PRO A N 1
ATOM 7321 C CA . PRO A 1 981 ? 25.605 12.881 3.987 1.00 28.89 981 PRO A CA 1
ATOM 7322 C C . PRO A 1 981 ? 26.107 12.096 5.203 1.00 28.89 981 PRO A C 1
ATOM 7324 O O . PRO A 1 981 ? 27.028 12.547 5.889 1.00 28.89 981 PRO A O 1
ATOM 7327 N N . GLY A 1 982 ? 25.444 10.966 5.493 1.00 29.22 982 GLY A N 1
ATOM 7328 C CA . GLY A 1 982 ? 25.664 10.153 6.695 1.00 29.22 982 GLY A CA 1
ATOM 7329 C C . GLY A 1 982 ? 27.149 9.907 6.981 1.00 29.22 982 GLY A C 1
ATOM 7330 O O . GLY A 1 982 ? 27.961 10.001 6.063 1.00 29.22 982 GLY A O 1
ATOM 7331 N N . PRO A 1 983 ? 27.536 9.596 8.232 1.00 32.09 983 PRO A N 1
ATOM 7332 C CA . PRO A 1 983 ? 28.897 9.777 8.716 1.00 32.09 983 PRO A CA 1
ATOM 7333 C C . PRO A 1 983 ? 29.884 8.897 7.945 1.00 32.09 983 PRO A C 1
ATOM 7335 O O . PRO A 1 983 ? 30.244 7.795 8.356 1.00 32.09 983 PRO A O 1
ATOM 7338 N N . THR A 1 984 ? 30.416 9.422 6.844 1.00 40.75 984 THR A N 1
ATOM 7339 C CA . THR A 1 984 ? 31.737 9.047 6.380 1.00 40.75 984 THR A CA 1
ATOM 7340 C C . THR A 1 984 ? 32.653 9.483 7.500 1.00 40.75 984 THR A C 1
ATOM 7342 O O . THR A 1 984 ? 32.783 10.684 7.731 1.00 40.75 984 THR A O 1
ATOM 7345 N N . ARG A 1 985 ? 33.202 8.512 8.241 1.00 44.47 985 ARG A N 1
ATOM 7346 C CA . ARG A 1 985 ? 34.175 8.712 9.322 1.00 44.47 985 ARG A CA 1
ATOM 7347 C C . ARG A 1 985 ? 35.030 9.936 8.996 1.00 44.47 985 ARG A C 1
ATOM 7349 O O . ARG A 1 985 ? 35.808 9.891 8.037 1.00 44.47 985 ARG A O 1
ATOM 7356 N N . ARG A 1 986 ? 34.777 11.044 9.707 1.00 51.28 986 ARG A N 1
ATOM 7357 C CA . ARG A 1 986 ? 35.387 12.342 9.414 1.00 51.28 986 ARG A CA 1
ATOM 7358 C C . ARG A 1 986 ? 36.889 12.130 9.474 1.00 51.28 986 ARG A C 1
ATOM 7360 O O . ARG A 1 986 ? 37.415 11.759 10.521 1.00 51.28 986 ARG A O 1
ATOM 7367 N N . LEU A 1 987 ? 37.557 12.272 8.335 1.00 60.72 987 LEU A N 1
ATOM 7368 C CA . LEU A 1 987 ? 39.007 12.272 8.322 1.00 60.72 987 LEU A CA 1
ATOM 7369 C C . LEU A 1 987 ? 39.405 13.607 8.942 1.00 60.72 987 LEU A C 1
ATOM 7371 O O . LEU A 1 987 ? 39.235 14.656 8.325 1.00 60.72 987 LEU A O 1
ATOM 7375 N N . MET A 1 988 ? 39.810 13.574 10.207 1.00 69.19 988 MET A N 1
ATOM 7376 C CA . MET A 1 988 ? 40.295 14.767 10.884 1.00 69.19 988 MET A CA 1
ATOM 7377 C C . MET A 1 988 ? 41.737 14.983 10.429 1.00 69.19 988 MET A C 1
ATOM 7379 O O . MET A 1 988 ? 42.551 14.076 10.615 1.00 69.19 988 MET A O 1
ATOM 7383 N N . PRO A 1 989 ? 42.063 16.132 9.814 1.00 80.31 989 PRO A N 1
ATOM 7384 C CA . PRO A 1 989 ? 43.452 16.439 9.535 1.00 80.31 989 PRO A CA 1
ATOM 7385 C C . PRO A 1 989 ? 44.183 16.590 10.871 1.00 80.31 989 PRO A C 1
ATOM 7387 O O . PRO A 1 989 ? 43.591 17.008 11.873 1.00 80.31 989 PRO A O 1
ATOM 7390 N N . THR A 1 990 ? 45.470 16.256 10.911 1.00 79.94 990 THR A N 1
ATOM 7391 C CA . THR A 1 990 ? 46.271 16.537 12.106 1.00 79.94 990 THR A CA 1
ATOM 7392 C C . THR A 1 990 ? 46.298 18.053 12.360 1.00 79.94 990 THR A C 1
ATOM 7394 O O . THR A 1 990 ? 46.248 18.832 11.402 1.00 79.94 990 THR A O 1
ATOM 7397 N N . PRO A 1 991 ? 46.402 18.522 13.620 1.00 80.88 991 PRO A N 1
ATOM 7398 C CA . PRO A 1 991 ? 46.472 19.957 13.910 1.00 80.88 991 PRO A CA 1
ATOM 7399 C C . PRO A 1 991 ? 47.598 20.678 13.152 1.00 80.88 991 PRO A C 1
ATOM 7401 O O . PRO A 1 991 ? 47.426 21.819 12.728 1.00 80.88 991 PRO A O 1
ATOM 7404 N N . SER A 1 992 ? 48.725 19.994 12.918 1.00 83.88 992 SER A N 1
ATOM 7405 C CA . SER A 1 992 ? 49.840 20.510 12.118 1.00 83.88 992 SER A CA 1
ATOM 7406 C C . SER A 1 992 ? 49.500 20.623 10.631 1.00 83.88 992 SER A C 1
ATOM 7408 O O . SER A 1 992 ? 49.821 21.639 10.015 1.00 83.88 992 SER A O 1
ATOM 7410 N N . ALA A 1 993 ? 48.810 19.634 10.054 1.00 87.25 993 ALA A N 1
ATOM 7411 C CA . ALA A 1 993 ? 48.335 19.716 8.677 1.00 87.25 993 ALA A CA 1
ATOM 7412 C C . ALA A 1 993 ? 47.305 20.842 8.521 1.00 87.25 993 ALA A C 1
ATOM 7414 O O . ALA A 1 993 ? 47.431 21.665 7.620 1.00 87.25 993 ALA A O 1
ATOM 7415 N N . GLN A 1 994 ? 46.331 20.943 9.429 1.00 90.75 994 GLN A N 1
ATOM 7416 C CA . GLN A 1 994 ? 45.334 22.012 9.390 1.00 90.75 994 GLN A CA 1
ATOM 7417 C C . GLN A 1 994 ? 45.978 23.404 9.445 1.00 90.75 994 GLN A C 1
ATOM 7419 O O . GLN A 1 994 ? 45.643 24.243 8.616 1.00 90.75 994 GLN A O 1
ATOM 7424 N N . ALA A 1 995 ? 46.950 23.628 10.334 1.00 89.50 995 ALA A N 1
ATOM 7425 C CA . ALA A 1 995 ? 47.670 24.900 10.407 1.00 89.50 995 ALA A CA 1
ATOM 7426 C C . ALA A 1 995 ? 48.441 25.226 9.110 1.00 89.50 995 ALA A C 1
ATOM 7428 O O . ALA A 1 995 ? 48.452 26.374 8.665 1.00 89.50 995 ALA A O 1
ATOM 7429 N N . ALA A 1 996 ? 49.046 24.223 8.464 1.00 91.94 996 ALA A N 1
ATOM 7430 C CA . ALA A 1 996 ? 49.743 24.409 7.191 1.00 91.94 996 ALA A CA 1
ATOM 7431 C C . ALA A 1 996 ? 48.783 24.790 6.047 1.00 91.94 996 ALA A C 1
ATOM 7433 O O . ALA A 1 996 ? 49.094 25.662 5.234 1.00 91.94 996 ALA A O 1
ATOM 7434 N N . TRP A 1 997 ? 47.602 24.170 5.990 1.00 94.69 997 TRP A N 1
ATOM 7435 C CA . TRP A 1 997 ? 46.574 24.489 4.994 1.00 94.69 997 TRP A CA 1
ATOM 7436 C C . TRP A 1 997 ? 45.824 25.796 5.296 1.00 94.69 997 TRP A C 1
ATOM 7438 O O . TRP A 1 997 ? 45.376 26.467 4.364 1.00 94.69 997 TRP A O 1
ATOM 7448 N N . ASP A 1 998 ? 45.720 26.196 6.565 1.00 94.12 998 ASP A N 1
ATOM 7449 C CA . ASP A 1 998 ? 45.233 27.515 6.986 1.00 94.12 998 ASP A CA 1
ATOM 7450 C C . ASP A 1 998 ? 46.165 28.627 6.483 1.00 94.12 998 ASP A C 1
ATOM 7452 O O . ASP A 1 998 ? 45.699 29.583 5.866 1.00 94.12 998 ASP A O 1
ATOM 7456 N N . ALA A 1 999 ? 47.482 28.474 6.667 1.00 93.31 999 ALA A N 1
ATOM 7457 C CA . ALA A 1 999 ? 48.471 29.441 6.187 1.00 93.31 999 ALA A CA 1
ATOM 7458 C C . ALA A 1 999 ? 48.402 29.622 4.660 1.00 93.31 999 ALA A C 1
ATOM 7460 O O . ALA A 1 999 ? 48.333 30.744 4.168 1.00 93.31 999 ALA A O 1
ATOM 7461 N N . ARG A 1 1000 ? 48.303 28.518 3.907 1.00 94.88 1000 ARG A N 1
ATOM 7462 C CA . ARG A 1 1000 ? 48.153 28.552 2.440 1.00 94.88 1000 ARG A CA 1
ATOM 7463 C C . ARG A 1 1000 ? 46.868 29.242 1.991 1.00 94.88 1000 ARG A C 1
ATOM 7465 O O . ARG A 1 1000 ? 46.866 29.931 0.973 1.00 94.88 1000 ARG A O 1
ATOM 7472 N N . LEU A 1 1001 ? 45.772 29.045 2.725 1.00 95.69 1001 LEU A N 1
ATOM 7473 C CA . LEU A 1 1001 ? 44.510 29.711 2.423 1.00 95.69 1001 LEU A CA 1
ATOM 7474 C C . LEU A 1 1001 ? 44.601 31.218 2.694 1.00 95.69 1001 LEU A C 1
ATOM 7476 O O . LEU A 1 1001 ? 44.140 32.003 1.870 1.00 95.69 1001 LEU A O 1
ATOM 7480 N N . LEU A 1 1002 ? 45.223 31.617 3.806 1.00 93.94 1002 LEU A N 1
ATOM 7481 C CA . LEU A 1 1002 ? 45.478 33.021 4.136 1.00 93.94 1002 LEU A CA 1
ATOM 7482 C C . LEU A 1 1002 ? 46.373 33.698 3.090 1.00 93.94 1002 LEU A C 1
ATOM 7484 O O . LEU A 1 1002 ? 46.060 34.800 2.649 1.00 93.94 1002 LEU A O 1
ATOM 7488 N N . ASP A 1 1003 ? 47.429 33.030 2.630 1.00 93.75 1003 ASP A N 1
ATOM 7489 C CA . ASP A 1 1003 ? 48.315 33.567 1.593 1.00 93.75 1003 ASP A CA 1
ATOM 7490 C C . ASP A 1 1003 ? 47.598 33.708 0.248 1.00 93.75 1003 ASP A C 1
ATOM 7492 O O . ASP A 1 1003 ? 47.690 34.752 -0.401 1.00 93.75 1003 ASP A O 1
ATOM 7496 N N . ARG A 1 1004 ? 46.793 32.711 -0.143 1.00 94.44 1004 ARG A N 1
ATOM 7497 C CA . ARG A 1 1004 ? 45.959 32.802 -1.350 1.00 94.44 1004 ARG A CA 1
ATOM 7498 C C . ARG A 1 1004 ? 44.928 33.926 -1.240 1.00 94.44 1004 ARG A C 1
ATOM 7500 O O . ARG A 1 1004 ? 44.647 34.589 -2.238 1.00 94.44 1004 ARG A O 1
ATOM 7507 N N . LEU A 1 1005 ? 44.369 34.146 -0.051 1.00 93.50 1005 LEU A N 1
ATOM 7508 C CA . LEU A 1 1005 ? 43.416 35.219 0.221 1.00 93.50 1005 LEU A CA 1
ATOM 7509 C C . LEU A 1 1005 ? 44.082 36.598 0.118 1.00 93.50 1005 LEU A C 1
ATOM 7511 O O . LEU A 1 1005 ? 43.534 37.478 -0.542 1.00 93.50 1005 LEU A O 1
ATOM 7515 N N . ARG A 1 1006 ? 45.292 36.762 0.668 1.00 93.12 1006 ARG A N 1
ATOM 7516 C CA . ARG A 1 1006 ? 46.115 37.971 0.489 1.00 93.12 1006 ARG A CA 1
ATOM 7517 C C . ARG A 1 1006 ? 46.439 38.220 -0.983 1.00 93.12 1006 ARG A C 1
ATOM 7519 O O . ARG A 1 1006 ? 46.282 39.342 -1.452 1.00 93.12 1006 ARG A O 1
ATOM 7526 N N . GLU A 1 1007 ? 46.814 37.179 -1.730 1.00 92.19 1007 GLU A N 1
ATOM 7527 C CA . GLU A 1 1007 ? 47.062 37.267 -3.177 1.00 92.19 1007 GLU A CA 1
ATOM 7528 C C . GLU A 1 1007 ? 45.803 37.727 -3.931 1.00 92.19 1007 GLU A C 1
ATOM 7530 O O . GLU A 1 1007 ? 45.879 38.627 -4.766 1.00 92.19 1007 GLU A O 1
ATOM 7535 N N . ALA A 1 1008 ? 44.634 37.156 -3.609 1.00 92.00 1008 ALA A N 1
ATOM 7536 C CA . ALA A 1 1008 ? 43.359 37.558 -4.204 1.00 92.00 1008 ALA A CA 1
ATOM 7537 C C . ALA A 1 1008 ? 43.088 39.050 -3.947 1.00 92.00 1008 ALA A C 1
ATOM 7539 O O . ALA A 1 1008 ? 42.875 39.816 -4.886 1.00 92.00 1008 ALA A O 1
ATOM 7540 N N . ILE A 1 1009 ? 43.191 39.485 -2.691 1.00 92.50 1009 ILE A N 1
ATOM 7541 C CA . ILE A 1 1009 ? 42.920 40.870 -2.287 1.00 92.50 1009 ILE A CA 1
ATOM 7542 C C . ILE A 1 1009 ? 43.890 41.855 -2.947 1.00 92.50 1009 ILE A C 1
ATOM 7544 O O . ILE A 1 1009 ? 43.452 42.900 -3.443 1.00 92.50 1009 ILE A O 1
ATOM 7548 N N . ALA A 1 1010 ? 45.179 41.505 -3.010 1.00 89.75 1010 ALA A N 1
ATOM 7549 C CA . ALA A 1 1010 ? 46.214 42.297 -3.671 1.00 89.75 1010 ALA A CA 1
ATOM 7550 C C . ALA A 1 1010 ? 45.989 42.404 -5.188 1.00 89.75 1010 ALA A C 1
ATOM 7552 O O . ALA A 1 1010 ? 46.270 43.445 -5.778 1.00 89.75 1010 ALA A O 1
ATOM 7553 N N . SER A 1 1011 ? 45.422 41.366 -5.814 1.00 87.50 1011 SER A N 1
ATOM 7554 C CA . SER A 1 1011 ? 45.030 41.385 -7.231 1.00 87.50 1011 SER A CA 1
ATOM 7555 C C . SER A 1 1011 ? 43.741 42.171 -7.519 1.00 87.50 1011 SER A C 1
ATOM 7557 O O . SER A 1 1011 ? 43.328 42.274 -8.671 1.00 87.50 1011 SER A O 1
ATOM 7559 N N . GLY A 1 1012 ? 43.125 42.760 -6.490 1.00 86.31 1012 GLY A N 1
ATOM 7560 C CA . GLY A 1 1012 ? 41.886 43.530 -6.599 1.00 86.31 1012 GLY A CA 1
ATOM 7561 C C . GLY A 1 1012 ? 40.615 42.704 -6.401 1.00 86.31 1012 GLY A C 1
ATOM 7562 O O . GLY A 1 1012 ? 39.531 43.287 -6.356 1.00 86.31 1012 GLY A O 1
ATOM 7563 N N . ASP A 1 1013 ? 40.722 41.384 -6.211 1.00 88.06 1013 ASP A N 1
ATOM 7564 C CA . ASP A 1 1013 ? 39.567 40.548 -5.891 1.00 88.06 1013 ASP A CA 1
ATOM 7565 C C . ASP A 1 1013 ? 39.041 40.884 -4.491 1.00 88.06 1013 ASP A C 1
ATOM 7567 O O . ASP A 1 1013 ? 39.776 41.259 -3.572 1.00 88.06 1013 ASP A O 1
ATOM 7571 N N . ARG A 1 1014 ? 37.733 40.729 -4.306 1.00 89.69 1014 ARG A N 1
ATOM 7572 C CA . ARG A 1 1014 ? 37.068 40.869 -3.007 1.00 89.69 1014 ARG A CA 1
ATOM 7573 C C . ARG A 1 1014 ? 36.254 39.608 -2.738 1.00 89.69 1014 ARG A C 1
ATOM 7575 O O . ARG A 1 1014 ? 35.073 39.559 -3.085 1.00 89.69 1014 ARG A O 1
ATOM 7582 N N . PRO A 1 1015 ? 36.887 38.547 -2.203 1.00 93.00 1015 PRO A N 1
ATOM 7583 C CA . PRO A 1 1015 ? 36.234 37.259 -2.009 1.00 93.00 1015 PRO A CA 1
ATOM 7584 C C . PRO A 1 1015 ? 35.033 37.392 -1.077 1.00 93.00 1015 PRO A C 1
ATOM 7586 O O . PRO A 1 1015 ? 35.122 38.005 -0.010 1.00 93.00 1015 PRO A O 1
ATOM 7589 N N . ARG A 1 1016 ? 33.903 36.815 -1.491 1.00 92.00 1016 ARG A N 1
ATOM 7590 C CA . ARG A 1 1016 ? 32.653 36.827 -0.728 1.00 92.00 1016 ARG A CA 1
ATOM 7591 C C . ARG A 1 1016 ? 32.280 35.425 -0.302 1.00 92.00 1016 ARG A C 1
ATOM 7593 O O . ARG A 1 1016 ? 32.350 34.495 -1.104 1.00 92.00 1016 ARG A O 1
ATOM 7600 N N . PHE A 1 1017 ? 31.877 35.283 0.952 1.00 91.88 1017 PHE A N 1
ATOM 7601 C CA . PHE A 1 1017 ? 31.436 34.006 1.494 1.00 91.88 1017 PHE A CA 1
ATOM 7602 C C . PHE A 1 1017 ? 30.424 34.196 2.627 1.00 91.88 1017 PHE A C 1
ATOM 7604 O O . PHE A 1 1017 ? 30.459 35.198 3.341 1.00 91.88 1017 PHE A O 1
ATOM 7611 N N . ALA A 1 1018 ? 29.557 33.202 2.821 1.00 87.31 1018 ALA A N 1
ATOM 7612 C CA . ALA A 1 1018 ? 28.641 33.149 3.954 1.00 87.31 1018 ALA A CA 1
ATOM 7613 C C . ALA A 1 1018 ? 29.421 32.866 5.244 1.00 87.31 1018 ALA A C 1
ATOM 7615 O O . ALA A 1 1018 ? 29.891 31.738 5.440 1.00 87.31 1018 ALA A O 1
ATOM 7616 N N . CYS A 1 1019 ? 29.542 33.871 6.116 1.00 85.62 1019 CYS A N 1
ATOM 7617 C CA . CYS A 1 1019 ? 30.282 33.780 7.372 1.00 85.62 1019 CYS A CA 1
ATOM 7618 C C . CYS A 1 1019 ? 29.342 33.461 8.534 1.00 85.62 1019 CYS A C 1
ATOM 7620 O O . CYS A 1 1019 ? 28.474 34.258 8.898 1.00 85.62 1019 CYS A O 1
ATOM 7622 N N . SER A 1 1020 ? 29.544 32.302 9.157 1.00 84.62 1020 SER A N 1
ATOM 7623 C CA . SER A 1 1020 ? 28.661 31.791 10.209 1.00 84.62 1020 SER A CA 1
ATOM 7624 C C . SER A 1 1020 ? 28.689 32.642 11.486 1.00 84.62 1020 SER A C 1
ATOM 7626 O O . SER A 1 1020 ? 27.679 32.726 12.175 1.00 84.62 1020 SER A O 1
ATOM 7628 N N . LEU A 1 1021 ? 29.803 33.328 11.777 1.00 78.56 1021 LEU A N 1
ATOM 7629 C CA . LEU A 1 1021 ? 29.919 34.244 12.925 1.00 78.56 1021 LEU A CA 1
ATOM 7630 C C . LEU A 1 1021 ? 29.089 35.526 12.768 1.00 78.56 1021 LEU A C 1
ATOM 7632 O O . LEU A 1 1021 ? 28.720 36.141 13.763 1.00 78.56 1021 LEU A O 1
ATOM 7636 N N . VAL A 1 1022 ? 28.817 35.935 11.527 1.00 80.44 1022 VAL A N 1
ATOM 7637 C CA . VAL A 1 1022 ? 28.058 37.156 11.208 1.00 80.44 1022 VAL A CA 1
ATOM 7638 C C . VAL A 1 1022 ? 26.610 36.828 10.830 1.00 80.44 1022 VAL A C 1
ATOM 7640 O O . VAL A 1 1022 ? 25.730 37.672 10.969 1.00 80.44 1022 VAL A O 1
ATOM 7643 N N . GLY A 1 1023 ? 26.341 35.599 10.381 1.00 76.81 1023 GLY A N 1
ATOM 7644 C CA . GLY A 1 1023 ? 25.007 35.161 9.965 1.00 76.81 1023 GLY A CA 1
ATOM 7645 C C . GLY A 1 1023 ? 24.576 35.700 8.595 1.00 76.81 1023 GLY A C 1
ATOM 7646 O O . GLY A 1 1023 ? 23.391 35.656 8.272 1.00 76.81 1023 GLY A O 1
ATOM 7647 N N . SER A 1 1024 ? 25.514 36.208 7.786 1.00 81.31 1024 SER A N 1
ATOM 7648 C CA . SER A 1 1024 ? 25.266 36.743 6.440 1.00 81.31 1024 SER A CA 1
ATOM 7649 C C . SER A 1 1024 ? 26.453 36.500 5.500 1.00 81.31 1024 SER A C 1
ATOM 7651 O O . SER A 1 1024 ? 27.539 36.111 5.939 1.00 81.31 1024 SER A O 1
ATOM 7653 N N . ASP A 1 1025 ? 26.272 36.785 4.208 1.00 84.75 1025 ASP A N 1
ATOM 7654 C CA . ASP A 1 1025 ? 27.398 36.920 3.281 1.00 84.75 1025 ASP A CA 1
ATOM 7655 C C . ASP A 1 1025 ? 28.243 38.134 3.653 1.00 84.75 1025 ASP A C 1
ATOM 7657 O O . ASP A 1 1025 ? 27.719 39.210 3.958 1.00 84.75 1025 ASP A O 1
ATOM 7661 N N . VAL A 1 1026 ? 29.558 37.940 3.646 1.00 89.31 1026 VAL A N 1
ATOM 7662 C CA . VAL A 1 1026 ? 30.534 38.978 3.961 1.00 89.31 1026 VAL A CA 1
ATOM 7663 C C . VAL A 1 1026 ? 31.583 39.049 2.868 1.00 89.31 1026 VAL A C 1
ATOM 7665 O O . VAL A 1 1026 ? 31.953 38.046 2.258 1.00 89.31 1026 VAL A O 1
ATOM 7668 N N . GLU A 1 1027 ? 32.061 40.258 2.623 1.00 93.44 1027 GLU A N 1
ATOM 7669 C CA . GLU A 1 1027 ? 33.157 40.540 1.709 1.00 93.44 1027 GLU A CA 1
ATOM 7670 C C . GLU A 1 1027 ? 34.451 40.703 2.500 1.00 93.44 1027 GLU A C 1
ATOM 7672 O O . GLU A 1 1027 ? 34.484 41.487 3.449 1.00 93.44 1027 GLU A O 1
ATOM 7677 N N . VAL A 1 1028 ? 35.509 39.985 2.120 1.00 92.81 1028 VAL A N 1
ATOM 7678 C CA . VAL A 1 1028 ? 36.832 40.155 2.730 1.00 92.81 1028 VAL A CA 1
ATOM 7679 C C . VAL A 1 1028 ? 37.530 41.348 2.084 1.00 92.81 1028 VAL A C 1
ATOM 7681 O O . VAL A 1 1028 ? 37.754 41.377 0.873 1.00 92.81 1028 VAL A O 1
ATOM 7684 N N . LEU A 1 1029 ? 37.848 42.343 2.905 1.00 90.19 1029 LEU A N 1
ATOM 7685 C CA . LEU A 1 1029 ? 38.495 43.587 2.504 1.00 90.19 1029 LEU A CA 1
ATOM 7686 C C . LEU A 1 1029 ? 40.015 43.517 2.639 1.00 90.19 1029 LEU A C 1
ATOM 7688 O O . LEU A 1 1029 ? 40.711 44.039 1.773 1.00 90.19 1029 LEU A O 1
ATOM 7692 N N . ASP A 1 1030 ? 40.502 42.905 3.718 1.00 90.19 1030 ASP A N 1
ATOM 7693 C CA . ASP A 1 1030 ? 41.928 42.805 4.033 1.00 90.19 1030 ASP A CA 1
ATOM 7694 C C . ASP A 1 1030 ? 42.209 41.635 4.991 1.00 90.19 1030 ASP A C 1
ATOM 7696 O O . ASP A 1 1030 ? 41.297 41.150 5.671 1.00 90.19 1030 ASP A O 1
ATOM 7700 N N . VAL A 1 1031 ? 43.466 41.196 5.053 1.00 90.00 1031 VAL A N 1
ATOM 7701 C CA . VAL A 1 1031 ? 43.960 40.176 5.986 1.00 90.00 1031 VAL A CA 1
ATOM 7702 C C . VAL A 1 1031 ? 45.200 40.710 6.686 1.00 90.00 1031 VAL A C 1
ATOM 7704 O O . VAL A 1 1031 ? 46.248 40.847 6.056 1.00 90.00 1031 VAL A O 1
ATOM 7707 N N . ASP A 1 1032 ? 45.105 40.951 7.991 1.00 85.12 1032 ASP A N 1
ATOM 7708 C CA . ASP A 1 1032 ? 46.229 41.486 8.757 1.00 85.12 1032 ASP A CA 1
ATOM 7709 C C . ASP A 1 1032 ? 47.374 40.462 8.952 1.00 85.12 1032 ASP A C 1
ATOM 7711 O O . ASP A 1 1032 ? 47.260 39.256 8.671 1.00 85.12 1032 ASP A O 1
ATOM 7715 N N . ASP A 1 1033 ? 48.509 40.946 9.462 1.00 76.38 1033 ASP A N 1
ATOM 7716 C CA . ASP A 1 1033 ? 49.716 40.142 9.707 1.00 76.38 1033 ASP A CA 1
ATOM 7717 C C . ASP A 1 1033 ? 49.512 39.038 10.760 1.00 76.38 1033 ASP A C 1
ATOM 7719 O O . ASP A 1 1033 ? 50.282 38.079 10.823 1.00 76.38 1033 ASP A O 1
ATOM 7723 N N . ARG A 1 1034 ? 48.460 39.139 11.582 1.00 74.19 1034 ARG A N 1
ATOM 7724 C CA . ARG A 1 1034 ? 48.070 38.144 12.592 1.00 74.19 1034 ARG A CA 1
ATOM 7725 C C . ARG A 1 1034 ? 46.975 37.192 12.088 1.00 74.19 1034 ARG A C 1
ATOM 7727 O O . ARG A 1 1034 ? 46.538 36.327 12.846 1.00 74.19 1034 ARG A O 1
ATOM 7734 N N . GLY A 1 1035 ? 46.550 37.318 10.828 1.00 74.62 1035 GLY A N 1
ATOM 7735 C CA . GLY A 1 1035 ? 45.508 36.501 10.201 1.00 74.62 1035 GLY A CA 1
ATOM 7736 C C . GLY A 1 1035 ? 44.074 36.967 10.486 1.00 74.62 1035 GLY A C 1
ATOM 7737 O O . GLY A 1 1035 ? 43.131 36.224 10.223 1.00 74.62 1035 GLY A O 1
ATOM 7738 N N . GLY A 1 1036 ? 43.875 38.164 11.036 1.00 86.56 1036 GLY A N 1
ATOM 7739 C CA . GLY A 1 1036 ? 42.558 38.777 11.190 1.00 86.56 1036 GLY A CA 1
ATOM 7740 C C . GLY A 1 1036 ? 41.973 39.202 9.843 1.00 86.56 1036 GLY A C 1
ATOM 7741 O O . GLY A 1 1036 ? 42.621 39.895 9.064 1.00 86.56 1036 GLY A O 1
ATOM 7742 N N . LEU A 1 1037 ? 40.737 38.786 9.564 1.00 91.44 1037 LEU A N 1
ATOM 7743 C CA . LEU A 1 1037 ? 40.001 39.144 8.356 1.00 91.44 1037 LEU A CA 1
ATOM 7744 C C . LEU A 1 1037 ? 39.203 40.424 8.595 1.00 91.44 1037 LEU A C 1
ATOM 7746 O O . LEU A 1 1037 ? 38.235 40.421 9.357 1.00 91.44 1037 LEU A O 1
ATOM 7750 N N . SER A 1 1038 ? 39.551 41.502 7.902 1.00 90.62 1038 SER A N 1
ATOM 7751 C CA . SER A 1 1038 ? 38.676 42.670 7.807 1.00 90.62 1038 SER A CA 1
ATOM 7752 C C . SER A 1 1038 ? 37.541 42.341 6.846 1.00 90.62 1038 SER A C 1
ATOM 7754 O O . SER A 1 1038 ? 37.777 42.148 5.656 1.00 90.62 1038 SER A O 1
ATOM 7756 N N . ILE A 1 1039 ? 36.313 42.254 7.350 1.00 92.19 1039 ILE A N 1
ATOM 7757 C CA . ILE A 1 1039 ? 35.131 41.863 6.578 1.00 92.19 1039 ILE A CA 1
ATOM 7758 C C . ILE A 1 1039 ? 34.056 42.948 6.591 1.00 92.19 1039 ILE A C 1
ATOM 7760 O O . ILE A 1 1039 ? 33.945 43.721 7.545 1.00 92.19 1039 ILE A O 1
ATOM 7764 N N . ARG A 1 1040 ? 33.228 42.981 5.544 1.00 90.25 1040 ARG A N 1
ATOM 7765 C CA . ARG A 1 1040 ? 32.100 43.909 5.403 1.00 90.25 1040 ARG A CA 1
ATOM 7766 C C . ARG A 1 1040 ? 30.798 43.176 5.094 1.00 90.25 1040 ARG A C 1
ATOM 7768 O O . ARG A 1 1040 ? 30.760 42.345 4.190 1.00 90.25 1040 ARG A O 1
ATOM 7775 N N . SER A 1 1041 ? 29.734 43.527 5.817 1.00 85.50 1041 SER A N 1
ATOM 7776 C CA . SER A 1 1041 ? 28.354 43.089 5.576 1.00 85.50 1041 SER A CA 1
ATOM 7777 C C . SER A 1 1041 ? 27.441 44.313 5.496 1.00 85.50 1041 SER A C 1
ATOM 7779 O O . SER A 1 1041 ? 27.244 45.033 6.478 1.00 85.50 1041 SER A O 1
ATOM 7781 N N . GLY A 1 1042 ? 26.922 44.603 4.300 1.00 80.00 1042 GLY A N 1
ATOM 7782 C CA . GLY A 1 1042 ? 26.175 45.838 4.049 1.00 80.00 1042 GLY A CA 1
ATOM 7783 C C . GLY A 1 1042 ? 27.014 47.085 4.364 1.00 80.00 1042 GLY A C 1
ATOM 7784 O O . GLY A 1 1042 ? 28.085 47.275 3.790 1.00 80.00 1042 GLY A O 1
ATOM 7785 N N . ALA A 1 1043 ? 26.525 47.929 5.278 1.00 72.31 1043 ALA A N 1
ATOM 7786 C CA . ALA A 1 1043 ? 27.211 49.148 5.722 1.00 72.31 1043 ALA A CA 1
ATOM 7787 C C . ALA A 1 1043 ? 28.159 48.938 6.923 1.00 72.31 1043 ALA A C 1
ATOM 7789 O O . ALA A 1 1043 ? 28.860 49.871 7.309 1.00 72.31 1043 ALA A O 1
ATOM 7790 N N . ALA A 1 1044 ? 28.179 47.745 7.526 1.00 73.38 1044 ALA A N 1
ATOM 7791 C CA . ALA A 1 1044 ? 28.983 47.448 8.708 1.00 73.38 1044 ALA A CA 1
ATOM 7792 C C . ALA A 1 1044 ? 30.290 46.735 8.331 1.00 73.38 1044 ALA A C 1
ATOM 7794 O O . ALA A 1 1044 ? 30.284 45.806 7.520 1.00 73.38 1044 ALA A O 1
ATOM 7795 N N . SER A 1 1045 ? 31.396 47.136 8.963 1.00 85.62 1045 SER A N 1
ATOM 7796 C CA . SER A 1 1045 ? 32.704 46.479 8.846 1.00 85.62 1045 SER A CA 1
ATOM 7797 C C . SER A 1 1045 ? 33.172 45.984 10.212 1.00 85.62 1045 SER A C 1
ATOM 7799 O O . SER A 1 1045 ? 32.973 46.664 11.218 1.00 85.62 1045 SER A O 1
ATOM 7801 N N . ALA A 1 1046 ? 33.806 44.815 10.249 1.00 83.31 1046 ALA A N 1
ATOM 7802 C CA . ALA A 1 1046 ? 34.356 44.216 11.461 1.00 83.31 1046 ALA A CA 1
ATOM 7803 C C . ALA A 1 1046 ? 35.653 43.461 11.149 1.00 83.31 1046 ALA A C 1
ATOM 7805 O O . ALA A 1 1046 ? 35.840 42.987 10.032 1.00 83.31 1046 ALA A O 1
ATOM 7806 N N . VAL A 1 1047 ? 36.533 43.320 12.142 1.00 87.88 1047 VAL A N 1
ATOM 7807 C CA . VAL A 1 1047 ? 37.717 42.455 12.044 1.00 87.88 1047 VAL A CA 1
ATOM 7808 C C . VAL A 1 1047 ? 37.417 41.148 12.766 1.00 87.88 1047 VAL A C 1
ATOM 7810 O O . VAL A 1 1047 ? 37.130 41.146 13.963 1.00 87.88 1047 VAL A O 1
ATOM 7813 N N . VAL A 1 1048 ? 37.464 40.037 12.036 1.00 85.31 1048 VAL A N 1
ATOM 7814 C CA . VAL A 1 1048 ? 37.207 38.693 12.555 1.00 85.31 1048 VAL A CA 1
ATOM 7815 C C . VAL A 1 1048 ? 38.522 37.919 12.623 1.00 85.31 1048 VAL A C 1
ATOM 7817 O O . VAL A 1 1048 ? 39.153 37.713 11.587 1.00 85.31 1048 VAL A O 1
ATOM 7820 N N . PRO A 1 1049 ? 38.958 37.456 13.807 1.00 83.81 1049 PRO A N 1
ATOM 7821 C CA . PRO A 1 1049 ? 40.155 36.628 13.911 1.00 83.81 1049 PRO A CA 1
ATOM 7822 C C . PRO A 1 1049 ? 39.984 35.302 13.149 1.00 83.81 1049 PRO A C 1
ATOM 7824 O O . PRO A 1 1049 ? 38.881 34.762 13.080 1.00 83.81 1049 PRO A O 1
ATOM 7827 N N . TRP A 1 1050 ? 41.073 34.728 12.628 1.00 86.88 1050 TRP A N 1
ATOM 7828 C CA . TRP A 1 1050 ? 41.029 33.441 11.914 1.00 86.88 1050 TRP A CA 1
ATOM 7829 C C . TRP A 1 1050 ? 40.551 32.271 12.788 1.00 86.88 1050 TRP A C 1
ATOM 7831 O O . TRP A 1 1050 ? 39.778 31.417 12.354 1.00 86.88 1050 TRP A O 1
ATOM 7841 N N . THR A 1 1051 ? 41.006 32.230 14.043 1.00 83.81 1051 THR A N 1
ATOM 7842 C CA . THR A 1 1051 ? 40.768 31.128 14.988 1.00 83.81 1051 THR A CA 1
ATOM 7843 C C . THR A 1 1051 ? 39.285 30.764 15.182 1.00 83.81 1051 THR A C 1
ATOM 7845 O O . THR A 1 1051 ? 38.978 29.577 15.071 1.00 83.81 1051 THR A O 1
ATOM 7848 N N . PRO A 1 1052 ? 38.356 31.712 15.432 1.00 82.38 1052 PRO A N 1
ATOM 7849 C CA . PRO A 1 1052 ? 36.931 31.416 15.597 1.00 82.38 1052 PRO A CA 1
ATOM 7850 C C . PRO A 1 1052 ? 36.193 31.024 14.305 1.00 82.38 1052 PRO A C 1
ATOM 7852 O O . PRO A 1 1052 ? 35.041 30.605 14.396 1.00 82.38 1052 PRO A O 1
ATOM 7855 N N . LEU A 1 1053 ? 36.804 31.123 13.116 1.00 85.62 1053 LEU A N 1
ATOM 7856 C CA . LEU A 1 1053 ? 36.176 30.636 11.884 1.00 85.62 1053 LEU A CA 1
ATOM 7857 C C . LEU A 1 1053 ? 36.109 29.112 11.889 1.00 85.62 1053 LEU A C 1
ATOM 7859 O O . LEU A 1 1053 ? 37.132 28.432 12.036 1.00 85.62 1053 LEU A O 1
ATOM 7863 N N . SER A 1 1054 ? 34.909 28.579 11.667 1.00 90.06 1054 SER A N 1
ATOM 7864 C CA . SER A 1 1054 ? 34.696 27.139 11.569 1.00 90.06 1054 SER A CA 1
ATOM 7865 C C . SER A 1 1054 ? 35.379 26.558 10.324 1.00 90.06 1054 SER A C 1
ATOM 7867 O O . SER A 1 1054 ? 35.664 27.264 9.356 1.00 90.06 1054 SER A O 1
ATOM 7869 N N . LEU A 1 1055 ? 35.607 25.240 10.298 1.00 89.12 1055 LEU A N 1
ATOM 7870 C CA . LEU A 1 1055 ? 36.111 24.559 9.093 1.00 89.12 1055 LEU A CA 1
ATOM 7871 C C . LEU A 1 1055 ? 35.188 24.753 7.878 1.00 89.12 1055 LEU A C 1
ATOM 7873 O O . LEU A 1 1055 ? 35.664 24.768 6.746 1.00 89.12 1055 LEU A O 1
ATOM 7877 N N . GLU A 1 1056 ? 33.888 24.936 8.112 1.00 89.06 1056 GLU A N 1
ATOM 7878 C CA . GLU A 1 1056 ? 32.908 25.227 7.065 1.00 89.06 1056 GLU A CA 1
ATOM 7879 C C . GLU A 1 1056 ? 33.063 26.655 6.520 1.00 89.06 1056 GLU A C 1
ATOM 7881 O O . GLU A 1 1056 ? 33.028 26.851 5.306 1.00 89.06 1056 GLU A O 1
ATOM 7886 N N . ASP A 1 1057 ? 33.340 27.642 7.375 1.00 92.19 1057 ASP A N 1
ATOM 7887 C CA . ASP A 1 1057 ? 33.655 29.010 6.938 1.00 92.19 1057 ASP A CA 1
ATOM 7888 C C . ASP A 1 1057 ? 34.946 29.042 6.107 1.00 92.19 1057 ASP A C 1
ATOM 7890 O O . ASP A 1 1057 ? 34.994 29.643 5.032 1.00 92.19 1057 ASP A O 1
ATOM 7894 N N . ARG A 1 1058 ? 35.979 28.315 6.549 1.00 94.12 1058 ARG A N 1
ATOM 7895 C CA . ARG A 1 1058 ? 37.259 28.197 5.829 1.00 94.12 1058 ARG A CA 1
ATOM 7896 C C . ARG A 1 1058 ? 37.108 27.466 4.495 1.00 94.12 1058 ARG A C 1
ATOM 7898 O O . ARG A 1 1058 ? 37.723 27.859 3.507 1.00 94.12 1058 ARG A O 1
ATOM 7905 N N . ARG A 1 1059 ? 36.229 26.461 4.417 1.00 95.31 1059 ARG A N 1
ATOM 7906 C CA . ARG A 1 1059 ? 35.864 25.806 3.151 1.00 95.31 1059 ARG A CA 1
ATOM 7907 C C . ARG A 1 1059 ? 35.228 26.784 2.172 1.00 95.31 1059 ARG A C 1
ATOM 7909 O O . ARG A 1 1059 ? 35.582 26.789 0.995 1.00 95.31 1059 ARG A O 1
ATOM 7916 N N . ARG A 1 1060 ? 34.289 27.607 2.640 1.00 94.06 1060 ARG A N 1
ATOM 7917 C CA . ARG A 1 1060 ? 33.626 28.613 1.801 1.00 94.06 1060 ARG A CA 1
ATOM 7918 C C . ARG A 1 1060 ? 34.615 29.678 1.333 1.00 94.06 1060 ARG A C 1
ATOM 7920 O O . ARG A 1 1060 ? 34.585 30.027 0.160 1.00 94.06 1060 ARG A O 1
ATOM 7927 N N . LEU A 1 1061 ? 35.543 30.103 2.193 1.00 93.75 1061 LEU A N 1
ATOM 7928 C CA . LEU A 1 1061 ? 36.660 30.975 1.815 1.00 93.75 1061 LEU A CA 1
ATOM 7929 C C . LEU A 1 1061 ? 37.558 30.344 0.743 1.00 93.75 1061 LEU A C 1
ATOM 7931 O O . LEU A 1 1061 ? 37.854 30.998 -0.252 1.00 93.75 1061 LEU A O 1
ATOM 7935 N N . ALA A 1 1062 ? 37.932 29.068 0.890 1.00 95.50 1062 ALA A N 1
ATOM 7936 C CA . ALA A 1 1062 ? 38.727 28.344 -0.106 1.00 95.50 1062 ALA A CA 1
ATOM 7937 C C . ALA A 1 1062 ? 38.035 28.267 -1.476 1.00 95.50 1062 ALA A C 1
ATOM 7939 O O . ALA A 1 1062 ? 38.694 28.352 -2.510 1.00 95.50 1062 ALA A O 1
ATOM 7940 N N . LEU A 1 1063 ? 36.705 28.144 -1.494 1.00 94.81 1063 LEU A N 1
ATOM 7941 C CA . LEU A 1 1063 ? 35.918 28.210 -2.725 1.00 94.81 1063 LEU A CA 1
ATOM 7942 C C . LEU A 1 1063 ? 35.788 29.636 -3.269 1.00 94.81 1063 LEU A C 1
ATOM 7944 O O . LEU A 1 1063 ? 35.799 29.814 -4.483 1.00 94.81 1063 LEU A O 1
ATOM 7948 N N . ALA A 1 1064 ? 35.699 30.642 -2.399 1.00 92.94 1064 ALA A N 1
ATOM 7949 C CA . ALA A 1 1064 ? 35.595 32.044 -2.795 1.00 92.94 1064 ALA A CA 1
ATOM 7950 C C . ALA A 1 1064 ? 36.867 32.560 -3.490 1.00 92.94 1064 ALA A C 1
ATOM 7952 O O . ALA A 1 1064 ? 36.779 33.444 -4.337 1.00 92.94 1064 ALA A O 1
ATOM 7953 N N . VAL A 1 1065 ? 38.038 31.993 -3.174 1.00 93.75 1065 VAL A N 1
ATOM 7954 C CA . VAL A 1 1065 ? 39.326 32.340 -3.810 1.00 93.75 1065 VAL A CA 1
ATOM 7955 C C . VAL A 1 1065 ? 39.742 31.379 -4.933 1.00 93.75 1065 VAL A C 1
ATOM 7957 O O . VAL A 1 1065 ? 40.840 31.504 -5.482 1.00 93.75 1065 VAL A O 1
ATOM 7960 N N . LEU A 1 1066 ? 38.893 30.414 -5.295 1.00 94.31 1066 LEU A N 1
ATOM 7961 C CA . LEU A 1 1066 ? 39.220 29.361 -6.256 1.00 94.31 1066 LEU A CA 1
ATOM 7962 C C . LEU A 1 1066 ? 39.318 29.884 -7.698 1.00 94.31 1066 LEU A C 1
ATOM 7964 O O . LEU A 1 1066 ? 38.304 30.196 -8.327 1.00 94.31 1066 LEU A O 1
ATOM 7968 N N . ARG A 1 1067 ? 40.515 29.839 -8.293 1.00 91.44 1067 ARG A N 1
ATOM 7969 C CA . ARG A 1 1067 ? 40.691 30.023 -9.743 1.00 91.44 1067 ARG A CA 1
ATOM 7970 C C . ARG A 1 1067 ? 40.500 28.703 -10.487 1.00 91.44 1067 ARG A C 1
ATOM 7972 O O . ARG A 1 1067 ? 41.188 27.712 -10.234 1.00 91.44 1067 ARG A O 1
ATOM 7979 N N . LYS A 1 1068 ? 39.577 28.690 -11.456 1.00 78.12 1068 LYS A N 1
ATOM 7980 C CA . LYS A 1 1068 ? 39.328 27.517 -12.310 1.00 78.12 1068 LYS A CA 1
ATOM 7981 C C . LYS A 1 1068 ? 40.602 27.160 -13.084 1.00 78.12 1068 LYS A C 1
ATOM 7983 O O . LYS A 1 1068 ? 41.097 27.971 -13.857 1.00 78.12 1068 LYS A O 1
ATOM 7988 N N . GLY A 1 1069 ? 41.103 25.940 -12.890 1.00 80.88 1069 GLY A N 1
ATOM 7989 C CA . GLY A 1 1069 ? 42.293 25.430 -13.585 1.00 80.88 1069 GLY A CA 1
ATOM 7990 C C . GLY A 1 1069 ? 43.619 25.619 -12.840 1.00 80.88 1069 GLY A C 1
ATOM 7991 O O . GLY A 1 1069 ? 44.641 25.145 -13.328 1.00 80.88 1069 GLY A O 1
ATOM 7992 N N . VAL A 1 1070 ? 43.621 26.239 -11.654 1.00 91.38 1070 VAL A N 1
ATOM 7993 C CA . VAL A 1 1070 ? 44.817 26.327 -10.803 1.00 91.38 1070 VAL A CA 1
ATOM 7994 C C . VAL A 1 1070 ? 44.839 25.141 -9.841 1.00 91.38 1070 VAL A C 1
ATOM 7996 O O . VAL A 1 1070 ? 43.982 25.012 -8.967 1.00 91.38 1070 VAL A O 1
ATOM 7999 N N . ALA A 1 1071 ? 45.823 24.257 -10.005 1.00 89.88 1071 ALA A N 1
ATOM 8000 C CA . ALA A 1 1071 ? 45.918 23.012 -9.241 1.00 89.88 1071 ALA A CA 1
ATOM 8001 C C . ALA A 1 1071 ? 45.991 23.242 -7.718 1.00 89.88 1071 ALA A C 1
ATOM 8003 O O . ALA A 1 1071 ? 45.338 22.521 -6.965 1.00 89.88 1071 ALA A O 1
ATOM 8004 N N . GLY A 1 1072 ? 46.722 24.271 -7.270 1.00 90.12 1072 GLY A N 1
ATOM 8005 C CA . GLY A 1 1072 ? 46.849 24.631 -5.851 1.00 90.12 1072 GLY A CA 1
ATOM 8006 C C . GLY A 1 1072 ? 45.532 25.089 -5.216 1.00 90.12 1072 GLY A C 1
ATOM 8007 O O . GLY A 1 1072 ? 45.186 24.645 -4.123 1.00 90.12 1072 GLY A O 1
ATOM 8008 N N . ASP A 1 1073 ? 44.737 25.885 -5.934 1.00 94.81 1073 ASP A N 1
ATOM 8009 C CA . ASP A 1 1073 ? 43.427 26.343 -5.460 1.00 94.81 1073 ASP A CA 1
ATOM 8010 C C . ASP A 1 1073 ? 42.431 25.164 -5.398 1.00 94.81 1073 ASP A C 1
ATOM 8012 O O . ASP A 1 1073 ? 41.647 25.033 -4.454 1.00 94.81 1073 ASP A O 1
ATOM 8016 N N . HIS A 1 1074 ? 42.504 24.235 -6.361 1.00 95.31 1074 HIS A N 1
ATOM 8017 C CA . HIS A 1 1074 ? 41.747 22.984 -6.300 1.00 95.31 1074 HIS A CA 1
ATOM 8018 C C . HIS A 1 1074 ? 42.208 22.077 -5.146 1.00 95.31 1074 HIS A C 1
ATOM 8020 O O . HIS A 1 1074 ? 41.364 21.413 -4.547 1.00 95.31 1074 HIS A O 1
ATOM 8026 N N . ALA A 1 1075 ? 43.494 22.071 -4.786 1.00 94.88 1075 ALA A N 1
ATOM 8027 C CA . ALA A 1 1075 ? 43.997 21.346 -3.620 1.00 94.88 1075 ALA A CA 1
ATOM 8028 C C . ALA A 1 1075 ? 43.477 21.950 -2.300 1.00 94.88 1075 ALA A C 1
ATOM 8030 O O . ALA A 1 1075 ? 43.010 21.203 -1.441 1.00 94.88 1075 ALA A O 1
ATOM 8031 N N . LEU A 1 1076 ? 43.452 23.285 -2.176 1.00 96.06 1076 LEU A N 1
ATOM 8032 C CA . LEU A 1 1076 ? 42.844 24.000 -1.044 1.00 96.06 1076 LEU A CA 1
ATOM 8033 C C . LEU A 1 1076 ? 41.358 23.650 -0.890 1.00 96.06 1076 LEU A C 1
ATOM 8035 O O . LEU A 1 1076 ? 40.919 23.231 0.180 1.00 96.06 1076 LEU A O 1
ATOM 8039 N N . ALA A 1 1077 ? 40.587 23.747 -1.976 1.00 95.06 1077 ALA A N 1
ATOM 8040 C CA . ALA A 1 1077 ? 39.174 23.381 -1.968 1.00 95.06 1077 ALA A CA 1
ATOM 8041 C C . ALA A 1 1077 ? 38.964 21.897 -1.607 1.00 95.06 1077 ALA A C 1
ATOM 8043 O O . ALA A 1 1077 ? 38.091 21.577 -0.800 1.00 95.06 1077 ALA A O 1
ATOM 8044 N N . ALA A 1 1078 ? 39.782 20.988 -2.152 1.00 94.25 1078 ALA A N 1
ATOM 8045 C CA . ALA A 1 1078 ? 39.725 19.563 -1.832 1.00 94.25 1078 ALA A CA 1
ATOM 8046 C C . ALA A 1 1078 ? 40.012 19.278 -0.350 1.00 94.25 1078 ALA A C 1
ATOM 8048 O O . ALA A 1 1078 ? 39.284 18.497 0.264 1.00 94.25 1078 ALA A O 1
ATOM 8049 N N . PHE A 1 1079 ? 41.035 19.917 0.228 1.00 95.75 1079 PHE A N 1
ATOM 8050 C CA . PHE A 1 1079 ? 41.402 19.760 1.634 1.00 95.75 1079 PHE A CA 1
ATOM 8051 C C . PHE A 1 1079 ? 40.245 20.147 2.560 1.00 95.75 1079 PHE A C 1
ATOM 8053 O O . PHE A 1 1079 ? 39.815 19.335 3.380 1.00 95.75 1079 PHE A O 1
ATOM 8060 N N . TYR A 1 1080 ? 39.672 21.343 2.392 1.00 94.88 1080 TYR A N 1
ATOM 8061 C CA . TYR A 1 1080 ? 38.579 21.779 3.262 1.00 94.88 1080 TYR A CA 1
ATOM 8062 C C . TYR A 1 1080 ? 37.275 21.016 3.014 1.00 94.88 1080 TYR A C 1
ATOM 8064 O O . TYR A 1 1080 ? 36.532 20.789 3.966 1.00 94.88 1080 TYR A O 1
ATOM 8072 N N . HIS A 1 1081 ? 37.011 20.537 1.790 1.00 93.19 1081 HIS A N 1
ATOM 8073 C CA . HIS A 1 1081 ? 35.912 19.597 1.546 1.00 93.19 1081 HIS A CA 1
ATOM 8074 C C . HIS A 1 1081 ? 36.097 18.281 2.318 1.00 93.19 1081 HIS A C 1
ATOM 8076 O O . HIS A 1 1081 ? 35.142 17.813 2.934 1.00 93.19 1081 HIS A O 1
ATOM 8082 N N . LEU A 1 1082 ? 37.305 17.704 2.360 1.00 89.94 1082 LEU A N 1
ATOM 8083 C CA . LEU A 1 1082 ? 37.580 16.510 3.174 1.00 89.94 1082 LEU A CA 1
ATOM 8084 C C . LEU A 1 1082 ? 37.460 16.791 4.679 1.00 89.94 1082 LEU A C 1
ATOM 8086 O O . LEU A 1 1082 ? 36.845 15.995 5.389 1.00 89.94 1082 LEU A O 1
ATOM 8090 N N . ALA A 1 1083 ? 37.970 17.932 5.153 1.00 88.44 1083 ALA A N 1
ATOM 8091 C CA . ALA A 1 1083 ? 37.950 18.314 6.569 1.00 88.44 1083 ALA A CA 1
ATOM 8092 C C . ALA A 1 1083 ? 36.528 18.526 7.136 1.00 88.44 1083 ALA A C 1
ATOM 8094 O O . ALA A 1 1083 ? 36.301 18.355 8.341 1.00 88.44 1083 ALA A O 1
ATOM 8095 N N . VAL A 1 1084 ? 35.548 18.864 6.287 1.00 88.25 1084 VAL A N 1
ATOM 8096 C CA . VAL A 1 1084 ? 34.120 18.935 6.664 1.00 88.25 1084 VAL A CA 1
ATOM 8097 C C . VAL A 1 1084 ? 33.323 17.669 6.314 1.00 88.25 1084 VAL A C 1
ATOM 8099 O O . VAL A 1 1084 ? 32.122 17.631 6.545 1.00 88.25 1084 VAL A O 1
ATOM 8102 N N . GLY A 1 1085 ? 33.963 16.626 5.770 1.00 82.50 1085 GLY A N 1
ATOM 8103 C CA . GLY A 1 1085 ? 33.309 15.351 5.440 1.00 82.50 1085 GLY A CA 1
ATOM 8104 C C . GLY A 1 1085 ? 32.651 15.271 4.053 1.00 82.50 1085 GLY A C 1
ATOM 8105 O O . GLY A 1 1085 ? 32.004 14.277 3.744 1.00 82.50 1085 GLY A O 1
ATOM 8106 N N . MET A 1 1086 ? 32.845 16.254 3.170 1.00 82.06 1086 MET A N 1
ATOM 8107 C CA . MET A 1 1086 ? 32.285 16.278 1.808 1.00 82.06 1086 MET A CA 1
ATOM 8108 C C . MET A 1 1086 ? 33.170 15.528 0.796 1.00 82.06 1086 MET A C 1
ATOM 8110 O O . MET A 1 1086 ? 33.759 16.129 -0.108 1.00 82.06 1086 MET A O 1
ATOM 8114 N N . ARG A 1 1087 ? 33.271 14.198 0.934 1.00 82.19 1087 ARG A N 1
ATOM 8115 C CA . ARG A 1 1087 ? 34.167 13.351 0.116 1.00 82.19 1087 ARG A CA 1
ATOM 8116 C C . ARG A 1 1087 ? 33.921 13.441 -1.392 1.00 82.19 1087 ARG A C 1
ATOM 8118 O O . ARG A 1 1087 ? 34.874 13.612 -2.144 1.00 82.19 1087 ARG A O 1
ATOM 8125 N N . GLU A 1 1088 ? 32.669 13.385 -1.838 1.00 78.56 1088 GLU A N 1
ATOM 8126 C CA . GLU A 1 1088 ? 32.344 13.412 -3.275 1.00 78.56 1088 GLU A CA 1
ATOM 8127 C C . GLU A 1 1088 ? 32.735 14.741 -3.939 1.00 78.56 1088 GLU A C 1
ATOM 8129 O O . GLU A 1 1088 ? 33.277 14.772 -5.047 1.00 78.56 1088 GLU A O 1
ATOM 8134 N N . MET A 1 1089 ? 32.527 15.854 -3.230 1.00 82.12 1089 MET A N 1
ATOM 8135 C CA . MET A 1 1089 ? 32.965 17.174 -3.687 1.00 82.12 1089 MET A CA 1
ATOM 8136 C C . MET A 1 1089 ? 34.490 17.265 -3.691 1.00 82.12 1089 MET A C 1
ATOM 8138 O O . MET A 1 1089 ? 35.074 17.723 -4.675 1.00 82.12 1089 MET A O 1
ATOM 8142 N N . ALA A 1 1090 ? 35.153 16.751 -2.650 1.00 89.31 1090 ALA A N 1
ATOM 8143 C CA . ALA A 1 1090 ? 36.607 16.696 -2.609 1.00 89.31 1090 ALA A CA 1
ATOM 8144 C C . ALA A 1 1090 ? 37.191 15.919 -3.794 1.00 89.31 1090 ALA A C 1
ATOM 8146 O O . ALA A 1 1090 ? 38.146 16.392 -4.398 1.00 89.31 1090 ALA A O 1
ATOM 8147 N N . GLU A 1 1091 ? 36.614 14.784 -4.197 1.00 88.31 1091 GLU A N 1
ATOM 8148 C CA . GLU A 1 1091 ? 37.114 13.990 -5.328 1.00 88.31 1091 GLU A CA 1
ATOM 8149 C C . GLU A 1 1091 ? 37.136 14.759 -6.653 1.00 88.31 1091 GLU A C 1
ATOM 8151 O O . GLU A 1 1091 ? 38.087 14.638 -7.432 1.00 88.31 1091 GLU A O 1
ATOM 8156 N N . ALA A 1 1092 ? 36.121 15.587 -6.914 1.00 86.38 1092 ALA A N 1
ATOM 8157 C CA . ALA A 1 1092 ? 36.086 16.426 -8.107 1.00 86.38 1092 ALA A CA 1
ATOM 8158 C C . ALA A 1 1092 ? 37.205 17.481 -8.109 1.00 86.38 1092 ALA A C 1
ATOM 8160 O O . ALA A 1 1092 ? 37.723 17.828 -9.173 1.00 86.38 1092 ALA A O 1
ATOM 8161 N N . HIS A 1 1093 ? 37.588 17.981 -6.935 1.00 92.75 1093 HIS A N 1
ATOM 8162 C CA . HIS A 1 1093 ? 38.703 18.910 -6.774 1.00 92.75 1093 HIS A CA 1
ATOM 8163 C C . HIS A 1 1093 ? 40.061 18.191 -6.766 1.00 92.75 1093 HIS A C 1
ATOM 8165 O O . HIS A 1 1093 ? 40.971 18.653 -7.444 1.00 92.75 1093 HIS A O 1
ATOM 8171 N N . LEU A 1 1094 ? 40.182 17.014 -6.143 1.00 92.81 1094 LEU A N 1
ATOM 8172 C CA . LEU A 1 1094 ? 41.385 16.171 -6.166 1.00 92.81 1094 LEU A CA 1
ATOM 8173 C C . LEU A 1 1094 ? 41.770 15.779 -7.597 1.00 92.81 1094 LEU A C 1
ATOM 8175 O O . LEU A 1 1094 ? 42.938 15.864 -7.961 1.00 92.81 1094 LEU A O 1
ATOM 8179 N N . ARG A 1 1095 ? 40.798 15.425 -8.452 1.00 90.25 1095 ARG A N 1
ATOM 8180 C CA . ARG A 1 1095 ? 41.068 15.151 -9.877 1.00 90.25 1095 ARG A CA 1
ATOM 8181 C C . ARG A 1 1095 ? 41.665 16.359 -10.607 1.00 90.25 1095 ARG A C 1
ATOM 8183 O O . ARG A 1 1095 ? 42.514 16.184 -11.471 1.00 90.25 1095 ARG A O 1
ATOM 8190 N N . ARG A 1 1096 ? 41.230 17.574 -10.261 1.00 91.06 1096 ARG A N 1
ATOM 8191 C CA . ARG A 1 1096 ? 41.707 18.832 -10.866 1.00 91.06 1096 ARG A CA 1
ATOM 8192 C C . ARG A 1 1096 ? 42.998 19.355 -10.229 1.00 91.06 1096 ARG A C 1
ATOM 8194 O O . ARG A 1 1096 ? 43.718 20.107 -10.871 1.00 91.06 1096 ARG A O 1
ATOM 8201 N N . ALA A 1 1097 ? 43.298 18.941 -8.999 1.00 90.75 1097 ALA A N 1
ATOM 8202 C CA . ALA A 1 1097 ? 44.534 19.258 -8.291 1.00 90.75 1097 ALA A CA 1
ATOM 8203 C C . ALA A 1 1097 ? 45.752 18.478 -8.828 1.00 90.75 1097 ALA A C 1
ATOM 8205 O O . ALA A 1 1097 ? 46.890 18.854 -8.556 1.00 90.75 1097 ALA A O 1
ATOM 8206 N N . GLY A 1 1098 ? 45.541 17.403 -9.598 1.00 89.75 1098 GLY A N 1
ATOM 8207 C CA . GLY A 1 1098 ? 46.629 16.636 -10.209 1.00 89.75 1098 GLY A CA 1
ATOM 8208 C C . GLY A 1 1098 ? 47.588 16.067 -9.159 1.00 89.75 1098 GLY A C 1
ATOM 8209 O O . GLY A 1 1098 ? 47.155 15.412 -8.215 1.00 89.75 1098 GLY A O 1
ATOM 8210 N N . SER A 1 1099 ? 48.890 16.331 -9.298 1.00 85.62 1099 SER A N 1
ATOM 8211 C CA . SER A 1 1099 ? 49.920 15.864 -8.355 1.00 85.62 1099 SER A CA 1
ATOM 8212 C C . SER A 1 1099 ? 49.754 16.420 -6.933 1.00 85.62 1099 SER A C 1
ATOM 8214 O O . SER A 1 1099 ? 50.112 15.737 -5.976 1.00 85.62 1099 SER A O 1
ATOM 8216 N N . ALA A 1 1100 ? 49.139 17.597 -6.766 1.00 87.38 1100 ALA A N 1
ATOM 8217 C CA . ALA A 1 1100 ? 48.860 18.180 -5.449 1.00 87.38 1100 ALA A CA 1
ATOM 8218 C C . ALA A 1 1100 ? 47.784 17.403 -4.659 1.00 87.38 1100 ALA A C 1
ATOM 8220 O O . ALA A 1 1100 ? 47.632 17.594 -3.453 1.00 87.38 1100 ALA A O 1
ATOM 8221 N N . ALA A 1 1101 ? 47.053 16.485 -5.306 1.00 88.25 1101 ALA A N 1
ATOM 8222 C CA . ALA A 1 1101 ? 46.070 15.630 -4.645 1.00 88.25 1101 ALA A CA 1
ATOM 8223 C C . ALA A 1 1101 ? 46.698 14.662 -3.627 1.00 88.25 1101 ALA A C 1
ATOM 8225 O O . ALA A 1 1101 ? 46.047 14.315 -2.640 1.00 88.25 1101 ALA A O 1
ATOM 8226 N N . GLU A 1 1102 ? 47.944 14.227 -3.844 1.00 87.75 1102 GLU A N 1
ATOM 8227 C CA . GLU A 1 1102 ? 48.634 13.323 -2.915 1.00 87.75 1102 GLU A CA 1
ATOM 8228 C C . GLU A 1 1102 ? 48.978 14.013 -1.593 1.00 87.75 1102 GLU A C 1
ATOM 8230 O O . GLU A 1 1102 ? 48.813 13.418 -0.531 1.00 87.75 1102 GLU A O 1
ATOM 8235 N N . GLU A 1 1103 ? 49.353 15.292 -1.635 1.00 90.50 1103 GLU A N 1
ATOM 8236 C CA . GLU A 1 1103 ? 49.622 16.087 -0.434 1.00 90.50 1103 GLU A CA 1
ATOM 8237 C C . GLU A 1 1103 ? 48.349 16.303 0.399 1.00 90.50 1103 GLU A C 1
ATOM 8239 O O . GLU A 1 1103 ? 48.354 16.158 1.626 1.00 90.50 1103 GLU A O 1
ATOM 8244 N N . VAL A 1 1104 ? 47.221 16.563 -0.274 1.00 91.44 1104 VAL A N 1
ATOM 8245 C CA . VAL A 1 1104 ? 45.910 16.633 0.382 1.00 91.44 1104 VAL A CA 1
ATOM 8246 C C . VAL A 1 1104 ? 45.592 15.297 1.047 1.00 91.44 1104 VAL A C 1
ATOM 8248 O O . VAL A 1 1104 ? 45.255 15.276 2.222 1.00 91.44 1104 VAL A O 1
ATOM 8251 N N . ARG A 1 1105 ? 45.745 14.168 0.343 1.00 87.81 1105 ARG A N 1
ATOM 8252 C CA . ARG A 1 1105 ? 45.470 12.828 0.895 1.00 87.81 1105 ARG A CA 1
ATOM 8253 C C . ARG A 1 1105 ? 46.372 12.478 2.077 1.00 87.81 1105 ARG A C 1
ATOM 8255 O O . ARG A 1 1105 ? 45.884 11.879 3.029 1.00 87.81 1105 ARG A O 1
ATOM 8262 N N . ALA A 1 1106 ? 47.653 12.841 2.028 1.00 86.25 1106 ALA A N 1
ATOM 8263 C CA . ALA A 1 1106 ? 48.611 12.601 3.107 1.00 86.25 1106 ALA A CA 1
ATOM 8264 C C . ALA A 1 1106 ? 48.257 13.365 4.392 1.00 86.25 1106 ALA A C 1
ATOM 8266 O O . ALA A 1 1106 ? 48.520 12.878 5.484 1.00 86.25 1106 ALA A O 1
ATOM 8267 N N . SER A 1 1107 ? 47.589 14.514 4.269 1.00 87.75 1107 SER A N 1
ATOM 8268 C CA . SER A 1 1107 ? 47.175 15.352 5.403 1.00 87.75 1107 SER A CA 1
ATOM 8269 C C . SER A 1 1107 ? 46.097 14.718 6.301 1.00 87.75 1107 SER A C 1
ATOM 8271 O O . SER A 1 1107 ? 45.794 15.253 7.366 1.00 87.75 1107 SER A O 1
ATOM 8273 N N . PHE A 1 1108 ? 45.513 13.596 5.867 1.00 82.56 1108 PHE A N 1
ATOM 8274 C CA . PHE A 1 1108 ? 44.416 12.877 6.522 1.00 82.56 1108 PHE A CA 1
ATOM 8275 C C . PHE A 1 1108 ? 44.747 11.405 6.833 1.00 82.56 1108 PHE A C 1
ATOM 8277 O O . PHE A 1 1108 ? 43.832 10.632 7.132 1.00 82.56 1108 PHE A O 1
ATOM 8284 N N . ARG A 1 1109 ? 46.015 11.001 6.683 1.00 72.06 1109 ARG A N 1
ATOM 8285 C CA . ARG A 1 1109 ? 46.493 9.638 6.960 1.00 72.06 1109 ARG A CA 1
ATOM 8286 C C . ARG A 1 1109 ? 47.080 9.505 8.354 1.00 72.06 1109 ARG A C 1
ATOM 8288 O O . ARG A 1 1109 ? 47.684 10.490 8.831 1.00 72.06 1109 ARG A O 1
#

Foldseek 3Di:
DDPVLLLVLLVCVVVVNHDPVSVVVNVVVLVVDVVSVVVSVVVVVLVVVLVPDDDDLVVSLCVQLVVVVPDVCSNVSSVVVSVVSVVVVPPPPDDDDDDDDDDDDDDDDDDDDDPPVVVVVVVVVVVVVVPPDDDDDDDDDDDDDDDDDDDDDDDDDDDDDDDDDDDDDDDDDDDDDDDDDDDDDDDDDDDDDDDDDDDDDDYDDDDDDDDDDDDDDDDDDDDDDDDDFDFWKFWQDKDAFKWKDDPNDTDTDDGGDTDTAPIKMFAAAQIKIWIATPLRKIKIFGHGWIKGWHFDPPPDDPVPRHAIEIETAFGKMWIQDQADPVQHWHWYHYPFKIKTHRGFTWMWGDDPFKIKIATQAAWIWIATPPPRDIDIAHHQWMWMTGDPDDTDIAGVLNLQDPLPDLPPKAFDDADPQLAAAELCVPQVQDLAQPDACQVSQLVLLQCQQDPLQFAHEYEFHEHEHQAANECAHPVGFHAARRHYEYRTQPRAEDEYDALRPPQQDLVQAHENYQGDAHRGRADQRNANAEHYHYEYEDHHNRLSYEHYADAHEQFYEYYLHEFEYNVQRHAEPYEQAGYAGDPYEYESYEAEHHQEHYEHEDQHHEYEYESYEFEHHNAEDYEYENYQYFYEAYHYQDQHAHYYYYYPQYEYEAESYEFDNYALAAENEEHQDHKYWYANYFYYNYQFPYQHNNDTHGDGTDHIDTPHDPPDDPPFFDPDDDDDADDDDDDDNVQEFEQDDAELVSLLVSLVPQGQEYEYRAEEHEYLAERENEHNHQEYHDSSHEYEYDVNHPLPANYEYAYQDQHHEYENYEYEGEYEFPHLHEYEYYNYEHYAYEYDPNGAAYEYYSYEHYQHADVDAHHYEYESYEYEDAEEREEAAQYEEEYTRYEYEAQYQDYAHYPAYHYEAARYEYEYQDAHDQPHENYEEECYHYDHHYDYAYQDVNRDHQWPYWYHDPPDIDTDGDPDDDHPPPPPPVDPDPDPPQLAFDPVLVVVLLVVLLVLVQVCLVVVHFFWFQFPVVRGIWTFNDADPQRWTFIDDVPDTDTHHPVPGDLVNQLRSLVSSADPQALSSLLSNLLSCSNSPNNVSSVVSLVSNPPSSVVSVVSRD

Sequence (1109 aa):
MTNAEFRDLVEKCLEGSATPEEERAVVDAAEASPRRARFLRLVVEFDASLHTLRWDPDAFARRVAGRLRHEGHAGAFARRLRRRIEREGAGPGFRPRRAASRRLRPRAGGLRSARWVLAAALLVAVGAAALLLRDRGPGSSGPHRSQDVAGVAPPGEAPQGGVSASNGLPRTPVLVERGRSPRPPTDADQARDPAGDPMPSSASAAKTPAAPSIPQAMPGTASAPAHTTTVIARVESVSGDVSLDVGGVFEAVEPGLALVSGRVIRTAEASRCVLRLLDGSRLEAGAATRVSVAASDAAGGPEDGGVLRIDLAGGRIEADVARRPDGRSWVFSTAHADAVVLGTRLALEVDGSRTRLDVRHGRVRFVRKTDRSELLVASGQYAVVGHRLAMGLMSLDDRVRPVPAPPPDRALLFPPDAGHVDVKLRYGAKGDGLADDTDAIQRAISDHLDTFNRLIYLPNGIYRVTRPLEGKSPDGRYHFGMQLVGQSRERTVIRLQDACPGYQDPASPRAVIRTAVRDGLEGNEGYRNAVMNLTIDTGRGNPGAVGIDFLAQGSGAIRDVTVRSGDGLGSAGISMRRRWPGPCLLRNVLVSGFDVGIDVAHREYGVTLEHVTLERQGTSGLRYDENVVAVRALVSRNACPAVVGSGSPSLLVLLDSRLTGGAPDGDAVVVDGGAVVARGVCVAGYGGSARLRGDRLPPGSVAEVCAGLPGLSPPRAPTLPVEEPPELPPDDPASWERVEGTGTIAIQKAVDAGRPVVYLPFGQYWIDRPVRVRGAVRRIVGMNSLIHPQPALGDQPVFRFESPQKAVLLEHLMGSGWIEDASPGALVLRHVYGFAYRNVKGCGPLFAEDAPGGPWILDHPQKAWLRSCTVHGEDVAFRNAGGALWILGYRTGGPLSVAETTRGGETEALGGVVYPSTRVPPDRPMFRCVDSRQLVAVAPRSYVPNGIHRLLVAETRGDALQEIETPPMPIAHATIEPDAPGPTRRLMPTPSAQAAWDARLLDRLREAIASGDRPRFACSLVGSDVEVLDVDDRGGLSIRSGAASAVVPWTPLSLEDRRRLALAVLRKGVAGDHALAAFYHLAVGMREMAEAHLRRAGSAAEEVRASFR

pLDDT: mean 78.65, std 22.58, range [24.11, 98.88]